Protein AF-A0A9P5AGD5-F1 (afdb_monomer)

Solvent-accessible surface area (backbone atoms only — not comparable to full-atom values): 59353 Å² total; per-residue (Å²): 140,89,88,89,83,80,93,70,103,62,99,69,86,82,73,52,80,66,58,59,50,48,60,48,43,77,78,37,80,87,31,84,88,42,69,44,78,47,68,49,68,81,77,55,81,49,71,71,59,50,49,54,54,52,36,35,51,71,46,75,43,88,67,43,76,68,31,36,35,41,31,77,61,86,57,96,86,62,79,92,74,92,47,75,72,57,57,59,60,69,47,50,69,48,74,36,87,74,48,64,77,55,61,67,77,38,40,36,65,66,33,52,49,52,53,50,51,52,51,50,48,61,49,44,70,68,41,52,65,54,51,54,52,52,47,52,49,53,41,50,57,44,51,54,54,48,55,73,66,51,80,74,30,92,45,71,72,36,21,45,54,50,49,31,56,48,20,52,53,43,45,52,50,51,50,32,24,65,71,67,42,52,89,78,44,80,70,48,78,41,73,80,51,38,49,45,61,56,49,49,53,53,46,54,53,44,53,50,51,50,67,75,32,31,36,51,44,47,78,94,72,83,63,103,62,83,64,83,77,62,87,60,85,74,82,79,78,82,72,81,84,89,71,98,73,83,90,82,96,70,91,80,82,80,88,84,65,92,70,79,71,59,84,80,49,63,88,46,62,90,74,44,64,81,79,81,75,84,68,75,44,37,81,59,38,65,64,50,43,43,51,50,47,72,76,66,61,79,89,57,86,79,56,76,60,79,63,56,60,29,55,52,48,38,56,35,43,59,48,46,54,59,57,47,45,46,50,52,31,53,51,52,49,55,53,52,51,34,52,54,53,49,47,52,76,71,39,89,48,64,74,40,44,55,44,46,49,64,75,41,45,70,64,41,56,49,29,54,49,51,20,53,49,47,42,54,50,50,48,49,53,65,50,72,44,71,87,79,82,88,62,66,64,35,59,54,41,29,54,48,41,53,47,39,57,51,45,68,57,46,57,79,62,40,46,70,39,90,87,78,70,45,79,43,66,58,73,78,56,51,56,66,60,75,69,71,61,53,65,67,56,49,40,32,52,53,51,48,30,51,47,51,18,46,46,60,53,51,52,52,56,47,55,57,49,40,44,54,53,23,41,38,32,27,50,62,71,32,101,64,11,52,71,65,55,64,29,49,67,51,54,70,70,51,51,77,66,59,43,46,69,32,44,48,60,53,70,69,56,50,56,49,47,55,54,44,54,51,54,45,54,52,41,48,52,53,49,52,52,58,55,50,51,55,50,53,55,48,52,66,62,51,69,80,62,84,85,89,84,90,88,86,79,88,85,83,92,68,84,84,72,92,61,74,59,98,47,36,79,31,101,80,35,46,22,38,39,36,38,41,35,61,84,77,80,85,84,85,86,86,79,91,88,82,88,89,86,88,83,89,85,89,81,89,80,88,87,80,91,87,84,86,89,86,86,88,87,91,90,84,88,88,89,90,87,88,84,87,82,93,87,90,84,88,85,88,90,86,86,90,87,90,89,81,88,92,85,83,82,94,78,85,88,81,84,77,89,80,90,78,95,76,81,88,86,89,83,86,84,87,82,87,88,89,89,89,86,84,92,77,91,77,89,82,86,85,78,85,64,97,71,91,67,81,81,76,65,70,46,76,49,71,30,31,30,44,50,66,40,40,42,71,4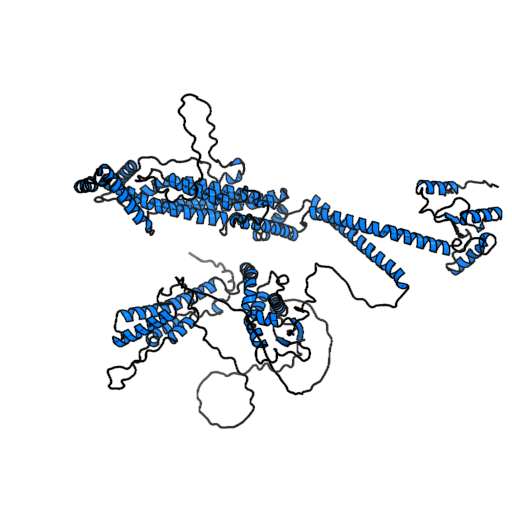1,13,62,46,45,32,50,41,52,75,43,95,50,71,47,42,42,56,44,101,85,64,35,18,51,40,80,46,66,85,58,59,70,64,44,54,49,48,54,53,34,51,52,69,67,42,70,83,78,54,77,86,71,77,56,72,71,54,50,52,54,35,51,57,50,35,61,74,41,42,26,54,84,70,43,51,84,45,45,72,58,51,46,70,50,62,82,68,50,103,67,65,100,63,55,70,72,54,56,50,51,51,49,52,52,52,40,55,47,48,49,54,55,51,48,58,51,49,56,48,55,52,46,37,71,78,45,64,84,84,37,65,67,54,20,52,52,51,38,63,42,49,62,47,53,33,48,75,73,60,44,60,73,65,64,79,55,89,78,46,81,98,65,50,73,66,61,53,49,49,52,53,70,63,52,78,74,72,88,54,60,41,84,92,37,83,100,72,28,63,67,53,83,80,42,70,53,74,71,43,44,68,56,51,57,48,46,64,73,66,57,80,78,83,57,81,73,82,67,59,80,79,73,84,75,76,79,83,78,89,76,83,88,82,138

InterPro domains:
  IPR000210 BTB/POZ domain [PF00651] (711-792)
  IPR000375 Dynamin stalk domain [PF01031] (53-215)
  IPR011333 SKP1/BTB/POZ domain superfamily [G3DSA:3.30.710.10] (702-825)
  IPR011333 SKP1/BTB/POZ domain superfamily [SSF54695] (710-790)
  IPR020850 GTPase effector domain [PS51388] (444-538)
  IPR022812 Dynamin [PTHR11566] (19-531)
  IPR027417 P-loop containing nucleoside triphosphate hydrolase [G3DSA:3.40.50.300] (13-181)
  IPR027417 P-loop containing nucleoside triphosphate hydrolase [SSF52540] (15-134)

Sequence (947 aa):
MGIKTPRNPGGIKTFSEDEILAFAEEVDLTGERRLGILTKPDLLKEHSAKAVVCELVLGKRRPLTLGYYVVRSRGGDEEDSNGDADLLQREDIFKDKPWTSLPDHKTGIKALRECLQELLGQIADKAFPKLRSETRRKLTEKQEELASLGPPRQTGRQQQQFLVSTASKFQNIVRAALDANYSTHQAFADDSLRLITEIVNMTDEFAFDFQECAHTYEFNTAYGMELIFSEIPQPKRARPILSDSEDVEDAVDEESSTCLDLNLYPDLEGILTKDWTSHQPSEGIMPWITQMHRRSRGVELGTFGPRVLSSAFQEQSIYWQNMITQYLSKVIFSVHKFILEALAKVCHETRVLDELISGLMDDLLARYRDGMNQAIHLVHIERHKKPYTLNYYFNENLQKARNDRTNKALEKKAWNDQQTGLRVVQLNNISSVVNNQSNIQHTAEEIHDILYAYYKVARKRFVDNIYHQAVDHCLLSGPSNPLILFCEQWVLNLSDEKLRLIASESRVTQERRQNLETALQDLAQAIEILELGFHLEKMAHDNSNAEPVPIQGGFQNKAASKKPSSYIFDSKGDTQLILRTYKDQPFIWTAETIWIGQKSRKKFSKKKKEKKTKEKAAFYPPPASPPPQALPKSPISIQPSLWENMDSFSNVAYIRPEFSDKETMEQESADAGKNADSSSPRIQDCSYGERSGILPDQVEIQMLVSGKHLELASSYFKKMFSGPFMEGKADHSGLRRVTASNWDPEAFNIVLTIMHGYHRDVPRSLGLEMLAKLAMIVDYYDCHEIIELYADICGKLIEAEDCFPIPSDLLEQIDIARQDYLNKVFSATYDLLDRLQEQPECSYECSSMLLGVLTKELKNHGILSPRSELPFYGLSIEGSKDMIKGFKVPHWYDSSGGRYGPRHPCTIQQKLSVALEKADKELRVFDLQDFQPARPNARPSQEFEGV

pLDDT: mean 70.16, std 24.19, range [20.14, 96.31]

Organism: NCBI:txid44412

Foldseek 3Di:
DDDDDDDDPDDDDPDDPVVVVVVVCVVPVPLPPDEAEAEAPVVDPDLVVNVVVQCQQVCVPPRGPLGYAYEYDDDPPDDCPPDPVVQVVSQCVCVDPPNVVHDPCRYYPVSVVVSVVVVVVVVCVVVLVVVLVVLVVVLVVLVVVLVVLPFDDADLVSLLVVLQVLQVQLVVLQVCLCVLVLVPDPLVVDVLLNLVVQLVVLLVVLLVLCVQFQFQADADFLDPPPCPPPPPDDDDPDDDDDDDDDDDDDDDDPPPDPDDPCVVPVLCVVQADPPPDRGHHHYDLLVVLLVLCVVQADPDDLAGDLVSLLVNLLNGRVCVLVSLSNSLNVSLVSLVSSSLSSSCVSDVDVQLSVLVCVVQSVLSSVLSNVLSVQLVVLSCVLNRDRQDDPDPQLVVQLVVLVVSQLVSQQQVQWDQDPPPRDIDHDPVVSCVSPPVDDSSSSNSSSSSSSSVSSCVVSSVVSSVCSCVPSNPQRDRPHPSHSSCCSHSVVSVPDDSVSSCSNRPDDPVSVVSSVVSVVSSVVSVVVSVVSVVVVVVVVCVVVVVDDDDDDDDDDDDDDPDDPDPDLFELDPPAQAKEKEKEFPDDDDDDDDDDDDDDDDDDDDDDDDDDDDDDDDDDDDDDDDDDDDDDDDDDDDDDDDDDDPDDPPDDPDDDDDDDDDDDDDDDDDDDDDDDDDDDDDDDDDDDPDPDDDPDDDGDIDIDMHGAHLVLLCVQFPQSVCCLPDPHQQNDGDPVSHRYHYHYPADPVLVSLVRCLSSVVVVPRDLEDDPVSVVSNVVVCVVRVRCVSCVVVCVSHVVVVVVDPDDVADPVRVVVVLVLFQVLVCLLLVLLVVLLVCLVVDDPPHVVVSVQQNVQSCVLCVVVVCNPPHDHPPNPPDGNVNSVVSQVPRDFDWDADPPDPPGHDTDPDHSCVSSVVSNVVSVVVRDDDDPVVPDPPDPDDDDDDDDDDD

Nearest PDB structures (foldseek):
  7ax3-assembly1_D2  TM=3.955E-01  e=1.543E-07  Homo sapiens
  8sxz-assembly1_c  TM=4.191E-01  e=4.140E-07  Homo sapiens
  5a3f-assembly1_A  TM=4.156E-01  e=3.114E-06  Homo sapiens
  8t1h-assembly1_B  TM=3.330E-01  e=4.953E-07  Homo sapiens
  6dlu-assembly1_B  TM=3.627E-01  e=2.380E-06  Homo sapiens

Secondary structure (DSSP, 8-state):
--------SS------HHHHHHHHHHH-TT-TT--EEEE-GGG---HHHHHHHHHHHTTSSS--TT-EEEEPPPPTT------HHHHHHHGGGGGSTTGGGS-GGGBHHHHHHHHHHHHHHHHHHHHHHHHHHHHHHHHHHHHHHHHHT-S--SSHHHHHHHHHHHHHHHHHHHHHHHTT-GGG-GGGGSGGG-HHHHHHHHHHHHHHHHHHHS-SB----S-S-GGGG--S------------------------S----GGG-GGGTTTS----PPP-PBS-HHHHHHHHHHHH--S-SSS--THHHHHHHHHHTTTHHHHHHHHHHHHHHHHHHHHHHHHHHH---HHHHHHHHHHHHHHHHHHHHHHHHHHHHHHHHHHHSPP----THHHHHHHHHHHHHHHHHHGGG-EE-TTT--EE--HHHHHHHHS---HHHHHHHHHHHHHHHHHHHHHHHHHHHHIIIIIIIIIIISTT-STTSSSHHHHHT--HHHHHHHHPPPHHHHHHHHHHHHHHHHHHHHHHHHHHHHHHHHHHHHTTS-PPP-------PPP----SSTTBS-TT-SEEEEEEEES---------------------------------------------------------------------PPPPPPP---------------------------------PPPP-EEEEEEEE-HHHHHHH-HHHHHHHHSS-STTSBPTTS-EEEEEES--HHHHHHHHHHHTT-TTSS-S---HHHHHHHHHHHHHTT-HHHHHHHHHHHHHHHTT----SS-HHHHHHHHHHHHHHHHHHHHHHHHHHHHHHH--SS-HHHHHHHHHHHHHHHHHTT-BTTBP-TT-TT--HHHHHHHHHHSPPP--B-TTSTTTPPBP---HHHHHHHHHHHHHHH--PPPGGGGSPPP-PPPPP------

Mean predicted aligned error: 23.3 Å

Structure (mmCIF, N/CA/C/O backbone):
data_AF-A0A9P5AGD5-F1
#
_entry.id   AF-A0A9P5AGD5-F1
#
loop_
_atom_site.group_PDB
_atom_site.id
_atom_site.type_symbol
_atom_site.label_atom_id
_atom_site.label_alt_id
_atom_site.label_comp_id
_atom_site.label_asym_id
_atom_site.label_entity_id
_atom_site.label_seq_id
_atom_site.pdbx_PDB_ins_code
_atom_site.Cartn_x
_atom_site.Cartn_y
_atom_site.Cartn_z
_atom_site.occupancy
_atom_site.B_iso_or_equiv
_atom_site.auth_seq_id
_atom_site.auth_comp_id
_atom_site.auth_asym_id
_atom_site.auth_atom_id
_atom_site.pdbx_PDB_model_num
ATOM 1 N N . MET A 1 1 ? -58.427 26.403 80.733 1.00 26.17 1 MET A N 1
ATOM 2 C CA . MET A 1 1 ? -57.797 27.451 81.580 1.00 26.17 1 MET A CA 1
ATOM 3 C C . MET A 1 1 ? -56.281 27.327 81.447 1.00 26.17 1 MET A C 1
ATOM 5 O O . MET A 1 1 ? -55.841 26.307 80.937 1.00 26.17 1 MET A O 1
ATOM 9 N N . GLY A 1 2 ? -55.491 28.342 81.811 1.00 41.94 2 GLY A N 1
ATOM 10 C CA . GLY A 1 2 ? -54.033 28.323 81.607 1.00 41.94 2 GLY A CA 1
ATOM 11 C C . GLY A 1 2 ? -53.230 28.212 82.904 1.00 41.94 2 GLY A C 1
ATOM 12 O O . GLY A 1 2 ? -53.681 28.680 83.946 1.00 41.94 2 GLY A O 1
ATOM 13 N N . ILE A 1 3 ? -52.014 27.665 82.812 1.00 25.09 3 ILE A N 1
ATOM 14 C CA . ILE A 1 3 ? -50.961 27.779 83.831 1.00 25.09 3 ILE A CA 1
ATOM 15 C C . ILE A 1 3 ? -49.663 28.193 83.117 1.00 25.09 3 ILE A C 1
ATOM 17 O O . ILE A 1 3 ? -49.264 27.565 82.140 1.00 25.09 3 ILE A O 1
ATOM 21 N N . LYS A 1 4 ? -49.015 29.263 83.594 1.00 40.31 4 LYS A N 1
ATOM 22 C CA . LYS A 1 4 ? -47.694 29.741 83.145 1.00 40.31 4 LYS A CA 1
ATOM 23 C C . LYS A 1 4 ? -46.774 29.897 84.358 1.00 40.31 4 LYS A C 1
ATOM 25 O O . LYS A 1 4 ? -46.974 30.842 85.111 1.00 40.31 4 LYS A O 1
ATOM 30 N N . THR A 1 5 ? -45.742 29.065 84.475 1.00 28.69 5 THR A N 1
ATOM 31 C CA . THR A 1 5 ? -44.520 29.254 85.296 1.00 28.69 5 THR A CA 1
ATOM 32 C C . THR A 1 5 ? -43.523 28.124 84.955 1.00 28.69 5 THR A C 1
ATOM 34 O O . THR A 1 5 ? -43.939 27.109 84.404 1.00 28.69 5 THR A O 1
ATOM 37 N N . PRO A 1 6 ? -42.215 28.257 85.249 1.00 38.66 6 PRO A N 1
ATOM 38 C CA . PRO A 1 6 ? -41.318 29.293 84.742 1.00 38.66 6 PRO A CA 1
ATOM 39 C C . PRO A 1 6 ? -40.092 28.677 84.012 1.00 38.66 6 PRO A C 1
ATOM 41 O O . PRO A 1 6 ? -39.996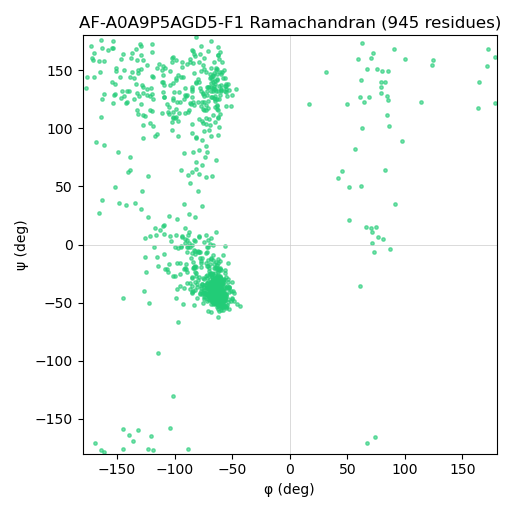 27.469 83.820 1.00 38.66 6 PRO A O 1
ATOM 44 N N . ARG A 1 7 ? -39.141 29.513 83.570 1.00 32.28 7 ARG A N 1
ATOM 45 C CA . ARG A 1 7 ? -37.928 29.079 82.841 1.00 32.28 7 ARG A CA 1
ATOM 46 C C . ARG A 1 7 ? -36.978 28.238 83.707 1.00 32.28 7 ARG A C 1
ATOM 48 O O . ARG A 1 7 ? -36.748 28.584 84.861 1.00 32.28 7 ARG A O 1
ATOM 55 N N . ASN A 1 8 ? -36.305 27.270 83.082 1.00 28.92 8 ASN A N 1
ATOM 56 C CA . ASN A 1 8 ? -35.068 26.645 83.567 1.00 28.92 8 ASN A CA 1
ATOM 57 C C . ASN A 1 8 ? -33.994 26.793 82.458 1.00 28.92 8 ASN A C 1
ATOM 59 O O . ASN A 1 8 ? -34.343 26.579 81.293 1.00 28.92 8 ASN A O 1
ATOM 63 N N . PRO A 1 9 ? -32.736 27.202 82.727 1.00 37.88 9 PRO A N 1
ATOM 64 C CA . PRO A 1 9 ? -31.770 27.550 81.677 1.00 37.88 9 PRO A CA 1
ATOM 65 C C . PRO A 1 9 ? -31.025 26.320 81.118 1.00 37.88 9 PRO A C 1
ATOM 67 O O . PRO A 1 9 ? -29.805 26.217 81.211 1.00 37.88 9 PRO A O 1
ATOM 70 N N . GLY A 1 10 ? -31.770 25.394 80.510 1.00 29.02 10 GLY A N 1
ATOM 71 C CA . GLY A 1 10 ? -31.251 24.270 79.721 1.00 29.02 10 GLY A CA 1
ATOM 72 C C . GLY A 1 10 ? -31.960 24.229 78.367 1.00 29.02 10 GLY A C 1
ATOM 73 O O . GLY A 1 10 ? -33.186 24.185 78.316 1.00 29.02 10 GLY A O 1
ATOM 74 N N . GLY A 1 11 ? -31.206 24.321 77.270 1.00 31.66 11 GLY A N 1
ATOM 75 C CA . GLY A 1 11 ? -31.728 24.688 75.947 1.00 31.66 11 GLY A CA 1
ATOM 76 C C . GLY A 1 11 ? -32.509 23.607 75.191 1.00 31.66 11 GLY A C 1
ATOM 77 O O . GLY A 1 11 ? -32.058 23.174 74.136 1.00 31.66 11 GLY A O 1
ATOM 78 N N . ILE A 1 12 ? -33.701 23.233 75.661 1.00 30.03 12 ILE A N 1
ATOM 79 C CA . ILE A 1 12 ? -34.694 22.494 74.863 1.00 30.03 12 ILE A CA 1
ATOM 80 C C . ILE A 1 12 ? -35.818 23.465 74.481 1.00 30.03 12 ILE A C 1
ATOM 82 O O . ILE A 1 12 ? -36.546 23.955 75.344 1.00 30.03 12 ILE A O 1
ATOM 86 N N . LYS A 1 13 ? -35.967 23.755 73.181 1.00 34.47 13 LYS A N 1
ATOM 87 C CA . LYS A 1 13 ? -37.089 24.553 72.664 1.00 34.47 13 LYS A CA 1
ATOM 88 C C . LYS A 1 13 ? -38.374 23.724 72.715 1.00 34.47 13 LYS A C 1
ATOM 90 O O . LYS A 1 13 ? -38.589 22.864 71.866 1.00 34.47 13 LYS A O 1
ATOM 95 N N . THR A 1 14 ? -39.242 24.004 73.680 1.00 36.16 14 THR A N 1
ATOM 96 C CA . THR A 1 14 ? -40.637 23.553 73.652 1.00 36.16 14 THR A CA 1
ATOM 97 C C . THR A 1 14 ? -41.431 24.417 72.675 1.00 36.16 14 THR A C 1
ATOM 99 O O . THR A 1 14 ? -41.965 25.461 73.043 1.00 36.16 14 THR A O 1
ATOM 102 N N . PHE A 1 15 ? -41.469 23.990 71.411 1.00 42.53 15 PHE A N 1
ATOM 103 C CA . PHE A 1 15 ? -42.367 24.553 70.402 1.00 42.53 15 PHE A CA 1
ATOM 104 C C . PHE A 1 15 ? -43.831 24.387 70.834 1.00 42.53 15 PHE A C 1
ATOM 106 O O . PHE A 1 15 ? -44.191 23.395 71.474 1.00 42.53 15 PHE A O 1
ATOM 113 N N . SER A 1 16 ? -44.674 25.349 70.475 1.00 52.62 16 SER A N 1
ATOM 114 C CA . SER A 1 16 ? -46.125 25.253 70.632 1.00 52.62 16 SER A CA 1
ATOM 115 C C . SER A 1 16 ? -46.760 24.403 69.525 1.00 52.62 16 SER A C 1
ATOM 117 O O . SER A 1 16 ? -46.204 24.243 68.438 1.00 52.62 16 SER A O 1
ATOM 119 N N . GLU A 1 17 ? -47.947 23.856 69.801 1.00 59.84 17 GLU A N 1
ATOM 120 C CA . GLU A 1 17 ? -48.677 22.972 68.876 1.00 59.84 17 GLU A CA 1
ATOM 121 C C . GLU A 1 17 ? -48.982 23.647 67.524 1.00 59.84 17 GLU A C 1
ATOM 123 O O . GLU A 1 17 ? -48.996 22.982 66.489 1.00 59.84 17 GLU A O 1
ATOM 128 N N . ASP A 1 18 ? -49.167 24.970 67.526 1.00 59.81 18 ASP A N 1
ATOM 129 C CA . ASP A 1 18 ? -49.419 25.768 66.323 1.00 59.81 18 ASP A CA 1
ATOM 130 C C . ASP A 1 18 ? -48.142 26.024 65.500 1.00 59.81 18 ASP A C 1
ATOM 132 O O . ASP A 1 18 ? -48.199 26.000 64.273 1.00 59.81 18 ASP A O 1
ATOM 136 N N . GLU A 1 19 ? -46.976 26.201 66.138 1.00 67.00 19 GLU A N 1
ATOM 137 C CA . GLU A 1 19 ? -45.695 26.392 65.433 1.00 67.00 19 GLU A CA 1
ATOM 138 C C . GLU A 1 19 ? -45.271 25.132 64.664 1.00 67.00 19 GLU A C 1
ATOM 140 O O . GLU A 1 19 ? -44.812 25.227 63.527 1.00 67.00 19 GLU A O 1
ATOM 145 N N . ILE A 1 20 ? -45.451 23.944 65.257 1.00 71.12 20 ILE A N 1
ATOM 146 C CA . ILE A 1 20 ? -45.097 22.667 64.611 1.00 71.12 20 ILE A CA 1
ATOM 147 C C . ILE A 1 20 ? -45.967 22.433 63.367 1.00 71.12 20 ILE A C 1
ATOM 149 O O . ILE A 1 20 ? -45.462 21.995 62.333 1.00 71.12 20 ILE A O 1
ATOM 153 N N . LEU A 1 21 ? -47.264 22.749 63.449 1.00 69.81 21 LEU A N 1
ATOM 154 C CA . LEU A 1 21 ? -48.177 22.641 62.311 1.00 69.81 21 LEU A CA 1
ATOM 155 C C . LEU A 1 21 ? -47.858 23.681 61.227 1.00 69.81 21 LEU A C 1
ATOM 157 O O . LEU A 1 21 ? -47.823 23.312 60.056 1.00 69.81 21 LEU A O 1
ATOM 161 N N . ALA A 1 22 ? -47.532 24.924 61.596 1.00 74.06 22 ALA A N 1
ATOM 162 C CA . ALA A 1 22 ? -47.163 25.975 60.645 1.00 74.06 22 ALA A CA 1
ATOM 163 C C . ALA A 1 22 ? -45.893 25.637 59.836 1.00 74.06 22 ALA A C 1
ATOM 165 O O . ALA A 1 22 ? -45.906 25.744 58.610 1.00 74.06 22 ALA A O 1
ATOM 166 N N . PHE A 1 23 ? -44.825 25.147 60.483 1.00 76.94 23 PHE A N 1
ATOM 167 C CA . PHE A 1 23 ? -43.622 24.686 59.766 1.00 76.94 23 PHE A CA 1
ATOM 168 C C . PHE A 1 23 ? -43.905 23.492 58.841 1.00 76.94 23 PHE A C 1
ATOM 170 O O . PHE A 1 23 ? -43.271 23.343 57.797 1.00 76.94 23 PHE A O 1
ATOM 177 N N . ALA A 1 24 ? -44.862 22.634 59.203 1.00 73.56 24 ALA A N 1
ATOM 178 C CA . ALA A 1 24 ? -45.279 21.529 58.351 1.00 73.56 24 ALA A CA 1
ATOM 179 C C . ALA A 1 24 ? -46.134 22.013 57.156 1.00 73.56 24 ALA A C 1
ATOM 181 O O . ALA A 1 24 ? -46.021 21.463 56.062 1.00 73.56 24 ALA A O 1
ATOM 182 N N . GLU A 1 25 ? -46.959 23.049 57.334 1.00 75.25 25 GLU A N 1
ATOM 183 C CA . GLU A 1 25 ? -47.742 23.681 56.261 1.00 75.25 25 GLU A CA 1
ATOM 184 C C . GLU A 1 25 ? -46.859 24.404 55.234 1.00 75.25 25 GLU A C 1
ATOM 186 O O . GLU A 1 25 ? -47.102 24.258 54.038 1.00 75.25 25 GLU A O 1
ATOM 191 N N . GLU A 1 26 ? -45.802 25.098 55.672 1.00 79.19 26 GLU A N 1
ATOM 192 C CA . GLU A 1 26 ? -44.852 25.802 54.792 1.00 79.19 26 GLU A CA 1
ATOM 193 C C . GLU A 1 26 ? -44.164 24.865 53.781 1.00 79.19 26 GLU A C 1
ATOM 195 O O . GLU A 1 26 ? -43.984 25.218 52.615 1.00 79.19 26 GLU A O 1
ATOM 200 N N . VAL A 1 27 ? -43.809 23.649 54.210 1.00 78.69 27 VAL A N 1
ATOM 201 C CA . VAL A 1 27 ? -43.059 22.681 53.389 1.00 78.69 27 VAL A CA 1
ATOM 202 C C . VAL A 1 27 ? -43.979 21.729 52.608 1.00 78.69 27 VAL A C 1
ATOM 204 O O . VAL A 1 27 ? -43.548 21.135 51.618 1.00 78.69 27 VAL A O 1
ATOM 207 N N . ASP A 1 28 ? -45.238 21.555 53.019 1.00 76.81 28 ASP A N 1
ATOM 208 C CA . ASP A 1 28 ? -46.140 20.533 52.472 1.00 76.81 28 ASP A CA 1
ATOM 209 C C . ASP A 1 28 ? -47.590 21.017 52.304 1.00 76.81 28 ASP A C 1
ATOM 211 O O . ASP A 1 28 ? -48.522 20.479 52.903 1.00 76.81 28 ASP A O 1
ATOM 215 N N . LEU A 1 29 ? -47.791 22.034 51.464 1.00 73.12 29 LEU A N 1
ATOM 216 C CA . LEU A 1 29 ? -49.079 22.718 51.265 1.00 73.12 29 LEU A CA 1
ATOM 217 C C . LEU A 1 29 ? -50.286 21.791 50.992 1.00 73.12 29 LEU A C 1
ATOM 219 O O . LEU A 1 29 ? -51.390 22.121 51.421 1.00 73.12 29 LEU A O 1
ATOM 223 N N . THR A 1 30 ? -50.114 20.638 50.329 1.00 68.38 30 THR A N 1
ATOM 224 C CA . THR A 1 30 ? -51.223 19.693 50.058 1.00 68.38 30 THR A CA 1
ATOM 225 C C . THR A 1 30 ? -51.544 18.750 51.222 1.00 68.38 30 THR A C 1
ATOM 227 O O . THR A 1 30 ? -52.648 18.212 51.288 1.00 68.38 30 THR A O 1
ATOM 230 N N . GLY A 1 31 ? -50.621 18.566 52.170 1.00 67.88 31 GLY A N 1
ATOM 231 C CA . GLY A 1 31 ? -50.821 17.733 53.359 1.00 67.88 31 GLY A CA 1
ATOM 232 C C . GLY A 1 31 ? -50.639 16.231 53.151 1.00 67.88 31 GLY A C 1
ATOM 233 O O . GLY A 1 31 ? -50.889 15.472 54.087 1.00 67.88 31 GLY A O 1
ATOM 234 N N . GLU A 1 32 ? -50.225 15.786 51.963 1.00 71.19 32 GLU A N 1
ATOM 235 C CA . GLU A 1 32 ? -50.142 14.372 51.550 1.00 71.19 32 GLU A CA 1
ATOM 236 C C . GLU A 1 32 ? -49.126 13.530 52.342 1.00 71.19 32 GLU A C 1
ATOM 238 O O . GLU A 1 32 ? -49.227 12.305 52.369 1.00 71.19 32 GLU A O 1
ATOM 243 N N . ARG A 1 33 ? -48.150 14.167 53.000 1.00 78.56 33 ARG A N 1
ATOM 244 C CA . ARG A 1 33 ? -47.079 13.494 53.765 1.00 78.56 33 ARG A CA 1
ATOM 245 C C . ARG A 1 33 ? -47.022 13.929 55.232 1.00 78.56 33 ARG A C 1
ATOM 247 O O . ARG A 1 33 ? -45.975 13.824 55.871 1.00 78.56 33 ARG A O 1
ATOM 254 N N . ARG A 1 34 ? -48.137 14.431 55.778 1.00 81.31 34 ARG A N 1
ATOM 255 C CA . ARG A 1 34 ? -48.227 14.933 57.160 1.00 81.31 34 ARG A CA 1
ATOM 256 C C . ARG A 1 34 ? -49.097 14.043 58.045 1.00 81.31 34 ARG A C 1
ATOM 258 O O . ARG A 1 34 ? -50.311 13.962 57.875 1.00 81.31 34 ARG A O 1
ATOM 265 N N . LEU A 1 35 ? -48.437 13.407 59.013 1.00 83.50 35 LEU A N 1
ATOM 266 C CA . LEU A 1 35 ? -49.005 12.514 60.022 1.00 83.50 35 LEU A CA 1
ATOM 267 C C . LEU A 1 35 ? -48.961 13.193 61.398 1.00 83.50 35 LEU A C 1
ATOM 269 O O . LEU A 1 35 ? -47.899 13.635 61.837 1.00 83.50 35 LEU A O 1
ATOM 273 N N . GLY A 1 36 ? -50.095 13.263 62.092 1.00 82.31 36 GLY A N 1
ATOM 274 C CA . GLY A 1 36 ? -50.160 13.809 63.445 1.00 82.31 36 GLY A CA 1
ATOM 275 C C . GLY A 1 36 ? -49.932 12.739 64.514 1.00 82.31 36 GLY A C 1
ATOM 276 O O . GLY A 1 36 ? -50.618 11.720 64.526 1.00 82.31 36 GLY A O 1
ATOM 277 N N . ILE A 1 37 ? -49.014 12.971 65.455 1.00 85.44 37 ILE A N 1
ATOM 278 C CA . ILE A 1 37 ? -48.761 12.052 66.578 1.00 85.44 37 ILE A CA 1
ATOM 279 C C . ILE A 1 37 ? -49.021 12.792 67.892 1.00 85.44 37 ILE A C 1
ATOM 281 O O . ILE A 1 37 ? -48.326 13.750 68.227 1.00 85.44 37 ILE A O 1
ATOM 285 N N . LEU A 1 38 ? -50.034 12.347 68.635 1.00 82.19 38 LEU A N 1
ATOM 286 C CA . LEU A 1 38 ? -50.468 12.936 69.899 1.00 82.19 38 LEU A CA 1
ATOM 287 C C . LEU A 1 38 ? -49.940 12.085 71.061 1.00 82.19 38 LEU A C 1
ATOM 289 O O . LEU A 1 38 ? -50.383 10.957 71.286 1.00 82.19 38 LEU A O 1
ATOM 293 N N . THR A 1 39 ? -48.959 12.624 71.784 1.00 81.25 39 THR A N 1
ATOM 294 C CA . THR A 1 39 ? -48.263 11.925 72.876 1.00 81.25 39 THR A CA 1
ATOM 295 C C . THR A 1 39 ? -48.800 12.294 74.259 1.00 81.25 39 THR A C 1
ATOM 297 O O . THR A 1 39 ? -49.319 13.390 74.450 1.00 81.25 39 THR A O 1
ATOM 300 N N . LYS A 1 40 ? -48.565 11.424 75.250 1.00 76.06 40 LYS A N 1
ATOM 301 C CA . LYS A 1 40 ? -48.858 11.641 76.687 1.00 76.06 40 LYS A CA 1
ATOM 302 C C . LYS A 1 40 ? -50.353 11.853 77.049 1.00 76.06 40 LYS A C 1
ATOM 304 O O . LYS A 1 40 ? -50.685 12.802 77.767 1.00 76.06 40 LYS A O 1
ATOM 309 N N . PRO A 1 41 ? -51.278 10.974 76.600 1.00 74.50 41 PRO A N 1
ATOM 310 C CA . PRO A 1 41 ? -52.707 11.041 76.945 1.00 74.50 41 PRO A CA 1
ATOM 311 C C . PRO A 1 41 ? -52.998 10.846 78.448 1.00 74.50 41 PRO A C 1
ATOM 313 O O . PRO A 1 41 ? -54.080 11.191 78.923 1.00 74.50 41 PRO A O 1
ATOM 316 N N . ASP A 1 42 ? -52.038 10.303 79.197 1.00 73.00 42 ASP A N 1
ATOM 317 C CA . ASP A 1 42 ? -52.041 10.078 80.646 1.00 73.00 42 ASP A CA 1
ATOM 318 C C . ASP A 1 42 ? -52.024 11.372 81.480 1.00 73.00 42 ASP A C 1
ATOM 320 O O . ASP A 1 42 ? -52.644 11.428 82.545 1.00 73.00 42 ASP A O 1
ATOM 324 N N . LEU A 1 43 ? -51.400 12.445 80.980 1.00 74.44 43 LEU A N 1
ATOM 325 C CA . LEU A 1 43 ? -51.350 13.738 81.676 1.00 74.44 43 LEU A CA 1
ATOM 326 C C . LEU A 1 43 ? -52.698 14.486 81.651 1.00 74.44 43 LEU A C 1
ATOM 328 O O . LEU A 1 43 ? -52.919 15.408 82.443 1.00 74.44 43 LEU A O 1
ATOM 332 N N . LEU A 1 44 ? -53.622 14.090 80.770 1.00 72.38 44 LEU A N 1
ATOM 333 C CA . LEU A 1 44 ? -54.923 14.732 80.585 1.00 72.38 44 LEU A CA 1
ATOM 334 C C . LEU A 1 44 ? -55.930 14.253 81.639 1.00 72.38 44 LEU A C 1
ATOM 336 O O . LEU A 1 44 ? -56.640 13.267 81.448 1.00 72.38 44 LEU A O 1
ATOM 340 N N . LYS A 1 45 ? -56.027 14.978 82.758 1.00 66.69 45 LYS A N 1
ATOM 341 C CA . LYS A 1 45 ? -56.964 14.647 83.851 1.00 66.69 45 LYS A CA 1
ATOM 342 C C . LYS A 1 45 ? -58.402 15.128 83.607 1.00 66.69 45 LYS A C 1
ATOM 344 O O . LYS A 1 45 ? -59.334 14.544 84.149 1.00 66.69 45 LYS A O 1
ATOM 349 N N . GLU A 1 46 ? -58.604 16.157 82.782 1.00 74.12 46 GLU A N 1
ATOM 350 C CA . GLU A 1 46 ? -59.935 16.709 82.489 1.00 74.12 46 GLU A CA 1
ATOM 351 C C . GLU A 1 46 ? -60.662 15.947 81.363 1.00 74.12 46 GLU A C 1
ATOM 353 O O . GLU A 1 46 ? -60.118 15.741 80.276 1.00 74.12 46 GLU A O 1
ATOM 358 N N . HIS A 1 47 ? -61.936 15.594 81.578 1.00 69.06 47 HIS A N 1
ATOM 359 C CA . HIS A 1 47 ? -62.769 14.912 80.573 1.00 69.06 47 HIS A CA 1
ATOM 360 C C . HIS A 1 47 ? -62.994 15.763 79.306 1.00 69.06 47 HIS A C 1
ATOM 362 O O . HIS A 1 47 ? -63.049 15.232 78.197 1.00 69.06 47 HIS A O 1
ATOM 368 N N . SER A 1 48 ? -63.087 17.086 79.458 1.00 70.25 48 SER A N 1
ATOM 369 C CA . SER A 1 48 ? -63.127 18.074 78.369 1.00 70.25 48 SER A CA 1
ATOM 370 C C . SER A 1 48 ? -61.904 17.968 77.454 1.00 70.25 48 SER A C 1
ATOM 372 O O . SER A 1 48 ? -62.052 17.893 76.236 1.00 70.25 48 SER A O 1
ATOM 374 N N . ALA A 1 49 ? -60.701 17.911 78.030 1.00 69.62 49 ALA A N 1
ATOM 375 C CA . ALA A 1 49 ? -59.455 17.816 77.274 1.00 69.62 49 ALA A CA 1
ATOM 376 C C . ALA A 1 49 ? -59.333 16.469 76.539 1.00 69.62 49 ALA A C 1
ATOM 378 O O . ALA A 1 49 ? -59.029 16.452 75.345 1.00 69.62 49 ALA A O 1
ATOM 379 N N . LYS A 1 50 ? -59.664 15.349 77.205 1.00 72.00 50 LYS A N 1
ATOM 380 C CA . LYS A 1 50 ? -59.705 14.024 76.554 1.00 72.00 50 LYS A CA 1
ATOM 381 C C . LYS A 1 50 ? -60.674 13.996 75.363 1.00 72.00 50 LYS A C 1
ATOM 383 O O . LYS A 1 50 ? -60.341 13.437 74.321 1.00 72.00 50 LYS A O 1
ATOM 388 N N . ALA A 1 51 ? -61.842 14.635 75.481 1.00 72.69 51 ALA A N 1
ATOM 389 C CA . ALA A 1 51 ? -62.817 14.717 74.392 1.00 72.69 51 ALA A CA 1
ATOM 390 C C . ALA A 1 51 ? -62.295 15.506 73.174 1.00 72.69 51 ALA A C 1
ATOM 392 O O . ALA A 1 51 ? -62.501 15.069 72.045 1.00 72.69 51 ALA A O 1
ATOM 393 N N . VAL A 1 52 ? -61.563 16.611 73.375 1.00 75.62 52 VAL A N 1
ATOM 394 C CA . VAL A 1 52 ? -60.957 17.383 72.268 1.00 75.62 52 VAL A CA 1
ATOM 395 C C . VAL A 1 52 ? -59.884 16.576 71.529 1.00 75.62 52 VAL A C 1
ATOM 397 O O . VAL A 1 52 ? -59.843 16.612 70.299 1.00 75.62 52 VAL A O 1
ATOM 400 N N . VAL A 1 53 ? -59.067 15.788 72.240 1.00 74.00 53 VAL A N 1
ATOM 401 C CA . VAL A 1 53 ? -58.128 14.845 71.597 1.00 74.00 53 VAL A CA 1
ATOM 402 C C . VAL A 1 53 ? -58.886 13.798 70.779 1.00 74.00 53 VAL A C 1
ATOM 404 O O . VAL A 1 53 ? -58.503 13.515 69.645 1.00 74.00 53 VAL A O 1
ATOM 407 N N . CYS A 1 54 ? -60.005 13.279 71.291 1.00 75.25 54 CYS A N 1
ATOM 408 C CA . CYS A 1 54 ? -60.822 12.335 70.531 1.00 75.25 54 CYS A CA 1
ATOM 409 C C . CYS A 1 54 ? -61.437 12.973 69.265 1.00 75.25 54 CYS A C 1
ATOM 411 O O . CYS A 1 54 ? -61.496 12.334 68.217 1.00 75.25 54 CYS A O 1
ATOM 413 N N . GLU A 1 55 ? -61.843 14.246 69.315 1.00 75.56 55 GLU A N 1
ATOM 414 C CA . GLU A 1 55 ? -62.322 14.982 68.135 1.00 75.56 55 GLU A CA 1
ATOM 415 C C . GLU A 1 55 ? -61.233 15.195 67.068 1.00 75.56 55 GLU A C 1
ATOM 417 O O . GLU A 1 55 ? -61.544 15.109 65.879 1.00 75.56 55 GLU A O 1
ATOM 422 N N . LEU A 1 56 ? -59.974 15.422 67.462 1.00 77.94 56 LEU A N 1
ATOM 423 C CA . LEU A 1 56 ? -58.832 15.528 66.540 1.00 77.94 56 LEU A CA 1
ATOM 424 C C . LEU A 1 56 ? -58.557 14.195 65.816 1.00 77.94 56 LEU A C 1
ATOM 426 O O . LEU A 1 56 ? -58.444 14.166 64.593 1.00 77.94 56 LEU A O 1
ATOM 430 N N . VAL A 1 57 ? -58.531 13.075 66.545 1.00 79.25 57 VAL A N 1
ATOM 431 C CA . VAL A 1 57 ? -58.272 11.725 65.991 1.00 79.25 57 VAL A CA 1
ATOM 432 C C . VAL A 1 57 ? -59.380 11.258 65.042 1.00 79.25 57 VAL A C 1
ATOM 434 O O . VAL A 1 57 ? -59.117 10.614 64.022 1.00 79.25 57 VAL A O 1
ATOM 437 N N . LEU A 1 58 ? -60.622 11.646 65.337 1.00 79.19 58 LEU A N 1
ATOM 438 C CA . LEU A 1 58 ? -61.781 11.446 64.464 1.00 79.19 58 LEU A CA 1
ATOM 439 C C . LEU A 1 58 ? -61.859 12.468 63.307 1.00 79.19 58 LEU A C 1
ATOM 441 O O . LEU A 1 58 ? -62.857 12.484 62.590 1.00 79.19 58 LEU A O 1
ATOM 445 N N . GLY A 1 59 ? -60.850 13.330 63.123 1.00 72.56 59 GLY A N 1
ATOM 446 C CA . GLY A 1 59 ? -60.761 14.293 62.016 1.00 72.56 59 GLY A CA 1
ATOM 447 C C . GLY A 1 59 ? -61.744 15.468 62.088 1.00 72.56 59 GLY A C 1
ATOM 448 O O . GLY A 1 59 ? -61.875 16.216 61.123 1.00 72.56 59 GLY A O 1
ATOM 449 N N . LYS A 1 60 ? -62.440 15.658 63.217 1.00 75.50 60 LYS A N 1
ATOM 450 C CA . LYS A 1 60 ? -63.470 16.702 63.400 1.00 75.50 60 LYS A CA 1
ATOM 451 C C . LYS A 1 60 ? -62.881 18.096 63.642 1.00 75.50 60 LYS A C 1
ATOM 453 O O . LYS A 1 60 ? -63.608 19.086 63.598 1.00 75.50 60 LYS A O 1
ATOM 458 N N . ARG A 1 61 ? -61.574 18.183 63.904 1.00 65.56 61 ARG A N 1
ATOM 459 C CA . ARG A 1 61 ? -60.786 19.421 63.998 1.00 65.56 61 ARG A CA 1
ATOM 460 C C . ARG A 1 61 ? -59.470 19.224 63.241 1.00 65.56 61 ARG A C 1
ATOM 462 O O . ARG A 1 61 ? -58.911 18.136 63.311 1.00 65.56 61 ARG A O 1
ATOM 469 N N . ARG A 1 62 ? -58.986 20.274 62.559 1.00 69.19 62 ARG A N 1
ATOM 470 C CA . ARG A 1 62 ? -57.687 20.329 61.841 1.00 69.19 62 ARG A CA 1
ATOM 471 C C . ARG A 1 62 ? -57.346 19.049 61.036 1.00 69.19 62 ARG A C 1
ATOM 473 O O . ARG A 1 62 ? -56.322 18.436 61.305 1.00 69.19 62 ARG A O 1
ATOM 480 N N . PRO A 1 63 ? -58.187 18.598 60.087 1.00 71.56 63 PRO A N 1
ATOM 481 C CA . PRO A 1 63 ? -57.976 17.319 59.404 1.00 71.56 63 PRO A CA 1
ATOM 482 C C . PRO A 1 63 ? -56.639 17.261 58.640 1.00 71.56 63 PRO A C 1
ATOM 484 O O . PRO A 1 63 ? -56.354 18.123 57.814 1.00 71.56 63 PRO A O 1
ATOM 487 N N . LEU A 1 64 ? -55.857 16.206 58.890 1.00 77.38 64 LEU A N 1
ATOM 488 C CA . LEU A 1 64 ? -54.657 15.825 58.132 1.00 77.38 64 LEU A CA 1
ATOM 489 C C . LEU A 1 64 ? -54.973 14.626 57.228 1.00 77.38 64 LEU A C 1
ATOM 491 O O . LEU A 1 64 ? -55.777 13.777 57.616 1.00 77.38 64 LEU A O 1
ATOM 495 N N . THR A 1 65 ? -54.318 14.509 56.066 1.00 77.44 65 THR A N 1
ATOM 496 C CA . THR A 1 65 ? -54.606 13.426 55.098 1.00 77.44 65 THR A CA 1
ATOM 497 C C . THR A 1 65 ? -54.282 12.036 55.660 1.00 77.44 65 THR A C 1
ATOM 499 O O . THR A 1 65 ? -55.084 11.117 55.521 1.00 77.44 65 THR A O 1
ATOM 502 N N . LEU A 1 66 ? -53.162 11.910 56.383 1.00 78.50 66 LEU A N 1
ATOM 503 C CA . LEU A 1 66 ? -52.743 10.688 57.082 1.00 78.50 66 LEU A CA 1
ATOM 504 C C . LEU A 1 66 ? -53.355 10.576 58.498 1.00 78.50 66 LEU A C 1
ATOM 506 O O . LEU A 1 66 ? -53.156 9.585 59.198 1.00 78.50 66 LEU A O 1
ATOM 510 N N . GLY A 1 67 ? -54.129 11.581 58.924 1.00 82.69 67 GLY A N 1
ATOM 511 C CA . GLY A 1 67 ? -54.819 11.629 60.213 1.00 82.69 67 GLY A CA 1
ATOM 512 C C . GLY A 1 67 ? -53.925 11.887 61.434 1.00 82.69 67 GLY A C 1
ATOM 513 O O . GLY A 1 67 ? -52.774 12.311 61.324 1.00 82.69 67 GLY A O 1
ATOM 514 N N . TYR A 1 68 ? -54.498 11.636 62.617 1.00 83.81 68 TYR A N 1
ATOM 515 C CA . TYR A 1 68 ? -53.811 11.672 63.910 1.00 83.81 68 TYR A CA 1
ATOM 516 C C . TYR A 1 68 ? -53.851 10.301 64.593 1.00 83.81 68 TYR A C 1
ATOM 518 O O . TYR A 1 68 ? -54.875 9.618 64.539 1.00 83.81 68 TYR A O 1
ATOM 526 N N . TYR A 1 69 ? -52.772 9.964 65.298 1.00 84.06 69 TYR A N 1
ATOM 527 C CA . TYR A 1 69 ? -52.623 8.771 66.137 1.00 84.06 69 TYR A CA 1
ATOM 528 C C . TYR A 1 69 ? -52.350 9.178 67.590 1.00 84.06 69 TYR A C 1
ATOM 530 O O . TYR A 1 69 ? -51.657 10.170 67.828 1.00 84.06 69 TYR A O 1
ATOM 538 N N . VAL A 1 70 ? -52.857 8.416 68.567 1.00 82.44 70 VAL A N 1
ATOM 539 C CA . VAL A 1 70 ? -52.601 8.663 70.003 1.00 82.44 70 VAL A CA 1
ATOM 540 C C . VAL A 1 70 ? -51.699 7.584 70.582 1.00 82.44 70 VAL A C 1
ATOM 542 O O . VAL A 1 70 ? -52.011 6.397 70.499 1.00 82.44 70 VAL A O 1
ATOM 545 N N . VAL A 1 71 ? -50.607 7.995 71.225 1.00 82.12 71 VAL A N 1
ATOM 546 C CA . VAL A 1 71 ? -49.605 7.085 71.794 1.00 82.12 71 VAL A CA 1
ATOM 547 C C . VAL A 1 71 ? -49.249 7.487 73.223 1.00 82.12 71 VAL A C 1
ATOM 549 O O . VAL A 1 71 ? -48.906 8.639 73.502 1.00 82.12 71 VAL A O 1
ATOM 552 N N . ARG A 1 72 ? -49.271 6.517 74.145 1.00 77.75 72 ARG A N 1
ATOM 553 C CA . ARG A 1 72 ? -48.670 6.691 75.471 1.00 77.75 72 ARG A CA 1
ATOM 554 C C . ARG A 1 72 ? -47.150 6.612 75.350 1.00 77.75 72 ARG A C 1
ATOM 556 O O . ARG A 1 72 ? -46.606 5.619 74.881 1.00 77.75 72 ARG A O 1
ATOM 563 N N . SER A 1 73 ? -46.473 7.669 75.785 1.00 70.19 73 SER A N 1
ATOM 564 C CA . SER A 1 73 ? -45.016 7.687 75.928 1.00 70.19 73 SER A CA 1
ATOM 565 C C . SER A 1 73 ? -44.609 7.147 77.301 1.00 70.19 73 SER A C 1
ATOM 567 O O . SER A 1 73 ? -45.409 7.167 78.234 1.00 70.19 73 SER A O 1
ATOM 569 N N . ARG A 1 74 ? -43.351 6.716 77.433 1.00 69.38 74 ARG A N 1
ATOM 570 C CA . ARG A 1 74 ? -42.736 6.362 78.721 1.00 69.38 74 ARG A CA 1
ATOM 571 C C . ARG A 1 74 ? -42.837 7.527 79.720 1.00 69.38 74 ARG A C 1
ATOM 573 O O . ARG A 1 74 ? -42.538 8.672 79.367 1.00 69.38 74 ARG A O 1
ATOM 580 N N . GLY A 1 75 ? -43.239 7.223 80.952 1.00 63.97 75 GLY A N 1
ATOM 581 C CA . GLY A 1 75 ? -43.177 8.147 82.088 1.00 63.97 75 GLY A CA 1
ATOM 582 C C . GLY A 1 75 ? -41.734 8.352 82.560 1.00 63.97 75 GLY A C 1
ATOM 583 O O . GLY A 1 75 ? -40.919 7.441 82.457 1.00 63.97 75 GLY A O 1
ATOM 584 N N . GLY A 1 76 ? -41.403 9.538 83.082 1.00 58.56 76 GLY A N 1
ATOM 585 C CA . GLY A 1 76 ? -40.025 9.872 83.486 1.00 58.56 76 GLY A CA 1
ATOM 586 C C . GLY A 1 76 ? -39.433 8.952 84.563 1.00 58.56 76 GLY A C 1
ATOM 587 O O . GLY A 1 76 ? -38.217 8.822 84.642 1.00 58.56 76 GLY A O 1
ATOM 588 N N . ASP A 1 77 ? -40.304 8.290 85.327 1.00 58.00 77 ASP A N 1
ATOM 589 C CA . ASP A 1 77 ? -39.976 7.460 86.489 1.00 58.00 77 ASP A CA 1
ATOM 590 C C . ASP A 1 77 ? -40.179 5.943 86.227 1.00 58.00 77 ASP A C 1
ATOM 592 O O . ASP A 1 77 ? -40.139 5.140 87.156 1.00 58.00 77 ASP A O 1
ATOM 596 N N . GLU A 1 78 ? -40.439 5.529 84.976 1.00 61.34 78 GLU A N 1
ATOM 597 C CA . GLU A 1 78 ? -40.631 4.118 84.581 1.00 61.34 78 GLU A CA 1
ATOM 598 C C . GLU A 1 78 ? -39.291 3.473 84.151 1.00 61.34 78 GLU A C 1
ATOM 600 O O . GLU A 1 78 ? -38.613 4.011 83.273 1.00 61.34 78 GLU A O 1
ATOM 605 N N . GLU A 1 79 ? -38.913 2.308 84.698 1.00 58.88 79 GLU A N 1
ATOM 606 C CA . GLU A 1 79 ? -37.678 1.574 84.334 1.00 58.88 79 GLU A CA 1
ATOM 607 C C . GLU A 1 79 ? -37.773 0.782 83.002 1.00 58.88 79 GLU A C 1
ATOM 609 O O . GLU A 1 79 ? -38.853 0.536 82.452 1.00 58.88 79 GLU A O 1
ATOM 614 N N . ASP A 1 80 ? -36.612 0.382 82.465 1.00 55.34 80 ASP A N 1
ATOM 615 C CA . ASP A 1 80 ? -36.451 -0.307 81.172 1.00 55.34 80 ASP A CA 1
ATOM 616 C C . ASP A 1 80 ? -36.729 -1.825 81.241 1.00 55.34 80 ASP A C 1
ATOM 618 O O . ASP A 1 80 ? -35.838 -2.665 81.102 1.00 55.34 80 ASP A O 1
ATOM 622 N N . SER A 1 81 ? -38.003 -2.188 81.418 1.00 56.16 81 SER A N 1
ATOM 623 C CA . SER A 1 81 ? -38.496 -3.558 81.201 1.00 56.16 81 SER A CA 1
ATOM 624 C C . SER A 1 81 ? -38.547 -3.880 79.699 1.00 56.16 81 SER A C 1
ATOM 626 O O . SER A 1 81 ? -39.287 -3.257 78.938 1.00 56.16 81 SER A O 1
ATOM 628 N N . ASN A 1 82 ? -37.745 -4.849 79.252 1.00 53.69 82 ASN A N 1
ATOM 629 C CA . ASN A 1 82 ? -37.386 -5.025 77.836 1.00 53.69 82 ASN A CA 1
ATOM 630 C C . ASN A 1 82 ? -38.315 -5.986 77.047 1.00 53.69 82 ASN A C 1
ATOM 632 O O . ASN A 1 82 ? -37.841 -6.748 76.204 1.00 53.69 82 ASN A O 1
ATOM 636 N N . GLY A 1 83 ? -39.622 -6.022 77.353 1.00 55.97 83 GLY A N 1
ATOM 637 C CA . GLY A 1 83 ? -40.568 -7.018 76.818 1.00 55.97 83 GLY A CA 1
ATOM 638 C C . GLY A 1 83 ? -41.847 -6.441 76.195 1.00 55.97 83 GLY A C 1
ATOM 639 O O . GLY A 1 83 ? -42.499 -5.581 76.777 1.00 55.97 83 GLY A O 1
ATOM 640 N N . ASP A 1 84 ? -42.278 -6.981 75.047 1.00 52.88 84 ASP A N 1
ATOM 641 C CA . ASP A 1 84 ? -43.494 -6.540 74.324 1.00 52.88 84 ASP A CA 1
ATOM 642 C C . ASP A 1 84 ? -44.800 -6.739 75.132 1.00 52.88 84 ASP A C 1
ATOM 644 O O . ASP A 1 84 ? -45.783 -6.029 74.928 1.00 52.88 84 ASP A O 1
ATOM 648 N N . ALA A 1 85 ? -44.792 -7.643 76.120 1.00 53.50 85 ALA A N 1
ATOM 649 C CA . ALA A 1 85 ? -45.889 -7.819 77.075 1.00 53.50 85 ALA A CA 1
ATOM 650 C C . ALA A 1 85 ? -46.098 -6.598 77.997 1.00 53.50 85 ALA A C 1
ATOM 652 O O . ALA A 1 85 ? -47.220 -6.338 78.425 1.00 53.50 85 ALA A O 1
ATOM 653 N N . ASP A 1 86 ? -45.038 -5.837 78.278 1.00 57.75 86 ASP A N 1
ATOM 654 C CA . ASP A 1 86 ? -45.077 -4.637 79.120 1.00 57.75 86 ASP A CA 1
ATOM 655 C C . ASP A 1 86 ? -45.690 -3.447 78.354 1.00 57.75 86 ASP A C 1
ATOM 657 O O . ASP A 1 86 ? -46.459 -2.659 78.904 1.00 57.75 86 ASP A O 1
ATOM 661 N N . LEU A 1 87 ? -45.451 -3.379 77.036 1.00 58.00 87 LEU A N 1
ATOM 662 C CA . LEU A 1 87 ? -46.093 -2.408 76.140 1.00 58.00 87 LEU A CA 1
ATOM 663 C C . LEU A 1 87 ? -47.620 -2.583 76.109 1.00 58.00 87 LEU A C 1
ATOM 665 O O . LEU A 1 87 ? -48.349 -1.596 76.190 1.00 58.00 87 LEU A O 1
ATOM 669 N N . LEU A 1 88 ? -48.105 -3.830 76.075 1.00 56.94 88 LEU A N 1
ATOM 670 C CA . LEU A 1 88 ? -49.541 -4.137 76.087 1.00 56.94 88 LEU A CA 1
ATOM 671 C C . LEU A 1 88 ? -50.246 -3.702 77.386 1.00 56.94 88 LEU A C 1
ATOM 673 O O . LEU A 1 88 ? -51.408 -3.306 77.331 1.00 56.94 88 LEU A O 1
ATOM 677 N N . GLN A 1 89 ? -49.556 -3.728 78.534 1.00 59.50 89 GLN A N 1
ATOM 678 C CA . GLN A 1 89 ? -50.094 -3.211 79.804 1.00 59.50 89 GLN A CA 1
ATOM 679 C C . GLN A 1 89 ? -50.098 -1.675 79.838 1.00 59.50 89 GLN A C 1
ATOM 681 O O . GLN A 1 89 ? -51.032 -1.048 80.337 1.00 59.50 89 GLN A O 1
ATOM 686 N N . ARG A 1 90 ? -49.085 -1.022 79.249 1.00 64.56 90 ARG A N 1
ATOM 687 C CA . ARG A 1 90 ? -49.040 0.451 79.146 1.00 64.56 90 ARG A CA 1
ATOM 688 C C . ARG A 1 90 ? -50.208 1.003 78.312 1.00 64.56 90 ARG A C 1
ATOM 690 O O . ARG A 1 90 ? -50.676 2.110 78.596 1.00 64.56 90 ARG A O 1
ATOM 697 N N . GLU A 1 91 ? -50.699 0.229 77.343 1.00 67.62 91 GLU A N 1
ATOM 698 C CA . GLU A 1 91 ? -51.835 0.548 76.464 1.00 67.62 91 GLU A CA 1
ATOM 699 C C . GLU A 1 91 ? -53.226 0.319 77.094 1.00 67.62 91 GLU A C 1
ATOM 701 O O . GLU A 1 91 ? -54.221 0.758 76.514 1.00 67.62 91 GLU A O 1
ATOM 706 N N . ASP A 1 92 ? -53.333 -0.248 78.306 1.00 69.12 92 ASP A N 1
ATOM 707 C CA . ASP A 1 92 ? -54.623 -0.430 79.005 1.00 69.12 92 ASP A CA 1
ATOM 708 C C . ASP A 1 92 ? -55.403 0.885 79.198 1.00 69.12 92 ASP A C 1
ATOM 710 O O . ASP A 1 92 ? -56.632 0.876 79.231 1.00 69.12 92 ASP A O 1
ATOM 714 N N . ILE A 1 93 ? -54.716 2.035 79.217 1.00 71.88 93 ILE A N 1
ATOM 715 C CA . ILE A 1 93 ? -55.338 3.369 79.253 1.00 71.88 93 ILE A CA 1
ATOM 716 C C . ILE A 1 93 ? -56.331 3.612 78.101 1.00 71.88 93 ILE A C 1
ATOM 718 O O . ILE A 1 93 ? -57.280 4.375 78.270 1.00 71.88 93 ILE A O 1
ATOM 722 N N . PHE A 1 94 ? -56.160 2.966 76.944 1.00 73.31 94 PHE A N 1
ATOM 723 C CA . PHE A 1 94 ? -57.082 3.111 75.811 1.00 73.31 94 PHE A CA 1
ATOM 724 C C . PHE A 1 94 ? -58.385 2.310 75.986 1.00 73.31 94 PHE A C 1
ATOM 726 O O . PHE A 1 94 ? -59.370 2.598 75.308 1.00 73.31 94 PHE A O 1
ATOM 733 N N . LYS A 1 95 ? -58.432 1.373 76.946 1.00 73.19 95 LYS A N 1
ATOM 734 C CA . LYS A 1 95 ? -59.620 0.573 77.303 1.00 73.19 95 LYS A CA 1
ATOM 735 C C . LYS A 1 95 ? -60.582 1.317 78.244 1.00 73.19 95 LYS A C 1
ATOM 737 O O . LYS A 1 95 ? -61.704 0.862 78.462 1.00 73.19 95 LYS A O 1
ATOM 742 N N . ASP A 1 96 ? -60.185 2.485 78.750 1.00 73.62 96 ASP A N 1
ATOM 743 C CA . ASP A 1 96 ? -61.037 3.382 79.535 1.00 73.62 96 ASP A CA 1
ATOM 744 C C . ASP A 1 96 ? -61.917 4.297 78.662 1.00 73.62 96 ASP A C 1
ATOM 746 O O . ASP A 1 96 ? -61.677 4.534 77.474 1.00 73.62 96 ASP A O 1
ATOM 750 N N . LYS A 1 97 ? -62.947 4.896 79.270 1.00 69.25 97 LYS A N 1
ATOM 751 C CA . LYS A 1 97 ? -63.687 6.018 78.665 1.00 69.25 97 LYS A CA 1
ATOM 752 C C . LYS A 1 97 ? -62.931 7.341 78.892 1.00 69.25 97 LYS A C 1
ATOM 754 O O . LYS A 1 97 ? -62.416 7.562 79.989 1.00 69.25 97 LYS A O 1
ATOM 759 N N . PRO A 1 98 ? -62.873 8.259 77.907 1.00 68.69 98 PRO A N 1
ATOM 760 C CA . PRO A 1 98 ? -63.546 8.231 76.604 1.00 68.69 98 PRO A CA 1
ATOM 761 C C . PRO A 1 98 ? -62.727 7.582 75.471 1.00 68.69 98 PRO A C 1
ATOM 763 O O . PRO A 1 98 ? -63.200 7.567 74.338 1.00 68.69 98 PRO A O 1
ATOM 766 N N . TRP A 1 99 ? -61.520 7.073 75.737 1.00 73.88 99 TRP A N 1
ATOM 767 C CA . TRP A 1 99 ? -60.596 6.577 74.706 1.00 73.88 99 TRP A CA 1
ATOM 768 C C . TRP A 1 99 ? -61.164 5.411 73.884 1.00 73.88 99 TRP A C 1
ATOM 770 O O . TRP A 1 99 ? -60.997 5.396 72.671 1.00 73.88 99 TRP A O 1
ATOM 780 N N . THR A 1 100 ? -61.978 4.557 74.508 1.00 73.31 100 THR A N 1
ATOM 781 C CA . THR A 1 100 ? -62.840 3.526 73.882 1.00 73.31 100 THR A CA 1
ATOM 782 C C . THR A 1 100 ? -63.843 4.021 72.823 1.00 73.31 100 THR A C 1
ATOM 784 O O . THR A 1 100 ? -64.587 3.219 72.265 1.00 73.31 100 THR A O 1
ATOM 787 N N . SER A 1 101 ? -63.911 5.327 72.541 1.00 73.06 101 SER A N 1
ATOM 788 C CA . SER A 1 101 ? -64.655 5.885 71.397 1.00 73.06 101 SER A CA 1
ATOM 789 C C . SER A 1 101 ? -63.798 6.105 70.141 1.00 73.06 101 SER A C 1
ATOM 791 O O . SER A 1 101 ? -64.322 6.546 69.115 1.00 73.06 101 SER A O 1
ATOM 793 N N . LEU A 1 102 ? -62.497 5.812 70.211 1.00 77.12 102 LEU A N 1
ATOM 794 C CA . LEU A 1 102 ? -61.569 5.859 69.085 1.00 77.12 102 LEU A CA 1
ATOM 795 C C . LEU A 1 102 ? -61.432 4.484 68.415 1.00 77.12 102 LEU A C 1
ATOM 797 O O . LEU A 1 102 ? -61.609 3.468 69.082 1.00 77.12 102 LEU A O 1
ATOM 801 N N . PRO A 1 103 ? -61.110 4.424 67.108 1.00 78.38 103 PRO A N 1
ATOM 802 C CA . PRO A 1 103 ? -60.812 3.160 66.446 1.00 78.38 103 PRO A CA 1
ATOM 803 C C . PRO A 1 103 ? -59.462 2.607 66.912 1.00 78.38 103 PRO A C 1
ATOM 805 O O . PRO A 1 103 ? -58.475 3.345 66.903 1.00 78.38 103 PRO A O 1
ATOM 808 N N . ASP A 1 104 ? -59.401 1.305 67.199 1.00 73.69 104 ASP A N 1
ATOM 809 C CA . ASP A 1 104 ? -58.180 0.620 67.659 1.00 73.69 104 ASP A CA 1
ATOM 810 C C . ASP A 1 104 ? -56.979 0.870 66.725 1.00 73.69 104 ASP A C 1
ATOM 812 O O . ASP A 1 104 ? -55.861 1.109 67.177 1.00 73.69 104 ASP A O 1
ATOM 816 N N . HIS A 1 105 ? -57.228 0.944 65.409 1.00 76.25 105 HIS A N 1
ATOM 817 C CA . HIS A 1 105 ? -56.226 1.243 64.377 1.00 76.25 105 HIS A CA 1
ATOM 818 C C . HIS A 1 105 ? -55.672 2.686 64.400 1.00 76.25 105 HIS A C 1
ATOM 820 O O . HIS A 1 105 ? -54.922 3.054 63.502 1.00 76.25 105 HIS A O 1
ATOM 826 N N . LYS A 1 106 ? -56.031 3.527 65.383 1.00 76.31 106 LYS A N 1
ATOM 827 C CA . LYS A 1 106 ? -55.463 4.880 65.593 1.00 76.31 106 LYS A CA 1
ATOM 828 C C . LYS A 1 106 ? -54.899 5.105 67.000 1.00 76.31 106 LYS A C 1
ATOM 830 O O . LYS A 1 106 ? -54.499 6.223 67.340 1.00 76.31 106 LYS A O 1
ATOM 835 N N . THR A 1 107 ? -54.867 4.065 67.827 1.00 78.50 107 THR A N 1
ATOM 836 C CA . THR A 1 107 ? -54.461 4.138 69.235 1.00 78.50 107 THR A CA 1
ATOM 837 C C . THR A 1 107 ? -53.387 3.108 69.546 1.00 78.50 107 THR A C 1
ATOM 839 O O . THR A 1 107 ? -53.510 1.946 69.173 1.00 78.50 107 THR A O 1
ATOM 842 N N . GLY A 1 108 ? -52.350 3.524 70.270 1.00 78.94 108 GLY A N 1
ATOM 843 C CA . GLY A 1 108 ? -51.242 2.652 70.651 1.00 78.94 108 GLY A CA 1
ATOM 844 C C . GLY A 1 108 ? -50.083 2.629 69.650 1.00 78.94 108 GLY A C 1
ATOM 845 O O . GLY A 1 108 ? -50.143 3.141 68.530 1.00 78.94 108 GLY A O 1
ATOM 846 N N . ILE A 1 109 ? -48.980 2.044 70.104 1.00 78.31 109 ILE A N 1
ATOM 847 C CA . ILE A 1 109 ? -47.698 1.945 69.403 1.00 78.31 109 ILE A CA 1
ATOM 848 C C . ILE A 1 109 ? -47.797 0.951 68.243 1.00 78.31 109 ILE A C 1
ATOM 850 O O . ILE A 1 109 ? -47.148 1.162 67.221 1.00 78.31 109 ILE A O 1
ATOM 854 N N . LYS A 1 110 ? -48.602 -0.113 68.376 1.00 77.25 110 LYS A N 1
ATOM 855 C CA . LYS A 1 110 ? -48.742 -1.152 67.340 1.00 77.25 110 LYS A CA 1
ATOM 856 C C . LYS A 1 110 ? -49.413 -0.599 66.077 1.00 77.25 110 LYS A C 1
ATOM 858 O O . LYS A 1 110 ? -48.792 -0.623 65.019 1.00 77.25 110 LYS A O 1
ATOM 863 N N . ALA A 1 111 ? -50.562 0.064 66.224 1.00 79.50 111 ALA A N 1
ATOM 864 C CA . ALA A 1 111 ? -51.246 0.751 65.125 1.00 79.50 111 ALA A CA 1
ATOM 865 C C . ALA A 1 111 ? -50.380 1.838 64.451 1.00 79.50 111 ALA A C 1
ATOM 867 O O . ALA A 1 111 ? -50.334 1.929 63.224 1.00 79.50 111 ALA A O 1
ATOM 868 N N . LEU A 1 112 ? -49.642 2.644 65.232 1.00 83.69 112 LEU A N 1
ATOM 869 C CA . LEU A 1 112 ? -48.722 3.638 64.663 1.00 83.69 112 LEU A CA 1
ATOM 870 C C . LEU A 1 112 ? -47.545 2.980 63.917 1.00 83.69 112 LEU A C 1
ATOM 872 O O . LEU A 1 112 ? -47.131 3.484 62.875 1.00 83.69 112 LEU A O 1
ATOM 876 N N . ARG A 1 113 ? -47.003 1.866 64.426 1.00 82.94 113 ARG A N 1
ATOM 877 C CA . ARG A 1 113 ? -45.918 1.111 63.777 1.00 82.94 113 ARG A CA 1
ATOM 878 C C . ARG A 1 113 ? -46.375 0.550 62.432 1.00 82.94 113 ARG A C 1
ATOM 880 O O . ARG A 1 113 ? -45.672 0.745 61.447 1.00 82.94 113 ARG A O 1
ATOM 887 N N . GLU A 1 114 ? -47.548 -0.073 62.393 1.00 82.56 114 GLU A N 1
ATOM 888 C CA . GLU A 1 114 ? -48.155 -0.627 61.177 1.00 82.56 114 GLU A CA 1
ATOM 889 C C . GLU A 1 114 ? -48.400 0.476 60.132 1.00 82.56 114 GLU A C 1
ATOM 891 O O . GLU A 1 114 ? -47.907 0.371 59.010 1.00 82.56 114 GLU A O 1
ATOM 896 N N . CYS A 1 115 ? -49.029 1.593 60.522 1.00 82.50 115 CYS A N 1
ATOM 897 C CA . CYS A 1 115 ? -49.233 2.744 59.635 1.00 82.50 115 CYS A CA 1
ATOM 898 C C . CYS A 1 115 ? -47.915 3.345 59.114 1.00 82.50 115 CYS A C 1
ATOM 900 O O . CYS A 1 115 ? -47.836 3.722 57.944 1.00 82.50 115 CYS A O 1
ATOM 902 N N . LEU A 1 116 ? -46.878 3.456 59.952 1.00 85.31 116 LEU A N 1
ATOM 903 C CA . LEU A 1 116 ? -45.574 3.974 59.526 1.00 85.31 116 LEU A CA 1
ATOM 904 C C . LEU A 1 116 ? -44.845 3.004 58.590 1.00 85.31 116 LEU A C 1
ATOM 906 O O . LEU A 1 116 ? -44.199 3.462 57.650 1.00 85.31 116 LEU A O 1
ATOM 910 N N . GLN A 1 117 ? -44.955 1.691 58.812 1.00 83.19 117 GLN A N 1
ATOM 911 C CA . GLN A 1 117 ? -44.395 0.676 57.916 1.00 83.19 117 GLN A CA 1
ATOM 912 C C . GLN A 1 117 ? -45.094 0.686 56.552 1.00 83.19 117 GLN A C 1
ATOM 914 O O . GLN A 1 117 ? -44.408 0.697 55.531 1.00 83.19 117 GLN A O 1
ATOM 919 N N . GLU A 1 118 ? -46.427 0.760 56.522 1.00 83.06 118 GLU A N 1
ATOM 920 C CA . GLU A 1 118 ? -47.188 0.868 55.273 1.00 83.06 118 GLU A CA 1
ATOM 921 C C . GLU A 1 118 ? -46.844 2.164 54.521 1.00 83.06 118 GLU A C 1
ATOM 923 O O . GLU A 1 118 ? -46.547 2.129 53.328 1.00 83.06 118 GLU A O 1
ATOM 928 N N . LEU A 1 119 ? -46.802 3.305 55.217 1.00 84.44 119 LEU A N 1
ATOM 929 C CA . LEU A 1 119 ? -46.451 4.597 54.623 1.00 84.44 119 LEU A CA 1
ATOM 930 C C . LEU A 1 119 ? -45.018 4.608 54.065 1.00 84.44 119 LEU A C 1
ATOM 932 O O . LEU A 1 119 ? -44.795 5.127 52.972 1.00 84.44 119 LEU A O 1
ATOM 936 N N . LEU A 1 120 ? -44.053 4.026 54.786 1.00 84.38 120 LEU A N 1
ATOM 937 C CA . LEU A 1 120 ? -42.674 3.881 54.312 1.00 84.38 120 LEU A CA 1
ATOM 938 C C . LEU A 1 120 ? -42.597 2.987 53.068 1.00 84.38 120 LEU A C 1
ATOM 940 O O . LEU A 1 120 ? -41.925 3.375 52.113 1.00 84.38 120 LEU A O 1
ATOM 944 N N . GLY A 1 121 ? -43.325 1.865 53.041 1.00 81.12 121 GLY A N 1
ATOM 945 C CA . GLY A 1 121 ? -43.451 1.001 51.862 1.00 81.12 121 GLY A CA 1
ATOM 946 C C . GLY A 1 121 ? -44.037 1.747 50.662 1.00 81.12 121 GLY A C 1
ATOM 947 O O . GLY A 1 121 ? -43.381 1.873 49.633 1.00 81.12 121 GLY A O 1
ATOM 948 N N . GLN A 1 122 ? -45.200 2.385 50.825 1.00 81.44 122 GLN A N 1
ATOM 949 C CA . GLN A 1 122 ? -45.839 3.159 49.755 1.00 81.44 122 GLN A CA 1
ATOM 950 C C . GLN A 1 122 ? -44.981 4.332 49.239 1.00 81.44 122 GLN A C 1
ATOM 952 O O . GLN A 1 122 ? -45.152 4.761 48.094 1.00 81.44 122 GLN A O 1
ATOM 957 N N . ILE A 1 123 ? -44.104 4.907 50.070 1.00 83.19 123 ILE A N 1
ATOM 958 C CA . ILE A 1 123 ? -43.134 5.930 49.649 1.00 83.19 123 ILE A CA 1
ATOM 959 C C . ILE A 1 123 ? -41.969 5.280 48.889 1.00 83.19 123 ILE A C 1
ATOM 961 O O . ILE A 1 123 ? -41.576 5.802 47.843 1.00 83.19 123 ILE A O 1
ATOM 965 N N . ALA A 1 124 ? -41.459 4.141 49.364 1.00 81.25 124 ALA A N 1
ATOM 966 C CA . ALA A 1 124 ? -40.413 3.362 48.707 1.00 81.25 124 ALA A CA 1
ATOM 967 C C . ALA A 1 124 ? -40.849 2.889 47.306 1.00 81.25 124 ALA A C 1
ATOM 969 O O . ALA A 1 124 ? -40.172 3.213 46.328 1.00 81.25 124 ALA A O 1
ATOM 970 N N . ASP A 1 125 ? -42.036 2.287 47.176 1.00 80.75 125 ASP A N 1
ATOM 971 C CA . ASP A 1 125 ? -42.667 1.884 45.906 1.00 80.75 125 ASP A CA 1
ATOM 972 C C . ASP A 1 125 ? -42.718 3.024 44.874 1.00 80.75 125 ASP A C 1
ATOM 974 O O . ASP A 1 125 ? -42.496 2.828 43.677 1.00 80.75 125 ASP A O 1
ATOM 978 N N . LYS A 1 126 ? -43.010 4.249 45.330 1.00 82.50 126 LYS A N 1
ATOM 979 C CA . LYS A 1 126 ? -43.122 5.448 44.478 1.00 82.50 126 LYS A CA 1
ATOM 980 C C . LYS A 1 126 ? -41.763 6.095 44.174 1.00 82.50 126 LYS A C 1
ATOM 982 O O . LYS A 1 126 ? -41.664 6.873 43.216 1.00 82.50 126 LYS A O 1
ATOM 987 N N . ALA A 1 127 ? -40.731 5.803 44.968 1.00 85.25 127 ALA A N 1
ATOM 988 C CA . ALA A 1 127 ? -39.394 6.384 44.865 1.00 85.25 127 ALA A CA 1
ATOM 989 C C . ALA A 1 127 ? -38.400 5.478 44.117 1.00 85.25 127 ALA A C 1
ATOM 991 O O . ALA A 1 127 ? -37.707 5.962 43.218 1.00 85.25 127 ALA A O 1
ATOM 992 N N . PHE A 1 128 ? -38.351 4.177 44.421 1.00 86.06 128 PHE A N 1
ATOM 993 C CA . PHE A 1 128 ? -37.394 3.232 43.835 1.00 86.06 128 PHE A CA 1
ATOM 994 C C . PHE A 1 128 ? -37.424 3.175 42.296 1.00 86.06 128 PHE A C 1
ATOM 996 O O . PHE A 1 128 ? -36.344 3.207 41.699 1.00 86.06 128 PHE A O 1
ATOM 1003 N N . PRO A 1 129 ? -38.583 3.177 41.601 1.00 86.50 129 PRO A N 1
ATOM 1004 C CA . PRO A 1 129 ? -38.608 3.191 40.137 1.00 86.50 129 PRO A CA 1
ATOM 1005 C C . PRO A 1 129 ? -37.970 4.453 39.544 1.00 86.50 129 PRO A C 1
ATOM 1007 O O . PRO A 1 129 ? -37.249 4.365 38.546 1.00 86.50 129 PRO A O 1
ATOM 1010 N N . LYS A 1 130 ? -38.188 5.614 40.182 1.00 89.25 130 LYS A N 1
ATOM 1011 C CA . LYS A 1 130 ? -37.596 6.899 39.780 1.00 89.25 130 LYS A CA 1
ATOM 1012 C C . LYS A 1 130 ? -36.090 6.885 40.016 1.00 89.25 130 LYS A C 1
ATOM 1014 O O . LYS A 1 130 ? -35.337 7.121 39.073 1.00 89.25 130 LYS A O 1
ATOM 1019 N N . LEU A 1 131 ? -35.659 6.509 41.221 1.00 89.50 131 LEU A N 1
ATOM 1020 C CA . LEU A 1 131 ? -34.248 6.414 41.592 1.00 89.50 131 LEU A CA 1
ATOM 1021 C C . LEU A 1 131 ? -33.488 5.460 40.658 1.00 89.50 131 LEU A C 1
ATOM 1023 O O . LEU A 1 131 ? -32.477 5.850 40.086 1.00 89.50 131 LEU A O 1
ATOM 1027 N N . ARG A 1 132 ? -34.024 4.262 40.384 1.00 87.69 132 ARG A N 1
ATOM 1028 C CA . ARG A 1 132 ? -33.438 3.312 39.421 1.00 87.69 132 ARG A CA 1
ATOM 1029 C C . ARG A 1 132 ? -33.331 3.897 38.009 1.00 87.69 132 ARG A C 1
ATOM 1031 O O . ARG A 1 132 ? -32.333 3.649 37.335 1.00 87.69 132 ARG A O 1
ATOM 1038 N N . SER A 1 133 ? -34.324 4.664 37.551 1.00 89.44 133 SER A N 1
ATOM 1039 C CA . SER A 1 133 ? -34.254 5.334 36.243 1.00 89.44 133 SER A CA 1
ATOM 1040 C C . SER A 1 133 ? -33.184 6.433 36.204 1.00 89.44 133 SER A C 1
ATOM 1042 O O . SER A 1 133 ? -32.457 6.543 35.218 1.00 89.44 133 SER A O 1
ATOM 1044 N N . GLU A 1 134 ? -33.013 7.186 37.294 1.00 93.31 134 GLU A N 1
ATOM 1045 C CA . GLU A 1 134 ? -32.009 8.245 37.391 1.00 93.31 134 GLU A CA 1
ATOM 1046 C C . GLU A 1 134 ? -30.586 7.682 37.516 1.00 93.31 134 GLU A C 1
ATOM 1048 O O . GLU A 1 134 ? -29.686 8.163 36.829 1.00 93.31 134 GLU A O 1
ATOM 1053 N N . THR A 1 135 ? -30.376 6.635 38.320 1.00 91.94 135 THR A N 1
ATOM 1054 C CA . THR A 1 135 ? -29.077 5.954 38.446 1.00 91.94 135 THR A CA 1
ATOM 1055 C C . THR A 1 135 ? -28.664 5.308 37.124 1.00 91.94 135 THR A C 1
ATOM 1057 O O . THR A 1 135 ? -27.519 5.466 36.708 1.00 91.94 135 THR A O 1
ATOM 1060 N N . ARG A 1 136 ? -29.594 4.663 36.399 1.00 92.31 136 ARG A N 1
ATOM 1061 C CA . ARG A 1 136 ? -29.324 4.126 35.051 1.00 92.31 136 ARG A CA 1
ATOM 1062 C C . ARG A 1 136 ? -29.014 5.229 34.032 1.00 92.31 136 ARG A C 1
ATOM 1064 O O . ARG A 1 136 ? -28.080 5.062 33.251 1.00 92.31 136 ARG A O 1
ATOM 1071 N N . ARG A 1 137 ? -29.722 6.369 34.066 1.00 94.50 137 ARG A N 1
ATOM 1072 C CA . ARG A 1 137 ? -29.393 7.543 33.235 1.00 94.50 137 ARG A CA 1
ATOM 1073 C C . ARG A 1 137 ? -27.976 8.044 33.531 1.00 94.50 137 ARG A C 1
ATOM 1075 O O . ARG A 1 137 ? -27.169 8.106 32.614 1.00 94.50 137 ARG A O 1
ATOM 1082 N N . LYS A 1 138 ? -27.652 8.310 34.801 1.00 94.25 138 LYS A N 1
ATOM 1083 C CA . LYS A 1 138 ? -26.318 8.773 35.230 1.00 94.25 138 LYS A CA 1
ATOM 1084 C C . LYS A 1 138 ? -25.207 7.788 34.866 1.00 94.25 138 LYS A C 1
ATOM 1086 O O . LYS A 1 138 ? -24.134 8.219 34.465 1.00 94.25 138 LYS A O 1
ATOM 1091 N N . LEU A 1 139 ? -25.457 6.480 34.975 1.00 92.12 139 LEU A N 1
ATOM 1092 C CA . LEU A 1 139 ? -24.510 5.453 34.537 1.00 92.12 139 LEU A CA 1
ATOM 1093 C C . LEU A 1 139 ? -24.286 5.516 33.021 1.00 92.12 139 LEU A C 1
ATOM 1095 O O . LEU A 1 139 ? -23.141 5.465 32.590 1.00 92.12 139 LEU A O 1
ATOM 1099 N N . THR A 1 140 ? -25.345 5.690 32.226 1.00 94.00 140 THR A N 1
ATOM 1100 C CA . THR A 1 140 ? -25.237 5.818 30.761 1.00 94.00 140 THR A CA 1
ATOM 1101 C C . THR A 1 140 ? -24.455 7.081 30.382 1.00 94.00 140 THR A C 1
ATOM 1103 O O . THR A 1 140 ? -23.460 6.992 29.671 1.00 94.00 140 THR A O 1
ATOM 1106 N N . GLU A 1 141 ? -24.804 8.232 30.966 1.00 95.00 141 GLU A N 1
ATOM 1107 C CA . GLU A 1 141 ? -24.099 9.513 30.780 1.00 95.00 141 GLU A CA 1
ATOM 1108 C C . GLU A 1 141 ? -22.606 9.415 31.148 1.00 95.00 141 GLU A C 1
ATOM 1110 O O . GLU A 1 141 ? -21.751 9.989 30.475 1.00 95.00 141 GLU A O 1
ATOM 1115 N N . LYS A 1 142 ? -22.263 8.656 32.198 1.00 94.00 142 LYS A N 1
ATOM 1116 C CA . LYS A 1 142 ? -20.870 8.438 32.618 1.00 94.00 142 LYS A CA 1
ATOM 1117 C C . LYS A 1 142 ? -20.132 7.400 31.771 1.00 94.00 142 LYS A C 1
ATOM 1119 O O . LYS A 1 142 ? -18.918 7.524 31.619 1.00 94.00 142 LYS A O 1
ATOM 1124 N N . GLN A 1 143 ? -20.829 6.428 31.182 1.00 93.31 143 GLN A N 1
ATOM 1125 C CA . GLN A 1 143 ? -20.261 5.521 30.179 1.00 93.31 143 GLN A CA 1
ATOM 1126 C C . GLN A 1 143 ? -19.963 6.260 28.870 1.00 93.31 143 GLN A C 1
ATOM 1128 O O . GLN A 1 143 ? -18.892 6.063 28.302 1.00 93.31 143 GLN A O 1
ATOM 1133 N N . GLU A 1 144 ? -20.858 7.145 28.430 1.00 93.62 144 GLU A N 1
ATOM 1134 C CA . GLU A 1 144 ? -20.648 8.021 27.271 1.00 93.62 144 GLU A CA 1
ATOM 1135 C C . GLU A 1 144 ? -19.487 9.001 27.512 1.00 93.62 144 GLU A C 1
ATOM 1137 O O . GLU A 1 144 ? -18.605 9.131 26.661 1.00 93.62 144 GLU A O 1
ATOM 1142 N N . GLU A 1 145 ? -19.406 9.619 28.699 1.00 92.94 145 GLU A N 1
ATOM 1143 C CA . GLU A 1 145 ? -18.269 10.476 29.060 1.00 92.94 145 GLU A CA 1
ATOM 1144 C C . GLU A 1 145 ? -16.944 9.690 29.076 1.00 92.94 145 GLU A C 1
ATOM 1146 O O . GLU A 1 145 ? -15.955 10.158 28.510 1.00 92.94 145 GLU A O 1
ATOM 1151 N N . LEU A 1 146 ? -16.918 8.479 29.647 1.00 91.56 146 LEU A N 1
ATOM 1152 C CA . LEU A 1 146 ? -15.725 7.622 29.652 1.00 91.56 146 LEU A CA 1
ATOM 1153 C C . LEU A 1 146 ? -15.324 7.190 28.231 1.00 91.56 146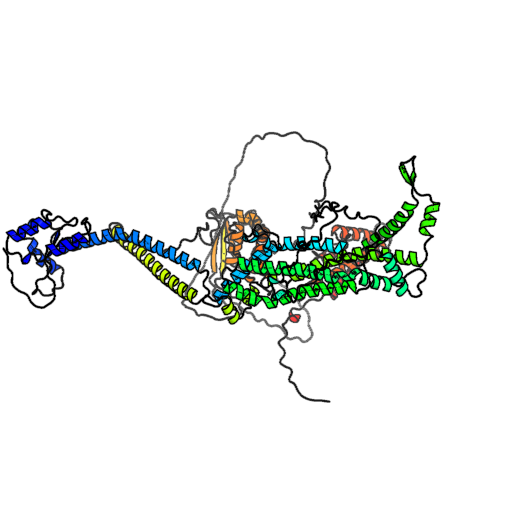 LEU A C 1
ATOM 1155 O O . LEU A 1 146 ? -14.138 7.208 27.901 1.00 91.56 146 LEU A O 1
ATOM 1159 N N . ALA A 1 147 ? -16.295 6.852 27.378 1.00 89.31 147 ALA A N 1
ATOM 1160 C CA . ALA A 1 147 ? -16.058 6.512 25.977 1.00 89.31 147 ALA A CA 1
ATOM 1161 C C . ALA A 1 147 ? -15.510 7.704 25.171 1.00 89.31 147 ALA A C 1
ATOM 1163 O O . ALA A 1 147 ? -14.659 7.509 24.302 1.00 89.31 147 ALA A O 1
ATOM 1164 N N . SER A 1 148 ? -15.923 8.937 25.494 1.00 88.50 148 SER A N 1
ATOM 1165 C CA . SER A 1 148 ? -15.396 10.156 24.859 1.00 88.50 148 SER A CA 1
ATOM 1166 C C . SER A 1 148 ? -13.913 10.419 25.160 1.00 88.50 148 SER A C 1
ATOM 1168 O O . SER A 1 148 ? -13.250 11.107 24.389 1.00 88.50 148 SER A O 1
ATOM 1170 N N . LEU A 1 149 ? -13.362 9.825 26.230 1.00 86.00 149 LEU A N 1
ATOM 1171 C CA . LEU A 1 149 ? -11.923 9.846 26.532 1.00 86.00 149 LEU A CA 1
ATOM 1172 C C . LEU A 1 149 ? -11.128 8.780 25.751 1.00 86.00 149 LEU A C 1
ATOM 1174 O O . LEU A 1 149 ? -9.929 8.620 25.983 1.00 86.00 149 LEU A O 1
ATOM 1178 N N . GLY A 1 150 ? -11.769 8.009 24.868 1.00 86.06 150 GLY A N 1
ATOM 1179 C CA . GLY A 1 150 ? -11.118 6.941 24.111 1.00 86.06 150 GLY A CA 1
ATOM 1180 C C . GLY A 1 150 ? -10.653 5.757 24.979 1.00 86.06 150 GLY A C 1
ATOM 1181 O O . GLY A 1 150 ? -10.992 5.671 26.167 1.00 86.06 150 GLY A O 1
ATOM 1182 N N . PRO A 1 151 ? -9.885 4.812 24.403 1.00 87.75 151 PRO A N 1
ATOM 1183 C CA . PRO A 1 151 ? -9.382 3.647 25.129 1.00 87.75 151 PRO A CA 1
ATOM 1184 C C . PRO A 1 151 ? -8.377 4.057 26.222 1.00 87.75 151 PRO A C 1
ATOM 1186 O O . PRO A 1 151 ? -7.640 5.023 26.025 1.00 87.75 151 PRO A O 1
ATOM 1189 N N . PRO A 1 152 ? -8.307 3.332 27.355 1.00 87.06 152 PRO A N 1
ATOM 1190 C CA . PRO A 1 152 ? -7.345 3.617 28.417 1.00 87.06 152 PRO A CA 1
ATOM 1191 C C . PRO A 1 152 ? -5.909 3.394 27.941 1.00 87.06 152 PRO A C 1
ATOM 1193 O O . PRO A 1 152 ? -5.648 2.415 27.247 1.00 87.06 152 PRO A O 1
ATOM 1196 N N . ARG A 1 153 ? -4.980 4.269 28.349 1.00 89.75 153 ARG A N 1
ATOM 1197 C CA . ARG A 1 153 ? -3.535 4.217 28.021 1.00 89.75 153 ARG A CA 1
ATOM 1198 C C . ARG A 1 153 ? -2.638 4.464 29.243 1.00 89.75 153 ARG A C 1
ATOM 1200 O O . ARG A 1 153 ? -1.579 5.084 29.145 1.00 89.75 153 ARG A O 1
ATOM 1207 N N . GLN A 1 154 ? -3.066 3.987 30.412 1.00 85.12 154 GLN A N 1
ATOM 1208 C CA . GLN A 1 154 ? -2.349 4.165 31.684 1.00 85.12 154 GLN A CA 1
ATOM 1209 C C . GLN A 1 154 ? -1.108 3.260 31.806 1.00 85.12 154 GLN A C 1
ATOM 1211 O O . GLN A 1 154 ? -0.147 3.612 32.485 1.00 85.12 154 GLN A O 1
ATOM 1216 N N . THR A 1 155 ? -1.118 2.094 31.153 1.00 88.38 155 THR A N 1
ATOM 1217 C CA . THR A 1 155 ? -0.025 1.103 31.180 1.00 88.38 155 THR A CA 1
ATOM 1218 C C . THR A 1 155 ? 0.642 0.950 29.812 1.00 88.38 155 THR A C 1
ATOM 1220 O O . THR A 1 155 ? 0.001 1.164 28.785 1.00 88.38 155 THR A O 1
ATOM 1223 N N . GLY A 1 156 ? 1.905 0.505 29.773 1.00 87.88 156 GLY A N 1
ATOM 1224 C CA . GLY A 1 156 ? 2.633 0.270 28.514 1.00 87.88 156 GLY A CA 1
ATOM 1225 C C . GLY A 1 156 ? 1.898 -0.686 27.563 1.00 87.88 156 GLY A C 1
ATOM 1226 O O . GLY A 1 156 ? 1.720 -0.378 26.390 1.00 87.88 156 GLY A O 1
ATOM 1227 N N . ARG A 1 157 ? 1.331 -1.788 28.077 1.00 89.31 157 ARG A N 1
ATOM 1228 C CA . ARG A 1 157 ? 0.520 -2.723 27.270 1.00 89.31 157 ARG A CA 1
ATOM 1229 C C . ARG A 1 157 ? -0.700 -2.051 26.628 1.00 89.31 157 ARG A C 1
ATOM 1231 O O . ARG A 1 157 ? -1.013 -2.330 25.476 1.00 89.31 157 ARG A O 1
ATOM 1238 N N . GLN A 1 158 ? -1.376 -1.164 27.354 1.00 90.88 158 GLN A N 1
ATOM 1239 C CA . GLN A 1 158 ? -2.508 -0.394 26.833 1.00 90.88 158 GLN A CA 1
ATOM 1240 C C . GLN A 1 158 ? -2.073 0.652 25.791 1.00 90.88 158 GLN A C 1
ATOM 1242 O O . GLN A 1 158 ? -2.727 0.806 24.763 1.00 90.88 158 GLN A O 1
ATOM 1247 N N . GLN A 1 159 ? -0.950 1.338 26.029 1.00 91.88 159 GLN A N 1
ATOM 1248 C CA . GLN A 1 159 ? -0.333 2.276 25.081 1.00 91.88 159 GLN A CA 1
ATOM 1249 C C . GLN A 1 159 ? 0.035 1.570 23.766 1.00 91.88 159 GLN A C 1
ATOM 1251 O O . GLN A 1 159 ? -0.293 2.062 22.686 1.00 91.88 159 GLN A O 1
ATOM 1256 N N . GLN A 1 160 ? 0.618 0.372 23.860 1.00 92.06 160 GLN A N 1
ATOM 1257 C CA . GLN A 1 160 ? 0.947 -0.479 22.718 1.00 92.06 160 GLN A CA 1
ATOM 1258 C C . GLN A 1 160 ? -0.316 -0.940 21.978 1.00 92.06 160 GLN A C 1
ATOM 1260 O O . GLN A 1 160 ? -0.397 -0.786 20.766 1.00 92.06 160 GLN A O 1
ATOM 1265 N N . GLN A 1 161 ? -1.342 -1.426 22.689 1.00 92.38 161 GLN A N 1
ATOM 1266 C CA . GLN A 1 161 ? -2.625 -1.821 22.086 1.00 92.38 161 GLN A CA 1
ATOM 1267 C C . GLN A 1 161 ? -3.323 -0.663 21.356 1.00 92.38 161 GLN A C 1
ATOM 1269 O O . GLN A 1 161 ? -3.909 -0.874 20.293 1.00 92.38 161 GLN A O 1
ATOM 1274 N N . PHE A 1 162 ? -3.240 0.558 21.889 1.00 92.19 162 PHE A N 1
ATOM 1275 C CA . PHE A 1 162 ? -3.733 1.752 21.209 1.00 92.19 162 PHE A CA 1
ATOM 1276 C C . PHE A 1 162 ? -2.949 2.036 19.921 1.00 92.19 162 PHE A C 1
ATOM 1278 O O . PHE A 1 162 ? -3.569 2.157 18.866 1.00 92.19 162 PHE A O 1
ATOM 1285 N N . LEU A 1 163 ? -1.612 2.081 19.972 1.00 92.50 163 LEU A N 1
ATOM 1286 C CA . LEU A 1 163 ? -0.801 2.330 18.776 1.00 92.50 163 LEU A CA 1
ATOM 1287 C C . LEU A 1 163 ? -0.926 1.218 17.724 1.00 92.50 163 LEU A C 1
ATOM 1289 O O . LEU A 1 163 ? -0.986 1.539 16.543 1.00 92.50 163 LEU A O 1
ATOM 1293 N N . VAL A 1 164 ? -1.053 -0.055 18.117 1.00 94.19 164 VAL A N 1
ATOM 1294 C CA . VAL A 1 164 ? -1.338 -1.168 17.191 1.00 94.19 164 VAL A CA 1
ATOM 1295 C C . VAL A 1 164 ? -2.703 -0.970 16.525 1.00 94.19 164 VAL A C 1
ATOM 1297 O O . VAL A 1 164 ? -2.803 -1.065 15.306 1.00 94.19 164 VAL A O 1
ATOM 1300 N N . SER A 1 165 ? -3.747 -0.600 17.278 1.00 93.62 165 SER A N 1
ATOM 1301 C CA . SER A 1 165 ? -5.068 -0.290 16.701 1.00 93.62 165 SER A CA 1
ATOM 1302 C C . SER A 1 165 ? -5.019 0.885 15.711 1.00 93.62 165 SER A C 1
ATOM 1304 O O . SER A 1 165 ? -5.693 0.860 14.679 1.00 93.62 165 SER A O 1
ATOM 1306 N N . THR A 1 166 ? -4.204 1.899 16.001 1.00 93.19 166 THR A N 1
ATOM 1307 C CA . THR A 1 166 ? -3.952 3.058 15.133 1.00 93.19 166 THR A CA 1
ATOM 1308 C C . THR A 1 166 ? -3.177 2.664 13.869 1.00 93.19 166 THR A C 1
ATOM 1310 O O . THR A 1 166 ? -3.617 2.995 12.769 1.00 93.19 166 THR A O 1
ATOM 1313 N N . ALA A 1 167 ? -2.093 1.893 13.995 1.00 95.19 167 ALA A N 1
ATOM 1314 C CA . ALA A 1 167 ? -1.318 1.375 12.866 1.00 95.19 167 ALA A CA 1
ATOM 1315 C C . ALA A 1 167 ? -2.170 0.477 11.959 1.00 95.19 167 ALA A C 1
ATOM 1317 O O . ALA A 1 167 ? -2.160 0.650 10.745 1.00 95.19 167 ALA A O 1
ATOM 1318 N N . SER A 1 168 ? -2.991 -0.405 12.534 1.00 94.75 168 SER A N 1
ATOM 1319 C CA . SER A 1 168 ? -3.908 -1.270 11.784 1.00 94.75 168 SER A CA 1
ATOM 1320 C C . SER A 1 168 ? -4.905 -0.459 10.942 1.00 94.75 168 SER A C 1
ATOM 1322 O O . SER A 1 168 ? -5.086 -0.721 9.752 1.00 94.75 168 SER A O 1
ATOM 1324 N N . LYS A 1 169 ? -5.507 0.596 11.518 1.00 93.44 169 LYS A N 1
ATOM 1325 C CA . LYS A 1 169 ? -6.390 1.529 10.788 1.00 93.44 169 LYS A CA 1
ATOM 1326 C C . LYS A 1 169 ? -5.657 2.266 9.668 1.00 93.44 169 LYS A C 1
ATOM 1328 O O . LYS A 1 169 ? -6.183 2.333 8.561 1.00 93.44 169 LYS A O 1
ATOM 1333 N N . PHE A 1 170 ? -4.463 2.791 9.940 1.00 95.44 170 PHE A N 1
ATOM 1334 C CA . PHE A 1 170 ? -3.639 3.470 8.940 1.00 95.44 170 PHE A CA 1
ATOM 1335 C C . PHE A 1 170 ? -3.280 2.525 7.782 1.00 95.44 170 PHE A C 1
ATOM 1337 O O . PHE A 1 170 ? -3.553 2.849 6.631 1.00 95.44 170 PHE A O 1
ATOM 1344 N N . GLN A 1 171 ? -2.805 1.311 8.073 1.00 95.00 171 GLN A N 1
ATOM 1345 C CA . GLN A 1 171 ? -2.482 0.298 7.062 1.00 95.00 171 GLN A CA 1
ATOM 1346 C C . GLN A 1 171 ? -3.709 -0.175 6.260 1.00 95.00 171 GLN A C 1
ATOM 1348 O O . GLN A 1 171 ? -3.581 -0.539 5.091 1.00 95.00 171 GLN A O 1
ATOM 1353 N N . ASN A 1 172 ? -4.915 -0.126 6.835 1.00 93.94 172 ASN A N 1
ATOM 1354 C CA . ASN A 1 172 ? -6.153 -0.361 6.086 1.00 93.94 172 ASN A CA 1
ATOM 1355 C C . ASN A 1 172 ? -6.460 0.773 5.089 1.00 93.94 172 ASN A C 1
ATOM 1357 O O . ASN A 1 172 ? -6.923 0.483 3.988 1.00 93.94 172 ASN A O 1
ATOM 1361 N N . ILE A 1 173 ? -6.164 2.034 5.434 1.00 94.12 173 ILE A N 1
ATOM 1362 C CA . ILE A 1 173 ? -6.261 3.169 4.498 1.00 94.12 173 ILE A CA 1
ATOM 1363 C C . ILE A 1 173 ? -5.169 3.067 3.424 1.00 94.12 173 ILE A C 1
ATOM 1365 O O . ILE A 1 173 ? -5.491 3.208 2.251 1.00 94.12 173 ILE A O 1
ATOM 1369 N N . VAL A 1 174 ? -3.918 2.757 3.790 1.00 95.12 174 VAL A N 1
ATOM 1370 C CA . VAL A 1 174 ? -2.806 2.532 2.842 1.00 95.12 174 VAL A CA 1
ATOM 1371 C C . VAL A 1 174 ? -3.188 1.493 1.786 1.00 95.12 174 VAL A C 1
ATOM 1373 O O . VAL A 1 174 ? -3.161 1.799 0.597 1.00 95.12 174 VAL A O 1
ATOM 1376 N N . ARG A 1 175 ? -3.607 0.290 2.206 1.00 94.19 175 ARG A N 1
ATOM 1377 C CA . ARG A 1 175 ? -3.984 -0.784 1.272 1.00 94.19 175 ARG A CA 1
ATOM 1378 C C . ARG A 1 175 ? -5.151 -0.373 0.374 1.00 94.19 175 ARG A C 1
ATOM 1380 O O . ARG A 1 175 ? -5.023 -0.437 -0.839 1.00 94.19 175 ARG A O 1
ATOM 1387 N N . ALA A 1 176 ? -6.225 0.187 0.936 1.00 94.31 176 ALA A N 1
ATOM 1388 C CA . ALA A 1 176 ? -7.348 0.676 0.133 1.00 94.31 176 ALA A CA 1
ATOM 1389 C C . ALA A 1 176 ? -6.984 1.835 -0.824 1.00 94.31 176 ALA A C 1
ATOM 1391 O O . ALA A 1 176 ? -7.630 1.984 -1.862 1.00 94.31 176 ALA A O 1
ATOM 1392 N N . ALA A 1 177 ? -5.966 2.643 -0.505 1.00 94.69 177 ALA A N 1
ATOM 1393 C CA . ALA A 1 177 ? -5.480 3.718 -1.368 1.00 94.69 177 ALA A CA 1
ATOM 1394 C C . ALA A 1 177 ? -4.636 3.202 -2.544 1.00 94.69 177 ALA A C 1
ATOM 1396 O O . ALA A 1 177 ? -4.706 3.792 -3.623 1.00 94.69 177 ALA A O 1
ATOM 1397 N N . LEU A 1 178 ? -3.871 2.122 -2.335 1.00 94.81 178 LEU A N 1
ATOM 1398 C CA . LEU A 1 178 ? -3.073 1.428 -3.356 1.00 94.81 178 LEU A CA 1
ATOM 1399 C C . LEU A 1 178 ? -3.939 0.525 -4.251 1.00 94.81 178 LEU A C 1
ATOM 1401 O O . LEU A 1 178 ? -3.809 0.578 -5.469 1.00 94.81 178 LEU A O 1
ATOM 1405 N N . ASP A 1 179 ? -4.900 -0.201 -3.672 1.00 93.56 179 ASP A N 1
ATOM 1406 C CA . ASP A 1 179 ? -5.886 -1.039 -4.383 1.00 93.56 179 ASP A CA 1
ATOM 1407 C C . ASP A 1 179 ? -6.917 -0.217 -5.197 1.00 93.56 179 ASP A C 1
ATOM 1409 O O . ASP A 1 179 ? -7.864 -0.774 -5.756 1.00 93.56 179 ASP A O 1
ATOM 1413 N N . ALA A 1 180 ? -6.812 1.120 -5.188 1.00 94.19 180 ALA A N 1
ATOM 1414 C CA . ALA A 1 180 ? -7.811 2.080 -5.678 1.00 94.19 180 ALA A CA 1
ATOM 1415 C C . ALA A 1 180 ? -9.243 1.865 -5.125 1.00 94.19 180 ALA A C 1
ATOM 1417 O O . ALA A 1 180 ? -10.235 2.335 -5.692 1.00 94.19 180 ALA A O 1
ATOM 1418 N N . ASN A 1 181 ? -9.385 1.169 -3.992 1.00 92.81 181 ASN A N 1
ATOM 1419 C CA . ASN A 1 181 ? -10.668 0.738 -3.443 1.00 92.81 181 ASN A CA 1
ATOM 1420 C C . ASN A 1 181 ? -11.298 1.794 -2.520 1.00 92.81 181 ASN A C 1
ATOM 1422 O O . ASN A 1 181 ? -11.599 1.563 -1.340 1.00 92.81 181 ASN A O 1
ATOM 1426 N N . TYR A 1 182 ? -11.551 2.965 -3.101 1.00 90.75 182 TYR A N 1
ATOM 1427 C CA . TYR A 1 182 ? -12.074 4.155 -2.426 1.00 90.75 182 TYR A CA 1
ATOM 1428 C C . TYR A 1 182 ? -13.478 3.975 -1.819 1.00 90.75 182 TYR A C 1
ATOM 1430 O O . TYR A 1 182 ? -13.911 4.786 -1.006 1.00 90.75 182 TYR A O 1
ATOM 1438 N N . SER A 1 183 ? -14.182 2.888 -2.160 1.00 88.06 183 SER A N 1
ATOM 1439 C CA . SER A 1 183 ? -15.499 2.547 -1.603 1.00 88.06 183 SER A CA 1
ATOM 1440 C C . SER A 1 183 ? -15.470 2.117 -0.127 1.00 88.06 183 SER A C 1
ATOM 1442 O O . SER A 1 183 ? -16.498 2.154 0.548 1.00 88.06 183 SER A O 1
ATOM 1444 N N . THR A 1 184 ? -14.305 1.699 0.381 1.00 83.50 184 THR A N 1
ATOM 1445 C CA . THR A 1 184 ? -14.174 1.035 1.691 1.00 83.50 184 THR A CA 1
ATOM 1446 C C . THR A 1 184 ? -14.130 1.975 2.891 1.00 83.50 184 THR A C 1
ATOM 1448 O O . THR A 1 184 ? -14.445 1.547 4.003 1.00 83.50 184 THR A O 1
ATOM 1451 N N . HIS A 1 185 ? -13.727 3.236 2.708 1.00 83.88 185 HIS A N 1
ATOM 1452 C CA . HIS A 1 185 ? -13.439 4.135 3.824 1.00 83.88 185 HIS A CA 1
ATOM 1453 C C . HIS A 1 185 ? -13.813 5.587 3.514 1.00 83.88 185 HIS A C 1
ATOM 1455 O O . HIS A 1 185 ? -13.409 6.143 2.496 1.00 83.88 185 HIS A O 1
ATOM 1461 N N . GLN A 1 186 ? -14.528 6.240 4.438 1.00 85.88 186 GLN A N 1
ATOM 1462 C CA . GLN A 1 186 ? -15.036 7.609 4.259 1.00 85.88 186 GLN A CA 1
ATOM 1463 C C . GLN A 1 186 ? -13.927 8.655 4.032 1.00 85.88 186 GLN A C 1
ATOM 1465 O O . GLN A 1 186 ? -14.197 9.714 3.475 1.00 85.88 186 GLN A O 1
ATOM 1470 N N . ALA A 1 187 ? -12.678 8.359 4.409 1.00 83.12 187 ALA A N 1
ATOM 1471 C CA . ALA A 1 187 ? -11.540 9.239 4.143 1.00 83.12 187 ALA A CA 1
ATOM 1472 C C . ALA A 1 187 ? -11.356 9.559 2.645 1.00 83.12 187 ALA A C 1
ATOM 1474 O O . ALA A 1 187 ? -10.977 10.678 2.326 1.00 83.12 187 ALA A O 1
ATOM 1475 N N . PHE A 1 188 ? -11.699 8.641 1.732 1.00 90.38 188 PHE A N 1
ATOM 1476 C CA . PHE A 1 188 ? -11.576 8.854 0.280 1.00 90.38 188 PHE A CA 1
ATOM 1477 C C . PHE A 1 188 ? -12.694 9.711 -0.339 1.00 90.38 188 PHE A C 1
ATOM 1479 O O . PHE A 1 188 ? -12.763 9.847 -1.563 1.00 90.38 188 PHE A O 1
ATOM 1486 N N . ALA A 1 189 ? -13.564 10.300 0.491 1.00 86.50 189 ALA A N 1
ATOM 1487 C CA . ALA A 1 189 ? -14.348 11.472 0.102 1.00 86.50 189 ALA A CA 1
ATOM 1488 C C . ALA A 1 189 ? -13.461 12.725 -0.064 1.00 86.50 189 ALA A C 1
ATOM 1490 O O . ALA A 1 189 ? -13.892 13.689 -0.687 1.00 86.50 189 ALA A O 1
ATOM 1491 N N . ASP A 1 190 ? -12.241 12.694 0.482 1.00 85.69 190 ASP A N 1
ATOM 1492 C CA . ASP A 1 190 ? -11.154 13.610 0.152 1.00 85.69 190 ASP A CA 1
ATOM 1493 C C . ASP A 1 190 ? -10.397 13.064 -1.068 1.00 85.69 190 ASP A C 1
ATOM 1495 O O . ASP A 1 190 ? -9.882 11.940 -1.041 1.00 85.69 190 ASP A O 1
ATOM 1499 N N . ASP A 1 191 ? -10.340 13.837 -2.152 1.00 86.69 191 ASP A N 1
ATOM 1500 C CA . ASP A 1 191 ? -9.658 13.428 -3.386 1.00 86.69 191 ASP A CA 1
ATOM 1501 C C . ASP A 1 191 ? -8.128 13.373 -3.197 1.00 86.69 191 ASP A C 1
ATOM 1503 O O . ASP A 1 191 ? -7.465 12.564 -3.847 1.00 86.69 191 ASP A O 1
ATOM 1507 N N . SER A 1 192 ? -7.578 14.139 -2.242 1.00 83.56 192 SER A N 1
ATOM 1508 C CA . SER A 1 192 ? -6.148 14.143 -1.881 1.00 83.56 192 SER A CA 1
ATOM 1509 C C . SER A 1 192 ? -5.626 12.799 -1.365 1.00 83.56 192 SER A C 1
ATOM 1511 O O . SER A 1 192 ? -4.427 12.536 -1.430 1.00 83.56 192 SER A O 1
ATOM 1513 N N . LEU A 1 193 ? -6.514 11.934 -0.865 1.00 89.19 193 LEU A N 1
ATOM 1514 C CA . LEU A 1 193 ? -6.152 10.624 -0.327 1.00 89.19 193 LEU A CA 1
ATOM 1515 C C . LEU A 1 193 ? -6.181 9.502 -1.377 1.00 89.19 193 LEU A C 1
ATOM 1517 O O . LEU A 1 193 ? -5.951 8.338 -1.042 1.00 89.19 193 LEU A O 1
ATOM 1521 N N . ARG A 1 194 ? -6.424 9.807 -2.658 1.00 93.50 194 ARG A N 1
ATOM 1522 C CA . ARG A 1 194 ? -6.440 8.816 -3.752 1.00 93.50 194 ARG A CA 1
ATOM 1523 C C . ARG A 1 194 ? -5.047 8.578 -4.349 1.00 93.50 194 ARG A C 1
ATOM 1525 O O . ARG A 1 194 ? -4.870 8.648 -5.564 1.00 93.50 194 ARG A O 1
ATOM 1532 N N . LEU A 1 195 ? -4.076 8.256 -3.489 1.00 94.75 195 LEU A N 1
ATOM 1533 C CA . LEU A 1 195 ? -2.637 8.214 -3.796 1.00 94.75 195 LEU A CA 1
ATOM 1534 C C . LEU A 1 195 ? -2.285 7.552 -5.140 1.00 94.75 195 LEU A C 1
ATOM 1536 O O . LEU A 1 195 ? -1.608 8.173 -5.956 1.00 94.75 195 LEU A O 1
ATOM 1540 N N . ILE A 1 196 ? -2.748 6.320 -5.404 1.00 95.44 196 ILE A N 1
ATOM 1541 C CA . ILE A 1 196 ? -2.381 5.626 -6.651 1.00 95.44 196 ILE A CA 1
ATOM 1542 C C . ILE A 1 196 ? -2.963 6.305 -7.901 1.00 95.44 196 ILE A C 1
ATOM 1544 O O . ILE A 1 196 ? -2.315 6.302 -8.940 1.00 95.44 196 ILE A O 1
ATOM 1548 N N . THR A 1 197 ? -4.131 6.953 -7.803 1.00 94.56 197 THR A N 1
ATOM 1549 C CA . THR A 1 197 ? -4.708 7.728 -8.917 1.00 94.56 197 THR A CA 1
ATOM 1550 C C . THR A 1 197 ? -3.866 8.973 -9.199 1.00 94.56 197 THR A C 1
ATOM 1552 O O . THR A 1 197 ? -3.571 9.260 -10.357 1.00 94.56 197 THR A O 1
ATOM 1555 N N . GLU A 1 198 ? -3.425 9.687 -8.156 1.00 93.81 198 GLU A N 1
ATOM 1556 C CA . GLU A 1 198 ? -2.533 10.847 -8.305 1.00 93.81 198 GLU A CA 1
ATOM 1557 C C . GLU A 1 198 ? -1.195 10.433 -8.945 1.00 93.81 198 GLU A C 1
ATOM 1559 O O . GLU A 1 198 ? -0.748 11.054 -9.909 1.00 93.81 198 GLU A O 1
ATOM 1564 N N . ILE A 1 199 ? -0.596 9.327 -8.487 1.00 95.25 199 ILE A N 1
ATOM 1565 C CA . ILE A 1 199 ? 0.675 8.817 -9.023 1.00 95.25 199 ILE A CA 1
ATOM 1566 C C . ILE A 1 199 ? 0.538 8.297 -10.457 1.00 95.25 199 ILE A C 1
ATOM 1568 O O . ILE A 1 199 ? 1.425 8.575 -11.264 1.00 95.25 199 ILE A O 1
ATOM 1572 N N . VAL A 1 200 ? -0.534 7.581 -10.811 1.00 94.19 200 VAL A N 1
ATOM 1573 C CA . VAL A 1 200 ? -0.759 7.126 -12.197 1.00 94.19 200 VAL A CA 1
ATOM 1574 C C . VAL A 1 200 ? -0.893 8.326 -13.136 1.00 94.19 200 VAL A C 1
ATOM 1576 O O . VAL A 1 200 ? -0.155 8.394 -14.115 1.00 94.19 200 VAL A O 1
ATOM 1579 N N . ASN A 1 201 ? -1.703 9.332 -12.784 1.00 93.81 201 ASN A N 1
ATOM 1580 C CA . ASN A 1 201 ? -1.834 10.557 -13.583 1.00 93.81 201 ASN A CA 1
ATOM 1581 C C . ASN A 1 201 ? -0.479 11.275 -13.764 1.00 93.81 201 ASN A C 1
ATOM 1583 O O . ASN A 1 201 ? -0.108 11.623 -14.885 1.00 93.81 201 ASN A O 1
ATOM 1587 N N . MET A 1 202 ? 0.304 11.436 -12.688 1.00 92.88 202 MET A N 1
ATOM 1588 C CA . MET A 1 202 ? 1.655 12.014 -12.768 1.00 92.88 202 MET A CA 1
ATOM 1589 C C . MET A 1 202 ? 2.631 11.161 -13.594 1.00 92.88 202 MET A C 1
ATOM 1591 O O . MET A 1 202 ? 3.575 11.699 -14.169 1.00 92.88 202 MET A O 1
ATOM 1595 N N . THR A 1 203 ? 2.433 9.842 -13.638 1.00 94.00 203 THR A N 1
ATOM 1596 C CA . THR A 1 203 ? 3.260 8.909 -14.417 1.00 94.00 203 THR A CA 1
ATOM 1597 C C . THR A 1 203 ? 2.935 8.996 -15.903 1.00 94.00 203 THR A C 1
ATOM 1599 O O . THR A 1 203 ? 3.864 9.014 -16.707 1.00 94.00 203 THR A O 1
ATOM 1602 N N . ASP A 1 204 ? 1.661 9.132 -16.273 1.00 92.56 204 ASP A N 1
ATOM 1603 C CA . ASP A 1 204 ? 1.235 9.347 -17.661 1.00 92.56 204 ASP A CA 1
ATOM 1604 C C . ASP A 1 204 ? 1.697 10.717 -18.190 1.00 92.56 204 ASP A C 1
ATOM 1606 O O . ASP A 1 204 ? 2.262 10.800 -19.286 1.00 92.56 204 ASP A O 1
ATOM 1610 N N . GLU A 1 205 ? 1.549 11.787 -17.394 1.00 92.44 205 GLU A N 1
ATOM 1611 C CA . GLU A 1 205 ? 2.103 13.113 -17.714 1.00 92.44 205 GLU A CA 1
ATOM 1612 C C . GLU A 1 205 ? 3.626 13.058 -17.896 1.00 92.44 205 GLU A C 1
ATOM 1614 O O . GLU A 1 205 ? 4.155 13.554 -18.896 1.00 92.44 205 GLU A O 1
ATOM 1619 N N . PHE A 1 206 ? 4.338 12.410 -16.967 1.00 93.56 206 PHE A N 1
ATOM 1620 C CA . PHE A 1 206 ? 5.783 12.225 -17.067 1.00 93.56 206 PHE A CA 1
ATOM 1621 C C . PHE A 1 206 ? 6.173 11.395 -18.295 1.00 93.56 206 PHE A C 1
ATOM 1623 O O . PHE A 1 206 ? 7.106 11.770 -18.998 1.00 93.56 206 PHE A O 1
ATOM 1630 N N . ALA A 1 207 ? 5.476 10.299 -18.595 1.00 93.12 207 ALA A N 1
ATOM 1631 C CA . ALA A 1 207 ? 5.775 9.454 -19.747 1.00 93.12 207 ALA A CA 1
ATOM 1632 C C . ALA A 1 207 ? 5.599 10.211 -21.075 1.00 93.12 207 ALA A C 1
ATOM 1634 O O . ALA A 1 207 ? 6.390 10.002 -22.002 1.00 93.12 207 ALA A O 1
ATOM 1635 N N . PHE A 1 208 ? 4.618 11.119 -21.153 1.00 92.00 208 PHE A N 1
ATOM 1636 C CA . PHE A 1 208 ? 4.425 12.025 -22.285 1.00 92.00 208 PHE A CA 1
ATOM 1637 C C . PHE A 1 208 ? 5.544 13.074 -22.385 1.00 92.00 208 PHE A C 1
ATOM 1639 O O . PHE A 1 208 ? 6.254 13.110 -23.394 1.00 92.00 208 PHE A O 1
ATOM 1646 N N . ASP A 1 209 ? 5.760 13.883 -21.340 1.00 90.56 209 ASP A N 1
ATOM 1647 C CA . ASP A 1 209 ? 6.779 14.944 -21.355 1.00 90.56 209 ASP A CA 1
ATOM 1648 C C . ASP A 1 209 ? 8.195 14.344 -21.530 1.00 90.56 209 ASP A C 1
ATOM 1650 O O . ASP A 1 209 ? 9.014 14.888 -22.268 1.00 90.56 209 ASP A O 1
ATOM 1654 N N . PHE A 1 210 ? 8.496 13.177 -20.948 1.00 92.88 210 PHE A N 1
ATOM 1655 C CA . PHE A 1 210 ? 9.764 12.458 -21.151 1.00 92.88 210 PHE A CA 1
ATOM 1656 C C . PHE A 1 210 ? 9.893 11.878 -22.567 1.00 92.88 210 PHE A C 1
ATOM 1658 O O . PHE A 1 210 ? 11.000 11.764 -23.100 1.00 92.88 210 PHE A O 1
ATOM 1665 N N . GLN A 1 211 ? 8.785 11.529 -23.225 1.00 90.88 211 GLN A N 1
ATOM 1666 C CA . GLN A 1 211 ? 8.827 11.166 -24.635 1.00 90.88 211 GLN A CA 1
ATOM 1667 C C . GLN A 1 211 ? 9.230 12.369 -25.506 1.00 90.88 211 GLN A C 1
ATOM 1669 O O . GLN A 1 211 ? 10.144 12.221 -26.329 1.00 90.88 211 GLN A O 1
ATOM 1674 N N . GLU A 1 212 ? 8.576 13.515 -25.330 1.00 88.75 212 GLU A N 1
ATOM 1675 C CA . GLU A 1 212 ? 8.733 14.680 -26.209 1.00 88.75 212 GLU A CA 1
ATOM 1676 C C . GLU A 1 212 ? 9.970 15.532 -25.859 1.00 88.75 212 GLU A C 1
ATOM 1678 O O . GLU A 1 212 ? 10.611 16.051 -26.766 1.00 88.75 212 GLU A O 1
ATOM 1683 N N . CYS A 1 213 ? 10.380 15.619 -24.586 1.00 90.06 213 CYS A N 1
ATOM 1684 C CA . CYS A 1 213 ? 11.441 16.534 -24.138 1.00 90.06 213 CYS A CA 1
ATOM 1685 C C . CYS A 1 213 ? 12.723 15.880 -23.594 1.00 90.06 213 CYS A C 1
ATOM 1687 O O . CYS A 1 213 ? 13.714 16.584 -23.442 1.00 90.06 213 CYS A O 1
ATOM 1689 N N . ALA A 1 214 ? 12.808 14.568 -23.331 1.00 91.50 214 ALA A N 1
ATOM 1690 C CA . ALA A 1 214 ? 14.023 13.997 -22.709 1.00 91.50 214 ALA A CA 1
ATOM 1691 C C . ALA A 1 214 ? 15.275 13.940 -23.617 1.00 91.50 214 ALA A C 1
ATOM 1693 O O . ALA A 1 214 ? 16.308 13.392 -23.213 1.00 91.50 214 ALA A O 1
ATOM 1694 N N . HIS A 1 215 ? 15.201 14.477 -24.838 1.00 92.38 215 HIS A N 1
ATOM 1695 C CA . HIS A 1 215 ? 16.279 14.475 -25.821 1.00 92.38 215 HIS A CA 1
ATOM 1696 C C . HIS A 1 215 ? 16.877 15.871 -26.063 1.00 92.38 215 HIS A C 1
ATOM 1698 O O . HIS A 1 215 ? 16.201 16.895 -26.005 1.00 92.38 215 HIS A O 1
ATOM 1704 N N . THR A 1 216 ? 18.182 15.914 -26.331 1.00 93.19 216 THR A N 1
ATOM 1705 C CA . THR A 1 216 ? 18.943 17.164 -26.511 1.00 93.19 216 THR A CA 1
ATOM 1706 C C . THR A 1 216 ? 18.667 17.815 -27.865 1.00 93.19 216 THR A C 1
ATOM 1708 O O . THR A 1 216 ? 18.497 19.029 -27.935 1.00 93.19 216 THR A O 1
ATOM 1711 N N . TYR A 1 217 ? 18.587 17.007 -28.924 1.00 92.81 217 TYR A N 1
ATOM 1712 C CA . TYR A 1 217 ? 18.331 17.426 -30.301 1.00 92.81 217 TYR A CA 1
ATOM 1713 C C . TYR A 1 217 ? 17.170 16.648 -30.916 1.00 92.81 217 TYR A C 1
ATOM 1715 O O . TYR A 1 217 ? 17.185 15.413 -30.873 1.00 92.81 217 TYR A O 1
ATOM 1723 N N . GLU A 1 218 ? 16.205 17.345 -31.519 1.00 91.56 218 GLU A N 1
ATOM 1724 C CA . GLU A 1 218 ? 15.016 16.736 -32.133 1.00 91.56 218 GLU A CA 1
ATOM 1725 C C . GLU A 1 218 ? 15.398 15.745 -33.248 1.00 91.56 218 GLU A C 1
ATOM 1727 O O . GLU A 1 218 ? 16.222 16.042 -34.116 1.00 91.56 218 GLU A O 1
ATOM 1732 N N . PHE A 1 219 ? 14.810 14.546 -33.234 1.00 90.00 219 PHE A N 1
ATOM 1733 C CA . PHE A 1 219 ? 15.087 13.515 -34.236 1.00 90.00 219 PHE A CA 1
ATOM 1734 C C . PHE A 1 219 ? 14.359 13.784 -35.563 1.00 90.00 219 PHE A C 1
ATOM 1736 O O . PHE A 1 219 ? 13.150 14.008 -35.595 1.00 90.00 219 PHE A O 1
ATOM 1743 N N . ASN A 1 220 ? 15.071 13.648 -36.687 1.00 83.44 220 ASN A N 1
ATOM 1744 C CA . ASN A 1 220 ? 14.534 13.874 -38.032 1.00 83.44 220 ASN A CA 1
ATOM 1745 C C . ASN A 1 220 ? 13.568 12.753 -38.463 1.00 83.44 220 ASN A C 1
ATOM 1747 O O . ASN A 1 220 ? 13.925 11.873 -39.250 1.00 83.44 220 ASN A O 1
ATOM 1751 N N . THR A 1 221 ? 12.320 12.797 -38.002 1.00 68.06 221 THR A N 1
ATOM 1752 C CA . THR A 1 221 ? 11.265 11.877 -38.454 1.00 68.06 221 THR A CA 1
ATOM 1753 C C . THR A 1 221 ? 10.632 12.330 -39.783 1.00 68.06 221 THR A C 1
ATOM 1755 O O . THR A 1 221 ? 10.795 13.469 -40.242 1.00 68.06 221 THR A O 1
ATOM 1758 N N . ALA A 1 222 ? 9.939 11.422 -40.479 1.00 52.25 222 ALA A N 1
ATOM 1759 C CA . ALA A 1 222 ? 9.197 11.755 -41.702 1.00 52.25 222 ALA A CA 1
ATOM 1760 C C . ALA A 1 222 ? 7.745 12.188 -41.438 1.00 52.25 222 ALA A C 1
ATOM 1762 O O . ALA A 1 222 ? 7.187 12.919 -42.251 1.00 52.25 222 ALA A O 1
ATOM 1763 N N . TYR A 1 223 ? 7.164 11.777 -40.307 1.00 44.75 223 TYR A N 1
ATOM 1764 C CA . TYR A 1 223 ? 5.769 12.019 -39.951 1.00 44.75 223 TYR A CA 1
ATOM 1765 C C . TYR A 1 223 ? 5.622 12.306 -38.453 1.00 44.75 223 TYR A C 1
ATOM 1767 O O . TYR A 1 223 ? 5.892 11.430 -37.632 1.00 44.75 223 TYR A O 1
ATOM 1775 N N . GLY A 1 224 ? 5.065 13.470 -38.107 1.00 39.44 224 GLY A N 1
ATOM 1776 C CA . GLY A 1 224 ? 4.486 13.742 -36.783 1.00 39.44 224 GLY A CA 1
ATOM 1777 C C . GLY A 1 224 ? 3.152 13.007 -36.602 1.00 39.44 224 GLY A C 1
ATOM 1778 O O . GLY A 1 224 ? 2.107 13.632 -36.454 1.00 39.44 224 GLY A O 1
ATOM 1779 N N . MET A 1 225 ? 3.169 11.677 -36.736 1.00 36.53 225 MET A N 1
ATOM 1780 C CA . MET A 1 225 ? 1.969 10.837 -36.851 1.00 36.53 225 MET A CA 1
ATOM 1781 C C . MET A 1 225 ? 2.109 9.499 -36.104 1.00 36.53 225 MET A C 1
ATOM 1783 O O . MET A 1 225 ? 1.549 8.485 -36.508 1.00 36.53 225 MET A O 1
ATOM 1787 N N . GLU A 1 226 ? 2.829 9.485 -34.978 1.00 40.94 226 GLU A N 1
ATOM 1788 C CA . GLU A 1 226 ? 2.769 8.365 -34.018 1.00 40.94 226 GLU A CA 1
ATOM 1789 C C . GLU A 1 226 ? 1.633 8.549 -32.977 1.00 40.94 226 GLU A C 1
ATOM 1791 O O . GLU A 1 226 ? 1.502 7.771 -32.040 1.00 40.94 226 GLU A O 1
ATOM 1796 N N . LEU A 1 227 ? 0.743 9.531 -33.207 1.00 37.72 227 LEU A N 1
ATOM 1797 C CA . LEU A 1 227 ? -0.508 9.780 -32.467 1.00 37.72 227 LEU A CA 1
ATOM 1798 C C . LEU A 1 227 ? -1.626 8.750 -32.738 1.00 37.72 227 LEU A C 1
ATOM 1800 O O . LEU A 1 227 ? -2.660 8.785 -32.086 1.00 37.72 227 LEU A O 1
ATOM 1804 N N . ILE A 1 228 ? -1.460 7.820 -33.685 1.00 31.03 228 ILE A N 1
ATOM 1805 C CA . ILE A 1 228 ? -2.548 6.925 -34.143 1.00 31.03 228 ILE A CA 1
ATOM 1806 C C . ILE A 1 228 ? -2.964 5.858 -33.096 1.00 31.03 228 ILE A C 1
ATOM 1808 O O . ILE A 1 228 ? -3.939 5.146 -33.299 1.00 31.03 228 ILE A O 1
ATOM 1812 N N . PHE A 1 229 ? -2.308 5.802 -31.930 1.00 31.44 229 PHE A N 1
ATOM 1813 C CA . PHE A 1 229 ? -2.776 5.027 -30.767 1.00 31.44 229 PHE A CA 1
ATOM 1814 C C . PHE A 1 229 ? -3.524 5.852 -29.695 1.00 31.44 229 PHE A C 1
ATOM 1816 O O . PHE A 1 229 ? -3.860 5.309 -28.645 1.00 31.44 229 PHE A O 1
ATOM 1823 N N . SER A 1 230 ? -3.845 7.131 -29.936 1.00 32.50 230 SER A N 1
ATOM 1824 C CA . SER A 1 230 ? -4.642 7.946 -29.002 1.00 32.50 230 SER A CA 1
ATOM 1825 C C . SER A 1 230 ? -6.146 7.955 -29.320 1.00 32.50 230 SER A C 1
ATOM 1827 O O . SER A 1 230 ? -6.718 9.005 -29.611 1.00 32.50 230 SER A O 1
ATOM 1829 N N . GLU A 1 231 ? -6.796 6.789 -29.219 1.00 32.09 231 GLU A N 1
ATOM 1830 C CA . GLU A 1 231 ? -8.248 6.717 -28.939 1.00 32.09 231 GLU A CA 1
ATOM 1831 C C . GLU A 1 231 ? -8.554 6.826 -27.427 1.00 32.09 231 GLU A C 1
ATOM 1833 O O . GLU A 1 231 ? -9.710 6.951 -27.026 1.00 32.09 231 GLU A O 1
ATOM 1838 N N . ILE A 1 232 ? -7.518 6.869 -26.579 1.00 32.88 232 ILE A N 1
ATOM 1839 C CA . ILE A 1 232 ? -7.619 7.340 -25.191 1.00 32.88 232 ILE A CA 1
ATOM 1840 C C . ILE A 1 232 ? -7.713 8.882 -25.207 1.00 32.88 232 ILE A C 1
ATOM 1842 O O . ILE A 1 232 ? -6.876 9.521 -25.856 1.00 32.88 232 ILE A O 1
ATOM 1846 N N . PRO A 1 233 ? -8.690 9.510 -24.518 1.00 32.41 233 PRO A N 1
ATOM 1847 C CA . PRO A 1 233 ? -8.829 10.966 -24.492 1.00 32.41 233 PRO A CA 1
ATOM 1848 C C . PRO A 1 233 ? -7.618 11.674 -23.865 1.00 32.41 233 PRO A C 1
ATOM 1850 O O . PRO A 1 233 ? -7.418 11.638 -22.655 1.00 32.41 233 PRO A O 1
ATOM 1853 N N . GLN A 1 234 ? -6.839 12.367 -24.698 1.00 36.25 234 GLN A N 1
ATOM 1854 C CA . GLN A 1 234 ? -5.704 13.189 -24.266 1.00 36.25 234 GLN A CA 1
ATOM 1855 C C . GLN A 1 234 ? -6.148 14.308 -23.296 1.00 36.25 234 GLN A C 1
ATOM 1857 O O . GLN A 1 234 ? -7.095 15.041 -23.625 1.00 36.25 234 GLN A O 1
ATOM 1862 N N . PRO A 1 235 ? -5.459 14.525 -22.156 1.00 31.73 235 PRO A N 1
ATOM 1863 C CA . PRO A 1 235 ? -5.682 15.703 -21.323 1.00 31.73 235 PRO A CA 1
ATOM 1864 C C . PRO A 1 235 ? -5.306 16.965 -22.113 1.00 31.73 235 PRO A C 1
ATOM 1866 O O . PRO A 1 235 ? -4.183 17.137 -22.589 1.00 31.73 235 PRO A O 1
ATOM 1869 N N . LYS A 1 236 ? -6.274 17.865 -22.307 1.00 30.75 236 LYS A N 1
ATOM 1870 C CA . LYS A 1 236 ? -6.092 19.053 -23.153 1.00 30.75 236 LYS A CA 1
ATOM 1871 C C . LYS A 1 236 ? -5.227 20.103 -22.454 1.00 30.75 236 LYS A C 1
ATOM 1873 O O . LYS A 1 236 ? -5.752 20.943 -21.728 1.00 30.75 236 LYS A O 1
ATOM 1878 N N . ARG A 1 237 ? -3.927 20.132 -22.764 1.00 31.94 237 ARG A N 1
ATOM 1879 C CA . ARG A 1 237 ? -3.049 21.279 -22.467 1.00 31.94 237 ARG A CA 1
ATOM 1880 C C . ARG A 1 237 ? -3.587 22.506 -23.219 1.00 31.94 237 ARG A C 1
ATOM 1882 O O . ARG A 1 237 ? -3.439 22.612 -24.438 1.00 31.94 237 ARG A O 1
ATOM 1889 N N . ALA A 1 238 ? -4.285 23.390 -22.509 1.00 27.88 238 ALA A N 1
ATOM 1890 C CA . ALA A 1 238 ? -4.945 24.553 -23.090 1.00 27.88 238 ALA A CA 1
ATOM 1891 C C . ALA A 1 238 ? -3.902 25.577 -23.564 1.00 27.88 238 ALA A C 1
ATOM 1893 O O . ALA A 1 238 ? -3.372 26.351 -22.773 1.00 27.88 238 ALA A O 1
ATOM 1894 N N . ARG A 1 239 ? -3.588 25.576 -24.865 1.00 26.55 239 ARG A N 1
ATOM 1895 C CA . ARG A 1 239 ? -2.768 26.633 -25.470 1.00 26.55 239 ARG A CA 1
ATOM 1896 C C . ARG A 1 239 ? -3.594 27.925 -25.558 1.00 26.55 239 ARG A C 1
ATOM 1898 O O . ARG A 1 239 ? -4.696 27.864 -26.110 1.00 26.55 239 ARG A O 1
ATOM 1905 N N . PRO A 1 240 ? -3.086 29.074 -25.076 1.00 29.31 240 PRO A N 1
ATOM 1906 C CA . PRO A 1 240 ? -3.706 30.368 -25.332 1.00 29.31 240 PRO A CA 1
ATOM 1907 C C . PRO A 1 240 ? -3.846 30.624 -26.835 1.00 29.31 240 PRO A C 1
ATOM 1909 O O . PRO A 1 240 ? -2.976 30.256 -27.627 1.00 29.31 240 PRO A O 1
ATOM 1912 N N . ILE A 1 241 ? -4.945 31.265 -27.229 1.00 29.02 241 ILE A N 1
ATOM 1913 C CA . ILE A 1 241 ? -5.132 31.735 -28.601 1.00 29.02 241 ILE A CA 1
ATOM 1914 C C . ILE A 1 241 ? -4.337 33.033 -28.739 1.00 29.02 241 ILE A C 1
ATOM 1916 O O . ILE A 1 241 ? -4.742 34.057 -28.196 1.00 29.02 241 ILE A O 1
ATOM 1920 N N . LEU A 1 242 ? -3.225 32.994 -29.474 1.00 30.47 242 LEU A N 1
ATOM 1921 C CA . LEU A 1 242 ? -2.572 34.212 -29.947 1.00 30.47 242 LEU A CA 1
ATOM 1922 C C . LEU A 1 242 ? -3.464 34.854 -31.016 1.00 30.47 242 LEU A C 1
ATOM 1924 O O . LEU A 1 242 ? -3.591 34.332 -32.124 1.00 30.47 242 LEU A O 1
ATOM 1928 N N . SER A 1 243 ? -4.099 35.967 -30.661 1.00 27.14 243 SER A N 1
ATOM 1929 C CA . SER A 1 243 ? -4.659 36.935 -31.604 1.00 27.14 243 SER A CA 1
ATOM 1930 C C . SER A 1 243 ? -3.699 38.112 -31.719 1.00 27.14 243 SER A C 1
ATOM 1932 O O . SER A 1 243 ? -3.296 38.652 -30.690 1.00 27.14 243 SER A O 1
ATOM 1934 N N . ASP A 1 244 ? -3.361 38.520 -32.940 1.00 36.41 244 ASP A N 1
ATOM 1935 C CA . ASP A 1 244 ? -2.415 39.612 -33.175 1.00 36.41 244 ASP A CA 1
ATOM 1936 C C . ASP A 1 244 ? -2.929 40.954 -32.619 1.00 36.41 244 ASP A C 1
ATOM 1938 O O . ASP A 1 244 ? -3.921 41.507 -33.102 1.00 36.41 244 ASP A O 1
ATOM 1942 N N . SER A 1 245 ? -2.210 41.506 -31.643 1.00 29.16 245 SER A N 1
ATOM 1943 C CA . SER A 1 245 ? -2.236 42.927 -31.293 1.00 29.16 245 SER A CA 1
ATOM 1944 C C . SER A 1 245 ? -0.903 43.316 -30.657 1.00 29.16 245 SER A C 1
ATOM 1946 O O . SER A 1 245 ? -0.505 42.727 -29.653 1.00 29.16 245 SER A O 1
ATOM 1948 N N . GLU A 1 246 ? -0.223 44.290 -31.256 1.00 40.91 246 GLU A N 1
ATOM 1949 C CA . GLU A 1 246 ? 0.979 44.921 -30.700 1.00 40.91 246 GLU A CA 1
ATOM 1950 C C . GLU A 1 246 ? 0.615 45.802 -29.480 1.00 40.91 246 GLU A C 1
ATOM 1952 O O . GLU A 1 246 ? -0.557 46.111 -29.266 1.00 40.91 246 GLU A O 1
ATOM 1957 N N . ASP A 1 247 ? 1.632 46.209 -28.711 1.00 36.12 247 ASP A N 1
ATOM 1958 C CA . ASP A 1 247 ? 1.581 47.128 -27.557 1.00 36.12 247 ASP A CA 1
ATOM 1959 C C . ASP A 1 247 ? 0.753 46.701 -26.320 1.00 36.12 247 ASP A C 1
ATOM 1961 O O . ASP A 1 247 ? -0.444 46.956 -26.246 1.00 36.12 247 ASP A O 1
ATOM 1965 N N . VAL A 1 248 ? 1.433 46.187 -25.280 1.00 31.70 248 VAL A N 1
ATOM 1966 C CA . VAL A 1 248 ? 1.553 46.808 -23.932 1.00 31.70 248 VAL A CA 1
ATOM 1967 C C . VAL A 1 248 ? 2.766 46.180 -23.215 1.00 31.70 248 VAL A C 1
ATOM 1969 O O . VAL A 1 248 ? 2.863 44.959 -23.120 1.00 31.70 248 VAL A O 1
ATOM 1972 N N . GLU A 1 249 ? 3.670 47.002 -22.669 1.00 41.44 249 GLU A N 1
ATOM 1973 C CA . GLU A 1 249 ? 4.628 46.575 -21.635 1.00 41.44 249 GLU A CA 1
ATOM 1974 C C . GLU A 1 249 ? 3.955 46.663 -20.254 1.00 41.44 249 GLU A C 1
ATOM 1976 O O . GLU A 1 249 ? 3.816 47.758 -19.717 1.00 41.44 249 GLU A O 1
ATOM 1981 N N . ASP A 1 250 ? 3.545 45.535 -19.668 1.00 29.92 250 ASP A N 1
ATOM 1982 C CA . ASP A 1 250 ? 3.225 45.442 -18.236 1.00 29.92 250 ASP A CA 1
ATOM 1983 C C . ASP A 1 250 ? 3.325 43.983 -17.744 1.00 29.92 250 ASP A C 1
ATOM 1985 O O . ASP A 1 250 ? 3.477 43.057 -18.544 1.00 29.92 250 ASP A O 1
ATOM 1989 N N . ALA A 1 251 ? 3.323 43.790 -16.421 1.00 39.31 251 ALA A N 1
ATOM 1990 C CA . ALA A 1 251 ? 3.723 42.545 -15.751 1.00 39.31 251 ALA A CA 1
ATOM 1991 C C . ALA A 1 251 ? 3.064 41.253 -16.292 1.00 39.31 251 ALA A C 1
ATOM 1993 O O . ALA A 1 251 ? 1.842 41.131 -16.347 1.00 39.31 251 ALA A O 1
ATOM 1994 N N . VAL A 1 252 ? 3.898 40.253 -16.607 1.00 30.94 252 VAL A N 1
ATOM 1995 C CA . VAL A 1 252 ? 3.464 38.890 -16.947 1.00 30.94 252 VAL A CA 1
ATOM 1996 C C . VAL A 1 252 ? 3.560 38.012 -15.698 1.00 30.94 252 VAL A C 1
ATOM 1998 O O . VAL A 1 252 ? 4.659 37.641 -15.289 1.00 30.94 252 VAL A O 1
ATOM 2001 N N . ASP A 1 253 ? 2.421 37.669 -15.099 1.00 33.09 253 ASP A N 1
ATOM 2002 C CA . ASP A 1 253 ? 2.361 36.702 -13.998 1.00 33.09 253 ASP A CA 1
ATOM 2003 C C . ASP A 1 253 ? 2.605 35.274 -14.531 1.00 33.09 253 ASP A C 1
ATOM 2005 O O . ASP A 1 253 ? 1.753 34.692 -15.205 1.00 33.09 253 ASP A O 1
ATOM 2009 N N . GLU A 1 254 ? 3.761 34.672 -14.221 1.00 34.88 254 GLU A N 1
ATOM 2010 C CA . GLU A 1 254 ? 4.121 33.297 -14.632 1.00 34.88 254 GLU A CA 1
ATOM 2011 C C . GLU A 1 254 ? 3.408 32.183 -13.816 1.00 34.88 254 GLU A C 1
ATOM 2013 O O . GLU A 1 254 ? 3.942 31.086 -13.622 1.00 34.88 254 GLU A O 1
ATOM 2018 N N . GLU A 1 255 ? 2.168 32.402 -13.364 1.00 38.72 255 GLU A N 1
ATOM 2019 C CA . GLU A 1 255 ? 1.370 31.401 -12.630 1.00 38.72 255 GLU A CA 1
ATOM 2020 C C . GLU A 1 255 ? 0.723 30.343 -13.553 1.00 38.72 255 GLU A C 1
ATOM 2022 O O . GLU A 1 255 ? -0.494 30.170 -13.606 1.00 38.72 255 GLU A O 1
ATOM 2027 N N . SER A 1 256 ? 1.546 29.580 -14.282 1.00 35.78 256 SER A N 1
ATOM 2028 C CA . SER A 1 256 ? 1.097 28.341 -14.948 1.00 35.78 256 SER A CA 1
ATOM 2029 C C . SER A 1 256 ? 2.180 27.253 -15.059 1.00 35.78 256 SER A C 1
ATOM 2031 O O . SER A 1 256 ? 2.204 26.474 -16.017 1.00 35.78 256 SER A O 1
ATOM 2033 N N . SER A 1 257 ? 3.044 27.142 -14.049 1.00 40.56 257 SER A N 1
ATOM 2034 C CA . SER A 1 257 ? 3.797 25.910 -13.770 1.00 40.56 257 SER A CA 1
ATOM 2035 C C . SER A 1 257 ? 3.448 25.415 -12.371 1.00 40.56 257 SER A C 1
ATOM 2037 O O . SER A 1 257 ? 3.517 26.180 -11.414 1.00 40.56 257 SER A O 1
ATOM 2039 N N . THR A 1 258 ? 3.082 24.136 -12.233 1.00 45.41 258 THR A N 1
ATOM 2040 C CA . THR A 1 258 ? 2.742 23.518 -10.939 1.00 45.41 258 THR A CA 1
ATOM 2041 C C . THR A 1 258 ? 4.008 23.284 -10.110 1.00 45.41 258 THR A C 1
ATOM 2043 O O . THR A 1 258 ? 4.517 22.162 -10.024 1.00 45.41 258 THR A O 1
ATOM 2046 N N . CYS A 1 259 ? 4.548 24.362 -9.547 1.00 50.44 259 CYS A N 1
ATOM 2047 C CA . CYS A 1 259 ? 5.612 24.309 -8.558 1.00 50.44 259 CYS A CA 1
ATOM 2048 C C . CYS A 1 259 ? 5.107 23.549 -7.321 1.00 50.44 259 CYS A C 1
ATOM 2050 O O . CYS A 1 259 ? 3.984 23.779 -6.870 1.00 50.44 259 CYS A O 1
ATOM 2052 N N . LEU A 1 260 ? 5.923 22.650 -6.766 1.00 59.31 260 LEU A N 1
ATOM 2053 C CA . LEU A 1 260 ? 5.650 22.124 -5.430 1.00 59.31 260 LEU A CA 1
ATOM 2054 C C . LEU A 1 260 ? 5.861 23.262 -4.431 1.00 59.31 260 LEU A C 1
ATOM 2056 O O . LEU A 1 260 ? 6.939 23.857 -4.414 1.00 59.31 260 LEU A O 1
ATOM 2060 N N . ASP A 1 261 ? 4.876 23.542 -3.576 1.00 61.84 261 ASP A N 1
ATOM 2061 C CA . ASP A 1 261 ? 5.079 24.475 -2.468 1.00 61.84 261 ASP A CA 1
ATOM 2062 C C . ASP A 1 261 ? 5.955 23.815 -1.392 1.00 61.84 261 ASP A C 1
ATOM 2064 O O . ASP A 1 261 ? 5.483 23.213 -0.425 1.00 61.84 261 ASP A O 1
ATOM 2068 N N . LEU A 1 262 ? 7.270 23.906 -1.600 1.00 57.94 262 LEU A N 1
ATOM 2069 C CA . LEU A 1 262 ? 8.302 23.351 -0.723 1.00 57.94 262 LEU A CA 1
ATOM 2070 C C . LEU A 1 262 ? 8.258 23.946 0.698 1.00 57.94 262 LEU A C 1
ATOM 2072 O O . LEU A 1 262 ? 8.844 23.363 1.607 1.00 57.94 262 LEU A O 1
ATOM 2076 N N . ASN A 1 263 ? 7.545 25.059 0.913 1.00 60.72 263 ASN A N 1
ATOM 2077 C CA . ASN A 1 263 ? 7.360 25.650 2.239 1.00 60.72 263 ASN A CA 1
ATOM 2078 C C . ASN A 1 263 ? 6.429 24.811 3.137 1.00 60.72 263 ASN A C 1
ATOM 2080 O O . ASN A 1 263 ? 6.465 24.974 4.356 1.00 60.72 263 ASN A O 1
ATOM 2084 N N . LEU A 1 264 ? 5.618 23.909 2.564 1.00 65.69 264 LEU A N 1
ATOM 2085 C CA . LEU A 1 264 ? 4.724 23.022 3.319 1.00 65.69 264 LEU A CA 1
ATOM 2086 C C . LEU A 1 264 ? 5.482 21.958 4.129 1.00 65.69 264 LEU A C 1
ATOM 2088 O O . LEU A 1 264 ? 5.040 21.603 5.220 1.00 65.69 264 LEU A O 1
ATOM 2092 N N . TYR A 1 265 ? 6.611 21.460 3.609 1.00 77.88 265 TYR A N 1
ATOM 2093 C CA . TYR A 1 265 ? 7.367 20.336 4.180 1.00 77.88 265 TYR A CA 1
ATOM 2094 C C . TYR A 1 265 ? 8.887 20.603 4.126 1.00 77.88 265 TYR A C 1
ATOM 2096 O O . TYR A 1 265 ? 9.585 20.027 3.283 1.00 77.88 265 TYR A O 1
ATOM 2104 N N . PRO A 1 266 ? 9.428 21.471 5.007 1.00 75.12 266 PRO A N 1
ATOM 2105 C CA . PRO A 1 266 ? 10.831 21.896 4.954 1.00 75.12 266 PRO A CA 1
ATOM 2106 C C . PRO A 1 266 ? 11.830 20.739 5.111 1.00 75.12 266 PRO A C 1
ATOM 2108 O O . PRO A 1 266 ? 12.909 20.780 4.527 1.00 75.12 266 PRO A O 1
ATOM 2111 N N . ASP A 1 267 ? 11.467 19.662 5.813 1.00 77.56 267 ASP A N 1
ATOM 2112 C CA . ASP A 1 267 ? 12.327 18.481 5.994 1.00 77.56 267 ASP A CA 1
ATOM 2113 C C . ASP A 1 267 ? 12.677 17.765 4.672 1.00 77.56 267 ASP A C 1
ATOM 2115 O O . ASP A 1 267 ? 13.676 17.044 4.585 1.00 77.56 267 ASP A O 1
ATOM 2119 N N . LEU A 1 268 ? 11.885 17.987 3.614 1.00 82.62 268 LEU A N 1
ATOM 2120 C CA . LEU A 1 268 ? 12.122 17.445 2.275 1.00 82.62 268 LEU A CA 1
ATOM 2121 C C . LEU A 1 268 ? 13.086 18.302 1.424 1.00 82.62 268 LEU A C 1
ATOM 2123 O O . LEU A 1 268 ? 13.494 17.860 0.346 1.00 82.62 268 LEU A O 1
ATOM 2127 N N . GLU A 1 269 ? 13.493 19.493 1.884 1.00 73.69 269 GLU A N 1
ATOM 2128 C CA . GLU A 1 269 ? 14.330 20.446 1.127 1.00 73.69 269 GLU A CA 1
ATOM 2129 C C . GLU A 1 269 ? 15.675 19.845 0.669 1.00 73.69 269 GLU A C 1
ATOM 2131 O O . GLU A 1 269 ? 16.198 20.210 -0.383 1.00 73.69 269 GLU A O 1
ATOM 2136 N N . GLY A 1 270 ? 16.219 18.890 1.432 1.00 74.00 270 GLY A N 1
ATOM 2137 C CA . GLY A 1 270 ? 17.456 18.166 1.114 1.00 74.00 270 GLY A CA 1
ATOM 2138 C C . GLY A 1 270 ? 17.286 16.903 0.255 1.00 74.00 270 GLY A C 1
ATOM 2139 O O . GLY A 1 270 ? 18.242 16.137 0.130 1.00 74.00 270 GLY A O 1
ATOM 2140 N N . ILE A 1 271 ? 16.086 16.637 -0.275 1.00 81.50 271 ILE A N 1
ATOM 2141 C CA . ILE A 1 271 ? 15.769 15.468 -1.123 1.00 81.50 271 ILE A CA 1
ATOM 2142 C C . ILE A 1 271 ? 15.124 15.908 -2.445 1.00 81.50 271 ILE A C 1
ATOM 2144 O O . ILE A 1 271 ? 15.432 15.344 -3.497 1.00 81.50 271 ILE A O 1
ATOM 2148 N N . LEU A 1 272 ? 14.236 16.904 -2.403 1.00 84.88 272 LEU A N 1
ATOM 2149 C CA . LEU A 1 272 ? 13.493 17.372 -3.573 1.00 84.88 272 LEU A CA 1
ATOM 2150 C C . LEU A 1 272 ? 14.338 18.303 -4.455 1.00 84.88 272 LEU A C 1
ATOM 2152 O O . LEU A 1 272 ? 15.105 19.139 -3.978 1.00 84.88 272 LEU A O 1
ATOM 2156 N N . THR A 1 273 ? 14.168 18.183 -5.770 1.00 78.69 273 THR A N 1
ATOM 2157 C CA . THR A 1 273 ? 14.823 19.058 -6.752 1.00 78.69 273 THR A CA 1
ATOM 2158 C C . THR A 1 273 ? 14.124 20.417 -6.807 1.00 78.69 273 THR A C 1
ATOM 2160 O O . THR A 1 273 ? 12.903 20.483 -6.916 1.00 78.69 273 THR A O 1
ATOM 2163 N N . LYS A 1 274 ? 14.902 21.507 -6.761 1.00 68.94 274 LYS A N 1
ATOM 2164 C CA . LYS A 1 274 ? 14.400 22.886 -6.922 1.00 68.94 274 LYS A CA 1
ATOM 2165 C C . LYS A 1 274 ? 14.423 23.379 -8.374 1.00 68.94 274 LYS A C 1
ATOM 2167 O O . LYS A 1 274 ? 13.701 24.310 -8.715 1.00 68.94 274 LYS A O 1
ATOM 2172 N N . ASP A 1 275 ? 15.228 22.745 -9.224 1.00 69.00 275 ASP A N 1
ATOM 2173 C CA . ASP A 1 275 ? 15.374 23.085 -10.639 1.00 69.00 275 ASP A CA 1
ATOM 2174 C C . ASP A 1 275 ? 14.199 22.538 -11.466 1.00 69.00 275 ASP A C 1
ATOM 2176 O O . ASP A 1 275 ? 14.307 21.505 -12.124 1.00 69.00 275 ASP A O 1
ATOM 2180 N N . TRP A 1 276 ? 13.067 23.245 -11.464 1.00 67.44 276 TRP A N 1
ATOM 2181 C CA . TRP A 1 276 ? 11.869 22.926 -12.267 1.00 67.44 276 TRP A CA 1
ATOM 2182 C C . TRP A 1 276 ? 11.945 23.427 -13.720 1.00 67.44 276 TRP A C 1
ATOM 2184 O O . TRP A 1 276 ? 10.927 23.642 -14.375 1.00 67.44 276 TRP A O 1
ATOM 2194 N N . THR A 1 277 ? 13.154 23.637 -14.243 1.00 68.56 277 THR A N 1
ATOM 2195 C CA . THR A 1 277 ? 13.371 24.155 -15.596 1.00 68.56 277 THR A CA 1
ATOM 2196 C C . THR A 1 277 ? 12.874 23.164 -16.651 1.00 68.56 277 THR A C 1
ATOM 2198 O O . THR A 1 277 ? 13.359 22.034 -16.758 1.00 68.56 277 THR A O 1
ATOM 2201 N N . SER A 1 278 ? 11.889 23.596 -17.443 1.00 68.12 278 SER A N 1
ATOM 2202 C CA . SER A 1 278 ? 11.390 22.836 -18.588 1.00 68.12 278 SER A CA 1
ATOM 2203 C C . SER A 1 278 ? 12.381 22.950 -19.747 1.00 68.12 278 SER A C 1
ATOM 2205 O O . SER A 1 278 ? 12.715 24.051 -20.183 1.00 68.12 278 SER A O 1
ATOM 2207 N N . HIS A 1 279 ? 12.875 21.812 -20.234 1.00 80.56 279 HIS A N 1
ATOM 2208 C CA . HIS A 1 279 ? 13.763 21.750 -21.396 1.00 80.56 279 HIS A CA 1
ATOM 2209 C C . HIS A 1 279 ? 12.959 21.540 -22.685 1.00 80.56 279 HIS A C 1
ATOM 2211 O O . HIS A 1 279 ? 11.977 20.797 -22.694 1.00 80.56 279 HIS A O 1
ATOM 2217 N N . GLN A 1 280 ? 13.409 22.158 -23.778 1.00 83.81 280 GLN A N 1
ATOM 2218 C CA . GLN A 1 280 ? 12.888 21.940 -25.129 1.00 83.81 280 GLN A CA 1
ATOM 2219 C C . GLN A 1 280 ? 14.029 21.460 -26.044 1.00 83.81 280 GLN A C 1
ATOM 2221 O O . GLN A 1 280 ? 15.076 22.116 -26.087 1.00 83.81 280 GLN A O 1
ATOM 2226 N N . PRO A 1 281 ? 13.868 20.338 -26.776 1.00 89.25 281 PRO A N 1
ATOM 2227 C CA . PRO A 1 281 ? 14.886 19.841 -27.698 1.00 89.25 281 PRO A CA 1
ATOM 2228 C C . PRO A 1 281 ? 15.333 20.899 -28.711 1.00 89.25 281 PRO A C 1
ATOM 2230 O O . PRO A 1 281 ? 14.523 21.630 -29.274 1.00 89.25 281 PRO A O 1
ATOM 2233 N N . SER A 1 282 ? 16.637 20.965 -28.974 1.00 89.62 282 SER A N 1
ATOM 2234 C CA . SER A 1 282 ? 17.190 21.855 -29.996 1.00 89.62 282 SER A CA 1
ATOM 2235 C C . SER A 1 282 ? 16.998 21.278 -31.400 1.00 89.62 282 SER A C 1
ATOM 2237 O O . SER A 1 282 ? 17.236 20.093 -31.635 1.00 89.62 282 SER A O 1
ATOM 2239 N N . GLU A 1 283 ? 16.660 22.116 -32.378 1.00 86.50 283 GLU A N 1
ATOM 2240 C CA . GLU A 1 283 ? 16.717 21.709 -33.785 1.00 86.50 283 GLU A CA 1
ATOM 2241 C C . GLU A 1 283 ? 18.157 21.357 -34.225 1.00 86.50 283 GLU A C 1
ATOM 2243 O O . GLU A 1 283 ? 19.153 21.752 -33.612 1.00 86.50 283 GLU A O 1
ATOM 2248 N N . GLY A 1 284 ? 18.293 20.647 -35.352 1.00 87.31 284 GLY A N 1
ATOM 2249 C CA . GLY A 1 284 ? 19.589 20.491 -36.027 1.00 87.31 284 GLY A CA 1
ATOM 2250 C C . GLY A 1 284 ? 20.421 19.270 -35.617 1.00 87.31 284 GLY A C 1
ATOM 2251 O O . GLY A 1 284 ? 21.655 19.324 -35.657 1.00 87.31 284 GLY A O 1
ATOM 2252 N N . ILE A 1 285 ? 19.777 18.136 -35.317 1.00 92.25 285 ILE A N 1
ATOM 2253 C CA . ILE A 1 285 ? 20.454 16.866 -34.990 1.00 92.25 285 ILE A CA 1
ATOM 2254 C C . ILE A 1 285 ? 21.496 16.430 -36.038 1.00 92.25 285 ILE A C 1
ATOM 2256 O O . ILE A 1 285 ? 22.561 15.934 -35.681 1.00 92.25 285 ILE A O 1
ATOM 2260 N N . MET A 1 286 ? 21.250 16.648 -37.336 1.00 90.62 286 MET A N 1
ATOM 2261 C CA . MET A 1 286 ? 22.167 16.218 -38.407 1.00 90.62 286 MET A CA 1
ATOM 2262 C C . MET A 1 286 ? 23.488 17.010 -38.449 1.00 90.62 286 MET A C 1
ATOM 2264 O O . MET A 1 286 ? 24.547 16.377 -38.536 1.00 90.62 286 MET A O 1
ATOM 2268 N N . PRO A 1 287 ? 23.493 18.357 -38.347 1.00 92.88 287 PRO A N 1
ATOM 2269 C CA . PRO A 1 287 ? 24.693 19.130 -38.028 1.00 92.88 287 PRO A CA 1
ATOM 2270 C C . PRO A 1 287 ? 25.459 18.621 -36.798 1.00 92.88 287 PRO A C 1
ATOM 2272 O O . PRO A 1 287 ? 26.677 18.436 -36.888 1.00 92.88 287 PRO A O 1
ATOM 2275 N N . TRP A 1 288 ? 24.769 18.336 -35.685 1.00 94.44 288 TRP A N 1
ATOM 2276 C CA . TRP A 1 288 ? 25.404 17.816 -34.467 1.00 94.44 288 TRP A CA 1
ATOM 2277 C C . TRP A 1 288 ? 26.035 16.430 -34.690 1.00 94.44 288 TRP A C 1
ATOM 2279 O O . TRP A 1 288 ? 27.235 16.285 -34.455 1.00 94.44 288 TRP A O 1
ATOM 2289 N N . ILE A 1 289 ? 25.314 15.451 -35.254 1.00 93.62 289 ILE A N 1
ATOM 2290 C CA . ILE A 1 289 ? 25.853 14.115 -35.588 1.00 93.62 289 ILE A CA 1
ATOM 2291 C C . ILE A 1 289 ? 27.050 14.224 -36.541 1.00 93.62 289 ILE A C 1
ATOM 2293 O O . ILE A 1 289 ? 28.072 13.564 -36.343 1.00 93.62 289 ILE A O 1
ATOM 2297 N N . THR A 1 290 ? 26.966 15.089 -37.555 1.00 91.50 290 THR A N 1
ATOM 2298 C CA . THR A 1 290 ? 28.066 15.312 -38.506 1.00 91.50 290 THR A CA 1
ATOM 2299 C C . THR A 1 290 ? 29.315 15.834 -37.793 1.00 91.50 290 THR A C 1
ATOM 2301 O O . THR A 1 290 ? 30.429 15.394 -38.090 1.00 91.50 290 THR A O 1
ATOM 2304 N N . GLN A 1 291 ? 29.154 16.747 -36.833 1.00 90.62 291 GLN A N 1
ATOM 2305 C CA . GLN A 1 291 ? 30.259 17.303 -36.054 1.00 90.62 291 GLN A CA 1
ATOM 2306 C C . GLN A 1 291 ? 30.795 16.314 -35.004 1.00 90.62 291 GLN A C 1
ATOM 2308 O O . GLN A 1 291 ? 32.012 16.204 -34.843 1.00 90.62 291 GLN A O 1
ATOM 2313 N N . MET A 1 292 ? 29.920 15.549 -34.349 1.00 90.31 292 MET A N 1
ATOM 2314 C CA . MET A 1 292 ? 30.259 14.434 -33.459 1.00 90.31 292 MET A CA 1
ATOM 2315 C C . MET A 1 292 ? 31.117 13.400 -34.198 1.00 90.31 292 MET A C 1
ATOM 2317 O O . MET A 1 292 ? 32.237 13.110 -33.776 1.00 90.31 292 MET A O 1
ATOM 2321 N N . HIS A 1 293 ? 30.664 12.913 -35.358 1.00 88.69 293 HIS A N 1
ATOM 2322 C CA . HIS A 1 293 ? 31.418 11.970 -36.188 1.00 88.69 293 HIS A CA 1
ATOM 2323 C C . HIS A 1 293 ? 32.758 12.561 -36.664 1.00 88.69 293 HIS A C 1
ATOM 2325 O O . HIS A 1 293 ? 33.791 11.902 -36.559 1.00 88.69 293 HIS A O 1
ATOM 2331 N N . ARG A 1 294 ? 32.800 13.828 -37.106 1.00 87.69 294 ARG A N 1
ATOM 2332 C CA . ARG A 1 294 ? 34.063 14.504 -37.479 1.00 87.69 294 ARG A CA 1
ATOM 2333 C C . ARG A 1 294 ? 35.086 14.557 -36.338 1.00 87.69 294 ARG A C 1
ATOM 2335 O O . ARG A 1 294 ? 36.277 14.484 -36.629 1.00 87.69 294 ARG A O 1
ATOM 2342 N N . ARG A 1 295 ? 34.629 14.679 -35.085 1.00 88.12 295 ARG A N 1
ATOM 2343 C CA . ARG A 1 295 ? 35.458 14.706 -33.863 1.00 88.12 295 ARG A CA 1
ATOM 2344 C C . ARG A 1 295 ? 35.878 13.319 -33.354 1.00 88.12 295 ARG A C 1
ATOM 2346 O O . ARG A 1 295 ? 36.813 13.252 -32.566 1.00 88.12 295 ARG A O 1
ATOM 2353 N N . SER A 1 296 ? 35.199 12.242 -33.763 1.00 85.00 296 SER A N 1
ATOM 2354 C CA . SER A 1 296 ? 35.327 10.904 -33.148 1.00 85.00 296 SER A CA 1
ATOM 2355 C C . SER A 1 296 ? 35.674 9.754 -34.106 1.00 85.00 296 SER A C 1
ATOM 2357 O O . SER A 1 296 ? 35.996 8.662 -33.641 1.00 85.00 296 SER A O 1
ATOM 2359 N N . ARG A 1 297 ? 35.627 9.976 -35.426 1.00 81.00 297 ARG A N 1
ATOM 2360 C CA . ARG A 1 297 ? 36.017 8.992 -36.452 1.00 81.00 297 ARG A CA 1
ATOM 2361 C C . ARG A 1 297 ? 37.498 8.606 -36.368 1.00 81.00 297 ARG A C 1
ATOM 2363 O O . ARG A 1 297 ? 38.355 9.465 -36.157 1.00 81.00 297 ARG A O 1
ATOM 2370 N N . GLY A 1 298 ? 37.788 7.329 -36.593 1.00 80.25 298 GLY A N 1
ATOM 2371 C CA . GLY A 1 298 ? 39.131 6.792 -36.763 1.00 80.25 298 GLY A CA 1
ATOM 2372 C C . GLY A 1 298 ? 39.455 6.560 -38.241 1.00 80.25 298 GLY A C 1
ATOM 2373 O O . GLY A 1 298 ? 39.294 7.448 -39.079 1.00 80.25 298 GLY A O 1
ATOM 2374 N N . VAL A 1 299 ? 39.946 5.357 -38.543 1.00 83.69 299 VAL A N 1
ATOM 2375 C CA . VAL A 1 299 ? 40.346 4.907 -39.891 1.00 83.69 299 VAL A CA 1
ATOM 2376 C C . VAL A 1 299 ? 39.330 3.936 -40.516 1.00 83.69 299 VAL A C 1
ATOM 2378 O O . VAL A 1 299 ? 39.690 3.106 -41.350 1.00 83.69 299 VAL A O 1
ATOM 2381 N N . GLU A 1 300 ? 38.063 3.993 -40.098 1.00 81.19 300 GLU A N 1
ATOM 2382 C CA . GLU A 1 300 ? 37.007 3.109 -40.597 1.00 81.19 300 GLU A CA 1
ATOM 2383 C C . GLU A 1 300 ? 36.648 3.388 -42.071 1.00 81.19 300 GLU A C 1
ATOM 2385 O O . GLU A 1 300 ? 36.475 4.533 -42.498 1.00 81.19 300 GLU A O 1
ATOM 2390 N N . LEU A 1 301 ? 36.497 2.325 -42.867 1.00 77.12 301 LEU A N 1
ATOM 2391 C CA . LEU A 1 301 ? 36.181 2.431 -44.291 1.00 77.12 301 LEU A CA 1
ATOM 2392 C C . LEU A 1 301 ? 34.664 2.556 -44.509 1.00 77.12 301 LEU A C 1
ATOM 2394 O O . LEU A 1 301 ? 33.955 1.556 -44.565 1.00 77.12 301 LEU A O 1
ATOM 2398 N N . GLY A 1 302 ? 34.174 3.790 -44.657 1.00 68.38 302 GLY A N 1
ATOM 2399 C CA . GLY A 1 302 ? 32.773 4.072 -45.018 1.00 68.38 302 GLY A CA 1
ATOM 2400 C C . GLY A 1 302 ? 31.741 3.778 -43.920 1.00 68.38 302 GLY A C 1
ATOM 2401 O O . GLY A 1 302 ? 30.547 3.728 -44.203 1.00 68.38 302 GLY A O 1
ATOM 2402 N N . THR A 1 303 ? 32.201 3.578 -42.685 1.00 80.38 303 THR A N 1
ATOM 2403 C CA . THR A 1 303 ? 31.398 3.262 -41.497 1.00 80.38 303 THR A CA 1
ATOM 2404 C C . THR A 1 303 ? 31.885 4.090 -40.295 1.00 80.38 303 THR A C 1
ATOM 2406 O O . THR A 1 303 ? 32.666 5.030 -40.451 1.00 80.38 303 THR A O 1
ATOM 2409 N N . PHE A 1 304 ? 31.415 3.780 -39.085 1.00 87.50 304 PHE A N 1
ATOM 2410 C CA . PHE A 1 304 ? 31.822 4.444 -37.845 1.00 87.50 304 PHE A CA 1
ATOM 2411 C C . PHE A 1 304 ? 32.179 3.418 -36.757 1.00 87.50 304 PHE A C 1
ATOM 2413 O O . PHE A 1 304 ? 31.575 2.348 -36.673 1.00 87.50 304 PHE A O 1
ATOM 2420 N N . GLY A 1 305 ? 33.138 3.747 -35.889 1.00 83.62 305 GLY A N 1
ATOM 2421 C CA . GLY A 1 305 ? 33.492 2.904 -34.749 1.00 83.62 305 GLY A CA 1
ATOM 2422 C C . GLY A 1 305 ? 32.387 2.859 -33.677 1.00 83.62 305 GLY A C 1
ATOM 2423 O O . GLY A 1 305 ? 31.726 3.869 -33.423 1.00 83.62 305 GLY A O 1
ATOM 2424 N N . PRO A 1 306 ? 32.201 1.734 -32.959 1.00 78.12 306 PRO A N 1
ATOM 2425 C CA . PRO A 1 306 ? 31.057 1.524 -32.057 1.00 78.12 306 PRO A CA 1
ATOM 2426 C C . PRO A 1 306 ? 30.993 2.489 -30.858 1.00 78.12 306 PRO A C 1
ATOM 2428 O O . PRO A 1 306 ? 29.952 2.616 -30.215 1.00 78.12 306 PRO A O 1
ATOM 2431 N N . ARG A 1 307 ? 32.088 3.203 -30.556 1.00 84.56 307 ARG A N 1
ATOM 2432 C CA . ARG A 1 307 ? 32.120 4.248 -29.518 1.00 84.56 307 ARG A CA 1
ATOM 2433 C C . ARG A 1 307 ? 31.256 5.463 -29.872 1.00 84.56 307 ARG A C 1
ATOM 2435 O O . ARG A 1 307 ? 30.707 6.071 -28.960 1.00 84.56 307 ARG A O 1
ATOM 2442 N N . VAL A 1 308 ? 31.089 5.780 -31.162 1.00 89.69 308 VAL A N 1
ATOM 2443 C CA . VAL A 1 308 ? 30.352 6.975 -31.617 1.00 89.69 308 VAL A CA 1
ATOM 2444 C C . VAL A 1 308 ? 28.893 6.937 -31.150 1.00 89.69 308 VAL A C 1
ATOM 2446 O O . VAL A 1 308 ? 28.398 7.933 -30.637 1.00 89.69 308 VAL A O 1
ATOM 2449 N N . LEU A 1 309 ? 28.235 5.772 -31.218 1.00 90.88 309 LEU A N 1
ATOM 2450 C CA . LEU A 1 309 ? 26.868 5.595 -30.705 1.00 90.88 309 LEU A CA 1
ATOM 2451 C C . LEU A 1 309 ? 26.782 5.724 -29.179 1.00 90.88 309 LEU A C 1
ATOM 2453 O O . LEU A 1 309 ? 25.774 6.207 -28.678 1.00 90.88 309 LEU A O 1
ATOM 2457 N N . SER A 1 310 ? 27.823 5.321 -28.439 1.00 91.44 310 SER A N 1
ATOM 2458 C CA . SER A 1 310 ? 27.841 5.467 -26.975 1.00 91.44 310 SER A CA 1
ATOM 2459 C C . SER A 1 310 ? 27.895 6.946 -26.580 1.00 91.44 310 SER A C 1
ATOM 2461 O O . SER A 1 310 ? 27.072 7.395 -25.791 1.00 91.44 310 SER A O 1
ATOM 2463 N N . SER A 1 311 ? 28.802 7.723 -27.183 1.00 90.88 311 SER A N 1
ATOM 2464 C CA . SER A 1 311 ? 28.902 9.170 -26.937 1.00 90.88 311 SER A CA 1
ATOM 2465 C C . SER A 1 311 ? 27.666 9.932 -27.422 1.00 90.88 311 SER A C 1
ATOM 2467 O O . SER A 1 311 ? 27.155 10.784 -26.701 1.00 90.88 311 SER A O 1
ATOM 2469 N N . ALA A 1 312 ? 27.138 9.592 -28.602 1.00 92.75 312 ALA A N 1
ATOM 2470 C CA . ALA A 1 312 ? 25.928 10.214 -29.133 1.00 92.75 312 ALA A CA 1
ATOM 2471 C C . ALA A 1 312 ? 24.693 9.930 -28.256 1.00 92.75 312 ALA A C 1
ATOM 2473 O O . ALA A 1 312 ? 23.897 10.835 -28.024 1.00 92.75 312 ALA A O 1
ATOM 2474 N N . PHE A 1 313 ? 24.551 8.712 -27.719 1.00 94.00 313 PHE A N 1
ATOM 2475 C CA . PHE A 1 313 ? 23.485 8.387 -26.767 1.00 94.00 313 PHE A CA 1
ATOM 2476 C C . PHE A 1 313 ? 23.664 9.124 -25.431 1.00 94.00 313 PHE A C 1
ATOM 2478 O O . PHE A 1 313 ? 22.707 9.715 -24.941 1.00 94.00 313 PHE A O 1
ATOM 2485 N N . GLN A 1 314 ? 24.886 9.166 -24.884 1.00 93.38 314 GLN A N 1
ATOM 2486 C CA . GLN A 1 314 ? 25.186 9.838 -23.614 1.00 93.38 314 GLN A CA 1
ATOM 2487 C C . GLN A 1 314 ? 24.916 11.356 -23.658 1.00 93.38 314 GLN A C 1
ATOM 2489 O O . GLN A 1 314 ? 24.457 11.914 -22.655 1.00 93.38 314 GLN A O 1
ATOM 2494 N N . GLU A 1 315 ? 25.176 12.012 -24.798 1.00 92.31 315 GLU A N 1
ATOM 2495 C CA . GLU A 1 315 ? 24.804 13.414 -25.050 1.00 92.31 315 GLU A CA 1
ATOM 2496 C C . GLU A 1 315 ? 23.291 13.580 -25.287 1.00 92.31 315 GLU A C 1
ATOM 2498 O O . GLU A 1 315 ? 22.688 14.459 -24.673 1.00 92.31 315 GLU A O 1
ATOM 2503 N N . GLN A 1 316 ? 22.646 12.726 -26.098 1.00 93.25 316 GLN A N 1
ATOM 2504 C CA . GLN A 1 316 ? 21.191 12.787 -26.353 1.00 93.25 316 GLN A CA 1
ATOM 2505 C C . GLN A 1 316 ? 20.315 12.473 -25.133 1.00 93.25 316 GLN A C 1
ATOM 2507 O O . GLN A 1 316 ? 19.110 12.708 -25.169 1.00 93.25 316 GLN A O 1
ATOM 2512 N N . SER A 1 317 ? 20.884 11.922 -24.065 1.00 94.88 317 SER A N 1
ATOM 2513 C CA . SER A 1 317 ? 20.169 11.557 -22.843 1.00 94.88 317 SER A CA 1
ATOM 2514 C C . SER A 1 317 ? 20.521 12.466 -21.654 1.00 94.88 317 SER A C 1
ATOM 2516 O O . SER A 1 317 ? 20.330 12.062 -20.506 1.00 94.88 317 SER A O 1
ATOM 2518 N N . ILE A 1 318 ? 21.123 13.644 -21.872 1.00 92.69 318 ILE A N 1
ATOM 2519 C CA . ILE A 1 318 ? 21.645 14.478 -20.771 1.00 92.69 318 ILE A CA 1
ATOM 2520 C C . ILE A 1 318 ? 20.550 14.938 -19.798 1.00 92.69 318 ILE A C 1
ATOM 2522 O O . ILE A 1 318 ? 20.762 14.902 -18.586 1.00 92.69 318 ILE A O 1
ATOM 2526 N N . TYR A 1 319 ? 19.358 15.241 -20.315 1.00 92.19 319 TYR A N 1
ATOM 2527 C CA . TYR A 1 319 ? 18.196 15.681 -19.537 1.00 92.19 319 TYR A CA 1
ATOM 2528 C C . TYR A 1 319 ? 17.484 14.559 -18.774 1.00 92.19 319 TYR A C 1
ATOM 2530 O O . TYR A 1 319 ? 16.689 14.857 -17.883 1.00 92.19 319 TYR A O 1
ATOM 2538 N N . TRP A 1 320 ? 17.803 13.281 -19.045 1.00 94.75 320 TRP A N 1
ATOM 2539 C CA . TRP A 1 320 ? 17.159 12.140 -18.377 1.00 94.75 320 TRP A CA 1
ATOM 2540 C C . TRP A 1 320 ? 17.268 12.233 -16.857 1.00 94.75 320 TRP A C 1
ATOM 2542 O O . TRP A 1 320 ? 16.321 11.889 -16.165 1.00 94.75 320 TRP A O 1
ATOM 2552 N N . GLN A 1 321 ? 18.397 12.721 -16.334 1.00 93.31 321 GLN A N 1
ATOM 2553 C CA . GLN A 1 321 ? 18.583 12.856 -14.891 1.00 93.31 321 GLN A CA 1
ATOM 2554 C C . GLN A 1 321 ? 17.644 13.909 -14.291 1.00 93.31 321 GLN A C 1
ATOM 2556 O O . GLN A 1 321 ? 16.954 13.604 -13.328 1.00 93.31 321 GLN A O 1
ATOM 2561 N N . ASN A 1 322 ? 17.582 15.109 -14.879 1.00 91.38 322 ASN A N 1
ATOM 2562 C CA . ASN A 1 322 ? 16.799 16.225 -14.340 1.00 91.38 322 ASN A CA 1
ATOM 2563 C C . ASN A 1 322 ? 15.290 15.938 -14.364 1.00 91.38 322 ASN A C 1
ATOM 2565 O O . ASN A 1 322 ? 14.598 16.133 -13.371 1.00 91.38 322 ASN A O 1
ATOM 2569 N N . MET A 1 323 ? 14.781 15.404 -15.480 1.00 92.50 323 MET A N 1
ATOM 2570 C CA . MET A 1 323 ? 13.356 15.068 -15.595 1.00 92.50 323 MET A CA 1
ATOM 2571 C C . MET A 1 323 ? 12.949 13.958 -14.617 1.00 92.50 323 MET A C 1
ATOM 2573 O O . MET A 1 323 ? 11.848 13.983 -14.073 1.00 92.50 323 MET A O 1
ATOM 2577 N N . ILE A 1 324 ? 13.850 13.007 -14.353 1.00 94.50 324 ILE A N 1
ATOM 2578 C CA . ILE A 1 324 ? 13.634 11.935 -13.377 1.00 94.50 324 ILE A CA 1
ATOM 2579 C C . ILE A 1 324 ? 13.662 12.464 -11.945 1.00 94.50 324 ILE A C 1
ATOM 2581 O O . ILE A 1 324 ? 12.788 12.097 -11.165 1.00 94.50 324 ILE A O 1
ATOM 2585 N N . THR A 1 325 ? 14.604 13.340 -11.584 1.00 92.81 325 THR A N 1
ATOM 2586 C CA . THR A 1 325 ? 14.647 13.901 -10.226 1.00 92.81 325 THR A CA 1
ATOM 2587 C C . THR A 1 325 ? 13.479 14.858 -9.971 1.00 92.81 325 THR A C 1
ATOM 2589 O O . THR A 1 325 ? 12.931 14.840 -8.871 1.00 92.81 325 THR A O 1
ATOM 2592 N N . GLN A 1 326 ? 13.005 15.603 -10.980 1.00 91.12 326 GLN A N 1
ATOM 2593 C CA . GLN A 1 326 ? 11.736 16.348 -10.933 1.00 91.12 326 GLN A CA 1
ATOM 2594 C C . GLN A 1 326 ? 10.524 15.417 -10.712 1.00 91.12 326 GLN A C 1
ATOM 2596 O O . GLN A 1 326 ? 9.736 15.640 -9.792 1.00 91.12 326 GLN A O 1
ATOM 2601 N N . TYR A 1 327 ? 10.378 14.352 -11.510 1.00 93.44 327 TYR A N 1
ATOM 2602 C CA . TYR A 1 327 ? 9.264 13.398 -11.396 1.00 93.44 327 TYR A CA 1
ATOM 2603 C C . TYR A 1 327 ? 9.250 12.665 -10.047 1.00 93.44 327 TYR A C 1
ATOM 2605 O O . TYR A 1 327 ? 8.234 12.689 -9.352 1.00 93.44 327 TYR A O 1
ATOM 2613 N N . LEU A 1 328 ? 10.386 12.106 -9.612 1.00 94.94 328 LEU A N 1
ATOM 2614 C CA . LEU A 1 328 ? 10.505 11.479 -8.291 1.00 94.94 328 LEU A CA 1
ATOM 2615 C C . LEU A 1 328 ? 10.260 12.486 -7.159 1.00 94.94 328 LEU A C 1
ATOM 2617 O O . LEU A 1 328 ? 9.684 12.106 -6.145 1.00 94.94 328 LEU A O 1
ATOM 2621 N N . SER A 1 329 ? 10.614 13.766 -7.331 1.00 93.38 329 SER A N 1
ATOM 2622 C CA . SER A 1 329 ? 10.281 14.806 -6.346 1.00 93.38 329 SER A CA 1
ATOM 2623 C C . SER A 1 329 ? 8.765 15.001 -6.207 1.00 93.38 329 SER A C 1
ATOM 2625 O O . SER A 1 329 ? 8.272 15.080 -5.083 1.00 93.38 329 SER A O 1
ATOM 2627 N N . LYS A 1 330 ? 8.007 15.011 -7.315 1.00 91.50 330 LYS A N 1
ATOM 2628 C CA . LYS A 1 330 ? 6.532 15.042 -7.262 1.00 91.50 330 LYS A CA 1
ATOM 2629 C C . LYS A 1 330 ? 5.969 13.802 -6.555 1.00 91.50 330 LYS A C 1
ATOM 2631 O O . LYS A 1 330 ? 5.188 13.939 -5.620 1.00 91.50 330 LYS A O 1
ATOM 2636 N N . VAL A 1 331 ? 6.414 12.602 -6.940 1.00 94.94 331 VAL A N 1
ATOM 2637 C CA . VAL A 1 331 ? 5.940 11.336 -6.345 1.00 94.94 331 VAL A CA 1
ATOM 2638 C C . VAL A 1 331 ? 6.234 11.268 -4.839 1.00 94.94 331 VAL A C 1
ATOM 2640 O O . VAL A 1 331 ? 5.341 10.939 -4.062 1.00 94.94 331 VAL A O 1
ATOM 2643 N N . ILE A 1 332 ? 7.450 11.622 -4.407 1.00 95.19 332 ILE A N 1
ATOM 2644 C CA . ILE A 1 332 ? 7.837 11.656 -2.985 1.00 95.19 332 ILE A CA 1
ATOM 2645 C C . ILE A 1 332 ? 6.975 12.655 -2.202 1.00 95.19 332 ILE A C 1
ATOM 2647 O O . ILE A 1 332 ? 6.525 12.333 -1.102 1.00 95.19 332 ILE A O 1
ATOM 2651 N N . PHE A 1 333 ? 6.701 13.836 -2.766 1.00 92.38 333 PHE A N 1
ATOM 2652 C CA . PHE A 1 333 ? 5.834 14.837 -2.143 1.00 92.38 333 PHE A CA 1
ATOM 2653 C C . PHE A 1 333 ? 4.405 14.306 -1.938 1.00 92.38 333 PHE A C 1
ATOM 2655 O O . PHE A 1 333 ? 3.888 14.383 -0.823 1.00 92.38 333 PHE A O 1
ATOM 2662 N N . SER A 1 334 ? 3.791 13.701 -2.960 1.00 92.88 334 SER A N 1
ATOM 2663 C CA . SER A 1 334 ? 2.438 13.130 -2.860 1.00 92.88 334 SER A CA 1
ATOM 2664 C C . SER A 1 334 ? 2.360 11.955 -1.878 1.00 92.88 334 SER A C 1
ATOM 2666 O O . SER A 1 334 ? 1.412 11.874 -1.097 1.00 92.88 334 SER A O 1
ATOM 2668 N N . VAL A 1 335 ? 3.376 11.084 -1.844 1.00 95.38 335 VAL A N 1
ATOM 2669 C CA . VAL A 1 335 ? 3.485 9.993 -0.854 1.00 95.38 335 VAL A CA 1
ATOM 2670 C C . VAL A 1 335 ? 3.613 10.546 0.571 1.00 95.38 335 VAL A C 1
ATOM 2672 O O . VAL A 1 335 ? 2.896 10.097 1.466 1.00 95.38 335 VAL A O 1
ATOM 2675 N N . HIS A 1 336 ? 4.470 11.546 0.796 1.00 94.38 336 HIS A N 1
ATOM 2676 C CA . HIS A 1 336 ? 4.653 12.161 2.113 1.00 94.38 336 HIS A CA 1
ATOM 2677 C C . HIS A 1 336 ? 3.382 12.874 2.599 1.00 94.38 336 HIS A C 1
ATOM 2679 O O . HIS A 1 336 ? 2.920 12.614 3.712 1.00 94.38 336 HIS A O 1
ATOM 2685 N N . LYS A 1 337 ? 2.766 13.693 1.737 1.00 92.81 337 LYS A N 1
ATOM 2686 C CA . LYS A 1 337 ? 1.471 14.343 1.977 1.00 92.81 337 LYS A CA 1
ATOM 2687 C C . LYS A 1 337 ? 0.396 13.320 2.358 1.00 92.81 337 LYS A C 1
ATOM 2689 O O . LYS A 1 337 ? -0.259 13.484 3.386 1.00 92.81 337 LYS A O 1
ATOM 2694 N N . PHE A 1 338 ? 0.255 12.240 1.583 1.00 94.81 338 PHE A N 1
ATOM 2695 C CA . PHE A 1 338 ? -0.706 11.172 1.867 1.00 94.81 338 PHE A CA 1
ATOM 2696 C C . PHE A 1 338 ? -0.478 10.531 3.241 1.00 94.81 338 PHE A C 1
ATOM 2698 O O . PHE A 1 338 ? -1.444 10.339 3.978 1.00 94.81 338 PHE A O 1
ATOM 2705 N N . ILE A 1 339 ? 0.772 10.229 3.616 1.00 94.56 339 ILE A N 1
ATOM 2706 C CA . ILE A 1 339 ? 1.090 9.661 4.937 1.00 94.56 339 ILE A CA 1
ATOM 2707 C C . ILE A 1 339 ? 0.624 10.604 6.051 1.00 94.56 339 ILE A C 1
ATOM 2709 O O . ILE A 1 339 ? -0.070 10.161 6.967 1.00 94.56 339 ILE A O 1
ATOM 2713 N N . LEU A 1 340 ? 0.951 11.897 5.965 1.00 92.56 340 LEU A N 1
ATOM 2714 C CA . LEU A 1 340 ? 0.575 12.881 6.983 1.00 92.56 340 LEU A CA 1
ATOM 2715 C C . LEU A 1 340 ? -0.946 13.083 7.067 1.00 92.56 340 LEU A C 1
ATOM 2717 O O . LEU A 1 340 ? -1.511 13.050 8.163 1.00 92.56 340 LEU A O 1
ATOM 2721 N N . GLU A 1 341 ? -1.629 13.230 5.930 1.00 91.88 341 GLU A N 1
ATOM 2722 C CA . GLU A 1 341 ? -3.086 13.379 5.894 1.00 91.88 341 GLU A CA 1
ATOM 2723 C C . GLU A 1 341 ? -3.799 12.117 6.407 1.00 91.88 341 GLU A C 1
ATOM 2725 O O . GLU A 1 341 ? -4.719 12.223 7.221 1.00 91.88 341 GLU A O 1
ATOM 2730 N N . ALA A 1 342 ? -3.362 10.919 6.003 1.00 93.12 342 ALA A N 1
ATOM 2731 C CA . ALA A 1 342 ? -3.937 9.655 6.461 1.00 93.12 342 ALA A CA 1
ATOM 2732 C C . ALA A 1 342 ? -3.697 9.419 7.963 1.00 93.12 342 ALA A C 1
ATOM 2734 O O . ALA A 1 342 ? -4.625 9.002 8.662 1.00 93.12 342 ALA A O 1
ATOM 2735 N N . LEU A 1 343 ? -2.508 9.747 8.489 1.00 93.31 343 LEU A N 1
ATOM 2736 C CA . LEU A 1 343 ? -2.251 9.750 9.933 1.00 93.31 343 LEU A CA 1
ATOM 2737 C C . LEU A 1 343 ? -3.193 10.723 10.659 1.00 93.31 343 LEU A C 1
ATOM 2739 O O . LEU A 1 343 ? -3.789 10.339 11.665 1.00 93.31 343 LEU A O 1
ATOM 2743 N N . ALA A 1 344 ? -3.417 11.929 10.129 1.00 92.06 344 ALA A N 1
ATOM 2744 C CA . ALA A 1 344 ? -4.329 12.910 10.722 1.00 92.06 344 ALA A CA 1
ATOM 2745 C C . ALA A 1 344 ? -5.811 12.471 10.700 1.00 92.06 344 ALA A C 1
ATOM 2747 O O . ALA A 1 344 ? -6.558 12.784 11.631 1.00 92.06 344 ALA A O 1
ATOM 2748 N N . LYS A 1 345 ? -6.260 11.694 9.696 1.00 90.56 345 LYS A N 1
ATOM 2749 C CA . LYS A 1 345 ? -7.615 11.096 9.719 1.00 90.56 345 LYS A CA 1
ATOM 2750 C C . LYS A 1 345 ? -7.757 10.003 10.800 1.00 90.56 345 LYS A C 1
ATOM 2752 O O . LYS A 1 345 ? -8.876 9.766 11.254 1.00 90.56 345 LYS A O 1
ATOM 2757 N N . VAL A 1 346 ? -6.672 9.331 11.210 1.00 90.88 346 VAL A N 1
ATOM 2758 C CA . VAL A 1 346 ? -6.696 8.226 12.200 1.00 90.88 346 VAL A CA 1
ATOM 2759 C C . VAL A 1 346 ? -6.390 8.700 13.632 1.00 90.88 346 VAL A C 1
ATOM 2761 O O . VAL A 1 346 ? -6.991 8.195 14.585 1.00 90.88 346 VAL A O 1
ATOM 2764 N N . CYS A 1 347 ? -5.493 9.674 13.797 1.00 88.81 347 CYS A N 1
ATOM 2765 C CA . CYS A 1 347 ? -5.061 10.237 15.078 1.00 88.81 347 CYS A CA 1
ATOM 2766 C C . CYS A 1 347 ? -5.729 11.593 15.348 1.00 88.81 347 CYS A C 1
ATOM 2768 O O . CYS A 1 347 ? -5.255 12.630 14.897 1.00 88.81 347 CYS A O 1
ATOM 2770 N N . HIS A 1 348 ? -6.794 11.606 16.152 1.00 83.25 348 HIS A N 1
ATOM 2771 C CA . HIS A 1 348 ? -7.493 12.846 16.530 1.00 83.25 348 HIS A CA 1
ATOM 2772 C C . HIS A 1 348 ? -6.794 13.660 17.642 1.00 83.25 348 HIS A C 1
ATOM 2774 O O . HIS A 1 348 ? -7.237 14.756 17.972 1.00 83.25 348 HIS A O 1
ATOM 2780 N N . GLU A 1 349 ? -5.726 13.133 18.251 1.00 85.56 349 GLU A N 1
ATOM 2781 C CA . GLU A 1 349 ? -4.964 13.806 19.310 1.00 85.56 349 GLU A CA 1
ATOM 2782 C C . GLU A 1 349 ? -3.665 14.389 18.747 1.00 85.56 349 GLU A C 1
ATOM 2784 O O . GLU A 1 349 ? -2.706 13.650 18.527 1.00 85.56 349 GLU A O 1
ATOM 2789 N N . THR A 1 350 ? -3.615 15.714 18.567 1.00 87.50 350 THR A N 1
ATOM 2790 C CA . THR A 1 350 ? -2.482 16.437 17.957 1.00 87.50 350 THR A CA 1
ATOM 2791 C C . THR A 1 350 ? -1.142 16.065 18.595 1.00 87.50 350 THR A C 1
ATOM 2793 O O . THR A 1 350 ? -0.252 15.615 17.894 1.00 87.50 350 THR A O 1
ATOM 2796 N N . ARG A 1 351 ? -1.039 16.068 19.936 1.00 88.94 351 ARG A N 1
ATOM 2797 C CA . ARG A 1 351 ? 0.194 15.673 20.651 1.00 88.94 351 ARG A CA 1
ATOM 2798 C C . ARG A 1 351 ? 0.700 14.272 20.275 1.00 88.94 351 ARG A C 1
ATOM 2800 O O . ARG A 1 351 ? 1.900 14.040 20.253 1.00 88.94 351 ARG A O 1
ATOM 2807 N N . VAL A 1 352 ? -0.204 13.321 20.033 1.00 89.62 352 VAL A N 1
ATOM 2808 C CA . VAL A 1 352 ? 0.170 11.951 19.646 1.00 89.62 352 VAL A CA 1
ATOM 2809 C C . VAL A 1 352 ? 0.586 11.913 18.176 1.00 89.62 352 VAL A C 1
ATOM 2811 O O . VAL A 1 352 ? 1.516 11.192 17.835 1.00 89.62 352 VAL A O 1
ATOM 2814 N N . LEU A 1 353 ? -0.085 12.691 17.322 1.00 90.88 353 LEU A N 1
ATOM 2815 C CA . LEU A 1 353 ? 0.245 12.841 15.907 1.00 90.88 353 LEU A CA 1
ATOM 2816 C C . LEU A 1 353 ? 1.631 13.484 15.717 1.00 90.88 353 LEU A C 1
ATOM 2818 O O . LEU A 1 353 ? 2.442 12.927 14.989 1.00 90.88 353 LEU A O 1
ATOM 2822 N N . ASP A 1 354 ? 1.927 14.579 16.420 1.00 89.81 354 ASP A N 1
ATOM 2823 C CA . ASP A 1 354 ? 3.196 15.316 16.322 1.00 89.81 354 ASP A CA 1
ATOM 2824 C C . ASP A 1 354 ? 4.396 14.441 16.742 1.00 89.81 354 ASP A C 1
ATOM 2826 O O . ASP A 1 354 ? 5.382 14.325 16.013 1.00 89.81 354 ASP A O 1
ATOM 2830 N N . GLU A 1 355 ? 4.291 13.763 17.892 1.00 89.56 355 GLU A N 1
ATOM 2831 C CA . GLU A 1 355 ? 5.325 12.849 18.409 1.00 89.56 355 GLU A CA 1
ATOM 2832 C C . GLU A 1 355 ? 5.481 11.596 17.530 1.00 89.56 355 GLU A C 1
ATOM 2834 O O . GLU A 1 355 ? 6.585 11.069 17.382 1.00 89.56 355 GLU A O 1
ATOM 2839 N N . LEU A 1 356 ? 4.389 11.117 16.919 1.00 92.00 356 LEU A N 1
ATOM 2840 C CA . LEU A 1 356 ? 4.426 9.999 15.975 1.00 92.00 356 LEU A CA 1
ATOM 2841 C C . LEU A 1 356 ? 5.107 10.397 14.661 1.00 92.00 356 LEU A C 1
ATOM 2843 O O . LEU A 1 356 ? 5.960 9.652 14.192 1.00 92.00 356 LEU A O 1
ATOM 2847 N N . ILE A 1 357 ? 4.774 11.560 14.090 1.00 91.19 357 ILE A N 1
ATOM 2848 C CA . ILE A 1 357 ? 5.428 12.091 12.885 1.00 91.19 357 ILE A CA 1
ATOM 2849 C C . ILE A 1 357 ? 6.922 12.267 13.163 1.00 91.19 357 ILE A C 1
ATOM 2851 O O . ILE A 1 357 ? 7.737 11.667 12.467 1.00 91.19 357 ILE A O 1
ATOM 2855 N N . SER A 1 358 ? 7.277 12.989 14.231 1.00 90.19 358 SER A N 1
ATOM 2856 C CA . SER A 1 358 ? 8.661 13.175 14.692 1.00 90.19 358 SER A CA 1
ATOM 2857 C C . SER A 1 358 ? 9.413 11.841 14.817 1.00 90.19 358 SER A C 1
ATOM 2859 O O . SER A 1 358 ? 10.507 11.683 14.279 1.00 90.19 358 SER A O 1
ATOM 2861 N N . GLY A 1 359 ? 8.784 10.831 15.429 1.00 88.50 359 GLY A N 1
ATOM 2862 C CA . GLY A 1 359 ? 9.339 9.484 15.574 1.00 88.50 359 GLY A CA 1
ATOM 2863 C C . GLY A 1 359 ? 9.473 8.662 14.282 1.00 88.50 359 GLY A C 1
ATOM 2864 O O . GLY A 1 359 ? 10.122 7.617 14.331 1.00 88.50 359 GLY A O 1
ATOM 2865 N N . LEU A 1 360 ? 8.882 9.104 13.166 1.00 91.88 360 LEU A N 1
ATOM 2866 C CA . LEU A 1 360 ? 8.930 8.461 11.844 1.00 91.88 360 LEU A CA 1
ATOM 2867 C C . LEU A 1 360 ? 9.802 9.227 10.826 1.00 91.88 360 LEU A C 1
ATOM 2869 O O . LEU A 1 360 ? 10.223 8.628 9.836 1.00 91.88 360 LEU A O 1
ATOM 2873 N N . MET A 1 361 ? 10.072 10.525 11.028 1.00 91.25 361 MET A N 1
ATOM 2874 C CA . MET A 1 361 ? 10.682 11.386 9.998 1.00 91.25 361 MET A CA 1
ATOM 2875 C C . MET A 1 361 ? 12.050 10.899 9.505 1.00 91.25 361 MET A C 1
ATOM 2877 O O . MET A 1 361 ? 12.245 10.824 8.294 1.00 91.25 361 MET A O 1
ATOM 2881 N N . ASP A 1 362 ? 12.978 10.527 10.392 1.00 90.12 362 ASP A N 1
ATOM 2882 C CA . ASP A 1 362 ? 14.318 10.067 9.984 1.00 90.12 362 ASP A CA 1
ATOM 2883 C C . ASP A 1 362 ? 14.255 8.826 9.070 1.00 90.12 362 ASP A C 1
ATOM 2885 O O . ASP A 1 362 ? 14.920 8.775 8.030 1.00 90.12 362 ASP A O 1
ATOM 2889 N N . ASP A 1 363 ? 13.403 7.855 9.418 1.00 91.62 363 ASP A N 1
ATOM 2890 C CA . ASP A 1 363 ? 13.188 6.625 8.647 1.00 91.62 363 ASP A CA 1
ATOM 2891 C C . ASP A 1 363 ? 12.476 6.899 7.307 1.00 91.62 363 ASP A C 1
ATOM 2893 O O . ASP A 1 363 ? 12.797 6.271 6.293 1.00 91.62 363 ASP A O 1
ATOM 2897 N N . LEU A 1 364 ? 11.533 7.850 7.264 1.00 94.06 364 LEU A N 1
ATOM 2898 C CA . LEU A 1 364 ? 10.896 8.296 6.017 1.00 94.06 364 LEU A CA 1
ATOM 2899 C C . LEU A 1 364 ? 11.912 8.978 5.089 1.00 94.06 364 LEU A C 1
ATOM 2901 O O . LEU A 1 364 ? 12.007 8.624 3.914 1.00 94.06 364 LEU A O 1
ATOM 2905 N N . LEU A 1 365 ? 12.711 9.912 5.615 1.00 93.69 365 LEU A N 1
ATOM 2906 C CA . LEU A 1 365 ? 13.744 10.627 4.860 1.00 93.69 365 LEU A CA 1
ATOM 2907 C C . LEU A 1 365 ? 14.831 9.679 4.330 1.00 93.69 365 LEU A C 1
ATOM 2909 O O . LEU A 1 365 ? 15.358 9.916 3.242 1.00 93.69 365 LEU A O 1
ATOM 2913 N N . ALA A 1 366 ? 15.154 8.599 5.048 1.00 93.62 366 ALA A N 1
ATOM 2914 C CA . ALA A 1 366 ? 16.010 7.530 4.534 1.00 93.62 366 ALA A CA 1
ATOM 2915 C C . ALA A 1 366 ? 15.368 6.823 3.324 1.00 93.62 366 ALA A C 1
ATOM 2917 O O . ALA A 1 366 ? 15.951 6.820 2.239 1.00 93.62 366 ALA A O 1
ATOM 2918 N N . ARG A 1 367 ? 14.128 6.331 3.461 1.00 95.06 367 ARG A N 1
ATOM 2919 C CA . ARG A 1 367 ? 13.402 5.613 2.391 1.00 95.06 367 ARG A CA 1
ATOM 2920 C C . ARG A 1 367 ? 13.205 6.469 1.129 1.00 95.06 367 ARG A C 1
ATOM 2922 O O . ARG A 1 367 ? 13.359 5.969 0.015 1.00 95.06 367 ARG A O 1
ATOM 2929 N N . TYR A 1 368 ? 12.949 7.771 1.280 1.00 95.44 368 TYR A N 1
ATOM 2930 C CA . TYR A 1 368 ? 12.868 8.708 0.150 1.00 95.44 368 TYR A CA 1
ATOM 2931 C C . TYR A 1 368 ? 14.216 8.925 -0.554 1.00 95.44 368 TYR A C 1
ATOM 2933 O O . TYR A 1 368 ? 14.259 8.987 -1.787 1.00 95.44 368 TYR A O 1
ATOM 2941 N N . ARG A 1 369 ? 15.326 9.001 0.196 1.00 94.19 369 ARG A N 1
ATOM 2942 C CA . ARG A 1 369 ? 16.678 9.061 -0.390 1.00 94.19 369 ARG A CA 1
ATOM 2943 C C . ARG A 1 369 ? 16.998 7.785 -1.158 1.00 94.19 369 ARG A C 1
ATOM 2945 O O . ARG A 1 369 ? 17.542 7.887 -2.252 1.00 94.19 369 ARG A O 1
ATOM 2952 N N . ASP A 1 370 ? 16.625 6.616 -0.647 1.00 91.75 370 ASP A N 1
ATOM 2953 C CA . ASP A 1 370 ? 16.880 5.337 -1.319 1.00 91.75 370 ASP A CA 1
ATOM 2954 C C . ASP A 1 370 ? 16.128 5.217 -2.655 1.00 91.75 370 ASP A C 1
ATOM 2956 O O . ASP A 1 370 ? 16.736 4.852 -3.663 1.00 91.75 370 ASP A O 1
ATOM 2960 N N . GLY A 1 371 ? 14.856 5.634 -2.718 1.00 93.94 371 GLY A N 1
ATOM 2961 C CA . GLY A 1 371 ? 14.107 5.713 -3.982 1.00 93.94 371 GLY A CA 1
ATOM 2962 C C . GLY A 1 371 ? 14.735 6.676 -5.001 1.00 93.94 371 GLY A C 1
ATOM 2963 O O . GLY A 1 371 ? 14.904 6.328 -6.174 1.00 93.94 371 GLY A O 1
ATOM 2964 N N . MET A 1 372 ? 15.167 7.862 -4.555 1.00 94.62 372 MET A N 1
ATOM 2965 C CA . MET A 1 372 ? 15.871 8.831 -5.409 1.00 94.62 372 MET A CA 1
ATOM 2966 C C . MET A 1 372 ? 17.237 8.293 -5.885 1.00 94.62 372 MET A C 1
ATOM 2968 O O . MET A 1 372 ? 17.589 8.423 -7.060 1.00 94.62 372 MET A O 1
ATOM 2972 N N . ASN A 1 373 ? 17.989 7.630 -5.002 1.00 94.50 373 ASN A N 1
ATOM 2973 C CA . ASN A 1 373 ? 19.266 6.990 -5.317 1.00 94.50 373 ASN A CA 1
ATOM 2974 C C . ASN A 1 373 ? 19.095 5.866 -6.351 1.00 94.50 373 ASN A C 1
ATOM 2976 O O . ASN A 1 373 ? 19.888 5.788 -7.291 1.00 94.50 373 ASN A O 1
ATOM 2980 N N . GLN A 1 374 ? 18.047 5.041 -6.236 1.00 95.12 374 GLN A N 1
ATOM 2981 C CA . GLN A 1 374 ? 17.735 3.991 -7.210 1.00 95.12 374 GLN A CA 1
ATOM 2982 C C . GLN A 1 374 ? 17.396 4.583 -8.588 1.00 95.12 374 GLN A C 1
ATOM 2984 O O . GLN A 1 374 ? 17.899 4.102 -9.607 1.00 95.12 374 GLN A O 1
ATOM 2989 N N . ALA A 1 375 ? 16.626 5.674 -8.638 1.00 95.50 375 ALA A N 1
ATOM 2990 C CA . ALA A 1 375 ? 16.338 6.384 -9.884 1.00 95.50 375 ALA A CA 1
ATOM 2991 C C . ALA A 1 375 ? 17.620 6.933 -10.548 1.00 95.50 375 ALA A C 1
ATOM 2993 O O . ALA A 1 375 ? 17.857 6.711 -11.739 1.00 95.50 375 ALA A O 1
ATOM 2994 N N . ILE A 1 376 ? 18.500 7.576 -9.772 1.00 94.81 376 ILE A N 1
ATOM 2995 C CA . ILE A 1 376 ? 19.802 8.084 -10.244 1.00 94.81 376 ILE A CA 1
ATOM 2996 C C . ILE A 1 376 ? 20.719 6.931 -10.696 1.00 94.81 376 ILE A C 1
ATOM 2998 O O . ILE A 1 376 ? 21.414 7.052 -11.711 1.00 94.81 376 ILE A O 1
ATOM 3002 N N . HIS A 1 377 ? 20.699 5.790 -10.003 1.00 94.75 377 HIS A N 1
ATOM 3003 C CA . HIS A 1 377 ? 21.457 4.597 -10.381 1.00 94.75 377 HIS A CA 1
ATOM 3004 C C . HIS A 1 377 ? 20.987 4.017 -11.726 1.00 94.75 377 HIS A C 1
ATOM 3006 O O . HIS A 1 377 ? 21.818 3.673 -12.572 1.00 94.75 377 HIS A O 1
ATOM 3012 N N . LEU A 1 378 ? 19.675 3.989 -11.977 1.00 95.38 378 LEU A N 1
ATOM 3013 C CA . LEU A 1 378 ? 19.097 3.564 -13.255 1.00 95.38 378 LEU A CA 1
ATOM 3014 C C . LEU A 1 378 ? 19.449 4.524 -14.402 1.00 95.38 378 LEU A C 1
ATOM 3016 O O . LEU A 1 378 ? 19.845 4.064 -15.478 1.00 95.38 378 LEU A O 1
ATOM 3020 N N . VAL A 1 379 ? 19.409 5.843 -14.163 1.00 94.69 379 VAL A N 1
ATOM 3021 C CA . VAL A 1 379 ? 19.922 6.848 -15.115 1.00 94.69 379 VAL A CA 1
ATOM 3022 C C . VAL A 1 379 ? 21.399 6.584 -15.424 1.00 94.69 379 VAL A C 1
ATOM 3024 O O . VAL A 1 379 ? 21.799 6.585 -16.590 1.00 94.69 379 VAL A O 1
ATOM 3027 N N . HIS A 1 380 ? 22.227 6.323 -14.408 1.00 92.75 380 HIS A N 1
ATOM 3028 C CA . HIS A 1 380 ? 23.642 6.024 -14.615 1.00 92.75 380 HIS A CA 1
ATOM 3029 C C . HIS A 1 380 ? 23.840 4.744 -15.447 1.00 92.75 380 HIS A C 1
ATOM 3031 O O . HIS A 1 380 ? 24.628 4.762 -16.398 1.00 92.75 380 HIS A O 1
ATOM 3037 N N . ILE A 1 381 ? 23.100 3.673 -15.131 1.00 91.19 381 ILE A N 1
ATOM 3038 C CA . ILE A 1 381 ? 23.106 2.386 -15.840 1.00 91.19 381 ILE A CA 1
ATOM 3039 C C . ILE A 1 381 ? 22.812 2.563 -17.330 1.00 91.19 381 ILE A C 1
ATOM 3041 O O . ILE A 1 381 ? 23.594 2.072 -18.145 1.00 91.19 381 ILE A O 1
ATOM 3045 N N . GLU A 1 382 ? 21.711 3.216 -17.699 1.00 91.50 382 GLU A N 1
ATOM 3046 C CA . GLU A 1 382 ? 21.325 3.329 -19.111 1.00 91.50 382 GLU A CA 1
ATOM 3047 C C . GLU A 1 382 ? 22.279 4.245 -19.886 1.00 91.50 382 GLU A C 1
ATOM 3049 O O . GLU A 1 382 ? 22.715 3.899 -20.984 1.00 91.50 382 GLU A O 1
ATOM 3054 N N . ARG A 1 383 ? 22.678 5.383 -19.302 1.00 92.06 383 ARG A N 1
ATOM 3055 C CA . ARG A 1 383 ? 23.486 6.399 -19.998 1.00 92.06 383 ARG A CA 1
ATOM 3056 C C . ARG A 1 383 ? 24.951 6.024 -20.230 1.00 92.06 383 ARG A C 1
ATOM 3058 O O . ARG A 1 383 ? 25.555 6.558 -21.158 1.00 92.06 383 ARG A O 1
ATOM 3065 N N . HIS A 1 384 ? 25.536 5.166 -19.391 1.00 85.94 384 HIS A N 1
ATOM 3066 C CA . HIS A 1 384 ? 26.977 4.858 -19.429 1.00 85.94 384 HIS A CA 1
ATOM 3067 C C . HIS A 1 384 ? 27.304 3.446 -19.937 1.00 85.94 384 HIS A C 1
ATOM 3069 O O . HIS A 1 384 ? 28.473 3.134 -20.185 1.00 85.94 384 HIS A O 1
ATOM 3075 N N . LYS A 1 385 ? 26.298 2.584 -20.137 1.00 81.62 385 LYS A N 1
ATOM 3076 C CA . LYS A 1 385 ? 26.484 1.302 -20.830 1.00 81.62 385 LYS A CA 1
ATOM 3077 C C . LYS A 1 385 ? 26.627 1.521 -22.340 1.00 81.62 385 LYS A C 1
ATOM 3079 O O . LYS A 1 385 ? 26.133 2.487 -22.913 1.00 81.62 385 LYS A O 1
ATOM 3084 N N . LYS A 1 386 ? 27.308 0.587 -23.011 1.00 85.88 386 LYS A N 1
ATOM 3085 C CA . LYS A 1 386 ? 27.336 0.546 -24.482 1.00 85.88 386 LYS A CA 1
ATOM 3086 C C . LYS A 1 386 ? 25.921 0.218 -24.987 1.00 85.88 386 LYS A C 1
ATOM 3088 O O . LYS A 1 386 ? 25.348 -0.737 -24.460 1.00 85.88 386 LYS A O 1
ATOM 3093 N N . PRO A 1 387 ? 25.385 0.921 -26.004 1.00 88.94 387 PRO A N 1
ATOM 3094 C CA . PRO A 1 387 ? 24.092 0.594 -26.599 1.00 88.94 387 PRO A CA 1
ATOM 3095 C C . PRO A 1 387 ? 23.995 -0.885 -26.995 1.00 88.94 387 PRO A C 1
ATOM 3097 O O . PRO A 1 387 ? 24.786 -1.376 -27.802 1.00 88.94 387 PRO A O 1
ATOM 3100 N N . TYR A 1 388 ? 23.041 -1.596 -26.393 1.00 89.19 388 TYR A N 1
ATOM 3101 C CA . TYR A 1 388 ? 22.810 -3.023 -26.607 1.00 89.19 388 TYR A CA 1
ATOM 3102 C C . TYR A 1 388 ? 21.338 -3.370 -26.370 1.00 89.19 388 TYR A C 1
ATOM 3104 O O . TYR A 1 388 ? 20.705 -2.878 -25.432 1.00 89.19 388 TYR A O 1
ATOM 3112 N N . THR A 1 389 ? 20.777 -4.217 -27.229 1.00 91.31 389 THR A N 1
ATOM 3113 C CA . THR A 1 389 ? 19.379 -4.640 -27.141 1.00 91.31 389 THR A CA 1
ATOM 3114 C C . THR A 1 389 ? 19.176 -6.002 -27.797 1.00 91.31 389 THR A C 1
ATOM 3116 O O . THR A 1 389 ? 19.738 -6.277 -28.854 1.00 91.31 389 THR A O 1
ATOM 3119 N N . LEU A 1 390 ? 18.348 -6.835 -27.164 1.00 91.62 390 LEU A N 1
ATOM 3120 C CA . LEU A 1 390 ? 17.794 -8.071 -27.730 1.00 91.62 390 LEU A CA 1
ATOM 3121 C C . LEU A 1 390 ? 16.353 -7.876 -28.241 1.00 91.62 390 LEU A C 1
ATOM 3123 O O . LEU A 1 390 ? 15.748 -8.803 -28.769 1.00 91.62 390 LEU A O 1
ATOM 3127 N N . ASN A 1 391 ? 15.782 -6.679 -28.073 1.00 91.62 391 ASN A N 1
ATOM 3128 C CA . ASN A 1 391 ? 14.405 -6.385 -28.452 1.00 91.62 391 ASN A CA 1
ATOM 3129 C C . ASN A 1 391 ? 14.294 -6.194 -29.978 1.00 91.62 391 ASN A C 1
ATOM 3131 O O . ASN A 1 391 ? 14.900 -5.275 -30.538 1.00 91.62 391 ASN A O 1
ATOM 3135 N N . TYR A 1 392 ? 13.497 -7.045 -30.632 1.00 91.56 392 TYR A N 1
ATOM 3136 C CA . TYR A 1 392 ? 13.331 -7.088 -32.090 1.00 91.56 392 TYR A CA 1
ATOM 3137 C C . TYR A 1 392 ? 12.826 -5.767 -32.695 1.00 91.56 392 TYR A C 1
ATOM 3139 O O . TYR A 1 392 ? 13.241 -5.417 -33.804 1.00 91.56 392 TYR A O 1
ATOM 3147 N N . TYR A 1 393 ? 12.041 -4.981 -31.941 1.00 90.75 393 TYR A N 1
ATOM 3148 C CA . TYR A 1 393 ? 11.567 -3.658 -32.359 1.00 90.75 393 TYR A CA 1
ATOM 3149 C C . TYR A 1 393 ? 12.713 -2.705 -32.742 1.00 90.75 393 TYR A C 1
ATOM 3151 O O . TYR A 1 393 ? 12.486 -1.759 -33.495 1.00 90.75 393 TYR A O 1
ATOM 3159 N N . PHE A 1 394 ? 13.948 -2.923 -32.272 1.00 93.25 394 PHE A N 1
ATOM 3160 C CA . PHE A 1 394 ? 15.105 -2.143 -32.725 1.00 93.25 394 PHE A CA 1
ATOM 3161 C C . PHE A 1 394 ? 15.334 -2.273 -34.239 1.00 93.25 394 PHE A C 1
ATOM 3163 O O . PHE A 1 394 ? 15.480 -1.260 -34.922 1.00 93.25 394 PHE A O 1
ATOM 3170 N N . ASN A 1 395 ? 15.328 -3.498 -34.779 1.00 91.50 395 ASN A N 1
ATOM 3171 C CA . ASN A 1 395 ? 15.526 -3.705 -36.214 1.00 91.50 395 ASN A CA 1
ATOM 3172 C C . ASN A 1 395 ? 14.347 -3.129 -37.010 1.00 91.50 395 ASN A C 1
ATOM 3174 O O . ASN A 1 395 ? 14.566 -2.459 -38.012 1.00 91.50 395 ASN A O 1
ATOM 3178 N N . GLU A 1 396 ? 13.112 -3.314 -36.540 1.00 89.94 396 GLU A N 1
ATOM 3179 C CA . GLU A 1 396 ? 11.923 -2.757 -37.197 1.00 89.94 396 GLU A CA 1
ATOM 3180 C C . GLU A 1 396 ? 11.958 -1.224 -37.264 1.00 89.94 396 GLU A C 1
ATOM 3182 O O . GLU A 1 396 ? 11.783 -0.654 -38.342 1.00 89.94 396 GLU A O 1
ATOM 3187 N N . ASN A 1 397 ? 12.265 -0.545 -36.151 1.00 90.94 397 ASN A N 1
ATOM 3188 C CA . ASN A 1 397 ? 12.401 0.914 -36.132 1.00 90.94 397 ASN A CA 1
ATOM 3189 C C . ASN A 1 397 ? 13.581 1.397 -36.997 1.00 90.94 397 ASN A C 1
ATOM 3191 O O . ASN A 1 397 ? 13.464 2.444 -37.630 1.00 90.94 397 ASN A O 1
ATOM 3195 N N . LEU A 1 398 ? 14.681 0.639 -37.082 1.00 93.00 398 LEU A N 1
ATOM 3196 C CA . LEU A 1 398 ? 15.825 0.966 -37.940 1.00 93.00 398 LEU A CA 1
ATOM 3197 C C . LEU A 1 398 ? 15.488 0.841 -39.434 1.00 93.00 398 LEU A C 1
ATOM 3199 O O . LEU A 1 398 ? 15.806 1.744 -40.210 1.00 93.00 398 LEU A O 1
ATOM 3203 N N . GLN A 1 399 ? 14.821 -0.240 -39.857 1.00 89.88 399 GLN A N 1
ATOM 3204 C CA . GLN A 1 399 ? 14.383 -0.360 -41.253 1.00 89.88 399 GLN A CA 1
ATOM 3205 C C . GLN A 1 399 ? 13.294 0.674 -41.581 1.00 89.88 399 GLN A C 1
ATOM 3207 O O . GLN A 1 399 ? 13.323 1.247 -42.669 1.00 89.88 399 GLN A O 1
ATOM 3212 N N . LYS A 1 400 ? 12.385 0.981 -40.640 1.00 89.25 400 LYS A N 1
ATOM 3213 C CA . LYS A 1 400 ? 11.408 2.074 -40.786 1.00 89.25 400 LYS A CA 1
ATOM 3214 C C . LYS A 1 400 ? 12.111 3.416 -41.006 1.00 89.25 400 LYS A C 1
ATOM 3216 O O . LYS A 1 400 ? 11.818 4.066 -41.999 1.00 89.25 400 LYS A O 1
ATOM 3221 N N . ALA A 1 401 ? 13.079 3.790 -40.165 1.00 88.50 401 ALA A N 1
ATOM 3222 C CA . ALA A 1 401 ? 13.815 5.051 -40.296 1.00 88.50 401 ALA A CA 1
ATOM 3223 C C . ALA A 1 401 ? 14.532 5.181 -41.655 1.00 88.50 401 ALA A C 1
ATOM 3225 O O . ALA A 1 401 ? 14.345 6.178 -42.353 1.00 88.50 401 ALA A O 1
ATOM 3226 N N . ARG A 1 402 ? 15.248 4.135 -42.097 1.00 89.44 402 ARG A N 1
ATOM 3227 C CA . ARG A 1 402 ? 15.900 4.102 -43.422 1.00 89.44 402 ARG A CA 1
ATOM 3228 C C . ARG A 1 402 ? 14.904 4.206 -44.583 1.00 89.44 402 ARG A C 1
ATOM 3230 O O . ARG A 1 402 ? 15.167 4.905 -45.568 1.00 89.44 402 ARG A O 1
ATOM 3237 N N . ASN A 1 403 ? 13.763 3.524 -44.479 1.00 87.50 403 ASN A N 1
ATOM 3238 C CA . ASN A 1 403 ? 12.694 3.595 -45.476 1.00 87.50 403 ASN A CA 1
ATOM 3239 C C . ASN A 1 403 ? 12.070 4.995 -45.511 1.00 87.50 403 ASN A C 1
ATOM 3241 O O . ASN A 1 403 ? 11.936 5.566 -46.588 1.00 87.50 403 ASN A O 1
ATOM 3245 N N . ASP A 1 404 ? 11.766 5.583 -44.356 1.00 85.81 404 ASP A N 1
ATOM 3246 C CA . ASP A 1 404 ? 11.215 6.933 -44.209 1.00 85.81 404 ASP A CA 1
ATOM 3247 C C . ASP A 1 404 ? 12.176 7.997 -44.773 1.00 85.81 404 ASP A C 1
ATOM 3249 O O . ASP A 1 404 ? 11.757 8.872 -45.535 1.00 85.81 404 ASP A O 1
ATOM 3253 N N . ARG A 1 405 ? 13.482 7.870 -44.498 1.00 84.94 405 ARG A N 1
ATOM 3254 C CA . ARG A 1 405 ? 14.569 8.686 -45.073 1.00 84.94 405 ARG A CA 1
ATOM 3255 C C . ARG A 1 405 ? 14.589 8.612 -46.603 1.00 84.94 405 ARG A C 1
ATOM 3257 O O . ARG A 1 405 ? 14.614 9.643 -47.280 1.00 84.94 405 ARG A O 1
ATOM 3264 N N . THR A 1 406 ? 14.518 7.398 -47.149 1.00 84.94 406 THR A N 1
ATOM 3265 C CA . THR A 1 406 ? 14.505 7.143 -48.599 1.00 84.94 406 THR A CA 1
ATOM 3266 C C . THR A 1 406 ? 13.223 7.673 -49.249 1.00 84.94 406 THR A C 1
ATOM 3268 O O . THR A 1 406 ? 13.286 8.364 -50.267 1.00 84.94 406 THR A O 1
ATOM 3271 N N . ASN A 1 407 ? 12.066 7.442 -48.627 1.00 85.38 407 ASN A N 1
ATOM 3272 C CA . ASN A 1 407 ? 10.762 7.926 -49.074 1.00 85.38 407 ASN A CA 1
ATOM 3273 C C . ASN A 1 407 ? 10.727 9.460 -49.117 1.00 85.38 407 ASN A C 1
ATOM 3275 O O . ASN A 1 407 ? 10.435 10.018 -50.170 1.00 85.38 407 ASN A O 1
ATOM 3279 N N . LYS A 1 408 ? 11.145 10.152 -48.049 1.00 83.56 408 LYS A N 1
ATOM 3280 C CA . LYS A 1 408 ? 11.202 11.629 -47.962 1.00 83.56 408 LYS A CA 1
ATOM 3281 C C . LYS A 1 408 ? 12.134 12.264 -49.013 1.00 83.56 408 LYS A C 1
ATOM 3283 O O . LYS A 1 408 ? 11.992 13.443 -49.351 1.00 83.56 408 LYS A O 1
ATOM 3288 N N . ALA A 1 409 ? 13.084 11.498 -49.559 1.00 83.38 409 ALA A N 1
ATOM 3289 C CA . ALA A 1 409 ? 13.930 11.903 -50.684 1.00 83.38 409 ALA A CA 1
ATOM 3290 C C . ALA A 1 409 ? 13.326 11.562 -52.065 1.00 83.38 409 ALA A C 1
ATOM 3292 O O . ALA A 1 409 ? 13.500 12.334 -53.012 1.00 83.38 409 ALA A O 1
ATOM 3293 N N . LEU A 1 410 ? 12.586 10.454 -52.184 1.00 86.00 410 LEU A N 1
ATOM 3294 C CA . LEU A 1 410 ? 11.829 10.075 -53.386 1.00 86.00 410 LEU A CA 1
ATOM 3295 C C . LEU A 1 410 ? 10.600 10.968 -53.607 1.00 86.00 410 LEU A C 1
ATOM 3297 O O . LEU A 1 410 ? 10.330 11.351 -54.741 1.00 86.00 410 LEU A O 1
ATOM 3301 N N . GLU A 1 411 ? 9.909 11.372 -52.540 1.00 84.88 411 GLU A N 1
ATOM 3302 C CA . GLU A 1 411 ? 8.757 12.283 -52.558 1.00 84.88 411 GLU A CA 1
ATOM 3303 C C . GLU A 1 411 ? 9.048 13.609 -53.267 1.00 84.88 411 GLU A C 1
ATOM 3305 O O . GLU A 1 411 ? 8.183 14.132 -53.967 1.00 84.88 411 GLU A O 1
ATOM 3310 N N . LYS A 1 412 ? 10.275 14.126 -53.122 1.00 83.88 412 LYS A N 1
ATOM 3311 C CA . LYS A 1 412 ? 10.765 15.351 -53.783 1.00 83.88 412 LYS A CA 1
ATOM 3312 C C . LYS A 1 412 ? 10.993 15.179 -55.290 1.00 83.88 412 LYS A C 1
ATOM 3314 O O . LYS A 1 412 ? 11.194 16.164 -55.993 1.00 83.88 412 LYS A O 1
ATOM 3319 N N . LYS A 1 413 ? 10.999 13.935 -55.778 1.00 84.75 413 LYS A N 1
ATOM 3320 C CA . LYS A 1 413 ? 11.110 13.549 -57.194 1.00 84.75 413 LYS A CA 1
ATOM 3321 C C . LYS A 1 413 ? 9.846 12.836 -57.702 1.00 84.75 413 LYS A C 1
ATOM 3323 O O . LYS A 1 413 ? 9.864 12.300 -58.812 1.00 84.75 413 LYS A O 1
ATOM 3328 N N . ALA A 1 414 ? 8.787 12.807 -56.891 1.00 86.31 414 ALA A N 1
ATOM 3329 C CA . ALA A 1 414 ? 7.508 12.205 -57.222 1.00 86.31 414 ALA A CA 1
ATOM 3330 C C . ALA A 1 414 ? 6.546 13.253 -57.787 1.00 86.31 414 ALA A C 1
ATOM 3332 O O . ALA A 1 414 ? 6.518 14.393 -57.324 1.00 86.31 414 ALA A O 1
ATOM 3333 N N . TRP A 1 415 ? 5.715 12.854 -58.744 1.00 85.62 415 TRP A N 1
ATOM 3334 C CA . TRP A 1 415 ? 4.596 13.658 -59.235 1.00 85.62 415 TRP A CA 1
ATOM 3335 C C . TRP A 1 415 ? 3.309 12.837 -59.174 1.00 85.62 415 TRP A C 1
ATOM 3337 O O . TRP A 1 415 ? 3.349 11.608 -59.130 1.00 85.62 415 TRP A O 1
ATOM 3347 N N . ASN A 1 416 ? 2.163 13.511 -59.162 1.00 86.50 416 ASN A N 1
ATOM 3348 C CA . ASN A 1 416 ? 0.874 12.839 -59.281 1.00 86.50 416 ASN A CA 1
ATOM 3349 C C . ASN A 1 416 ? 0.588 12.619 -60.769 1.00 86.50 416 ASN A C 1
ATOM 3351 O O . ASN A 1 416 ? 0.576 13.579 -61.545 1.00 86.50 416 ASN A O 1
ATOM 3355 N N . ASP A 1 417 ? 0.380 11.370 -61.174 1.00 86.56 417 ASP A N 1
ATOM 3356 C CA . ASP A 1 417 ? -0.055 11.050 -62.527 1.00 86.56 417 ASP A CA 1
ATOM 3357 C C . ASP A 1 417 ? -1.524 11.455 -62.729 1.00 86.56 417 ASP A C 1
ATOM 3359 O O . ASP A 1 417 ? -2.399 11.138 -61.923 1.00 86.56 417 ASP A O 1
ATOM 3363 N N . GLN A 1 418 ? -1.793 12.147 -63.835 1.00 81.25 418 GLN A N 1
ATOM 3364 C CA . GLN A 1 418 ? -3.117 12.676 -64.161 1.00 81.25 418 GLN A CA 1
ATOM 3365 C C . GLN A 1 418 ? -4.084 11.603 -64.686 1.00 81.25 418 GLN A C 1
ATOM 3367 O O . GLN A 1 418 ? -5.286 11.859 -64.723 1.00 81.25 418 GLN A O 1
ATOM 3372 N N . GLN A 1 419 ? -3.595 10.425 -65.096 1.00 79.19 419 GLN A N 1
ATOM 3373 C CA . GLN A 1 419 ? -4.445 9.344 -65.616 1.00 79.19 419 GLN A CA 1
ATOM 3374 C C . GLN A 1 419 ? -4.903 8.365 -64.527 1.00 79.19 419 GLN A C 1
ATOM 3376 O O . GLN A 1 419 ? -6.044 7.907 -64.558 1.00 79.19 419 GLN A O 1
ATOM 3381 N N . THR A 1 420 ? -4.038 8.053 -63.561 1.00 78.75 420 THR A N 1
ATOM 3382 C CA . THR A 1 420 ? -4.314 7.100 -62.470 1.00 78.75 420 THR A CA 1
ATOM 3383 C C . THR A 1 420 ? -4.592 7.759 -61.119 1.00 78.75 420 THR A C 1
ATOM 3385 O O . THR A 1 420 ? -5.093 7.094 -60.216 1.00 78.75 420 THR A O 1
ATOM 3388 N N . GLY A 1 421 ? -4.243 9.039 -60.942 1.00 79.75 421 GLY A N 1
ATOM 3389 C CA . GLY A 1 421 ? -4.279 9.722 -59.643 1.00 79.75 421 GLY A CA 1
ATOM 3390 C C . GLY A 1 421 ? -3.195 9.260 -58.660 1.00 79.75 421 GLY A C 1
ATOM 3391 O O . GLY A 1 421 ? -3.142 9.752 -57.533 1.00 79.75 421 GLY A O 1
ATOM 3392 N N . LEU A 1 422 ? -2.325 8.326 -59.062 1.00 82.69 422 LEU A N 1
ATOM 3393 C CA . LEU A 1 422 ? -1.273 7.770 -58.215 1.00 82.69 422 LEU A CA 1
ATOM 3394 C C . LEU A 1 422 ? -0.031 8.665 -58.205 1.00 82.69 422 LEU A C 1
ATOM 3396 O O . LEU A 1 422 ? 0.327 9.297 -59.199 1.00 82.69 422 LEU A O 1
ATOM 3400 N N . ARG A 1 423 ? 0.668 8.681 -57.069 1.00 84.12 423 ARG A N 1
ATOM 3401 C CA . ARG A 1 423 ? 1.933 9.401 -56.899 1.00 84.12 423 ARG A CA 1
ATOM 3402 C C . ARG A 1 423 ? 3.090 8.498 -57.327 1.00 84.12 423 ARG A C 1
ATOM 3404 O O . ARG A 1 423 ? 3.306 7.441 -56.740 1.00 84.12 423 ARG A O 1
ATOM 3411 N N . VAL A 1 424 ? 3.800 8.896 -58.377 1.00 86.75 424 VAL A N 1
ATOM 3412 C CA . VAL A 1 424 ? 4.740 8.056 -59.138 1.00 86.75 424 VAL A CA 1
ATOM 3413 C C . VAL A 1 424 ? 6.140 8.673 -59.204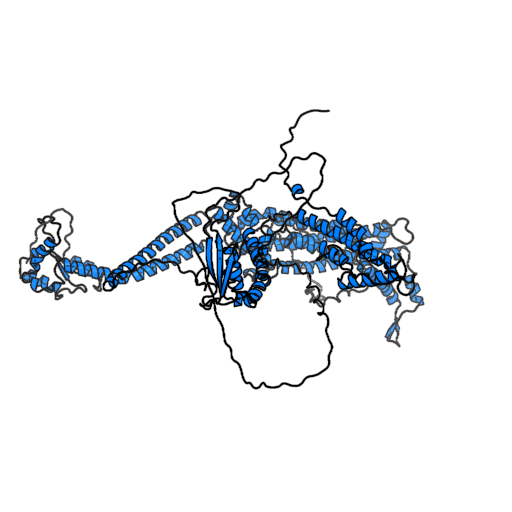 1.00 86.75 424 VAL A C 1
ATOM 3415 O O . VAL A 1 424 ? 6.304 9.886 -59.095 1.00 86.75 424 VAL A O 1
ATOM 3418 N N . VAL A 1 425 ? 7.161 7.826 -59.383 1.00 86.88 425 VAL A N 1
ATOM 3419 C CA . VAL A 1 425 ? 8.582 8.207 -59.493 1.00 86.88 425 VAL A CA 1
ATOM 3420 C C . VAL A 1 425 ? 9.211 7.470 -60.681 1.00 86.88 425 VAL A C 1
ATOM 3422 O O . VAL A 1 425 ? 8.964 6.282 -60.873 1.00 86.88 425 VAL A O 1
ATOM 3425 N N . GLN A 1 426 ? 10.050 8.141 -61.479 1.00 85.50 426 GLN A N 1
ATOM 3426 C CA . GLN A 1 426 ? 10.798 7.476 -62.555 1.00 85.50 426 GLN A CA 1
ATOM 3427 C C . GLN A 1 426 ? 11.875 6.559 -61.965 1.00 85.50 426 GLN A C 1
ATOM 3429 O O . GLN A 1 426 ? 12.637 6.990 -61.103 1.00 85.50 426 GLN A O 1
ATOM 3434 N N . LEU A 1 427 ? 12.019 5.337 -62.486 1.00 83.31 427 LEU A N 1
ATOM 3435 C CA . LEU A 1 427 ? 13.015 4.363 -62.010 1.00 83.31 427 LEU A CA 1
ATOM 3436 C C . LEU A 1 427 ? 14.447 4.941 -61.981 1.00 83.31 427 LEU A C 1
ATOM 3438 O O . LEU A 1 427 ? 15.160 4.796 -60.990 1.00 83.31 427 LEU A O 1
ATOM 3442 N N . ASN A 1 428 ? 14.824 5.708 -63.009 1.00 81.25 428 ASN A N 1
ATOM 3443 C CA . ASN A 1 428 ? 16.127 6.383 -63.110 1.00 81.25 428 ASN A CA 1
ATOM 3444 C C . ASN A 1 428 ? 16.366 7.423 -61.989 1.00 81.25 428 ASN A C 1
ATOM 3446 O O . ASN A 1 428 ? 17.509 7.699 -61.615 1.00 81.25 428 ASN A O 1
ATOM 3450 N N . ASN A 1 429 ? 15.298 7.992 -61.416 1.00 80.69 429 ASN A N 1
ATOM 3451 C CA . ASN A 1 429 ? 15.388 8.955 -60.316 1.00 80.69 429 ASN A CA 1
ATOM 3452 C C . ASN A 1 429 ? 15.671 8.284 -58.962 1.00 80.69 429 ASN A C 1
ATOM 3454 O O . ASN A 1 429 ? 16.168 8.964 -58.060 1.00 80.69 429 ASN A O 1
ATOM 3458 N N . ILE A 1 430 ? 15.412 6.976 -58.830 1.00 81.62 430 ILE A N 1
ATOM 3459 C CA . ILE A 1 430 ? 15.672 6.198 -57.609 1.00 81.62 430 ILE A CA 1
ATOM 3460 C C . ILE A 1 430 ? 17.182 6.024 -57.407 1.00 81.62 430 ILE A C 1
ATOM 3462 O O . ILE A 1 430 ? 17.703 6.347 -56.340 1.00 81.62 430 ILE A O 1
ATOM 3466 N N . SER A 1 431 ? 17.924 5.633 -58.449 1.00 78.44 431 SER A N 1
ATOM 3467 C CA . SER A 1 431 ? 19.389 5.505 -58.380 1.00 78.44 431 SER A CA 1
ATOM 3468 C C . SER A 1 431 ? 20.079 6.823 -58.003 1.00 78.44 431 SER A C 1
ATOM 3470 O O . SER A 1 431 ? 21.054 6.814 -57.259 1.00 78.44 431 SER A O 1
ATOM 3472 N N . SER A 1 432 ? 19.540 7.969 -58.442 1.00 77.56 432 SER A N 1
ATOM 3473 C CA . SER A 1 432 ? 20.040 9.303 -58.066 1.00 77.56 432 SER A CA 1
ATOM 3474 C C . SER A 1 432 ? 19.516 9.823 -56.715 1.00 77.56 432 SER A C 1
ATOM 3476 O O . SER A 1 432 ? 19.771 10.979 -56.366 1.00 77.56 432 SER A O 1
ATOM 3478 N N . VAL A 1 433 ? 18.738 9.030 -55.968 1.00 77.00 433 VAL A N 1
ATOM 3479 C CA . VAL A 1 433 ? 18.516 9.211 -54.519 1.00 77.00 433 VAL A CA 1
ATOM 3480 C C . VAL A 1 433 ? 19.529 8.370 -53.742 1.00 77.00 433 VAL A C 1
ATOM 3482 O O . VAL A 1 433 ? 20.239 8.916 -52.904 1.00 77.00 433 VAL A O 1
ATOM 3485 N N . VAL A 1 434 ? 19.644 7.077 -54.063 1.00 73.50 434 VAL A N 1
ATOM 3486 C CA . VAL A 1 434 ? 20.465 6.119 -53.300 1.00 73.50 434 VAL A CA 1
ATOM 3487 C C . VAL A 1 434 ? 21.972 6.387 -53.435 1.00 73.50 434 VAL A C 1
ATOM 3489 O O . VAL A 1 434 ? 22.693 6.342 -52.444 1.00 73.50 434 VAL A O 1
ATOM 3492 N N . ASN A 1 435 ? 22.462 6.716 -54.636 1.00 74.81 435 ASN A N 1
ATOM 3493 C CA . ASN A 1 435 ? 23.906 6.711 -54.923 1.00 74.81 435 ASN A CA 1
ATOM 3494 C C . ASN A 1 435 ? 24.592 8.090 -54.813 1.00 74.81 435 ASN A C 1
ATOM 3496 O O . ASN A 1 435 ? 25.800 8.186 -55.009 1.00 74.81 435 ASN A O 1
ATOM 3500 N N . ASN A 1 436 ? 23.847 9.166 -54.533 1.00 64.62 436 ASN A N 1
ATOM 3501 C CA . ASN A 1 436 ? 24.336 10.553 -54.635 1.00 64.62 436 ASN A CA 1
ATOM 3502 C C . ASN A 1 436 ? 24.805 11.161 -53.294 1.00 64.62 436 ASN A C 1
ATOM 3504 O O . ASN A 1 436 ? 24.834 12.383 -53.141 1.00 64.62 436 ASN A O 1
ATOM 3508 N N . GLN A 1 437 ? 25.163 10.334 -52.310 1.00 71.25 437 GLN A N 1
ATOM 3509 C CA . GLN A 1 437 ? 25.607 10.790 -50.989 1.00 71.25 437 GLN A CA 1
ATOM 3510 C C . GLN A 1 437 ? 27.134 10.789 -50.858 1.00 71.25 437 GLN A C 1
ATOM 3512 O O . GLN A 1 437 ? 27.816 9.891 -51.343 1.00 71.25 437 GLN A O 1
ATOM 3517 N N . SER A 1 438 ? 27.686 11.776 -50.143 1.00 80.62 438 SER A N 1
ATOM 3518 C CA . SER A 1 438 ? 29.085 11.705 -49.700 1.00 80.62 438 SER A CA 1
ATOM 3519 C C . SER A 1 438 ? 29.228 10.721 -48.536 1.00 80.62 438 SER A C 1
ATOM 3521 O O . SER A 1 438 ? 28.315 10.604 -47.718 1.00 80.62 438 SER A O 1
ATOM 3523 N N . ASN A 1 439 ? 30.393 10.080 -48.394 1.00 82.38 439 ASN A N 1
ATOM 3524 C CA . ASN A 1 439 ? 30.649 9.110 -47.320 1.00 82.38 439 ASN A CA 1
ATOM 3525 C C . ASN A 1 439 ? 30.332 9.678 -45.922 1.00 82.38 439 ASN A C 1
ATOM 3527 O O . ASN A 1 439 ? 29.816 8.961 -45.072 1.00 82.38 439 ASN A O 1
ATOM 3531 N N . ILE A 1 440 ? 30.607 10.969 -45.688 1.00 83.06 440 ILE A N 1
ATOM 3532 C CA . ILE A 1 440 ? 30.322 11.644 -44.410 1.00 83.06 440 ILE A CA 1
ATOM 3533 C C . ILE A 1 440 ? 28.810 11.806 -44.198 1.00 83.06 440 ILE A C 1
ATOM 3535 O O . ILE A 1 440 ? 28.336 11.573 -43.091 1.00 83.06 440 ILE A O 1
ATOM 3539 N N . GLN A 1 441 ? 28.061 12.165 -45.246 1.00 84.19 441 GLN A N 1
ATOM 3540 C CA . GLN A 1 441 ? 26.604 12.314 -45.181 1.00 84.19 441 GLN A CA 1
ATOM 3541 C C . GLN A 1 441 ? 25.926 10.965 -44.911 1.00 84.19 441 GLN A C 1
ATOM 3543 O O . GLN A 1 441 ? 25.162 10.851 -43.958 1.00 84.19 441 GLN A O 1
ATOM 3548 N N . HIS A 1 442 ? 26.279 9.934 -45.685 1.00 86.19 442 HIS A N 1
ATOM 3549 C CA . HIS A 1 442 ? 25.779 8.570 -45.496 1.00 86.19 442 HIS A CA 1
ATOM 3550 C C . HIS A 1 442 ? 26.073 8.053 -44.079 1.00 86.19 442 HIS A C 1
ATOM 3552 O O . HIS A 1 442 ? 25.191 7.537 -43.400 1.00 86.19 442 HIS A O 1
ATOM 3558 N N . THR A 1 443 ? 27.302 8.250 -43.589 1.00 88.75 443 THR A N 1
ATOM 3559 C CA . THR A 1 443 ? 27.692 7.814 -42.238 1.00 88.75 443 THR A CA 1
ATOM 3560 C C . THR A 1 443 ? 26.926 8.574 -41.149 1.00 88.75 443 THR A C 1
ATOM 3562 O O . THR A 1 443 ? 26.532 7.964 -40.161 1.00 88.75 443 THR A O 1
ATOM 3565 N N . ALA A 1 444 ? 26.664 9.875 -41.322 1.00 89.62 444 ALA A N 1
ATOM 3566 C CA . ALA A 1 444 ? 25.850 10.650 -40.384 1.00 89.62 444 ALA A CA 1
ATOM 3567 C C . ALA A 1 444 ? 24.374 10.205 -40.377 1.00 89.62 444 ALA A C 1
ATOM 3569 O O . ALA A 1 444 ? 23.773 10.119 -39.309 1.00 89.62 444 ALA A O 1
ATOM 3570 N N . GLU A 1 445 ? 23.803 9.880 -41.539 1.00 89.56 445 GLU A N 1
ATOM 3571 C CA . GLU A 1 445 ? 22.430 9.367 -41.654 1.00 89.56 445 GLU A CA 1
ATOM 3572 C C . GLU A 1 445 ? 22.280 7.959 -41.051 1.00 89.56 445 GLU A C 1
ATOM 3574 O O . GLU A 1 445 ? 21.315 7.693 -40.339 1.00 89.56 445 GLU A O 1
ATOM 3579 N N . GLU A 1 446 ? 23.263 7.074 -41.233 1.00 90.44 446 GLU A N 1
ATOM 3580 C CA . GLU A 1 446 ? 23.258 5.761 -40.574 1.00 90.44 446 GLU A CA 1
ATOM 3581 C C . GLU A 1 446 ? 23.465 5.861 -39.051 1.00 90.44 446 GLU A C 1
ATOM 3583 O O . GLU A 1 446 ? 22.845 5.101 -38.307 1.00 90.44 446 GLU A O 1
ATOM 3588 N N . ILE A 1 447 ? 24.272 6.814 -38.558 1.00 92.06 447 ILE A N 1
ATOM 3589 C CA . ILE A 1 447 ? 24.357 7.103 -37.114 1.00 92.06 447 ILE A CA 1
ATOM 3590 C C . ILE A 1 447 ? 23.003 7.600 -36.591 1.00 92.06 447 ILE A C 1
ATOM 3592 O O . ILE A 1 447 ? 22.570 7.134 -35.539 1.00 92.06 447 ILE A O 1
ATOM 3596 N N . HIS A 1 448 ? 22.333 8.507 -37.311 1.00 93.00 448 HIS A N 1
ATOM 3597 C CA . HIS A 1 448 ? 21.018 9.033 -36.935 1.00 93.00 448 HIS A CA 1
ATOM 3598 C C . HIS A 1 448 ? 19.978 7.921 -36.783 1.00 93.00 448 HIS A C 1
ATOM 3600 O O . HIS A 1 448 ? 19.364 7.799 -35.723 1.00 93.00 448 HIS A O 1
ATOM 3606 N N . ASP A 1 449 ? 19.811 7.082 -37.805 1.00 92.38 449 ASP A N 1
ATOM 3607 C CA . ASP A 1 449 ? 18.731 6.094 -37.834 1.00 92.38 449 ASP A CA 1
ATOM 3608 C C . ASP A 1 449 ? 18.956 4.964 -36.816 1.00 92.38 449 ASP A C 1
ATOM 3610 O O . ASP A 1 449 ? 18.009 4.512 -36.168 1.00 92.38 449 ASP A O 1
ATOM 3614 N N . ILE A 1 450 ? 20.214 4.556 -36.598 1.00 93.31 450 ILE A N 1
ATOM 3615 C CA . ILE A 1 450 ? 20.579 3.588 -35.551 1.00 93.31 450 ILE A CA 1
ATOM 3616 C C . ILE A 1 450 ? 20.385 4.193 -34.154 1.00 93.31 450 ILE A C 1
ATOM 3618 O O . ILE A 1 450 ? 19.858 3.518 -33.265 1.00 93.31 450 ILE A O 1
ATOM 3622 N N . LEU A 1 451 ? 20.768 5.458 -33.951 1.00 93.62 451 LEU A N 1
ATOM 3623 C CA . LEU A 1 451 ? 20.586 6.154 -32.679 1.00 93.62 451 LEU A CA 1
ATOM 3624 C C . LEU A 1 451 ? 19.100 6.345 -32.355 1.00 93.62 451 LEU A C 1
ATOM 3626 O O . LEU A 1 451 ? 18.700 6.032 -31.240 1.00 93.62 451 LEU A O 1
ATOM 3630 N N . TYR A 1 452 ? 18.281 6.779 -33.316 1.00 93.38 452 TYR A N 1
ATOM 3631 C CA . TYR A 1 452 ? 16.829 6.928 -33.162 1.00 93.38 452 TYR A CA 1
ATOM 3632 C C . TYR A 1 452 ? 16.155 5.594 -32.811 1.00 93.38 452 TYR A C 1
ATOM 3634 O O . TYR A 1 452 ? 15.429 5.502 -31.816 1.00 93.38 452 TYR A O 1
ATOM 3642 N N . ALA A 1 453 ? 16.445 4.537 -33.578 1.00 93.31 453 ALA A N 1
ATOM 3643 C CA . ALA A 1 453 ? 15.871 3.214 -33.356 1.00 93.31 453 ALA A CA 1
ATOM 3644 C C . ALA A 1 453 ? 16.260 2.623 -31.989 1.00 93.31 453 ALA A C 1
ATOM 3646 O O . ALA A 1 453 ? 15.419 2.013 -31.325 1.00 93.31 453 ALA A O 1
ATOM 3647 N N . TYR A 1 454 ? 17.505 2.826 -31.537 1.00 94.50 454 TYR A N 1
ATOM 3648 C CA . TYR A 1 454 ? 17.928 2.408 -30.198 1.00 94.50 454 TYR A CA 1
ATOM 3649 C C . TYR A 1 454 ? 17.300 3.275 -29.099 1.00 94.50 454 TYR A C 1
ATOM 3651 O O . TYR A 1 454 ? 16.757 2.737 -28.135 1.00 94.50 454 TYR A O 1
ATOM 3659 N N . TYR A 1 455 ? 17.328 4.603 -29.251 1.00 94.19 455 TYR A N 1
ATOM 3660 C CA . TYR A 1 455 ? 16.822 5.557 -28.262 1.00 94.19 455 TYR A CA 1
ATOM 3661 C C . TYR A 1 455 ? 15.336 5.329 -27.974 1.00 94.19 455 TYR A C 1
ATOM 3663 O O . TYR A 1 455 ? 14.939 5.300 -26.814 1.00 94.19 455 TYR A O 1
ATOM 3671 N N . LYS A 1 456 ? 14.523 5.061 -29.001 1.00 92.44 456 LYS A N 1
ATOM 3672 C CA . LYS A 1 456 ? 13.093 4.749 -28.852 1.00 92.44 456 LYS A CA 1
ATOM 3673 C C . LYS A 1 456 ? 12.830 3.489 -28.015 1.00 92.44 456 LYS A C 1
ATOM 3675 O O . LYS A 1 456 ? 11.893 3.476 -27.219 1.00 92.44 456 LYS A O 1
ATOM 3680 N N . VAL A 1 457 ? 13.662 2.452 -28.158 1.00 93.31 457 VAL A N 1
ATOM 3681 C CA . VAL A 1 457 ? 13.580 1.219 -27.350 1.00 93.31 457 VAL A CA 1
ATOM 3682 C C . VAL A 1 457 ? 14.091 1.459 -25.926 1.00 93.31 457 VAL A C 1
ATOM 3684 O O . VAL A 1 457 ? 13.438 1.052 -24.967 1.00 93.31 457 VAL A O 1
ATOM 3687 N N . ALA A 1 458 ? 15.230 2.142 -25.780 1.00 94.00 458 ALA A N 1
ATOM 3688 C CA . ALA A 1 458 ? 15.834 2.442 -24.484 1.00 94.00 458 ALA A CA 1
ATOM 3689 C C . ALA A 1 458 ? 14.947 3.362 -23.630 1.00 94.00 458 ALA A C 1
ATOM 3691 O O . ALA A 1 458 ? 14.775 3.097 -22.446 1.00 94.00 458 ALA A O 1
ATOM 3692 N N . ARG A 1 459 ? 14.334 4.395 -24.229 1.00 93.88 459 ARG A N 1
ATOM 3693 C CA . ARG A 1 459 ? 13.446 5.349 -23.547 1.00 93.88 459 ARG A CA 1
ATOM 3694 C C . ARG A 1 459 ? 12.233 4.659 -22.926 1.00 93.88 459 ARG A C 1
ATOM 3696 O O . ARG A 1 459 ? 11.952 4.909 -21.763 1.00 93.88 459 ARG A O 1
ATOM 3703 N N . LYS A 1 460 ? 11.549 3.778 -23.672 1.00 92.75 460 LYS A N 1
ATOM 3704 C CA . LYS A 1 460 ? 10.397 3.017 -23.148 1.00 92.75 460 LYS A CA 1
ATOM 3705 C C . LYS A 1 460 ? 10.816 2.120 -21.981 1.00 92.75 460 LYS A C 1
ATOM 3707 O O . LYS A 1 460 ? 10.378 2.358 -20.864 1.00 92.75 460 LYS A O 1
ATOM 3712 N N . ARG A 1 461 ? 11.799 1.233 -22.212 1.00 94.12 461 ARG A N 1
ATOM 3713 C CA . ARG A 1 461 ? 12.391 0.365 -21.174 1.00 94.12 461 ARG A CA 1
ATOM 3714 C C . ARG A 1 461 ? 12.787 1.140 -19.914 1.00 94.12 461 ARG A C 1
ATOM 3716 O O . ARG A 1 461 ? 12.652 0.624 -18.811 1.00 94.12 461 ARG A O 1
ATOM 3723 N N . PHE A 1 462 ? 13.336 2.341 -20.075 1.00 94.81 462 PHE A N 1
ATOM 3724 C CA . PHE A 1 462 ? 13.781 3.165 -18.961 1.00 94.81 462 PHE A CA 1
ATOM 3725 C C . PHE A 1 462 ? 12.617 3.744 -18.145 1.00 94.81 462 PHE A C 1
ATOM 3727 O O . PHE A 1 462 ? 12.674 3.661 -16.923 1.00 94.81 462 PHE A O 1
ATOM 3734 N N . VAL A 1 463 ? 11.559 4.257 -18.785 1.00 95.38 463 VAL A N 1
ATOM 3735 C CA . VAL A 1 463 ? 10.347 4.721 -18.080 1.00 95.38 463 VAL A CA 1
ATOM 3736 C C . VAL A 1 463 ? 9.693 3.562 -17.320 1.00 95.38 463 VAL A C 1
ATOM 3738 O O . VAL A 1 463 ? 9.455 3.693 -16.120 1.00 95.38 463 VAL A O 1
ATOM 3741 N N . ASP A 1 464 ? 9.523 2.404 -17.970 1.00 94.94 464 ASP A N 1
ATOM 3742 C CA . ASP A 1 464 ? 8.968 1.191 -17.348 1.00 94.94 464 ASP A CA 1
ATOM 3743 C C . ASP A 1 464 ? 9.801 0.766 -16.115 1.00 94.94 464 ASP A C 1
ATOM 3745 O O . ASP A 1 464 ? 9.271 0.521 -15.030 1.00 94.94 464 ASP A O 1
ATOM 3749 N N . ASN A 1 465 ? 11.135 0.736 -16.252 1.00 95.56 465 ASN A N 1
ATOM 3750 C CA . ASN A 1 465 ? 12.059 0.400 -15.163 1.00 95.56 465 ASN A CA 1
ATOM 3751 C C . ASN A 1 465 ? 12.022 1.410 -14.008 1.00 95.56 465 ASN A C 1
ATOM 3753 O O . ASN A 1 465 ? 12.143 1.002 -12.855 1.00 95.56 465 ASN A O 1
ATOM 3757 N N . ILE A 1 466 ? 11.894 2.707 -14.296 1.00 96.25 466 ILE A N 1
ATOM 3758 C CA . ILE A 1 466 ? 11.810 3.751 -13.268 1.00 96.25 466 ILE A CA 1
ATOM 3759 C C . ILE A 1 466 ? 10.521 3.600 -12.467 1.00 96.25 466 ILE A C 1
ATOM 3761 O O . ILE A 1 466 ? 10.584 3.631 -11.237 1.00 96.25 466 ILE A O 1
ATOM 3765 N N . TYR A 1 467 ? 9.386 3.372 -13.134 1.00 96.00 467 TYR A N 1
ATOM 3766 C CA . TYR A 1 467 ? 8.131 3.115 -12.437 1.00 96.00 467 TYR A CA 1
ATOM 3767 C C . TYR A 1 467 ? 8.255 1.874 -11.544 1.00 96.00 467 TYR A C 1
ATOM 3769 O O . TYR A 1 467 ? 8.111 1.986 -10.331 1.00 96.00 467 TYR A O 1
ATOM 3777 N N . HIS A 1 468 ? 8.627 0.716 -12.097 1.00 95.50 468 HIS A N 1
ATOM 3778 C CA . HIS A 1 468 ? 8.676 -0.525 -11.318 1.00 95.50 468 HIS A CA 1
ATOM 3779 C C . HIS A 1 468 ? 9.714 -0.518 -10.184 1.00 95.50 468 HIS A C 1
ATOM 3781 O O . HIS A 1 468 ? 9.456 -1.068 -9.116 1.00 95.50 468 HIS A O 1
ATOM 3787 N N . GLN A 1 469 ? 10.892 0.082 -10.381 1.00 96.00 469 GLN A N 1
ATOM 3788 C CA . GLN A 1 469 ? 11.989 -0.031 -9.410 1.00 96.00 469 GLN A CA 1
ATOM 3789 C C . GLN A 1 469 ? 12.098 1.163 -8.458 1.00 96.00 469 GLN A C 1
ATOM 3791 O O . GLN A 1 469 ? 12.406 0.958 -7.289 1.00 96.00 469 GLN A O 1
ATOM 3796 N N . ALA A 1 470 ? 11.877 2.394 -8.927 1.00 95.69 470 ALA A N 1
ATOM 3797 C CA . ALA A 1 470 ? 12.060 3.596 -8.109 1.00 95.69 470 ALA A CA 1
ATOM 3798 C C . ALA A 1 470 ? 10.745 4.152 -7.537 1.00 95.69 470 ALA A C 1
ATOM 3800 O O . ALA A 1 470 ? 10.778 4.772 -6.477 1.00 95.69 470 ALA A O 1
ATOM 3801 N N . VAL A 1 471 ? 9.601 3.916 -8.193 1.00 96.31 471 VAL A N 1
ATOM 3802 C CA . VAL A 1 471 ? 8.277 4.327 -7.693 1.00 96.31 471 VAL A CA 1
ATOM 3803 C C . VAL A 1 471 ? 7.587 3.169 -6.977 1.00 96.31 471 VAL A C 1
ATOM 3805 O O . VAL A 1 471 ? 7.440 3.207 -5.761 1.00 96.31 471 VAL A O 1
ATOM 3808 N N . ASP A 1 472 ? 7.220 2.111 -7.691 1.00 95.31 472 ASP A N 1
ATOM 3809 C CA . ASP A 1 472 ? 6.485 0.971 -7.143 1.00 95.31 472 ASP A CA 1
ATOM 3810 C C . ASP A 1 472 ? 7.290 0.250 -6.046 1.00 95.31 472 ASP A C 1
ATOM 3812 O O . ASP A 1 472 ? 6.916 0.291 -4.874 1.00 95.31 472 ASP A O 1
ATOM 3816 N N . HIS A 1 473 ? 8.458 -0.317 -6.368 1.00 94.94 473 HIS A N 1
ATOM 3817 C CA . HIS A 1 473 ? 9.251 -1.049 -5.377 1.00 94.94 473 HIS A CA 1
ATOM 3818 C C . HIS A 1 473 ? 9.758 -0.166 -4.216 1.00 94.94 473 HIS A C 1
ATOM 3820 O O . HIS A 1 473 ? 9.563 -0.522 -3.054 1.00 94.94 473 HIS A O 1
ATOM 3826 N N . CYS A 1 474 ? 10.387 0.984 -4.482 1.00 95.44 474 CYS A N 1
ATOM 3827 C CA . CYS A 1 474 ? 10.963 1.807 -3.407 1.00 95.44 474 CYS A CA 1
ATOM 3828 C C . CYS A 1 474 ? 9.952 2.679 -2.639 1.00 95.44 474 CYS A C 1
ATOM 3830 O O . CYS A 1 474 ? 10.185 2.933 -1.457 1.00 95.44 474 CYS A O 1
ATOM 3832 N N . LEU A 1 475 ? 8.861 3.155 -3.257 1.00 96.06 475 LEU A N 1
ATOM 3833 C CA . LEU A 1 475 ? 7.968 4.154 -2.646 1.00 96.06 475 LEU A CA 1
ATOM 3834 C C . LEU A 1 475 ? 6.547 3.655 -2.329 1.00 96.06 475 LEU A C 1
ATOM 3836 O O . LEU A 1 475 ? 5.899 4.282 -1.490 1.00 96.06 475 LEU A O 1
ATOM 3840 N N . LEU A 1 476 ? 6.070 2.546 -2.915 1.00 95.31 476 LEU A N 1
ATOM 3841 C CA . LEU A 1 476 ? 4.675 2.093 -2.751 1.00 95.31 476 LEU A CA 1
ATOM 3842 C C . LEU A 1 476 ? 4.515 0.673 -2.184 1.00 95.31 476 LEU A C 1
ATOM 3844 O O . LEU A 1 476 ? 3.776 0.488 -1.218 1.00 95.31 476 LEU A O 1
ATOM 3848 N N . SER A 1 477 ? 5.204 -0.312 -2.763 1.00 92.25 477 SER A N 1
ATOM 3849 C CA . SER A 1 477 ? 4.836 -1.733 -2.646 1.00 92.25 477 SER A CA 1
ATOM 3850 C C . SER A 1 477 ? 5.952 -2.642 -2.119 1.00 92.25 477 SER A C 1
ATOM 3852 O O . SER A 1 477 ? 5.665 -3.709 -1.582 1.00 92.25 477 SER A O 1
ATOM 3854 N N . GLY A 1 478 ? 7.228 -2.261 -2.250 1.00 90.44 478 GLY A N 1
ATOM 3855 C CA . GLY A 1 478 ? 8.359 -3.100 -1.821 1.00 90.44 478 GLY A CA 1
ATOM 3856 C C . GLY A 1 478 ? 8.606 -3.113 -0.302 1.00 90.44 478 GLY A C 1
ATOM 3857 O O . GLY A 1 478 ? 8.033 -2.307 0.433 1.00 90.44 478 GLY A O 1
ATOM 3858 N N . PRO A 1 479 ? 9.492 -3.996 0.198 1.00 87.31 479 PRO A N 1
ATOM 3859 C CA . PRO A 1 479 ? 9.637 -4.304 1.630 1.00 87.31 479 PRO A CA 1
ATOM 3860 C C . PRO A 1 479 ? 10.212 -3.163 2.488 1.00 87.31 479 PRO A C 1
ATOM 3862 O O . PRO A 1 479 ? 10.127 -3.212 3.713 1.00 87.31 479 PRO A O 1
ATOM 3865 N N . SER A 1 480 ? 10.762 -2.121 1.859 1.00 88.31 480 SER A N 1
ATOM 3866 C CA . SER A 1 480 ? 11.289 -0.925 2.532 1.00 88.31 480 SER A CA 1
ATOM 3867 C C . SER A 1 480 ? 10.477 0.340 2.234 1.00 88.31 480 SER A C 1
ATOM 3869 O O . SER A 1 480 ? 10.939 1.434 2.545 1.00 88.31 480 SER A O 1
ATOM 3871 N N . ASN A 1 481 ? 9.281 0.236 1.644 1.00 92.75 481 ASN A N 1
ATOM 3872 C CA . ASN A 1 481 ? 8.521 1.418 1.229 1.00 92.75 481 ASN A CA 1
ATOM 3873 C C . ASN A 1 481 ? 8.088 2.303 2.434 1.00 92.75 481 ASN A C 1
ATOM 3875 O O . ASN A 1 481 ? 7.942 1.804 3.555 1.00 92.75 481 ASN A O 1
ATOM 3879 N N . PRO A 1 482 ? 7.910 3.625 2.261 1.00 95.25 482 PRO A N 1
ATOM 3880 C CA . PRO A 1 482 ? 7.535 4.548 3.337 1.00 95.25 482 PRO A CA 1
ATOM 3881 C C . PRO A 1 482 ? 6.113 4.326 3.886 1.00 95.25 482 PRO A C 1
ATOM 3883 O O . PRO A 1 482 ? 5.879 4.594 5.063 1.00 95.25 482 PRO A O 1
ATOM 3886 N N . LEU A 1 483 ? 5.176 3.798 3.089 1.00 94.81 483 LEU A N 1
ATOM 3887 C CA . LEU A 1 483 ? 3.782 3.577 3.502 1.00 94.81 483 LEU A CA 1
ATOM 3888 C C . LEU A 1 483 ? 3.646 2.467 4.561 1.00 94.81 483 LEU A C 1
ATOM 3890 O O . LEU A 1 483 ? 2.781 2.550 5.431 1.00 94.81 483 LEU A O 1
ATOM 3894 N N . ILE A 1 484 ? 4.510 1.447 4.535 1.00 92.38 484 ILE A N 1
ATOM 3895 C CA . ILE A 1 484 ? 4.509 0.345 5.521 1.00 92.38 484 ILE A CA 1
ATOM 3896 C C . ILE A 1 484 ? 5.356 0.620 6.773 1.00 92.38 484 ILE A C 1
ATOM 3898 O O . ILE A 1 484 ? 5.381 -0.213 7.678 1.00 92.38 484 ILE A O 1
ATOM 3902 N N . LEU A 1 485 ? 6.041 1.769 6.862 1.00 92.06 485 LEU A N 1
ATOM 3903 C CA . LEU A 1 485 ? 6.883 2.105 8.019 1.00 92.06 485 LEU A CA 1
ATOM 3904 C C . LEU A 1 485 ? 6.069 2.111 9.324 1.00 92.06 485 LEU A C 1
ATOM 3906 O O . LEU A 1 485 ? 6.447 1.449 10.289 1.00 92.06 485 LEU A O 1
ATOM 3910 N N . PHE A 1 486 ? 4.929 2.810 9.346 1.00 94.31 486 PHE A N 1
ATOM 3911 C CA . PHE A 1 486 ? 4.025 2.803 10.497 1.00 94.31 486 PHE A CA 1
ATOM 3912 C C . PHE A 1 486 ? 3.084 1.590 10.446 1.00 94.31 486 PHE A C 1
ATOM 3914 O O . PHE A 1 486 ? 1.928 1.670 10.022 1.00 94.31 486 PHE A O 1
ATOM 3921 N N . CYS A 1 487 ? 3.610 0.440 10.860 1.00 92.81 487 CYS A N 1
ATOM 3922 C CA . CYS A 1 487 ? 2.902 -0.835 10.937 1.00 92.81 487 CYS A CA 1
ATOM 3923 C C . CYS A 1 487 ? 2.870 -1.395 12.370 1.00 92.81 487 CYS A C 1
ATOM 3925 O O . CYS A 1 487 ? 3.517 -0.887 13.287 1.00 92.81 487 CYS A O 1
ATOM 3927 N N . GLU A 1 488 ? 2.113 -2.474 12.572 1.00 91.62 488 GLU A N 1
ATOM 3928 C CA . GLU A 1 488 ? 1.959 -3.111 13.886 1.00 91.62 488 GLU A CA 1
ATOM 3929 C C . GLU A 1 488 ? 3.303 -3.643 14.430 1.00 91.62 488 GLU A C 1
ATOM 3931 O O . GLU A 1 488 ? 3.579 -3.503 15.620 1.00 91.62 488 GLU A O 1
ATOM 3936 N N . GLN A 1 489 ? 4.192 -4.139 13.557 1.00 89.81 489 GLN A N 1
ATOM 3937 C CA . GLN A 1 489 ? 5.552 -4.566 13.923 1.00 89.81 489 GLN A CA 1
ATOM 3938 C C . GLN A 1 489 ? 6.430 -3.405 14.424 1.00 89.81 489 GLN A C 1
ATOM 3940 O O . GLN A 1 489 ? 7.151 -3.566 15.407 1.00 89.81 489 GLN A O 1
ATOM 3945 N N . TRP A 1 490 ? 6.344 -2.219 13.807 1.00 92.12 490 TRP A N 1
ATOM 3946 C CA . TRP A 1 490 ? 7.071 -1.026 14.269 1.00 92.12 490 TRP A CA 1
ATOM 3947 C C . TRP A 1 490 ? 6.662 -0.655 15.700 1.00 92.12 490 TRP A C 1
ATOM 3949 O O . TRP A 1 490 ? 7.519 -0.410 16.545 1.00 92.12 490 TRP A O 1
ATOM 3959 N N . VAL A 1 491 ? 5.360 -0.725 16.007 1.00 91.81 491 VAL A N 1
ATOM 3960 C CA . VAL A 1 491 ? 4.818 -0.481 17.356 1.00 91.81 491 VAL A CA 1
ATOM 3961 C C . VAL A 1 491 ? 5.261 -1.545 18.372 1.00 91.81 491 VAL A C 1
ATOM 3963 O O . VAL A 1 491 ? 5.502 -1.215 19.536 1.00 91.81 491 VAL A O 1
ATOM 3966 N N . LEU A 1 492 ? 5.387 -2.811 17.963 1.00 89.25 492 LEU A N 1
ATOM 3967 C CA . LEU A 1 492 ? 5.911 -3.884 18.821 1.00 89.25 492 LEU A CA 1
ATOM 3968 C C . LEU A 1 492 ? 7.400 -3.695 19.156 1.00 89.25 492 LEU A C 1
ATOM 3970 O O . LEU A 1 492 ? 7.813 -4.040 20.261 1.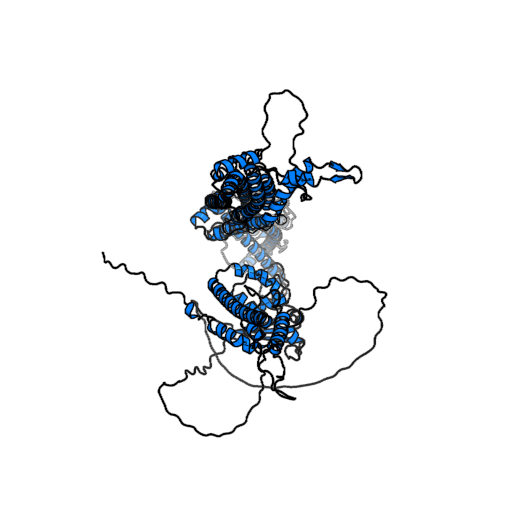00 89.25 492 LEU A O 1
ATOM 3974 N N . ASN A 1 493 ? 8.173 -3.100 18.244 1.00 90.12 493 ASN A N 1
ATOM 3975 C CA . ASN A 1 493 ? 9.613 -2.858 18.388 1.00 90.12 493 ASN A CA 1
ATOM 3976 C C . ASN A 1 493 ? 9.970 -1.532 19.101 1.00 90.12 493 ASN A C 1
ATOM 3978 O O . ASN A 1 493 ? 11.153 -1.222 19.264 1.00 90.12 493 ASN A O 1
ATOM 3982 N N . LEU A 1 494 ? 8.985 -0.738 19.542 1.00 90.25 494 LEU A N 1
ATOM 3983 C CA . LEU A 1 494 ? 9.236 0.484 20.315 1.00 90.25 494 LEU A CA 1
ATOM 3984 C C . LEU A 1 494 ? 9.786 0.174 21.714 1.00 90.25 494 LEU A C 1
ATOM 3986 O O . LEU A 1 494 ? 9.282 -0.694 22.424 1.00 90.25 494 LEU A O 1
ATOM 3990 N N . SER A 1 495 ? 10.765 0.966 22.162 1.00 90.88 495 SER A N 1
ATOM 3991 C CA . SER A 1 495 ? 11.183 0.957 23.564 1.00 90.88 495 SER A CA 1
ATOM 3992 C C . SER A 1 495 ? 10.096 1.539 24.470 1.00 90.88 495 SER A C 1
ATOM 3994 O O . SER A 1 495 ? 9.349 2.437 24.076 1.00 90.88 495 SER A O 1
ATOM 3996 N N . ASP A 1 496 ? 10.065 1.083 25.723 1.00 89.31 496 ASP A N 1
ATOM 3997 C CA . ASP A 1 496 ? 9.133 1.548 26.760 1.00 89.31 496 ASP A CA 1
ATOM 3998 C C . ASP A 1 496 ? 9.150 3.083 26.939 1.00 89.31 496 ASP A C 1
ATOM 4000 O O . ASP A 1 496 ? 8.138 3.690 27.283 1.00 89.31 496 ASP A O 1
ATOM 4004 N N . GLU A 1 497 ? 10.289 3.725 26.668 1.00 88.44 497 GLU A N 1
ATOM 4005 C CA . GLU A 1 497 ? 10.466 5.179 26.718 1.00 88.44 497 GLU A CA 1
ATOM 4006 C C . GLU A 1 497 ? 9.818 5.885 25.515 1.00 88.44 497 GLU A C 1
ATOM 4008 O O . GLU A 1 497 ? 9.005 6.791 25.716 1.00 88.44 497 GLU A O 1
ATOM 4013 N N . LYS A 1 498 ? 10.092 5.437 24.276 1.00 86.88 498 LYS A N 1
ATOM 4014 C CA . LYS A 1 498 ? 9.435 5.970 23.063 1.00 86.88 498 LYS A CA 1
ATOM 4015 C C . LYS A 1 498 ? 7.922 5.734 23.094 1.00 86.88 498 LYS A C 1
ATOM 4017 O O . LYS A 1 498 ? 7.147 6.617 22.734 1.00 86.88 498 LYS A O 1
ATOM 4022 N N . LEU A 1 499 ? 7.493 4.566 23.573 1.00 90.88 499 LEU A N 1
ATOM 4023 C CA . LEU A 1 499 ? 6.083 4.207 23.703 1.00 90.88 499 LEU A CA 1
ATOM 4024 C C . LEU A 1 499 ? 5.333 5.155 24.654 1.00 90.88 499 LEU A C 1
ATOM 4026 O O . LEU A 1 499 ? 4.239 5.619 24.325 1.00 90.88 499 LEU A O 1
ATOM 4030 N N . ARG A 1 500 ? 5.940 5.498 25.798 1.00 87.75 500 ARG A N 1
ATOM 4031 C CA . ARG A 1 500 ? 5.383 6.478 26.746 1.00 87.75 500 ARG A CA 1
ATOM 4032 C C . ARG A 1 500 ? 5.399 7.898 26.179 1.00 87.75 500 ARG A C 1
ATOM 4034 O O . ARG A 1 500 ? 4.413 8.608 26.370 1.00 87.75 500 ARG A O 1
ATOM 4041 N N . LEU A 1 501 ? 6.464 8.302 25.479 1.00 87.94 501 LEU A N 1
ATOM 4042 C CA . LEU A 1 501 ? 6.559 9.611 24.819 1.00 87.94 501 LEU A CA 1
ATOM 4043 C C . LEU A 1 5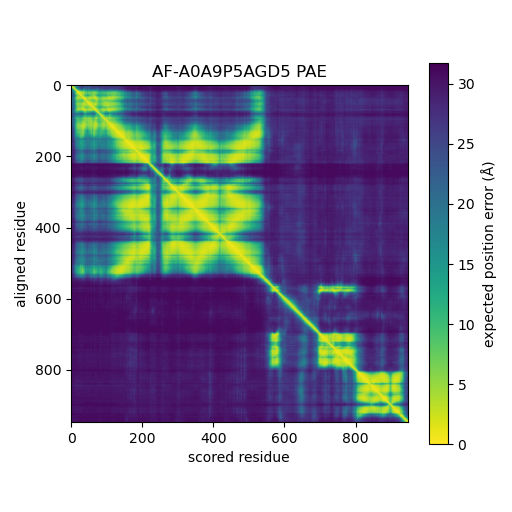01 ? 5.372 9.822 23.863 1.00 87.94 501 LEU A C 1
ATOM 4045 O O . LEU A 1 501 ? 4.596 10.764 24.025 1.00 87.94 501 LEU A O 1
ATOM 4049 N N . ILE A 1 502 ? 5.166 8.884 22.936 1.00 88.12 502 ILE A N 1
ATOM 4050 C CA . ILE A 1 502 ? 4.118 8.979 21.915 1.00 88.12 502 ILE A CA 1
ATOM 4051 C C . ILE A 1 502 ? 2.726 8.796 22.543 1.00 88.12 502 ILE A C 1
ATOM 4053 O O . ILE A 1 502 ? 1.882 9.684 22.447 1.00 88.12 502 ILE A O 1
ATOM 4057 N N . ALA A 1 503 ? 2.462 7.679 23.228 1.00 88.31 503 ALA A N 1
ATOM 4058 C CA . ALA A 1 503 ? 1.092 7.214 23.488 1.00 88.31 503 ALA A CA 1
ATOM 4059 C C . ALA A 1 503 ? 0.542 7.444 24.909 1.00 88.31 503 ALA A C 1
ATOM 4061 O O . ALA A 1 503 ? -0.585 7.028 25.197 1.00 88.31 503 ALA A O 1
ATOM 4062 N N . SER A 1 504 ? 1.287 8.094 25.810 1.00 86.12 504 SER A N 1
ATOM 4063 C CA . SER A 1 504 ? 0.780 8.389 27.159 1.00 86.12 504 SER A CA 1
ATOM 4064 C C . SER A 1 504 ? -0.445 9.318 27.158 1.00 86.12 504 SER A C 1
ATOM 4066 O O . SER A 1 504 ? -0.562 10.263 26.370 1.00 86.12 504 SER A O 1
ATOM 4068 N N . GLU A 1 505 ? -1.380 9.043 28.073 1.00 85.75 505 GLU A N 1
ATOM 4069 C CA . GLU A 1 505 ? -2.452 9.975 28.437 1.00 85.75 505 GLU A CA 1
ATOM 4070 C C . GLU A 1 505 ? -1.884 11.213 29.140 1.00 85.75 505 GLU A C 1
ATOM 4072 O O . GLU A 1 505 ? -0.946 11.119 29.933 1.00 85.75 505 GLU A O 1
ATOM 4077 N N . SER A 1 506 ? -2.497 12.379 28.909 1.00 86.25 506 SER A N 1
ATOM 4078 C CA . SER A 1 506 ? -2.215 13.542 29.751 1.00 86.25 506 SER A CA 1
ATOM 4079 C C . SER A 1 506 ? -2.653 13.255 31.190 1.00 86.25 506 SER A C 1
ATOM 4081 O O . SER A 1 506 ? -3.670 12.593 31.415 1.00 86.25 506 SER A O 1
ATOM 4083 N N . ARG A 1 507 ? -1.939 13.807 32.177 1.00 85.81 507 ARG A N 1
ATOM 4084 C CA . ARG A 1 507 ? -2.279 13.636 33.598 1.00 85.81 507 ARG A CA 1
ATOM 4085 C C . ARG A 1 507 ? -3.733 14.027 33.913 1.00 85.81 507 ARG A C 1
ATOM 4087 O O . ARG A 1 507 ? -4.393 13.344 34.686 1.00 85.81 507 ARG A O 1
ATOM 4094 N N . VAL A 1 508 ? -4.248 15.074 33.264 1.00 87.88 508 VAL A N 1
ATOM 4095 C CA . VAL A 1 508 ? -5.647 15.522 33.403 1.00 87.88 508 VAL A CA 1
ATOM 4096 C C . VAL A 1 508 ? -6.624 14.485 32.834 1.00 87.88 508 VAL A C 1
ATOM 4098 O O . VAL A 1 508 ? -7.666 14.228 33.435 1.00 87.88 508 VAL A O 1
ATOM 4101 N N . THR A 1 509 ? -6.285 13.851 31.707 1.00 87.31 509 THR A N 1
ATOM 4102 C CA . THR A 1 509 ? -7.072 12.752 31.122 1.00 87.31 509 THR A CA 1
ATOM 4103 C C . THR A 1 509 ? -7.084 11.537 32.047 1.00 87.31 509 THR A C 1
ATOM 4105 O O . THR A 1 509 ? -8.153 10.987 32.299 1.00 87.31 509 THR A O 1
ATOM 4108 N N . GLN A 1 510 ? -5.927 11.165 32.602 1.00 87.94 510 GLN A N 1
ATOM 4109 C CA . GLN A 1 510 ? -5.779 10.035 33.520 1.00 87.94 510 GLN A CA 1
ATOM 4110 C C . GLN A 1 510 ? -6.575 10.242 34.820 1.00 87.94 510 GLN A C 1
ATOM 4112 O O . GLN A 1 510 ? -7.368 9.379 35.198 1.00 87.94 510 GLN A O 1
ATOM 4117 N N . GLU A 1 511 ? -6.426 11.401 35.472 1.00 89.75 511 GLU A N 1
ATOM 4118 C CA . GLU A 1 511 ? -7.172 11.749 36.690 1.00 89.75 511 GLU A CA 1
ATOM 4119 C C . GLU A 1 511 ? -8.690 11.811 36.415 1.00 89.75 511 GLU A C 1
ATOM 4121 O O . GLU A 1 511 ? -9.488 11.306 37.209 1.00 89.75 511 GLU A O 1
ATOM 4126 N N . ARG A 1 512 ? -9.123 12.342 35.259 1.00 90.81 512 ARG A N 1
ATOM 4127 C CA . ARG A 1 512 ? -10.542 12.316 34.854 1.00 90.81 512 ARG A CA 1
ATOM 4128 C C . ARG A 1 512 ? -11.043 10.892 34.604 1.00 90.81 512 ARG A C 1
ATOM 4130 O O . ARG A 1 512 ? -12.136 10.567 35.063 1.00 90.81 512 ARG A O 1
ATOM 4137 N N . ARG A 1 513 ? -10.262 10.040 33.928 1.00 92.50 513 ARG A N 1
ATOM 4138 C CA . ARG A 1 513 ? -10.617 8.638 33.662 1.00 92.50 513 ARG A CA 1
ATOM 4139 C C . ARG A 1 513 ? -10.828 7.869 34.967 1.00 92.50 513 ARG A C 1
ATOM 4141 O O . ARG A 1 513 ? -11.893 7.288 35.147 1.00 92.50 513 ARG A O 1
ATOM 4148 N N . GLN A 1 514 ? -9.883 7.961 35.903 1.00 91.50 514 GLN A N 1
ATOM 4149 C CA . GLN A 1 514 ? -9.958 7.281 37.201 1.00 91.50 514 GLN A CA 1
ATOM 4150 C C . GLN A 1 514 ? -11.183 7.721 38.028 1.00 91.50 514 GLN A C 1
ATOM 4152 O O . GLN A 1 514 ? -11.856 6.892 38.647 1.00 91.50 514 GLN A O 1
ATOM 4157 N N . ASN A 1 515 ? -11.523 9.015 38.000 1.00 93.50 515 ASN A N 1
ATOM 4158 C CA . ASN A 1 515 ? -12.730 9.537 38.649 1.00 93.50 515 ASN A CA 1
ATOM 4159 C C . ASN A 1 515 ? -14.027 8.995 38.011 1.00 93.50 515 ASN A C 1
ATOM 4161 O O . ASN A 1 515 ? -14.987 8.707 38.727 1.00 93.50 515 ASN A O 1
ATOM 4165 N N . LEU A 1 516 ? -14.066 8.828 36.683 1.00 93.62 516 LEU A N 1
ATOM 4166 C CA . LEU A 1 516 ? -15.216 8.248 35.975 1.00 93.62 516 LEU A CA 1
ATOM 4167 C C . LEU A 1 516 ? -15.345 6.738 36.210 1.00 93.62 516 LEU A C 1
ATOM 4169 O O . LEU A 1 516 ? -16.452 6.261 36.440 1.00 93.62 516 LEU A O 1
ATOM 4173 N N . GLU A 1 517 ? -14.235 6.001 36.202 1.00 93.38 517 GLU A N 1
ATOM 4174 C CA . GLU A 1 517 ? -14.197 4.561 36.495 1.00 93.38 517 GLU A CA 1
ATOM 4175 C C . GLU A 1 517 ? -14.699 4.273 37.920 1.00 93.38 517 GLU A C 1
ATOM 4177 O O . GLU A 1 517 ? -15.563 3.415 38.104 1.00 93.38 517 GLU A O 1
ATOM 4182 N N . THR A 1 518 ? -14.260 5.067 38.904 1.00 94.88 518 THR A N 1
ATOM 4183 C CA . THR A 1 518 ? -14.745 4.987 40.295 1.00 94.88 518 THR A CA 1
ATOM 4184 C C . THR A 1 518 ? -16.249 5.274 40.377 1.00 94.88 518 THR A C 1
ATOM 4186 O O . THR A 1 518 ? -17.013 4.459 40.892 1.00 94.88 518 THR A O 1
ATOM 4189 N N . ALA A 1 519 ? -16.711 6.383 39.785 1.00 93.56 519 ALA A N 1
ATOM 4190 C CA . ALA A 1 519 ? -18.129 6.748 39.796 1.00 93.56 519 ALA A CA 1
ATOM 4191 C C . ALA A 1 519 ? -19.027 5.717 39.081 1.00 93.56 519 ALA A C 1
ATOM 4193 O O . ALA A 1 519 ? -20.173 5.514 39.480 1.00 93.56 519 ALA A O 1
ATOM 4194 N N . LEU A 1 520 ? -18.526 5.045 38.041 1.00 94.31 520 LEU A N 1
ATOM 4195 C CA . LEU A 1 520 ? -19.235 3.952 37.372 1.00 94.31 520 LEU A CA 1
ATOM 4196 C C . LEU A 1 520 ? -19.314 2.693 38.239 1.00 94.31 520 LEU A C 1
ATOM 4198 O O . LEU A 1 520 ? -20.361 2.045 38.251 1.00 94.31 520 LEU A O 1
ATOM 4202 N N . GLN A 1 521 ? -18.260 2.369 38.992 1.00 94.56 521 GLN A N 1
ATOM 4203 C CA . GLN A 1 521 ? -18.271 1.263 39.950 1.00 94.56 521 GLN A CA 1
ATOM 4204 C C . GLN A 1 521 ? -19.267 1.514 41.099 1.00 94.56 521 GLN A C 1
ATOM 4206 O O . GLN A 1 521 ? -19.981 0.592 41.504 1.00 94.56 521 GLN A O 1
ATOM 4211 N N . ASP A 1 522 ? -19.379 2.753 41.582 1.00 94.19 522 ASP A N 1
ATOM 4212 C CA . ASP A 1 522 ? -20.372 3.146 42.592 1.00 94.19 5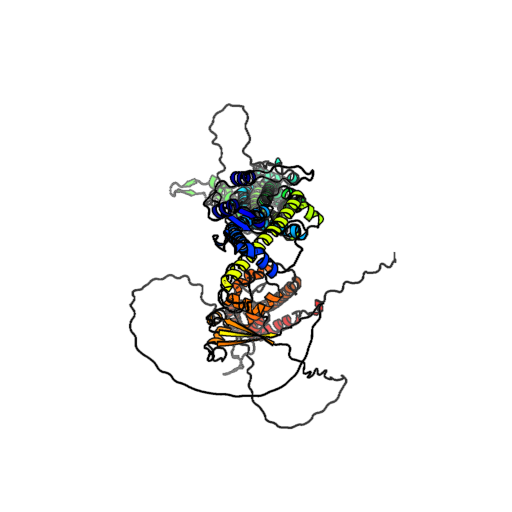22 ASP A CA 1
ATOM 4213 C C . ASP A 1 522 ? -21.809 3.089 42.041 1.00 94.19 522 ASP A C 1
ATOM 4215 O O . ASP A 1 522 ? -22.708 2.529 42.674 1.00 94.19 522 ASP A O 1
ATOM 4219 N N . LEU A 1 523 ? -22.039 3.613 40.830 1.00 93.38 523 LEU A N 1
ATOM 4220 C CA . LEU A 1 523 ? -23.354 3.583 40.173 1.00 93.38 523 LEU A CA 1
ATOM 4221 C C . LEU A 1 523 ? -23.803 2.155 39.814 1.00 93.38 523 LEU A C 1
ATOM 4223 O O . LEU A 1 523 ? -24.998 1.862 39.879 1.00 93.38 523 LEU A O 1
ATOM 4227 N N . ALA A 1 524 ? -22.871 1.261 39.470 1.00 91.88 524 ALA A N 1
ATOM 4228 C CA . ALA A 1 524 ? -23.158 -0.150 39.219 1.00 91.88 524 ALA A CA 1
ATOM 4229 C C . ALA A 1 524 ? -23.598 -0.878 40.502 1.00 91.88 524 ALA A C 1
ATOM 4231 O O . ALA A 1 524 ? -24.655 -1.511 40.503 1.00 91.88 524 ALA A O 1
ATOM 4232 N N . GLN A 1 525 ? -22.861 -0.710 41.609 1.00 92.44 525 GLN A N 1
ATOM 4233 C CA . GLN A 1 525 ? -23.254 -1.240 42.925 1.00 92.44 525 GLN A CA 1
ATOM 4234 C C . GLN A 1 525 ? -24.614 -0.686 43.376 1.00 92.44 525 GLN A C 1
ATOM 4236 O O . GLN A 1 525 ? -25.459 -1.431 43.870 1.00 92.44 525 GLN A O 1
ATOM 4241 N N . ALA A 1 526 ? -24.874 0.607 43.154 1.00 90.62 526 ALA A N 1
ATOM 4242 C CA . ALA A 1 526 ? -26.167 1.210 43.465 1.00 90.62 526 ALA A CA 1
ATOM 4243 C C . ALA A 1 526 ? -27.323 0.574 42.667 1.00 90.62 526 ALA A C 1
ATOM 4245 O O . ALA A 1 526 ? -28.416 0.413 43.208 1.00 90.62 526 ALA A O 1
ATOM 4246 N N . ILE A 1 527 ? -27.106 0.179 41.407 1.00 89.50 527 ILE A N 1
ATOM 4247 C CA . ILE A 1 527 ? -28.111 -0.543 40.607 1.00 89.50 527 ILE A CA 1
ATOM 4248 C C . ILE A 1 527 ? -28.305 -1.974 41.117 1.00 89.50 527 ILE A C 1
ATOM 4250 O O . ILE A 1 527 ? -29.451 -2.398 41.253 1.00 89.50 527 ILE A O 1
ATOM 4254 N N . GLU A 1 528 ? -27.233 -2.691 41.458 1.00 88.75 528 GLU A N 1
ATOM 4255 C CA . GLU A 1 528 ? -27.316 -4.043 42.029 1.00 88.75 528 GLU A CA 1
ATOM 4256 C C . GLU A 1 528 ? -28.127 -4.053 43.338 1.00 88.75 528 GLU A C 1
ATOM 4258 O O . GLU A 1 528 ? -29.064 -4.839 43.484 1.00 88.75 528 GLU A O 1
ATOM 4263 N N . ILE A 1 529 ? -27.867 -3.101 44.241 1.00 88.62 529 ILE A N 1
ATOM 4264 C CA . ILE A 1 529 ? -28.632 -2.915 45.486 1.00 88.62 529 ILE A CA 1
ATOM 4265 C C . ILE A 1 529 ? -30.116 -2.615 45.198 1.00 88.62 529 ILE A C 1
ATOM 4267 O O . ILE A 1 529 ? -30.997 -3.191 45.840 1.00 88.62 529 ILE A O 1
ATOM 4271 N N . LEU A 1 530 ? -30.414 -1.755 44.215 1.00 84.31 530 LEU A N 1
ATOM 4272 C CA . LEU A 1 530 ? -31.791 -1.413 43.821 1.00 84.31 530 LEU A CA 1
ATOM 4273 C C . LEU A 1 530 ? -32.538 -2.572 43.136 1.00 84.31 530 LEU A C 1
ATOM 4275 O O . LEU A 1 530 ? -33.770 -2.605 43.157 1.00 84.31 530 LEU A O 1
ATOM 4279 N N . GLU A 1 531 ? -31.829 -3.519 42.525 1.00 81.06 531 GLU A N 1
ATOM 4280 C CA . GLU A 1 531 ? -32.426 -4.712 41.915 1.00 81.06 531 GLU A CA 1
ATOM 4281 C C . GLU A 1 531 ? -32.598 -5.854 42.927 1.00 81.06 531 GLU A C 1
ATOM 4283 O O . GLU A 1 531 ? -33.608 -6.562 42.868 1.00 81.06 531 GLU A O 1
ATOM 4288 N N . LEU A 1 532 ? -31.699 -5.974 43.911 1.00 77.62 532 LEU A N 1
ATOM 4289 C CA . LEU A 1 532 ? -31.833 -6.880 45.057 1.00 77.62 532 LEU A CA 1
ATOM 4290 C C . LEU A 1 532 ? -32.977 -6.470 45.998 1.00 77.62 532 LEU A C 1
ATOM 4292 O O . LEU A 1 532 ? -33.773 -7.326 46.385 1.00 77.62 532 LEU A O 1
ATOM 4296 N N . GLY A 1 533 ? -33.112 -5.177 46.322 1.00 66.69 533 GLY A N 1
ATOM 4297 C CA . GLY A 1 533 ? -34.198 -4.670 47.175 1.00 66.69 533 GLY A CA 1
ATOM 4298 C C . GLY A 1 533 ? -35.583 -5.029 46.629 1.00 66.69 533 GLY A C 1
ATOM 4299 O O . GLY A 1 533 ? -36.393 -5.631 47.331 1.00 66.69 533 GLY A O 1
ATOM 4300 N N . PHE A 1 534 ? -35.792 -4.801 45.329 1.00 62.09 534 PHE A N 1
ATOM 4301 C CA . PHE A 1 534 ? -37.034 -5.153 44.635 1.00 62.09 534 PHE A CA 1
ATOM 4302 C C . PHE A 1 534 ? -37.328 -6.667 44.635 1.00 62.09 534 PHE A C 1
ATOM 4304 O O . PHE A 1 534 ? -38.490 -7.071 44.653 1.00 62.09 534 PHE A O 1
ATOM 4311 N N . HIS A 1 535 ? -36.303 -7.530 44.636 1.00 58.03 535 HIS A N 1
ATOM 4312 C CA . HIS A 1 535 ? -36.510 -8.977 44.773 1.00 58.03 535 HIS A CA 1
ATOM 4313 C C . HIS A 1 535 ? -36.945 -9.366 46.191 1.00 58.03 535 HIS A C 1
ATOM 4315 O O . HIS A 1 535 ? -37.802 -10.236 46.332 1.00 58.03 535 HIS A O 1
ATOM 4321 N N . LEU A 1 536 ? -36.411 -8.715 47.229 1.00 54.84 536 LEU A N 1
ATOM 4322 C CA . LEU A 1 536 ? -36.801 -8.967 48.621 1.00 54.84 536 LEU A CA 1
ATOM 4323 C C . LEU A 1 536 ? -38.239 -8.508 48.907 1.00 54.84 536 LEU A C 1
ATOM 4325 O O . LEU A 1 536 ? -39.005 -9.262 49.503 1.00 54.84 536 LEU A O 1
ATOM 4329 N N . GLU A 1 537 ? -38.633 -7.325 48.428 1.00 53.38 537 GLU A N 1
ATOM 4330 C CA . GLU A 1 537 ? -40.015 -6.827 48.532 1.00 53.38 537 GLU A CA 1
ATOM 4331 C C . GLU A 1 537 ? -40.998 -7.755 47.807 1.00 53.38 537 GLU A C 1
ATOM 4333 O O . GLU A 1 537 ? -42.034 -8.135 48.358 1.00 53.38 537 GLU A O 1
ATOM 4338 N N . LYS A 1 538 ? -40.635 -8.216 46.604 1.00 51.44 538 LYS A N 1
ATOM 4339 C CA . LYS A 1 538 ? -41.474 -9.140 45.839 1.00 51.44 538 LYS A CA 1
ATOM 4340 C C . LYS A 1 538 ? -41.604 -10.512 46.514 1.00 51.44 538 LYS A C 1
ATOM 4342 O O . LYS A 1 538 ? -42.716 -11.017 46.640 1.00 51.44 538 LYS A O 1
ATOM 4347 N N . MET A 1 539 ? -40.511 -11.069 47.043 1.00 45.94 539 MET A N 1
ATOM 4348 C CA . MET A 1 539 ? -40.551 -12.295 47.854 1.00 45.94 539 MET A CA 1
ATOM 4349 C C . MET A 1 539 ? -41.370 -12.127 49.145 1.00 45.94 539 MET A C 1
ATOM 4351 O O . MET A 1 539 ? -41.959 -13.097 49.617 1.00 45.94 539 MET A O 1
ATOM 4355 N N . ALA A 1 540 ? -41.451 -10.923 49.718 1.00 46.91 540 ALA A N 1
ATOM 4356 C CA . ALA A 1 540 ? -42.290 -10.657 50.886 1.00 46.91 540 ALA A CA 1
ATOM 4357 C C . ALA A 1 540 ? -43.799 -10.642 50.561 1.00 46.91 540 ALA A C 1
ATOM 4359 O O . ALA A 1 540 ? -44.599 -10.990 51.425 1.00 46.91 540 ALA A O 1
ATOM 4360 N N . HIS A 1 541 ? -44.197 -10.281 49.335 1.00 42.81 541 HIS A N 1
ATOM 4361 C CA . HIS A 1 541 ? -45.595 -10.359 48.877 1.00 42.81 541 HIS A CA 1
ATOM 4362 C C . HIS A 1 541 ? -45.982 -11.753 48.347 1.00 42.81 541 HIS A C 1
ATOM 4364 O O . HIS A 1 541 ? -47.067 -12.254 48.661 1.00 42.81 541 HIS A O 1
ATOM 4370 N N . ASP A 1 542 ? -45.093 -12.406 47.592 1.00 37.84 542 ASP A N 1
ATOM 4371 C CA . ASP A 1 542 ? -45.353 -13.730 47.008 1.00 37.84 542 ASP A CA 1
ATOM 4372 C C . ASP A 1 542 ? -45.467 -14.833 48.093 1.00 37.84 542 ASP A C 1
ATOM 4374 O O . ASP A 1 542 ? -46.235 -15.779 47.926 1.00 37.84 542 ASP A O 1
ATOM 4378 N N . ASN A 1 543 ? -44.827 -14.668 49.264 1.00 37.78 543 ASN A N 1
ATOM 4379 C CA . ASN A 1 543 ? -44.876 -15.594 50.419 1.00 37.78 543 ASN A CA 1
ATOM 4380 C C . ASN A 1 543 ? -46.260 -15.764 51.100 1.00 37.78 543 ASN A C 1
ATOM 4382 O O . ASN A 1 543 ? -46.360 -16.365 52.170 1.00 37.78 543 ASN A O 1
ATOM 4386 N N . SER A 1 544 ? -47.341 -15.268 50.496 1.00 37.59 544 SER A N 1
ATOM 4387 C CA . SER A 1 544 ? -48.714 -15.606 50.892 1.00 37.59 544 SER A CA 1
ATOM 4388 C C . SER A 1 544 ? -49.241 -16.894 50.236 1.00 37.59 544 SER A C 1
ATOM 4390 O O . SER A 1 544 ? -50.272 -17.405 50.675 1.00 37.59 544 SER A O 1
ATOM 4392 N N . ASN A 1 545 ? -48.554 -17.452 49.225 1.00 35.97 545 ASN A N 1
ATOM 4393 C CA . ASN A 1 545 ? -48.867 -18.762 48.640 1.00 35.97 545 ASN A CA 1
ATOM 4394 C C . ASN A 1 545 ? -47.618 -19.514 48.127 1.00 35.97 545 ASN A C 1
ATOM 4396 O O . ASN A 1 545 ? -46.757 -18.930 47.482 1.00 35.97 545 ASN A O 1
ATOM 4400 N N . ALA A 1 546 ? -47.651 -20.845 48.290 1.00 27.58 546 ALA A N 1
ATOM 4401 C CA . ALA A 1 546 ? -46.704 -21.869 47.812 1.00 27.58 546 ALA A CA 1
ATOM 4402 C C . ALA A 1 546 ? -45.428 -22.145 48.646 1.00 27.58 546 ALA A C 1
ATOM 4404 O O . ALA A 1 546 ? -44.764 -21.261 49.174 1.00 27.58 546 ALA A O 1
ATOM 4405 N N . GLU A 1 547 ? -45.106 -23.442 48.733 1.00 27.67 547 GLU A N 1
ATOM 4406 C CA . GLU A 1 547 ? -43.918 -24.029 49.372 1.00 27.67 547 GLU A CA 1
ATOM 4407 C C . GLU A 1 547 ? -42.687 -24.057 48.425 1.00 27.67 547 GLU A C 1
ATOM 4409 O O . GLU A 1 547 ? -42.825 -23.796 47.226 1.00 27.67 547 GLU A O 1
ATOM 4414 N N . PRO A 1 548 ? -41.461 -24.318 48.935 1.00 27.81 548 PRO A N 1
ATOM 4415 C CA . PRO A 1 548 ? -40.240 -23.795 48.317 1.00 27.81 548 PRO A CA 1
ATOM 4416 C C . PRO A 1 548 ? -39.610 -24.633 47.189 1.00 27.81 548 PRO A C 1
ATOM 4418 O O . PRO A 1 548 ? -39.728 -25.854 47.102 1.00 27.81 548 PRO A O 1
ATOM 4421 N N . VAL A 1 549 ? -38.830 -23.925 46.369 1.00 31.88 549 VAL A N 1
ATOM 4422 C CA . VAL A 1 549 ? -37.949 -24.441 45.304 1.00 31.88 549 VAL A CA 1
ATOM 4423 C C . VAL A 1 549 ? -36.583 -24.879 45.872 1.00 31.88 549 VAL A C 1
ATOM 4425 O O . VAL A 1 549 ? -36.199 -24.453 46.962 1.00 31.88 549 VAL A O 1
ATOM 4428 N N . PRO A 1 550 ? -35.774 -25.626 45.098 1.00 27.25 550 PRO A N 1
ATOM 4429 C CA . PRO A 1 550 ? -34.346 -25.284 44.985 1.00 27.25 550 PRO A CA 1
ATOM 4430 C C . PRO A 1 550 ? -33.978 -24.731 43.597 1.00 27.25 550 PRO A C 1
ATOM 4432 O O . PRO A 1 550 ? -34.296 -25.332 42.573 1.00 27.25 550 PRO A O 1
ATOM 4435 N N . ILE A 1 551 ? -33.269 -23.598 43.563 1.00 30.66 551 ILE A N 1
ATOM 4436 C CA . ILE A 1 551 ? -32.843 -22.888 42.342 1.00 30.66 551 ILE A CA 1
ATOM 4437 C C . ILE A 1 551 ? -31.325 -23.006 42.161 1.00 30.66 551 ILE A C 1
ATOM 4439 O O . ILE A 1 551 ? -30.587 -22.804 43.120 1.00 30.66 551 ILE A O 1
ATOM 4443 N N . GLN A 1 552 ? -30.867 -23.205 40.919 1.00 26.22 552 GLN A N 1
ATOM 4444 C CA . GLN A 1 552 ? -29.551 -22.777 40.411 1.00 26.22 552 GLN A CA 1
ATOM 4445 C C . GLN A 1 552 ? -29.584 -22.811 38.866 1.00 26.22 552 GLN A C 1
ATOM 4447 O O . GLN A 1 552 ? -29.933 -23.838 38.297 1.00 26.22 552 GLN A O 1
ATOM 4452 N N . GLY A 1 553 ? -29.268 -21.745 38.123 1.00 25.02 553 GLY A N 1
ATOM 4453 C CA . GLY A 1 553 ? -28.984 -20.354 38.504 1.00 25.02 553 GLY A CA 1
ATOM 4454 C C . GLY A 1 553 ? -28.839 -19.456 37.256 1.00 25.02 553 GLY A C 1
ATOM 4455 O O . GLY A 1 553 ? -28.805 -19.964 36.137 1.00 25.02 553 GLY A O 1
ATOM 4456 N N . GLY A 1 554 ? -28.768 -18.128 37.434 1.00 23.53 554 GLY A N 1
ATOM 4457 C CA . GLY A 1 554 ? -28.395 -17.187 36.357 1.00 23.53 554 GLY A CA 1
ATOM 4458 C C . GLY A 1 554 ? -26.918 -17.334 35.934 1.00 23.53 554 GLY A C 1
ATOM 4459 O O . GLY A 1 554 ? -26.173 -18.077 36.563 1.00 23.53 554 GLY A O 1
ATOM 4460 N N . PHE A 1 555 ? -26.409 -16.640 34.911 1.00 23.55 555 PHE A N 1
ATOM 4461 C CA . PHE A 1 555 ? -26.769 -15.283 34.469 1.00 23.55 555 PHE A CA 1
ATOM 4462 C C . PHE A 1 555 ? -26.316 -14.976 33.014 1.00 23.55 555 PHE A C 1
ATOM 4464 O O . PHE A 1 555 ? -25.633 -15.773 32.381 1.00 23.55 555 PHE A O 1
ATOM 4471 N N . GLN A 1 556 ? -26.604 -13.740 32.578 1.00 27.30 556 GLN A N 1
ATOM 4472 C CA . GLN A 1 556 ? -26.060 -12.993 31.422 1.00 27.30 556 GLN A CA 1
ATOM 4473 C C . GLN A 1 556 ? -26.675 -13.227 30.028 1.00 27.30 556 GLN A C 1
ATOM 4475 O O . GLN A 1 556 ? -26.440 -14.223 29.349 1.00 27.30 556 GLN A O 1
ATOM 4480 N N . ASN A 1 557 ? -27.360 -12.186 29.538 1.00 24.98 557 ASN A N 1
ATOM 4481 C CA . ASN A 1 557 ? -27.702 -12.019 28.127 1.00 24.98 557 ASN A CA 1
ATOM 4482 C C . ASN A 1 557 ? -26.460 -11.603 27.317 1.00 24.98 557 ASN A C 1
ATOM 4484 O O . ASN A 1 557 ? -25.970 -10.484 27.466 1.00 24.98 557 ASN A O 1
ATOM 4488 N N . LYS A 1 558 ? -26.024 -12.452 26.383 1.00 25.09 558 LYS A N 1
ATOM 4489 C CA . LYS A 1 558 ? -25.350 -12.015 25.147 1.00 25.09 558 LYS A CA 1
ATOM 4490 C C . LYS A 1 558 ? -26.341 -12.092 23.982 1.00 25.09 558 LYS A C 1
ATOM 4492 O O . LYS A 1 558 ? -27.356 -12.780 24.076 1.00 25.09 558 LYS A O 1
ATOM 4497 N N . ALA A 1 559 ? -26.058 -11.381 22.889 1.00 25.12 559 ALA A N 1
ATOM 4498 C CA . ALA A 1 559 ? -26.884 -11.432 21.682 1.00 25.12 559 ALA A CA 1
ATOM 4499 C C . ALA A 1 559 ? -27.042 -12.882 21.183 1.00 25.12 559 ALA A C 1
ATOM 4501 O O . ALA A 1 559 ? -26.083 -13.654 21.182 1.00 25.12 559 ALA A O 1
ATOM 4502 N N . ALA A 1 560 ? -28.261 -13.258 20.792 1.00 24.38 560 ALA A N 1
ATOM 4503 C CA . ALA A 1 560 ? -28.643 -14.659 20.632 1.00 24.38 560 ALA A CA 1
ATOM 4504 C C . ALA A 1 560 ? -27.957 -15.355 19.438 1.00 24.38 560 ALA A C 1
ATOM 4506 O O . ALA A 1 560 ? -28.401 -15.226 18.293 1.00 24.38 560 ALA A O 1
ATOM 4507 N N . SER A 1 561 ? -26.935 -16.172 19.715 1.00 35.19 561 SER A N 1
ATOM 4508 C CA . SER A 1 561 ? -26.566 -17.272 18.815 1.00 35.19 561 SER A CA 1
ATOM 4509 C C . SER A 1 561 ? -27.658 -18.348 18.849 1.00 35.19 561 SER A C 1
ATOM 4511 O O . SER A 1 561 ? -28.250 -18.624 19.893 1.00 35.19 561 SER A O 1
ATOM 4513 N N . LYS A 1 562 ? -27.939 -18.967 17.699 1.00 42.50 562 LYS A N 1
ATOM 4514 C CA . LYS A 1 562 ? -28.984 -19.993 17.532 1.00 42.50 562 LYS A CA 1
ATOM 4515 C C . LYS A 1 562 ? -28.486 -21.423 17.829 1.00 42.50 562 LYS A C 1
ATOM 4517 O O . LYS A 1 562 ? -29.046 -22.370 17.282 1.00 42.50 562 LYS A O 1
ATOM 4522 N N . LYS A 1 563 ? -27.451 -21.598 18.663 1.00 36.53 563 LYS A N 1
ATOM 4523 C CA . LYS A 1 563 ? -26.855 -22.912 18.978 1.00 36.53 563 LYS A CA 1
ATOM 4524 C C . LYS A 1 563 ? -27.329 -23.437 20.354 1.00 36.53 563 LYS A C 1
ATOM 4526 O O . LYS A 1 563 ? -26.955 -22.865 21.380 1.00 36.53 563 LYS A O 1
ATOM 4531 N N . PRO A 1 564 ? -28.169 -24.490 20.420 1.00 37.69 564 PRO A N 1
ATOM 4532 C CA . PRO A 1 564 ? -28.660 -25.039 21.683 1.00 37.69 564 PRO A CA 1
ATOM 4533 C C . PRO A 1 564 ? -27.619 -25.983 22.310 1.00 37.69 564 PRO A C 1
ATOM 4535 O O . PRO A 1 564 ? -27.647 -27.185 22.068 1.00 37.69 564 PRO A O 1
ATOM 4538 N N . SER A 1 565 ? -26.740 -25.452 23.167 1.00 49.81 565 SER A N 1
ATOM 4539 C CA . SER A 1 565 ? -25.546 -26.124 23.733 1.00 49.81 565 SER A CA 1
ATOM 4540 C C . SER A 1 565 ? -24.386 -26.326 22.742 1.00 49.81 565 SER A C 1
ATOM 4542 O O . SER A 1 565 ? -24.543 -26.195 21.532 1.00 49.81 565 SER A O 1
ATOM 4544 N N . SER A 1 566 ? -23.191 -26.625 23.263 1.00 56.22 566 SER A N 1
ATOM 4545 C CA . SER A 1 566 ? -21.941 -26.672 22.488 1.00 56.22 566 SER A CA 1
ATOM 4546 C C . SER A 1 566 ? -21.859 -27.807 21.461 1.00 56.22 566 SER A C 1
ATOM 4548 O O . SER A 1 566 ? -21.124 -27.668 20.487 1.00 56.22 566 SER A O 1
ATOM 4550 N N . TYR A 1 567 ? -22.602 -28.902 21.663 1.00 62.28 567 TYR A N 1
ATOM 4551 C CA . TYR A 1 567 ? -22.451 -30.162 20.916 1.00 62.28 567 TYR A CA 1
ATOM 4552 C C . TYR A 1 567 ? -23.718 -30.624 20.169 1.00 62.28 567 TYR A C 1
ATOM 4554 O O . TYR A 1 567 ? -23.740 -31.718 19.605 1.00 62.28 567 TYR A O 1
ATOM 4562 N N . ILE A 1 568 ? -24.771 -29.802 20.123 1.00 67.75 568 ILE A N 1
ATOM 4563 C CA . ILE A 1 568 ? -25.942 -30.040 19.266 1.00 67.75 568 ILE A CA 1
ATOM 4564 C C . ILE A 1 568 ? -25.867 -29.069 18.087 1.00 67.75 568 ILE A C 1
ATOM 4566 O O . ILE A 1 568 ? -25.999 -27.856 18.252 1.00 67.75 568 ILE A O 1
ATOM 4570 N N . PHE A 1 569 ? -25.645 -29.621 16.898 1.00 69.00 569 PHE A N 1
ATOM 4571 C CA . PHE A 1 569 ? -25.567 -28.898 15.629 1.00 69.00 569 PHE A CA 1
ATOM 4572 C C . PHE A 1 569 ? -26.908 -28.911 14.889 1.00 69.00 569 PHE A C 1
ATOM 4574 O O . PHE A 1 569 ? -27.189 -28.003 14.119 1.00 69.00 569 PHE A O 1
ATOM 4581 N N . ASP A 1 570 ? -27.761 -29.905 15.142 1.00 68.56 570 ASP A N 1
ATOM 4582 C CA . ASP A 1 570 ? -29.160 -29.887 14.718 1.00 68.56 570 ASP A CA 1
ATOM 4583 C C . ASP A 1 570 ? -30.040 -30.493 15.821 1.00 68.56 570 ASP A C 1
ATOM 4585 O O . ASP A 1 570 ? -29.848 -31.638 16.227 1.00 68.56 570 ASP A O 1
ATOM 4589 N N . SER A 1 571 ? -31.029 -29.736 16.306 1.00 63.16 571 SER A N 1
ATOM 4590 C CA . SER A 1 571 ? -32.008 -30.215 17.295 1.00 63.16 571 SER A CA 1
ATOM 4591 C C . SER A 1 571 ? -33.029 -31.204 16.716 1.00 63.16 571 SER A C 1
ATOM 4593 O O . SER A 1 571 ? -33.807 -31.795 17.466 1.00 63.16 571 SER A O 1
ATOM 4595 N N . LYS A 1 572 ? -33.016 -31.400 15.393 1.00 66.25 572 LYS A N 1
ATOM 4596 C CA . LYS A 1 572 ? -33.732 -32.441 14.644 1.00 66.25 572 LYS A CA 1
ATOM 4597 C C . LYS A 1 572 ? -32.773 -33.402 13.923 1.00 66.25 572 LYS A C 1
ATOM 4599 O O . LYS A 1 572 ? -33.221 -34.142 13.049 1.00 66.25 572 LYS A O 1
ATOM 4604 N N . GLY A 1 573 ? -31.484 -33.380 14.274 1.00 67.44 573 GLY A N 1
ATOM 4605 C CA . GLY A 1 573 ? -30.455 -34.200 13.641 1.00 67.44 573 GLY A CA 1
ATOM 4606 C C . GLY A 1 573 ? -30.795 -35.689 13.695 1.00 67.44 573 GLY A C 1
ATOM 4607 O O . GLY A 1 573 ? -31.169 -36.210 14.744 1.00 67.44 573 GLY A O 1
ATOM 4608 N N . ASP A 1 574 ? -30.666 -36.372 12.560 1.00 76.56 574 ASP A N 1
ATOM 4609 C CA . ASP A 1 574 ? -30.941 -37.808 12.418 1.00 76.56 574 ASP A CA 1
ATOM 4610 C C . ASP A 1 574 ? -29.744 -38.696 12.805 1.00 76.56 574 ASP A C 1
ATOM 4612 O O . ASP A 1 574 ? -29.828 -39.921 12.720 1.00 76.56 574 ASP A O 1
ATOM 4616 N N . THR A 1 575 ? -28.623 -38.094 13.213 1.00 79.62 575 THR A N 1
ATOM 4617 C CA . THR A 1 575 ? -27.341 -38.775 13.398 1.00 79.62 575 THR A CA 1
ATOM 4618 C C . THR A 1 575 ? -26.682 -38.352 14.714 1.00 79.62 575 THR A C 1
ATOM 4620 O O . THR A 1 575 ? -26.450 -37.173 14.972 1.00 79.62 575 THR A O 1
ATOM 4623 N N . GLN A 1 576 ? -26.344 -39.329 15.554 1.00 79.75 576 GLN A N 1
ATOM 4624 C CA . GLN A 1 576 ? -25.579 -39.150 16.784 1.00 79.75 576 GLN A CA 1
ATOM 4625 C C . GLN A 1 576 ? -24.122 -39.575 16.554 1.00 79.75 576 GLN A C 1
ATOM 4627 O O . GLN A 1 576 ? -23.828 -40.758 16.353 1.00 79.75 576 GLN A O 1
ATOM 4632 N N . LEU A 1 577 ? -23.208 -38.609 16.625 1.00 80.06 577 LEU A N 1
ATOM 4633 C CA . LEU A 1 577 ? -21.770 -38.850 16.696 1.00 80.06 577 LEU A CA 1
ATOM 4634 C C . LEU A 1 577 ? -21.366 -39.095 18.155 1.00 80.06 577 LEU A C 1
ATOM 4636 O O . LEU A 1 577 ? -21.765 -38.356 19.054 1.00 80.06 577 LEU A O 1
ATOM 4640 N N . ILE A 1 578 ? -20.563 -40.127 18.399 1.00 77.81 578 ILE A N 1
ATOM 4641 C CA . ILE A 1 578 ? -19.975 -40.421 19.711 1.00 77.81 578 ILE A CA 1
ATOM 4642 C C . ILE A 1 578 ? -18.458 -40.366 19.556 1.00 77.81 578 ILE A C 1
ATOM 4644 O O . ILE A 1 578 ? -17.856 -41.304 19.030 1.00 77.81 578 ILE A O 1
ATOM 4648 N N . LEU A 1 579 ? -17.846 -39.268 19.999 1.00 77.69 579 LEU A N 1
ATOM 4649 C CA . LEU A 1 579 ? -16.395 -39.109 20.024 1.00 77.69 579 LEU A CA 1
ATOM 4650 C C . LEU A 1 579 ? -15.833 -39.685 21.328 1.00 77.69 579 LEU A C 1
ATOM 4652 O O . LEU A 1 579 ? -16.191 -39.243 22.420 1.00 77.69 579 LEU A O 1
ATOM 4656 N N . ARG A 1 580 ? -14.933 -40.662 21.210 1.00 71.31 580 ARG A N 1
ATOM 4657 C CA . ARG A 1 580 ? -14.188 -41.259 22.323 1.00 71.31 580 ARG A CA 1
ATOM 4658 C C . ARG A 1 580 ? -12.795 -40.653 22.411 1.00 71.31 580 ARG A C 1
ATOM 4660 O O . ARG A 1 580 ? -11.982 -40.831 21.503 1.00 71.31 580 ARG A O 1
ATOM 4667 N N . THR A 1 581 ? -12.526 -39.973 23.518 1.00 66.88 581 THR A N 1
ATOM 4668 C CA . THR A 1 581 ? -11.245 -39.313 23.789 1.00 66.88 581 THR A CA 1
ATOM 4669 C C . THR A 1 581 ? -10.756 -39.610 25.209 1.00 66.88 581 THR A C 1
ATOM 4671 O O . THR A 1 581 ? -11.499 -40.158 26.028 1.00 66.88 581 THR A O 1
ATOM 4674 N N . TYR A 1 582 ? -9.503 -39.279 25.502 1.00 58.81 582 TYR A N 1
ATOM 4675 C CA . TYR A 1 582 ? -8.882 -39.447 26.816 1.00 58.81 582 TYR A CA 1
ATOM 4676 C C . TYR A 1 582 ? -8.642 -38.078 27.441 1.00 58.81 582 TYR A C 1
ATOM 4678 O O . TYR A 1 582 ? -8.247 -37.146 26.747 1.00 58.81 582 TYR A O 1
ATOM 4686 N N . LYS A 1 583 ? -8.885 -37.951 28.748 1.00 44.72 583 LYS A N 1
ATOM 4687 C CA . LYS A 1 583 ? -8.852 -36.639 29.411 1.00 44.72 583 LYS A CA 1
ATOM 4688 C C . LYS A 1 583 ? -7.453 -36.023 29.540 1.00 44.72 583 LYS A C 1
ATOM 4690 O O . LYS A 1 583 ? -7.353 -34.807 29.626 1.00 44.72 583 LYS A O 1
ATOM 4695 N N . ASP A 1 584 ? -6.416 -36.860 29.489 1.00 43.09 584 ASP A N 1
ATOM 4696 C CA . ASP A 1 584 ? -5.011 -36.466 29.417 1.00 43.09 584 ASP A CA 1
ATOM 4697 C C . ASP A 1 584 ? -4.350 -37.148 28.202 1.00 43.09 584 ASP A C 1
ATOM 4699 O O . ASP A 1 584 ? -4.123 -38.361 28.210 1.00 43.09 584 ASP A O 1
ATOM 4703 N N . GLN A 1 585 ? -3.992 -36.374 27.174 1.00 37.09 585 GLN A N 1
ATOM 4704 C CA . GLN A 1 585 ? -2.911 -36.729 26.246 1.00 37.09 585 GLN A CA 1
ATOM 4705 C C . GLN A 1 585 ? -1.802 -35.673 26.345 1.00 37.09 585 GLN A C 1
ATOM 4707 O O . GLN A 1 585 ? -1.872 -34.645 25.675 1.00 37.09 585 GLN A O 1
ATOM 4712 N N . PRO A 1 586 ? -0.776 -35.899 27.183 1.00 33.44 586 PRO A N 1
ATOM 4713 C CA . PRO A 1 586 ? 0.396 -35.042 27.221 1.00 33.44 586 PRO A CA 1
ATOM 4714 C C . PRO A 1 586 ? 1.386 -35.454 26.124 1.00 33.44 586 PRO A C 1
ATOM 4716 O O . PRO A 1 586 ? 1.921 -36.564 26.157 1.00 33.44 586 PRO A O 1
ATOM 4719 N N . PHE A 1 587 ? 1.698 -34.540 25.205 1.00 29.50 587 PHE A N 1
ATOM 4720 C CA . PHE A 1 587 ? 2.954 -34.595 24.458 1.00 29.50 587 PHE A CA 1
ATOM 4721 C C . PHE A 1 587 ? 3.930 -33.611 25.119 1.00 29.50 587 PHE A C 1
ATOM 4723 O O . PHE A 1 587 ? 3.723 -32.403 25.118 1.00 29.50 587 PHE A O 1
ATOM 4730 N N . ILE A 1 588 ? 4.939 -34.159 25.796 1.00 24.44 588 ILE A N 1
ATOM 4731 C CA . ILE A 1 588 ? 5.976 -33.430 26.552 1.00 24.44 588 ILE A CA 1
ATOM 4732 C C . ILE A 1 588 ? 7.025 -32.972 25.514 1.00 24.44 588 ILE A C 1
ATOM 4734 O O . ILE A 1 588 ? 7.260 -33.706 24.557 1.00 24.44 588 ILE A O 1
ATOM 4738 N N . TRP A 1 589 ? 7.605 -31.766 25.540 1.00 24.97 589 TRP A N 1
ATOM 4739 C CA . TRP A 1 589 ? 8.368 -31.064 26.593 1.00 24.97 589 TRP A CA 1
ATOM 4740 C C . TRP A 1 589 ? 8.083 -29.543 26.567 1.00 24.97 589 TRP A C 1
ATOM 4742 O O . TRP A 1 589 ? 7.870 -29.016 25.485 1.00 24.97 589 TRP A O 1
ATOM 4752 N N . THR A 1 590 ? 8.123 -28.732 27.639 1.00 26.08 590 THR A N 1
ATOM 4753 C CA . THR A 1 590 ? 8.253 -28.876 29.121 1.00 26.08 590 THR A CA 1
ATOM 4754 C C . THR A 1 590 ? 7.993 -27.479 29.741 1.00 26.08 590 THR A C 1
ATOM 4756 O O . THR A 1 590 ? 8.218 -26.496 29.046 1.00 26.08 590 THR A O 1
ATOM 4759 N N . ALA A 1 591 ? 7.616 -27.252 31.009 1.00 24.50 591 ALA A N 1
ATOM 4760 C CA . ALA A 1 591 ? 7.202 -28.084 32.154 1.00 24.50 591 ALA A CA 1
ATOM 4761 C C . ALA A 1 591 ? 6.513 -27.176 33.219 1.00 24.50 591 ALA A C 1
ATOM 4763 O O . ALA A 1 591 ? 6.427 -25.973 33.015 1.00 24.50 591 ALA A O 1
ATOM 4764 N N . GLU A 1 592 ? 6.130 -27.756 34.370 1.00 27.92 592 GLU A N 1
ATOM 4765 C CA . GLU A 1 592 ? 5.816 -27.092 35.663 1.00 27.92 592 GLU A CA 1
ATOM 4766 C C . GLU A 1 592 ? 4.599 -26.131 35.710 1.00 27.92 592 GLU A C 1
ATOM 4768 O O . GLU A 1 592 ? 4.557 -25.118 35.031 1.00 27.92 592 GLU A O 1
ATOM 4773 N N . THR A 1 593 ? 3.566 -26.306 36.554 1.00 28.12 593 THR A N 1
ATOM 4774 C CA . THR A 1 593 ? 3.202 -27.301 37.609 1.00 28.12 593 THR A CA 1
ATOM 4775 C C . THR A 1 593 ? 1.645 -27.511 37.576 1.00 28.12 593 THR A C 1
ATOM 4777 O O . THR A 1 593 ? 1.079 -27.287 36.515 1.00 28.12 593 THR A O 1
ATOM 4780 N N . ILE A 1 594 ? 0.809 -27.985 38.529 1.00 23.47 594 ILE A N 1
ATOM 4781 C CA . ILE A 1 594 ? 0.787 -28.175 40.004 1.00 23.47 594 ILE A CA 1
ATOM 4782 C C . ILE A 1 594 ? -0.036 -29.442 40.382 1.00 23.47 594 ILE A C 1
ATOM 4784 O O . ILE A 1 594 ? -0.857 -29.944 39.622 1.00 23.47 594 ILE A O 1
ATOM 4788 N N . TRP A 1 595 ? 0.215 -29.947 41.594 1.00 24.31 595 TRP A N 1
ATOM 4789 C CA . TRP A 1 595 ? -0.465 -31.008 42.362 1.00 24.31 595 TRP A CA 1
ATOM 4790 C C . TRP A 1 595 ? -2.013 -30.894 42.392 1.00 24.31 595 TRP A C 1
ATOM 4792 O O . TRP A 1 595 ? -2.531 -29.795 42.545 1.00 24.31 595 TRP A O 1
ATOM 4802 N N . ILE A 1 596 ? -2.827 -31.943 42.168 1.00 24.48 596 ILE A N 1
ATOM 4803 C CA . ILE A 1 596 ? -3.008 -33.270 42.829 1.00 24.48 596 ILE A CA 1
ATOM 4804 C C . ILE A 1 596 ? -3.962 -33.257 44.049 1.00 24.48 596 ILE A C 1
ATOM 4806 O O . ILE A 1 596 ? -3.702 -32.616 45.061 1.00 24.48 596 ILE A O 1
ATOM 4810 N N . GLY A 1 597 ? -4.996 -34.115 44.001 1.00 22.94 597 GLY A N 1
ATOM 4811 C CA . GLY A 1 597 ? -5.835 -34.520 45.141 1.00 22.94 597 GLY A CA 1
ATOM 4812 C C . GLY A 1 597 ? -6.429 -35.929 44.947 1.00 22.94 597 GLY A C 1
ATOM 4813 O O . GLY A 1 597 ? -6.995 -36.222 43.900 1.00 22.94 597 GLY A O 1
ATOM 4814 N N . GLN A 1 598 ? -6.276 -36.834 45.924 1.00 25.88 598 GLN A N 1
ATOM 4815 C CA . GLN A 1 598 ? -6.637 -38.264 45.803 1.00 25.88 598 GLN A CA 1
ATOM 4816 C C . GLN A 1 598 ? -7.847 -38.678 46.664 1.00 25.88 598 GLN A C 1
ATOM 4818 O O . GLN A 1 598 ? -7.922 -38.249 47.816 1.00 25.88 598 GLN A O 1
ATOM 4823 N N . LYS A 1 599 ? -8.627 -39.689 46.215 1.00 22.00 599 LYS A N 1
ATOM 4824 C CA . LYS A 1 599 ? -8.671 -41.045 46.848 1.00 22.00 599 LYS A CA 1
ATOM 4825 C C . LYS A 1 599 ? -9.661 -42.052 46.210 1.00 22.00 599 LYS A C 1
ATOM 4827 O O . LYS A 1 599 ? -10.862 -41.857 46.234 1.00 22.00 599 LYS A O 1
ATOM 4832 N N . SER A 1 600 ? -9.103 -43.183 45.756 1.00 21.84 600 SER A N 1
ATOM 4833 C CA . SER A 1 600 ? -9.440 -44.596 46.073 1.00 21.84 600 SER A CA 1
ATOM 4834 C C . SER A 1 600 ? -10.874 -45.076 46.429 1.00 21.84 600 SER A C 1
ATOM 4836 O O . SER A 1 600 ? -11.530 -44.456 47.250 1.00 21.84 600 SER A O 1
ATOM 4838 N N . ARG A 1 601 ? -11.325 -46.316 46.110 1.00 22.23 601 ARG A N 1
ATOM 4839 C CA . ARG A 1 601 ? -10.897 -47.405 45.170 1.00 22.23 601 ARG A CA 1
ATOM 4840 C C . ARG A 1 601 ? -11.840 -48.641 45.312 1.00 22.23 601 ARG A C 1
ATOM 4842 O O . ARG A 1 601 ? -12.320 -48.868 46.416 1.00 22.23 601 ARG A O 1
ATOM 4849 N N . LYS A 1 602 ? -11.863 -49.548 44.305 1.00 22.25 602 LYS A N 1
ATOM 4850 C CA . LYS A 1 602 ? -12.368 -50.970 44.299 1.00 22.25 602 LYS A CA 1
ATOM 4851 C C . LYS A 1 602 ? -13.882 -51.179 44.032 1.00 22.25 602 LYS A C 1
ATOM 4853 O O . LYS A 1 602 ? -14.668 -50.363 44.473 1.00 22.25 602 LYS A O 1
ATOM 4858 N N . LYS A 1 603 ? -14.363 -52.288 43.422 1.00 22.17 603 LYS A N 1
ATOM 4859 C CA . LYS A 1 603 ? -13.783 -53.336 42.518 1.00 22.17 603 LYS A CA 1
ATOM 4860 C C . LYS A 1 603 ? -14.915 -54.242 41.944 1.00 22.17 603 LYS A C 1
ATOM 4862 O O . LYS A 1 603 ? -15.724 -54.693 42.736 1.00 22.17 603 LYS A O 1
ATOM 4867 N N . PHE A 1 604 ? -14.775 -54.692 40.679 1.00 20.14 604 PHE A N 1
ATOM 4868 C CA . PHE A 1 604 ? -15.227 -56.005 40.119 1.00 20.14 604 PHE A CA 1
ATOM 4869 C C . PHE A 1 604 ? -16.762 -56.291 40.009 1.00 20.14 604 PHE A C 1
ATOM 4871 O O . PHE A 1 604 ? -17.534 -55.803 40.813 1.00 20.14 604 PHE A O 1
ATOM 4878 N N . SER A 1 605 ? -17.285 -57.104 39.062 1.00 20.27 605 SER A N 1
ATOM 4879 C CA . SER A 1 605 ? -16.712 -57.638 37.801 1.00 20.27 605 SER A CA 1
ATOM 4880 C C . SER A 1 605 ? -17.741 -58.232 36.803 1.00 20.27 605 SER A C 1
ATOM 4882 O O . SER A 1 605 ? -18.625 -58.964 37.225 1.00 20.27 605 SER A O 1
ATOM 4884 N N . LYS A 1 606 ? -17.424 -58.115 35.497 1.00 23.41 606 LYS A N 1
ATOM 4885 C CA . LYS A 1 606 ? -17.544 -59.124 34.401 1.00 23.41 606 LYS A CA 1
ATOM 4886 C C . LYS A 1 606 ? -18.908 -59.729 33.959 1.00 23.41 606 LYS A C 1
ATOM 4888 O O . LYS A 1 606 ? -19.647 -60.287 34.752 1.00 23.41 606 LYS A O 1
ATOM 4893 N N . LYS A 1 607 ? -18.979 -59.903 32.618 1.00 23.11 607 LYS A N 1
ATOM 4894 C CA . LYS A 1 607 ? -19.754 -60.875 31.786 1.00 23.11 607 LYS A CA 1
ATOM 4895 C C . LYS A 1 607 ? -21.252 -60.586 31.510 1.00 23.11 607 LYS A C 1
ATOM 4897 O O . LYS A 1 607 ? -21.926 -60.067 32.380 1.00 23.11 607 LYS A O 1
ATOM 4902 N N . LYS A 1 608 ? -21.850 -60.996 30.364 1.00 24.00 608 LYS A N 1
ATOM 4903 C CA . LYS A 1 608 ? -21.353 -61.328 28.985 1.00 24.00 608 LYS A CA 1
ATOM 4904 C C . LYS A 1 608 ? -22.552 -61.669 28.050 1.00 24.00 608 LYS A C 1
ATOM 4906 O O . LYS A 1 608 ? -23.274 -62.586 28.420 1.00 24.00 608 LYS A O 1
ATOM 4911 N N . LYS A 1 609 ? -22.611 -61.143 26.799 1.00 25.44 609 LYS A N 1
ATOM 4912 C CA . LYS A 1 609 ? -23.386 -61.706 25.633 1.00 25.44 609 LYS A CA 1
ATOM 4913 C C . LYS A 1 609 ? -24.941 -61.765 25.834 1.00 25.44 609 LYS A C 1
ATOM 4915 O O . LYS A 1 609 ? -25.384 -61.479 26.933 1.00 25.44 609 LYS A O 1
ATOM 4920 N N . GLU A 1 610 ? -25.868 -62.099 24.910 1.00 25.17 610 GLU A N 1
ATOM 4921 C CA . GLU A 1 610 ? -26.083 -62.088 23.424 1.00 25.17 610 GLU A CA 1
ATOM 4922 C C . GLU A 1 610 ? -27.594 -62.425 23.155 1.00 25.17 610 GLU A C 1
ATOM 4924 O O . GLU A 1 610 ? -28.213 -62.961 24.066 1.00 25.17 610 GLU A O 1
ATOM 4929 N N . LYS A 1 611 ? -28.296 -62.258 22.007 1.00 25.52 611 LYS A N 1
ATOM 4930 C CA . LYS A 1 611 ? -28.144 -61.602 20.670 1.00 25.52 611 LYS A CA 1
ATOM 4931 C C . LYS A 1 611 ? -29.534 -61.626 19.945 1.00 25.52 611 LYS A C 1
ATOM 4933 O O . LYS A 1 611 ? -30.478 -62.181 20.489 1.00 25.52 611 LYS A O 1
ATOM 4938 N N . LYS A 1 612 ? -29.563 -61.244 18.649 1.00 25.48 612 LYS A N 1
ATOM 4939 C CA . LYS A 1 612 ? -30.364 -61.832 17.526 1.00 25.48 612 LYS A CA 1
ATOM 4940 C C . LYS A 1 612 ? -31.849 -61.419 17.254 1.00 25.48 612 LYS A C 1
ATOM 4942 O O . LYS A 1 612 ? -32.737 -61.731 18.030 1.00 25.48 612 LYS A O 1
ATOM 4947 N N . THR A 1 613 ? -32.087 -61.040 15.974 1.00 23.09 613 THR A N 1
ATOM 4948 C CA . THR A 1 613 ? -33.209 -61.442 15.049 1.00 23.09 613 THR A CA 1
ATOM 4949 C C . THR A 1 613 ? -34.636 -60.840 15.223 1.00 23.09 613 THR A C 1
ATOM 4951 O O . THR A 1 613 ? -34.997 -60.531 16.346 1.00 23.09 613 THR A O 1
ATOM 4954 N N . LYS A 1 614 ? -35.515 -60.669 14.193 1.00 25.00 614 LYS A N 1
ATOM 4955 C CA . LYS A 1 614 ? -35.463 -60.929 12.713 1.00 25.00 614 LYS A CA 1
ATOM 4956 C C . LYS A 1 614 ? -36.605 -60.251 11.877 1.00 25.00 614 LYS A C 1
ATOM 4958 O O . LYS A 1 614 ? -37.694 -60.074 12.391 1.00 25.00 614 LYS A O 1
ATOM 4963 N N . GLU A 1 615 ? -36.346 -60.066 10.565 1.00 24.08 615 GLU A N 1
ATOM 4964 C CA . GLU A 1 615 ? -37.222 -60.207 9.349 1.00 24.08 615 GLU A CA 1
ATOM 4965 C C . GLU A 1 615 ? -38.531 -59.407 9.037 1.00 24.08 615 GLU A C 1
ATOM 4967 O O . GLU A 1 615 ? -39.551 -59.612 9.678 1.00 24.08 615 GLU A O 1
ATOM 4972 N N . LYS A 1 616 ? -38.530 -58.799 7.818 1.00 25.08 616 LYS A N 1
ATOM 4973 C CA . LYS A 1 616 ? -39.598 -58.741 6.756 1.00 25.08 616 LYS A CA 1
ATOM 4974 C C . LYS A 1 616 ? -40.879 -57.897 7.025 1.00 25.08 616 LYS A C 1
ATOM 4976 O O . LYS A 1 616 ? -41.148 -57.547 8.160 1.00 25.08 616 LYS A O 1
ATOM 4981 N N . ALA A 1 617 ? -41.697 -57.477 6.035 1.00 24.41 617 ALA A N 1
ATOM 4982 C CA . ALA A 1 617 ? -41.783 -57.752 4.576 1.00 24.41 617 ALA A CA 1
ATOM 4983 C C . ALA A 1 617 ? -42.113 -56.474 3.727 1.00 24.41 617 ALA A C 1
ATOM 4985 O O . ALA A 1 617 ? -41.949 -55.370 4.232 1.00 24.41 617 ALA A O 1
ATOM 4986 N N . ALA A 1 618 ? -42.544 -56.596 2.452 1.00 24.33 618 ALA A N 1
ATOM 4987 C CA . ALA A 1 618 ? -42.681 -55.484 1.474 1.00 24.33 618 ALA A CA 1
ATOM 4988 C C . ALA A 1 618 ? -43.984 -55.505 0.624 1.00 24.33 618 ALA A C 1
ATOM 4990 O O . ALA A 1 618 ? -44.612 -56.557 0.539 1.00 24.33 618 ALA A O 1
ATOM 4991 N N . PHE A 1 619 ? -44.340 -54.386 -0.047 1.00 23.33 619 PHE A N 1
ATOM 4992 C CA . PHE A 1 619 ? -45.338 -54.289 -1.149 1.00 23.33 619 PHE A CA 1
ATOM 4993 C C . PHE A 1 619 ? -45.194 -52.995 -2.012 1.00 23.33 619 PHE A C 1
ATOM 4995 O O . PHE A 1 619 ? -44.624 -52.012 -1.549 1.00 23.33 619 PHE A O 1
ATOM 5002 N N . TYR A 1 620 ? -45.715 -53.013 -3.254 1.00 26.00 620 TYR A N 1
ATOM 5003 C CA . TYR A 1 620 ? -45.778 -51.958 -4.311 1.00 26.00 620 TYR A CA 1
ATOM 5004 C C . TYR A 1 620 ? -46.845 -52.378 -5.373 1.00 26.00 620 TYR A C 1
ATOM 5006 O O . TYR A 1 620 ? -47.247 -53.546 -5.320 1.00 26.00 620 TYR A O 1
ATOM 5014 N N . PRO A 1 621 ? -47.214 -51.594 -6.428 1.00 55.09 621 PRO A N 1
ATOM 5015 C CA . PRO A 1 621 ? -47.183 -50.134 -6.651 1.00 55.09 621 PRO A CA 1
ATOM 5016 C C . PRO A 1 621 ? -48.630 -49.548 -6.782 1.00 55.09 621 PRO A C 1
ATOM 5018 O O . PRO A 1 621 ? -49.256 -49.430 -5.734 1.00 55.09 621 PRO A O 1
ATOM 5021 N N . PRO A 1 622 ? -49.266 -49.384 -7.977 1.00 34.47 622 PRO A N 1
ATOM 5022 C CA . PRO A 1 622 ? -49.171 -48.360 -9.058 1.00 34.47 622 PRO A CA 1
ATOM 5023 C C . PRO A 1 622 ? -50.384 -47.357 -9.040 1.00 34.47 622 PRO A C 1
ATOM 5025 O O . PRO A 1 622 ? -51.051 -47.312 -8.008 1.00 34.47 622 PRO A O 1
ATOM 5028 N N . PRO A 1 623 ? -50.799 -46.614 -10.114 1.00 38.06 623 PRO A N 1
ATOM 5029 C CA . PRO A 1 623 ? -50.184 -46.211 -11.401 1.00 38.06 623 PRO A CA 1
ATOM 5030 C C . PRO A 1 623 ? -50.097 -44.657 -11.587 1.00 38.06 623 PRO A C 1
ATOM 5032 O O . PRO A 1 623 ? -50.224 -43.916 -10.618 1.00 38.06 623 PRO A O 1
ATOM 5035 N N . ALA A 1 624 ? -49.861 -44.140 -12.811 1.00 29.16 624 ALA A N 1
ATOM 5036 C CA . ALA A 1 624 ? -49.555 -42.717 -13.092 1.00 29.16 624 ALA A CA 1
ATOM 5037 C C . ALA A 1 624 ? -50.130 -42.164 -14.426 1.00 29.16 624 ALA A C 1
ATOM 5039 O O . ALA A 1 624 ? -50.464 -42.956 -15.301 1.00 29.16 624 ALA A O 1
ATOM 5040 N N . SER A 1 625 ? -50.179 -40.823 -14.594 1.00 26.89 625 SER A N 1
ATOM 5041 C CA . SER A 1 625 ? -50.218 -40.042 -15.872 1.00 26.89 625 SER A CA 1
ATOM 5042 C C . SER A 1 625 ? -50.457 -38.529 -15.601 1.00 26.89 625 SER A C 1
ATOM 5044 O O . SER A 1 625 ? -50.951 -38.230 -14.514 1.00 26.89 625 SER A O 1
ATOM 5046 N N . PRO A 1 626 ? -50.299 -37.583 -16.562 1.00 35.34 626 PRO A N 1
ATOM 5047 C CA . PRO A 1 626 ? -49.277 -37.432 -17.619 1.00 35.34 626 PRO A CA 1
ATOM 5048 C C . PRO A 1 626 ? -48.635 -36.000 -17.664 1.00 35.34 626 PRO A C 1
ATOM 5050 O O . PRO A 1 626 ? -49.115 -35.092 -16.988 1.00 35.34 626 PRO A O 1
ATOM 5053 N N . PRO A 1 627 ? -47.583 -35.751 -18.481 1.00 39.25 627 PRO A N 1
ATOM 5054 C CA . PRO A 1 627 ? -46.955 -34.426 -18.650 1.00 39.25 627 PRO A CA 1
ATOM 5055 C C . PRO A 1 627 ? -47.374 -33.669 -19.942 1.00 39.25 627 PRO A C 1
ATOM 5057 O O . PRO A 1 627 ? -47.787 -34.309 -20.912 1.00 39.25 627 PRO A O 1
ATOM 5060 N N . PRO A 1 628 ?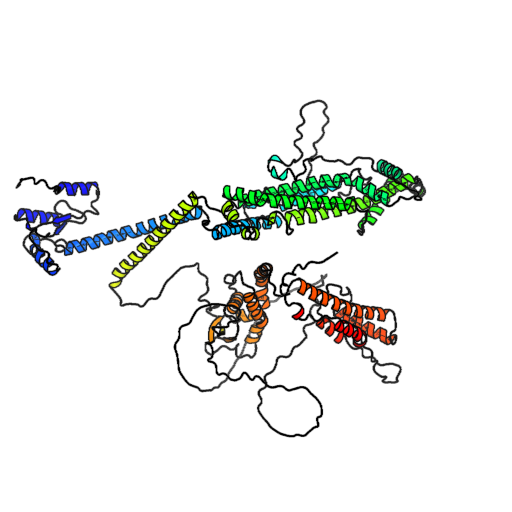 -47.186 -32.331 -20.026 1.00 28.34 628 PRO A N 1
ATOM 5061 C CA . PRO A 1 628 ? -47.298 -31.566 -21.277 1.00 28.34 628 PRO A CA 1
ATOM 5062 C C . PRO A 1 628 ? -46.073 -31.701 -22.208 1.00 28.34 628 PRO A C 1
ATOM 5064 O O . PRO A 1 628 ? -44.937 -31.817 -21.754 1.00 28.34 628 PRO A O 1
ATOM 5067 N N . GLN A 1 629 ? -46.311 -31.611 -23.519 1.00 28.19 629 GLN A N 1
ATOM 5068 C CA . GLN A 1 629 ? -45.318 -31.541 -24.611 1.00 28.19 629 GLN A CA 1
ATOM 5069 C C . GLN A 1 629 ? -45.265 -30.070 -25.105 1.00 28.19 629 GLN A C 1
ATOM 5071 O O . GLN A 1 629 ? -46.297 -29.409 -25.077 1.00 28.19 629 GLN A O 1
ATOM 5076 N N . ALA A 1 630 ? -44.142 -29.402 -25.399 1.00 27.00 630 ALA A N 1
ATOM 5077 C CA . ALA A 1 630 ? -42.980 -29.695 -26.256 1.00 27.00 630 ALA A CA 1
ATOM 5078 C C . ALA A 1 630 ? -43.213 -29.464 -27.771 1.00 27.00 630 ALA A C 1
ATOM 5080 O O . ALA A 1 630 ? -44.147 -30.031 -28.327 1.00 27.00 630 ALA A O 1
ATOM 5081 N N . LEU A 1 631 ? -42.269 -28.719 -28.394 1.00 24.19 631 LEU A N 1
ATOM 5082 C CA . LEU A 1 631 ? -41.872 -28.585 -29.827 1.00 24.19 631 LEU A CA 1
ATOM 5083 C C . LEU A 1 631 ? -41.924 -27.142 -30.395 1.00 24.19 631 LEU A C 1
ATOM 5085 O O . LEU A 1 631 ? -42.715 -26.343 -29.899 1.00 24.19 631 LEU A O 1
ATOM 5089 N N . PRO A 1 632 ? -41.133 -26.800 -31.449 1.00 28.92 632 PRO A N 1
ATOM 5090 C CA . PRO A 1 632 ? -40.131 -27.602 -32.177 1.00 28.92 632 PRO A CA 1
ATOM 5091 C C . PRO A 1 632 ? -38.685 -27.036 -32.122 1.00 28.92 632 PRO A C 1
ATOM 5093 O O . PRO A 1 632 ? -38.409 -26.037 -31.466 1.00 28.92 632 PRO A O 1
ATOM 5096 N N . LYS A 1 633 ? -37.743 -27.690 -32.825 1.00 24.20 633 LYS A N 1
ATOM 5097 C CA . LYS A 1 633 ? -36.331 -27.276 -32.989 1.00 24.20 633 LYS A CA 1
ATOM 5098 C C . LYS A 1 633 ? -35.970 -27.030 -34.468 1.00 24.20 633 LYS A C 1
ATOM 5100 O O . LYS A 1 633 ? -36.586 -27.636 -35.341 1.00 24.20 633 LYS A O 1
ATOM 5105 N N . SER A 1 634 ? -34.817 -26.365 -34.660 1.00 26.53 634 SER A N 1
ATOM 5106 C CA . SER A 1 634 ? -33.701 -26.727 -35.582 1.00 26.53 634 SER A CA 1
ATOM 5107 C C . SER A 1 634 ? -33.590 -26.002 -36.942 1.00 26.53 634 SER A C 1
ATOM 5109 O O . SER A 1 634 ? -34.618 -25.559 -37.448 1.00 26.53 634 SER A O 1
ATOM 5111 N N . PRO A 1 635 ? -32.399 -25.983 -37.604 1.00 37.50 635 PRO A N 1
ATOM 5112 C CA . PRO A 1 635 ? -30.998 -26.088 -37.121 1.00 37.50 635 PRO A CA 1
ATOM 5113 C C . PRO A 1 635 ? -30.052 -24.988 -37.715 1.00 37.50 635 PRO A C 1
ATOM 5115 O O . PRO A 1 635 ? -30.529 -23.991 -38.239 1.00 37.50 635 PRO A O 1
ATOM 5118 N N . ILE A 1 636 ? -28.721 -25.235 -37.691 1.00 25.00 636 ILE A N 1
ATOM 5119 C CA . ILE A 1 636 ? -27.566 -24.417 -38.167 1.00 25.00 636 ILE A CA 1
ATOM 5120 C C . ILE A 1 636 ? -27.083 -23.401 -37.104 1.00 25.00 636 ILE A C 1
ATOM 5122 O O . ILE A 1 636 ? -27.762 -22.415 -36.866 1.00 25.00 636 ILE A O 1
ATOM 5126 N N . SER A 1 637 ? -25.989 -23.566 -36.336 1.00 22.56 637 SER A N 1
ATOM 5127 C CA . SER A 1 637 ? -24.754 -24.396 -36.362 1.00 22.56 637 SER A CA 1
ATOM 5128 C C . SER A 1 637 ? -23.490 -23.710 -36.919 1.00 22.56 637 SER A C 1
ATOM 5130 O O . SER A 1 637 ? -23.161 -23.851 -38.092 1.00 22.56 637 SER A O 1
ATOM 5132 N N . ILE A 1 638 ? -22.753 -23.047 -36.016 1.00 25.66 638 ILE A N 1
ATOM 5133 C CA . ILE A 1 638 ? -21.281 -22.897 -35.988 1.00 25.66 638 ILE A CA 1
ATOM 5134 C C . ILE A 1 638 ? -20.863 -23.104 -34.511 1.00 25.66 638 ILE A C 1
ATOM 5136 O O . ILE A 1 638 ? -21.666 -22.822 -33.619 1.00 25.66 638 ILE A O 1
ATOM 5140 N N . GLN A 1 639 ? -19.671 -23.648 -34.233 1.00 24.08 639 GLN A N 1
ATOM 5141 C CA . GLN A 1 639 ? -19.227 -24.029 -32.879 1.00 24.08 639 GLN A CA 1
ATOM 5142 C C . GLN A 1 639 ? -18.028 -23.216 -32.358 1.00 24.08 639 GLN A C 1
ATOM 5144 O O . GLN A 1 639 ? -17.148 -22.865 -33.142 1.00 24.08 639 GLN A O 1
ATOM 5149 N N . PRO A 1 640 ? -17.922 -23.052 -31.027 1.00 27.17 640 PRO A N 1
ATOM 5150 C CA . PRO A 1 640 ? -16.664 -22.956 -30.297 1.00 27.17 640 PRO A CA 1
ATOM 5151 C C . PRO A 1 640 ? -16.390 -24.272 -29.536 1.00 27.17 640 PRO A C 1
ATOM 5153 O O . PRO A 1 640 ? -17.163 -24.661 -28.663 1.00 27.17 640 PRO A O 1
ATOM 5156 N N . SER A 1 641 ? -15.296 -24.967 -29.854 1.00 25.17 641 SER A N 1
ATOM 5157 C CA . SER A 1 641 ? -14.961 -26.285 -29.286 1.00 25.17 641 SER A CA 1
ATOM 5158 C C . SER A 1 641 ? -13.543 -26.311 -28.707 1.00 25.17 641 SER A C 1
ATOM 5160 O O . SER A 1 641 ? -12.591 -26.402 -29.484 1.00 25.17 641 SER A O 1
ATOM 5162 N N . LEU A 1 642 ? -13.383 -26.242 -27.373 1.00 28.19 642 LEU A N 1
ATOM 5163 C CA . LEU A 1 642 ? -12.089 -26.514 -26.711 1.00 28.19 642 LEU A CA 1
ATOM 5164 C C . LEU A 1 642 ? -12.143 -26.785 -25.183 1.00 28.19 642 LEU A C 1
ATOM 5166 O O . LEU A 1 642 ? -11.232 -26.404 -24.459 1.00 28.19 642 LEU A O 1
ATOM 5170 N N . TRP A 1 643 ? -13.168 -27.497 -24.692 1.00 27.05 643 TRP A N 1
ATOM 5171 C CA . TRP A 1 643 ? -13.167 -28.099 -23.340 1.00 27.05 643 TRP A CA 1
ATOM 5172 C C . TRP A 1 643 ? -13.761 -29.517 -23.340 1.00 27.05 643 TRP A C 1
ATOM 5174 O O . TRP A 1 643 ? -14.778 -29.794 -22.714 1.00 27.05 643 TRP A O 1
ATOM 5184 N N . GLU A 1 644 ? -13.095 -30.430 -24.045 1.00 25.91 644 GLU A N 1
ATOM 5185 C CA . GLU A 1 644 ? -13.250 -31.879 -23.868 1.00 25.91 644 GLU A CA 1
ATOM 5186 C C . GLU A 1 644 ? -11.847 -32.506 -23.766 1.00 25.91 644 GLU A C 1
ATOM 5188 O O . GLU A 1 644 ? -10.908 -32.003 -24.388 1.00 25.91 644 GLU A O 1
ATOM 5193 N N . ASN A 1 645 ? -11.721 -33.624 -23.036 1.00 27.22 645 ASN A N 1
ATOM 5194 C CA . ASN A 1 645 ? -10.480 -34.363 -22.711 1.00 27.22 645 ASN A CA 1
ATOM 5195 C C . ASN A 1 645 ? -9.638 -33.850 -21.515 1.00 27.22 645 ASN A C 1
ATOM 5197 O O . ASN A 1 645 ? -8.455 -33.553 -21.660 1.00 27.22 645 ASN A O 1
ATOM 5201 N N . MET A 1 646 ? -10.201 -33.902 -20.302 1.00 24.05 646 MET A N 1
ATOM 5202 C CA . MET A 1 646 ? -9.425 -34.177 -19.073 1.00 24.05 646 MET A CA 1
ATOM 5203 C C . MET A 1 646 ? -10.062 -35.313 -18.254 1.00 24.05 646 MET A C 1
ATOM 5205 O O . MET A 1 646 ? -10.208 -35.235 -17.042 1.00 24.05 646 MET A O 1
ATOM 5209 N N . ASP A 1 647 ? -10.436 -36.395 -18.943 1.00 27.69 647 ASP A N 1
ATOM 5210 C CA . ASP A 1 647 ? -11.102 -37.561 -18.349 1.00 27.69 647 ASP A CA 1
ATOM 5211 C C . ASP A 1 647 ? -10.300 -38.850 -18.627 1.00 27.69 647 ASP A C 1
ATOM 5213 O O . ASP A 1 647 ? -10.746 -39.770 -19.310 1.00 27.69 647 ASP A O 1
ATOM 5217 N N . SER A 1 648 ? -9.037 -38.876 -18.175 1.00 27.84 648 SER A N 1
ATOM 5218 C CA . SER A 1 648 ? -8.187 -40.080 -18.175 1.00 27.84 648 SER A CA 1
ATOM 5219 C C . SER A 1 648 ? -6.906 -39.899 -17.345 1.00 27.84 648 SER A C 1
ATOM 5221 O O . SER A 1 648 ? -5.874 -39.565 -17.912 1.00 27.84 648 SER A O 1
ATOM 5223 N N . PHE A 1 649 ? -6.950 -40.181 -16.035 1.00 24.16 649 PHE A N 1
ATOM 5224 C CA . PHE A 1 649 ? -5.852 -40.845 -15.283 1.00 24.16 649 PHE A CA 1
ATOM 5225 C C . PHE A 1 649 ? -6.286 -41.361 -13.887 1.00 24.16 649 PHE A C 1
ATOM 5227 O O . PHE A 1 649 ? -5.487 -41.534 -12.971 1.00 24.16 649 PHE A O 1
ATOM 5234 N N . SER A 1 650 ? -7.568 -41.687 -13.721 1.00 29.02 650 SER A N 1
ATOM 5235 C CA . SER A 1 650 ? -8.149 -42.241 -12.492 1.00 29.02 650 SER A CA 1
ATOM 5236 C C . SER A 1 650 ? -7.914 -43.758 -12.355 1.00 29.02 650 SER A C 1
ATOM 5238 O O . SER A 1 650 ? -8.862 -44.539 -12.380 1.00 29.02 650 SER A O 1
ATOM 5240 N N . ASN A 1 651 ? -6.653 -44.199 -12.223 1.00 26.69 651 ASN A N 1
ATOM 5241 C CA . ASN A 1 651 ? -6.315 -45.590 -11.859 1.00 26.69 651 ASN A CA 1
ATOM 5242 C C . ASN A 1 651 ? -4.875 -45.772 -11.322 1.00 26.69 651 ASN A C 1
ATOM 5244 O O . ASN A 1 651 ? -3.980 -46.211 -12.041 1.00 26.69 651 ASN A O 1
ATOM 5248 N N . VAL A 1 652 ? -4.680 -45.555 -10.017 1.00 25.42 652 VAL A N 1
ATOM 5249 C CA . VAL A 1 652 ? -3.687 -46.299 -9.218 1.00 25.42 652 VAL A CA 1
ATOM 5250 C C . VAL A 1 652 ? -4.396 -46.774 -7.954 1.00 25.42 652 VAL A C 1
ATOM 5252 O O . VAL A 1 652 ? -4.818 -45.966 -7.131 1.00 25.42 652 VAL A O 1
ATOM 5255 N N . ALA A 1 653 ? -4.578 -48.086 -7.815 1.00 25.17 653 ALA A N 1
ATOM 5256 C CA . ALA A 1 653 ? -5.239 -48.675 -6.657 1.00 25.17 653 ALA A CA 1
ATOM 5257 C C . ALA A 1 653 ? -4.199 -49.118 -5.621 1.00 25.17 653 ALA A C 1
ATOM 5259 O O . ALA A 1 653 ? -3.366 -49.973 -5.921 1.00 25.17 653 ALA A O 1
ATOM 5260 N N . TYR A 1 654 ? -4.289 -48.600 -4.393 1.00 23.34 654 TYR A N 1
ATOM 5261 C CA . TYR A 1 654 ? -3.604 -49.194 -3.244 1.00 23.34 654 TYR A CA 1
ATOM 5262 C C . TYR A 1 654 ? -4.588 -50.017 -2.407 1.00 23.34 654 TYR A C 1
ATOM 5264 O O . TYR A 1 654 ? -5.748 -49.640 -2.229 1.00 23.34 654 TYR A O 1
ATOM 5272 N N . ILE A 1 655 ? -4.147 -51.186 -1.943 1.00 25.69 655 ILE A N 1
ATOM 5273 C CA . ILE A 1 655 ? -5.045 -52.228 -1.436 1.00 25.69 655 ILE A CA 1
ATOM 5274 C C . ILE A 1 655 ? -5.287 -52.062 0.068 1.00 25.69 655 ILE A C 1
ATOM 5276 O O . ILE A 1 655 ? -4.361 -51.996 0.875 1.00 25.69 655 ILE A O 1
ATOM 5280 N N . ARG A 1 656 ? -6.569 -52.041 0.441 1.00 23.83 656 ARG A N 1
ATOM 5281 C CA . ARG A 1 656 ? -7.050 -52.060 1.826 1.00 23.83 656 ARG A CA 1
ATOM 5282 C C . ARG A 1 656 ? -6.750 -53.424 2.473 1.00 23.83 656 ARG A C 1
ATOM 5284 O O . ARG A 1 656 ? -7.121 -54.434 1.879 1.00 23.83 656 ARG A O 1
ATOM 5291 N N . PRO A 1 657 ? -6.183 -53.490 3.692 1.00 22.39 657 PRO A N 1
ATOM 5292 C CA . PRO A 1 657 ? -6.055 -54.754 4.415 1.00 22.39 657 PRO A CA 1
ATOM 5293 C C . PRO A 1 657 ? -7.432 -55.350 4.741 1.00 22.39 657 PRO A C 1
ATOM 5295 O O . PRO A 1 657 ? -8.226 -54.738 5.461 1.00 22.39 657 PRO A O 1
ATOM 5298 N N . GLU A 1 658 ? -7.721 -56.546 4.228 1.00 23.23 658 GLU A N 1
ATOM 5299 C CA . GLU A 1 658 ? -8.896 -57.322 4.632 1.00 23.23 658 GLU A CA 1
ATOM 5300 C C . GLU A 1 658 ? -8.590 -58.139 5.894 1.00 23.23 658 GLU A C 1
ATOM 5302 O O . GLU A 1 658 ? -7.638 -58.917 5.938 1.00 23.23 658 GLU A O 1
ATOM 5307 N N . PHE A 1 659 ? -9.428 -57.996 6.924 1.00 22.11 659 PHE A N 1
ATOM 5308 C CA . PHE A 1 659 ? -9.426 -58.905 8.070 1.00 22.11 659 PHE A CA 1
ATOM 5309 C C . PHE A 1 659 ? -10.176 -60.193 7.708 1.00 22.11 659 PHE A C 1
ATOM 5311 O O . PHE A 1 659 ? -11.361 -60.151 7.380 1.00 22.11 659 PHE A O 1
ATOM 5318 N N . SER A 1 660 ? -9.503 -61.339 7.825 1.00 24.08 660 SER A N 1
ATOM 5319 C CA . SER A 1 660 ? -10.089 -62.670 7.630 1.00 24.08 660 SER A CA 1
ATOM 5320 C C . SER A 1 660 ? -9.807 -63.568 8.837 1.00 24.08 660 SER A C 1
ATOM 5322 O O . SER A 1 660 ? -8.805 -64.283 8.867 1.00 24.08 660 SER A O 1
ATOM 5324 N N . ASP A 1 661 ? -10.722 -63.582 9.808 1.00 23.98 661 ASP A N 1
ATOM 5325 C CA . ASP A 1 661 ? -10.684 -64.523 10.933 1.00 23.98 661 ASP A CA 1
ATOM 5326 C C . ASP A 1 661 ? -10.912 -65.971 10.458 1.00 23.98 661 ASP A C 1
ATOM 5328 O O . ASP A 1 661 ? -12.036 -66.342 10.102 1.00 23.98 661 ASP A O 1
ATOM 5332 N N . LYS A 1 662 ? -9.879 -66.821 10.530 1.00 27.17 662 LYS A N 1
ATOM 5333 C CA . LYS A 1 662 ? -10.033 -68.283 10.645 1.00 27.17 662 LYS A CA 1
ATOM 5334 C C . LYS A 1 662 ? -8.988 -68.885 11.580 1.00 27.17 662 LYS A C 1
ATOM 5336 O O . LYS A 1 662 ? -7.801 -68.598 11.476 1.00 27.17 662 LYS A O 1
ATOM 5341 N N . GLU A 1 663 ? -9.466 -69.733 12.482 1.00 25.39 663 GLU A N 1
ATOM 5342 C CA . GLU A 1 663 ? -8.664 -70.465 13.462 1.00 25.39 663 GLU A CA 1
ATOM 5343 C C . GLU A 1 663 ? -8.070 -71.757 12.861 1.00 25.39 663 GLU A C 1
ATOM 5345 O O . GLU A 1 663 ? -8.625 -72.316 11.917 1.00 25.39 663 GLU A O 1
ATOM 5350 N N . THR A 1 664 ? -6.966 -72.217 13.467 1.00 22.86 664 THR A N 1
ATOM 5351 C CA . THR A 1 664 ? -6.479 -73.615 13.555 1.00 22.86 664 THR A CA 1
ATOM 5352 C C . THR A 1 664 ? -6.382 -74.500 12.295 1.00 22.86 664 THR A C 1
ATOM 5354 O O . THR A 1 664 ? -7.377 -74.985 11.767 1.00 22.86 664 THR A O 1
ATOM 5357 N N . MET A 1 665 ? -5.162 -74.980 12.006 1.00 22.05 665 MET A N 1
ATOM 5358 C CA . MET A 1 665 ? -4.737 -76.309 12.499 1.00 22.05 665 MET A CA 1
ATOM 5359 C C . MET A 1 665 ? -3.208 -76.519 12.432 1.00 22.05 665 MET A C 1
ATOM 5361 O O . MET A 1 665 ? -2.480 -75.682 11.905 1.00 22.05 665 MET A O 1
ATOM 5365 N N . GLU A 1 666 ? -2.731 -77.597 13.060 1.00 22.72 666 GLU A N 1
ATOM 5366 C CA . GLU A 1 666 ? -1.317 -77.954 13.266 1.00 22.72 666 GLU A CA 1
ATOM 5367 C C . GLU A 1 666 ? -0.747 -78.806 12.107 1.00 22.72 666 GLU A C 1
ATOM 5369 O O . GLU A 1 666 ? -1.510 -79.520 11.461 1.00 22.72 666 GLU A O 1
ATOM 5374 N N . GLN A 1 667 ? 0.581 -78.791 11.882 1.00 22.41 667 GLN A N 1
ATOM 5375 C CA . GLN A 1 667 ? 1.490 -79.953 12.085 1.00 22.41 667 GLN A CA 1
ATOM 5376 C C . GLN A 1 667 ? 2.875 -79.828 11.386 1.00 22.41 667 GLN A C 1
ATOM 5378 O O . GLN A 1 667 ? 2.968 -79.830 10.166 1.00 22.41 667 GLN A O 1
ATOM 5383 N N . GLU A 1 668 ? 3.931 -79.819 12.216 1.00 21.92 668 GLU A N 1
ATOM 5384 C CA . GLU A 1 668 ? 5.151 -80.672 12.185 1.00 21.92 668 GLU A CA 1
ATOM 5385 C C . GLU A 1 668 ? 6.155 -80.750 10.993 1.00 21.92 668 GLU A C 1
ATOM 5387 O O . GLU A 1 668 ? 5.864 -80.486 9.835 1.00 21.92 668 GLU A O 1
ATOM 5392 N N . SER A 1 669 ? 7.370 -81.232 11.339 1.00 23.08 669 SER A N 1
ATOM 5393 C CA . SER A 1 669 ? 8.616 -81.446 10.548 1.00 23.08 669 SER A CA 1
ATOM 5394 C C . SER A 1 669 ? 9.356 -80.173 10.069 1.00 23.08 669 SER A C 1
ATOM 5396 O O . SER A 1 669 ? 8.728 -79.249 9.573 1.00 23.08 669 SER A O 1
ATOM 5398 N N . ALA A 1 670 ? 10.664 -79.940 10.300 1.00 24.17 670 ALA A N 1
ATOM 5399 C CA . ALA A 1 670 ? 11.900 -80.765 10.351 1.00 24.17 670 ALA A CA 1
ATOM 5400 C C . ALA A 1 670 ? 12.472 -81.106 8.950 1.00 24.17 670 ALA A C 1
ATOM 5402 O O . ALA A 1 670 ? 11.701 -81.369 8.036 1.00 24.17 670 ALA A O 1
ATOM 5403 N N . ASP A 1 671 ? 13.790 -81.103 8.689 1.00 24.23 671 ASP A N 1
ATOM 5404 C CA . ASP A 1 671 ? 14.965 -81.166 9.591 1.00 24.23 671 ASP A CA 1
ATOM 5405 C C . ASP A 1 671 ? 16.184 -80.317 9.089 1.00 24.23 671 ASP A C 1
ATOM 5407 O O . ASP A 1 671 ? 16.090 -79.594 8.097 1.00 24.23 671 ASP A O 1
ATOM 5411 N N . ALA A 1 672 ? 17.320 -80.371 9.800 1.00 26.36 672 ALA A N 1
ATOM 5412 C CA . ALA A 1 672 ? 18.594 -79.657 9.589 1.00 26.36 672 ALA A CA 1
ATOM 5413 C C . ALA A 1 672 ? 19.314 -79.934 8.236 1.00 26.36 672 ALA A C 1
ATOM 5415 O O . ALA A 1 672 ? 19.035 -80.912 7.553 1.00 26.36 672 ALA A O 1
ATOM 5416 N N . GLY A 1 673 ? 20.322 -79.163 7.789 1.00 24.45 673 GLY A N 1
ATOM 5417 C CA . GLY A 1 673 ? 21.027 -78.003 8.377 1.00 24.45 673 GLY A CA 1
ATOM 5418 C C . GLY A 1 673 ? 22.562 -78.196 8.460 1.00 24.45 673 GLY A C 1
ATOM 5419 O O . GLY A 1 673 ? 23.034 -79.333 8.428 1.00 24.45 673 GLY A O 1
ATOM 5420 N N . LYS A 1 674 ? 23.351 -77.103 8.562 1.00 29.77 674 LYS A N 1
ATOM 5421 C CA . LYS A 1 674 ? 24.762 -77.056 9.050 1.00 29.77 674 LYS A CA 1
ATOM 5422 C C . LYS A 1 674 ? 25.308 -75.615 9.117 1.00 29.77 674 LYS A C 1
ATOM 5424 O O . LYS A 1 674 ? 24.999 -74.814 8.245 1.00 29.77 674 LYS A O 1
ATOM 5429 N N . ASN A 1 675 ? 26.139 -75.320 10.125 1.00 24.94 675 ASN A N 1
ATOM 5430 C CA . ASN A 1 675 ? 26.776 -74.015 10.388 1.00 24.94 675 ASN A CA 1
ATOM 5431 C C . ASN A 1 675 ? 28.295 -74.165 10.596 1.00 24.94 675 ASN A C 1
ATOM 5433 O O . ASN A 1 675 ? 28.707 -75.199 11.122 1.00 24.94 675 ASN A O 1
ATOM 5437 N N . ALA A 1 676 ? 29.057 -73.116 10.256 1.00 27.14 676 ALA A N 1
ATOM 5438 C CA . ALA A 1 676 ? 30.349 -72.655 10.819 1.00 27.14 676 ALA A CA 1
ATOM 5439 C C . ALA A 1 676 ? 30.976 -71.660 9.813 1.00 27.14 676 ALA A C 1
ATOM 5441 O O . ALA A 1 676 ? 30.905 -71.929 8.617 1.00 27.14 676 ALA A O 1
ATOM 5442 N N . ASP A 1 677 ? 31.614 -70.530 10.133 1.00 24.23 677 ASP A N 1
ATOM 5443 C CA . ASP A 1 677 ? 31.729 -69.646 11.316 1.00 24.23 677 ASP A CA 1
ATOM 5444 C C . ASP A 1 677 ? 32.063 -68.224 10.737 1.00 24.23 677 ASP A C 1
ATOM 5446 O O . ASP A 1 677 ? 32.212 -68.102 9.523 1.00 24.23 677 ASP A O 1
ATOM 5450 N N . SER A 1 678 ? 32.166 -67.079 11.431 1.00 24.52 678 SER A N 1
ATOM 5451 C CA . SER A 1 678 ? 32.381 -66.778 12.854 1.00 24.52 678 SER A CA 1
ATOM 5452 C C . SER A 1 678 ? 31.815 -65.400 13.279 1.00 24.52 678 SER A C 1
ATOM 5454 O O . SER A 1 678 ? 31.536 -64.531 12.459 1.00 24.52 678 SER A O 1
ATOM 5456 N N . SER A 1 679 ? 31.781 -65.165 14.598 1.00 25.44 679 SER A N 1
ATOM 5457 C CA . SER A 1 679 ? 31.924 -63.846 15.258 1.00 25.44 679 SER A CA 1
ATOM 5458 C C . SER A 1 679 ? 30.966 -62.688 14.896 1.00 25.44 679 SER A C 1
ATOM 5460 O O . SER A 1 679 ? 31.351 -61.716 14.250 1.00 25.44 679 SER A O 1
ATOM 5462 N N . SER A 1 680 ? 29.779 -62.692 15.509 1.00 23.19 680 SER A N 1
ATOM 5463 C CA . SER A 1 680 ? 29.152 -61.483 16.085 1.00 23.19 680 SER A CA 1
ATOM 5464 C C . SER A 1 680 ? 28.239 -61.881 17.262 1.00 23.19 680 SER A C 1
ATOM 5466 O O . SER A 1 680 ? 27.445 -62.813 17.100 1.00 23.19 680 SER A O 1
ATOM 5468 N N . PRO A 1 681 ? 28.350 -61.261 18.458 1.00 27.12 681 PRO A N 1
ATOM 5469 C CA . PRO A 1 681 ? 27.479 -61.571 19.597 1.00 27.12 681 PRO A CA 1
ATOM 5470 C C . PRO A 1 681 ? 26.001 -61.250 19.330 1.00 27.12 681 PRO A C 1
ATOM 5472 O O . PRO A 1 681 ? 25.675 -60.363 18.544 1.00 27.12 681 PRO A O 1
ATOM 5475 N N . ARG A 1 682 ? 25.096 -61.989 19.981 1.00 22.02 682 ARG A N 1
ATOM 5476 C CA . ARG A 1 682 ? 23.655 -61.976 19.682 1.00 22.02 682 ARG A CA 1
ATOM 5477 C C . ARG A 1 682 ? 22.842 -61.085 20.624 1.00 22.02 682 ARG A C 1
ATOM 5479 O O . ARG A 1 682 ? 23.062 -61.100 21.828 1.00 22.02 682 ARG A O 1
ATOM 5486 N N . ILE A 1 683 ? 21.851 -60.417 20.029 1.00 27.52 683 ILE A N 1
ATOM 5487 C CA . ILE A 1 683 ? 20.429 -60.370 20.428 1.00 27.52 683 ILE A CA 1
ATOM 5488 C C . ILE A 1 683 ? 20.123 -60.843 21.864 1.00 27.52 683 ILE A C 1
ATOM 5490 O O . ILE A 1 683 ? 20.248 -62.037 22.140 1.00 27.52 683 ILE A O 1
ATOM 5494 N N . GLN A 1 684 ? 19.528 -59.970 22.689 1.00 22.61 684 GLN A N 1
ATOM 5495 C CA . GLN A 1 684 ? 18.357 -60.376 23.477 1.00 22.61 684 GLN A CA 1
ATOM 5496 C C . GLN A 1 684 ? 17.399 -59.210 23.778 1.00 22.61 684 GLN A C 1
ATOM 5498 O O . GLN A 1 684 ? 17.799 -58.051 23.869 1.00 22.61 684 GLN A O 1
ATOM 5503 N N . ASP A 1 685 ? 16.119 -59.551 23.881 1.00 23.22 685 ASP A N 1
ATOM 5504 C CA . ASP A 1 685 ? 14.963 -58.662 23.936 1.00 23.22 685 ASP A CA 1
ATOM 5505 C C . ASP A 1 685 ? 14.830 -57.883 25.255 1.00 23.22 685 ASP A C 1
ATOM 5507 O O . ASP A 1 685 ? 14.844 -58.460 26.343 1.00 23.22 685 ASP A O 1
ATOM 5511 N N . CYS A 1 686 ? 14.538 -56.583 25.163 1.00 21.03 686 CYS A N 1
ATOM 5512 C CA . CYS A 1 686 ? 13.951 -55.820 26.270 1.00 21.03 686 CYS A CA 1
ATOM 5513 C C . CYS A 1 686 ? 12.420 -55.844 26.167 1.00 21.03 686 CYS A C 1
ATOM 5515 O O . CYS A 1 686 ? 11.786 -54.882 25.730 1.00 21.03 686 CYS A O 1
ATOM 5517 N N . SER A 1 687 ? 11.812 -56.955 26.586 1.00 29.80 687 SER A N 1
ATOM 5518 C CA . SER A 1 687 ? 10.356 -57.111 26.630 1.00 29.80 687 SER A CA 1
ATOM 5519 C C . SER A 1 687 ? 9.703 -56.205 27.691 1.00 29.80 687 SER A C 1
ATOM 5521 O O . SER A 1 687 ? 9.533 -56.600 28.848 1.00 29.80 687 SER A O 1
ATOM 5523 N N . TYR A 1 688 ? 9.272 -55.011 27.287 1.00 23.64 688 TYR A N 1
ATOM 5524 C CA . TYR A 1 688 ? 8.227 -54.241 27.970 1.00 23.64 688 TYR A CA 1
ATOM 5525 C C . TYR A 1 688 ? 6.895 -54.518 27.245 1.00 23.64 688 TYR A C 1
ATOM 5527 O O . TYR A 1 688 ? 6.606 -53.896 26.233 1.00 23.64 688 TYR A O 1
ATOM 5535 N N . GLY A 1 689 ? 6.054 -55.472 27.642 1.00 23.77 689 GLY A N 1
ATOM 5536 C CA . GLY A 1 689 ? 5.973 -56.198 28.912 1.00 23.77 689 GLY A CA 1
ATOM 5537 C C . GLY A 1 689 ? 4.662 -55.830 29.607 1.00 23.77 689 GLY A C 1
ATOM 5538 O O . GLY A 1 689 ? 4.400 -54.652 29.845 1.00 23.77 689 GLY A O 1
ATOM 5539 N N . GLU A 1 690 ? 3.819 -56.822 29.909 1.00 31.16 690 GLU A N 1
ATOM 5540 C CA . GLU A 1 690 ? 2.477 -56.597 30.461 1.00 31.16 690 GLU A CA 1
ATOM 5541 C C . GLU A 1 690 ? 2.522 -55.909 31.836 1.00 31.16 690 GLU A C 1
ATOM 5543 O O . GLU A 1 690 ? 2.574 -56.549 32.889 1.00 31.16 690 GLU A O 1
ATOM 5548 N N . ARG A 1 691 ? 2.409 -54.579 31.853 1.00 23.36 691 ARG A N 1
ATOM 5549 C CA . ARG A 1 691 ? 1.903 -53.862 33.023 1.00 23.36 691 ARG A CA 1
ATOM 5550 C C . ARG A 1 691 ? 0.440 -53.538 32.812 1.00 23.36 691 ARG A C 1
ATOM 5552 O O . ARG A 1 691 ? 0.086 -52.647 32.047 1.00 23.36 691 ARG A O 1
ATOM 5559 N N . SER A 1 692 ? -0.397 -54.221 33.587 1.00 31.39 692 SER A N 1
ATOM 5560 C CA . SER A 1 692 ? -1.790 -53.861 33.835 1.00 31.39 692 SER A CA 1
ATOM 5561 C C . SER A 1 692 ? -1.873 -52.516 34.578 1.00 31.39 692 SER A C 1
ATOM 5563 O O . SER A 1 692 ? -2.138 -52.463 35.785 1.00 31.39 692 SER A O 1
ATOM 5565 N N . GLY A 1 693 ? -1.586 -51.430 33.859 1.00 24.20 693 GLY A N 1
ATOM 5566 C CA . GLY A 1 693 ? -1.875 -50.064 34.269 1.00 24.20 693 GLY A CA 1
ATOM 5567 C C . GLY A 1 693 ? -3.383 -49.833 34.344 1.00 24.20 693 GLY A C 1
ATOM 5568 O O . GLY A 1 693 ? -4.177 -50.558 33.744 1.00 24.20 693 GLY A O 1
ATOM 5569 N N . ILE A 1 694 ? -3.789 -48.840 35.127 1.00 29.66 694 ILE A N 1
ATOM 5570 C CA . ILE A 1 694 ? -5.195 -48.442 35.210 1.00 29.66 694 ILE A CA 1
ATOM 5571 C C . ILE A 1 694 ? -5.520 -47.657 33.934 1.00 29.66 694 ILE A C 1
ATOM 5573 O O . ILE A 1 694 ? -4.768 -46.754 33.579 1.00 29.66 694 ILE A O 1
ATOM 5577 N N . LEU A 1 695 ? -6.612 -48.017 33.252 1.00 28.89 695 LEU A N 1
ATOM 5578 C CA . LEU A 1 695 ? -7.120 -47.260 32.105 1.00 28.89 695 LEU A CA 1
ATOM 5579 C C . LEU A 1 695 ? -7.336 -45.789 32.512 1.00 28.89 695 LEU A C 1
ATOM 5581 O O . LEU A 1 695 ? -8.027 -45.570 33.510 1.00 28.89 695 LEU A O 1
ATOM 5585 N N . PRO A 1 696 ? -6.789 -44.803 31.776 1.00 37.78 696 PRO A N 1
ATOM 5586 C CA . PRO A 1 696 ? -7.176 -43.407 31.952 1.00 37.78 696 PRO A CA 1
ATOM 5587 C C . PRO A 1 696 ? -8.650 -43.224 31.568 1.00 37.78 696 PRO A C 1
ATOM 5589 O O . PRO A 1 696 ? -9.167 -43.950 30.712 1.00 37.78 696 PRO A O 1
ATOM 5592 N N . ASP A 1 697 ? -9.323 -42.262 32.202 1.00 43.06 697 ASP A N 1
ATOM 5593 C CA . ASP A 1 697 ? -10.756 -42.036 32.010 1.00 43.06 697 ASP A CA 1
ATOM 5594 C C . ASP A 1 697 ? -11.063 -41.658 30.550 1.00 43.06 697 ASP A C 1
ATOM 5596 O O . ASP A 1 697 ? -10.746 -40.558 30.085 1.00 43.06 697 ASP A O 1
ATOM 5600 N N . GLN A 1 698 ? -11.698 -42.587 29.827 1.00 49.78 698 GLN A N 1
ATOM 5601 C CA . GLN A 1 698 ? -12.291 -42.309 28.522 1.00 49.78 698 GLN A CA 1
ATOM 5602 C C . GLN A 1 698 ? -13.523 -41.426 28.708 1.00 49.78 698 GLN A C 1
ATOM 5604 O O . GLN A 1 698 ? -14.471 -41.798 29.403 1.00 49.78 698 GLN A O 1
ATOM 5609 N N . VAL A 1 699 ? -13.523 -40.276 28.042 1.00 61.22 699 VAL A N 1
ATOM 5610 C CA . VAL A 1 699 ? -14.674 -39.383 27.956 1.00 61.22 699 VAL A CA 1
ATOM 5611 C C . VAL A 1 699 ? -15.386 -39.659 26.633 1.00 61.22 699 VAL A C 1
ATOM 5613 O O . VAL A 1 699 ? -14.785 -39.562 25.561 1.00 61.22 699 VAL A O 1
ATOM 5616 N N . GLU A 1 700 ? -16.672 -40.005 26.705 1.00 72.56 700 GLU A N 1
ATOM 5617 C CA . GLU A 1 700 ? -17.552 -40.043 25.536 1.00 72.56 700 GLU A CA 1
ATOM 5618 C C . GLU A 1 700 ? -18.239 -38.685 25.375 1.00 72.56 700 GLU A C 1
ATOM 5620 O O . GLU A 1 700 ? -19.071 -38.300 26.198 1.00 72.56 700 GLU A O 1
ATOM 5625 N N . ILE A 1 701 ? -17.912 -37.963 24.305 1.00 74.88 701 ILE A N 1
ATOM 5626 C CA . ILE A 1 701 ? -18.596 -36.726 23.922 1.00 74.88 701 ILE A CA 1
ATOM 5627 C C . ILE A 1 701 ? -19.644 -37.095 22.873 1.00 74.88 701 ILE A C 1
ATOM 5629 O O . ILE A 1 701 ? -19.312 -37.531 21.770 1.00 74.88 701 ILE A O 1
ATOM 5633 N N . GLN A 1 702 ? -20.919 -36.946 23.229 1.00 76.75 702 GLN A N 1
ATOM 5634 C CA . GLN A 1 702 ? -22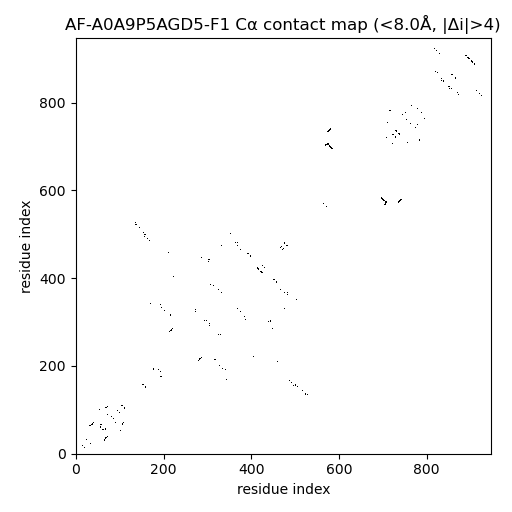.038 -37.194 22.322 1.00 76.75 702 GLN A CA 1
ATOM 5635 C C . GLN A 1 702 ? -22.421 -35.888 21.621 1.00 76.75 702 GLN A C 1
ATOM 5637 O O . GLN A 1 702 ? -22.699 -34.886 22.278 1.00 76.75 702 GLN A O 1
ATOM 5642 N N . MET A 1 703 ? -22.437 -35.914 20.292 1.00 80.12 703 MET A N 1
ATOM 5643 C CA . MET A 1 703 ? -22.759 -34.781 19.428 1.00 80.12 703 MET A CA 1
ATOM 5644 C C . MET A 1 703 ? -23.967 -35.137 18.552 1.00 80.12 703 MET A C 1
ATOM 5646 O O . MET A 1 703 ? -24.021 -36.234 17.993 1.00 80.12 703 MET A O 1
ATOM 5650 N N . LEU A 1 704 ? -24.939 -34.230 18.424 1.00 80.75 704 LEU A N 1
ATOM 5651 C CA . LEU A 1 704 ? -26.139 -34.446 17.603 1.00 80.75 704 LEU A CA 1
ATOM 5652 C C . LEU A 1 704 ? -26.055 -33.613 16.321 1.00 80.75 704 LEU A C 1
ATOM 5654 O O . LEU A 1 704 ? -25.919 -32.390 16.381 1.00 80.75 704 LEU A O 1
ATOM 5658 N N . VAL A 1 705 ? -26.107 -34.289 15.175 1.00 83.44 705 VAL A N 1
ATOM 5659 C CA . VAL A 1 705 ? -25.765 -33.752 13.852 1.00 83.44 705 VAL A CA 1
ATOM 5660 C C . VAL A 1 705 ? -26.768 -34.200 12.783 1.00 83.44 705 VAL A C 1
ATOM 5662 O O . VAL A 1 705 ? -27.491 -35.186 12.940 1.00 83.44 705 VAL A O 1
ATOM 5665 N N . SER A 1 706 ? -26.803 -33.473 11.669 1.00 85.44 706 SER A N 1
ATOM 5666 C CA . SER A 1 706 ? -27.565 -33.842 10.475 1.00 85.44 706 SER A CA 1
ATOM 5667 C C . SER A 1 706 ? -26.712 -34.730 9.572 1.00 85.44 706 SER A C 1
ATOM 5669 O O . SER A 1 706 ? -25.730 -34.275 8.979 1.00 85.44 706 SER A O 1
ATOM 5671 N N . GLY A 1 707 ? -27.109 -35.992 9.413 1.00 80.38 707 GLY A N 1
ATOM 5672 C CA . GLY A 1 707 ? -26.468 -36.938 8.504 1.00 80.38 707 GLY A CA 1
ATOM 5673 C C . GLY A 1 707 ? -26.466 -36.441 7.061 1.00 80.38 707 GLY A C 1
ATOM 5674 O O . GLY A 1 707 ? -25.501 -36.675 6.347 1.00 80.38 707 GLY A O 1
ATOM 5675 N N . LYS A 1 708 ? -27.473 -35.657 6.650 1.00 81.69 708 LYS A N 1
ATOM 5676 C CA . LYS A 1 708 ? -27.509 -35.023 5.322 1.00 81.69 708 LYS A CA 1
ATOM 5677 C C . LYS A 1 708 ? -26.429 -33.965 5.120 1.00 81.69 708 LYS A C 1
ATOM 5679 O O . LYS A 1 708 ? -25.890 -33.880 4.023 1.00 81.69 708 LYS A O 1
ATOM 5684 N N . HIS A 1 709 ? -26.094 -33.175 6.142 1.00 85.50 709 HIS A N 1
ATOM 5685 C CA . HIS A 1 709 ? -24.975 -32.235 6.031 1.00 85.50 709 HIS A CA 1
ATOM 5686 C C . HIS A 1 709 ? -23.645 -32.991 5.907 1.00 85.50 709 HIS A C 1
ATOM 5688 O O . HIS A 1 709 ? -22.823 -32.628 5.075 1.00 85.50 709 HIS A O 1
ATOM 5694 N N . LEU A 1 710 ? -23.482 -34.112 6.619 1.00 85.69 710 LEU A N 1
ATOM 5695 C CA . LEU A 1 710 ? -22.319 -34.995 6.458 1.00 85.69 710 LEU A CA 1
ATOM 5696 C C . LEU A 1 710 ? -22.272 -35.687 5.075 1.00 85.69 710 LEU A C 1
ATOM 5698 O O . LEU A 1 710 ? -21.211 -35.741 4.464 1.00 85.69 710 LEU A O 1
ATOM 5702 N N . GLU A 1 711 ? -23.401 -36.183 4.551 1.00 84.50 711 GLU A N 1
ATOM 5703 C CA . GLU A 1 711 ? -23.512 -36.794 3.207 1.00 84.50 711 GLU A CA 1
ATOM 5704 C C . GLU A 1 711 ? -23.215 -35.809 2.063 1.00 84.50 711 GLU A C 1
ATOM 5706 O O . GLU A 1 711 ? -22.801 -36.233 0.980 1.00 84.50 711 GLU A O 1
ATOM 5711 N N . LEU A 1 712 ? -23.457 -34.513 2.282 1.00 84.94 712 LEU A N 1
ATOM 5712 C CA . LEU A 1 712 ? -23.125 -33.442 1.341 1.00 84.94 712 LEU A CA 1
ATOM 5713 C C . LEU A 1 712 ? -21.668 -32.989 1.480 1.00 84.94 712 LEU A C 1
ATOM 5715 O O . LEU A 1 712 ? -21.027 -32.744 0.467 1.00 84.94 712 LEU A O 1
ATOM 5719 N N . ALA A 1 713 ? -21.153 -32.900 2.708 1.00 83.12 713 ALA A N 1
ATOM 5720 C CA . ALA A 1 713 ? -19.837 -32.336 2.992 1.00 83.12 713 ALA A CA 1
ATOM 5721 C C . ALA A 1 713 ? -18.658 -33.309 2.833 1.00 83.12 713 ALA A C 1
ATOM 5723 O O . ALA A 1 713 ? -17.509 -32.878 2.866 1.00 83.12 713 ALA A O 1
ATOM 5724 N N . SER A 1 714 ? -18.913 -34.616 2.755 1.00 87.75 714 SER A N 1
ATOM 5725 C CA . SER A 1 714 ? -17.869 -35.638 2.851 1.00 87.75 714 SER A CA 1
ATOM 5726 C C . SER A 1 714 ? -18.178 -36.845 1.979 1.00 87.75 714 SER A C 1
ATOM 5728 O O . SER A 1 714 ? -19.217 -37.503 2.121 1.00 87.75 714 SER A O 1
ATOM 5730 N N . SER A 1 715 ? -17.228 -37.207 1.117 1.00 82.06 715 SER A N 1
ATOM 5731 C CA . SER A 1 715 ? -17.349 -38.417 0.303 1.00 82.06 715 SER A CA 1
ATOM 5732 C C . SER A 1 715 ? -17.287 -39.682 1.178 1.00 82.06 715 SER A C 1
ATOM 5734 O O . SER A 1 715 ? -17.996 -40.656 0.905 1.00 82.06 715 SER A O 1
ATOM 5736 N N . TYR A 1 716 ? -16.525 -39.650 2.279 1.00 84.38 716 TYR A N 1
ATOM 5737 C CA . TYR A 1 716 ? -16.456 -40.718 3.282 1.00 84.38 716 TYR A CA 1
ATOM 5738 C C . TYR A 1 716 ? -17.811 -40.959 3.963 1.00 84.38 716 TYR A C 1
ATOM 5740 O O . TYR A 1 716 ? -18.318 -42.084 3.944 1.00 84.38 716 TYR A O 1
ATOM 5748 N N . PHE A 1 717 ? -18.446 -39.918 4.514 1.00 83.88 717 PHE A N 1
ATOM 5749 C CA . PHE A 1 717 ? -19.750 -40.053 5.167 1.00 83.88 717 PHE A CA 1
ATOM 5750 C C . PHE A 1 717 ? -20.841 -40.441 4.165 1.00 83.88 717 PHE A C 1
ATOM 5752 O O . PHE A 1 717 ? -21.638 -41.335 4.448 1.00 83.88 717 PHE A O 1
ATOM 5759 N N . LYS A 1 718 ? -20.821 -39.892 2.947 1.00 81.31 718 LYS A N 1
ATOM 5760 C CA . LYS A 1 718 ? -21.701 -40.318 1.847 1.00 81.31 718 LYS A CA 1
ATOM 5761 C C . LYS A 1 718 ? -21.579 -41.820 1.553 1.00 81.31 718 LYS A C 1
ATOM 5763 O O . LYS A 1 718 ? -22.599 -42.503 1.441 1.00 81.31 718 LYS A O 1
ATOM 5768 N N . LYS A 1 719 ? -20.356 -42.368 1.499 1.00 80.88 719 LYS A N 1
ATOM 5769 C CA . LYS A 1 719 ? -20.087 -43.816 1.337 1.00 80.88 719 LYS A CA 1
ATOM 5770 C C . LYS A 1 719 ? -20.514 -44.634 2.568 1.00 80.88 719 LYS A C 1
ATOM 5772 O O . LYS A 1 719 ? -21.043 -45.733 2.406 1.00 80.88 719 LYS A O 1
ATOM 5777 N N . MET A 1 720 ? -20.341 -44.108 3.782 1.00 76.44 720 MET A N 1
ATOM 5778 C CA . MET A 1 720 ? -20.773 -44.748 5.035 1.00 76.44 720 MET A CA 1
ATOM 5779 C C . MET A 1 720 ? -22.303 -44.859 5.136 1.00 76.44 720 MET A C 1
ATOM 5781 O O . MET A 1 720 ? -22.816 -45.906 5.529 1.00 76.44 720 MET A O 1
ATOM 5785 N N . PHE A 1 721 ? -23.027 -43.802 4.762 1.00 78.06 721 PHE A N 1
ATOM 5786 C CA . PHE A 1 721 ? -24.482 -43.711 4.901 1.00 78.06 721 PHE A CA 1
ATOM 5787 C C . PHE A 1 721 ? -25.264 -44.347 3.741 1.00 78.06 721 PHE A C 1
ATOM 5789 O O . PHE A 1 721 ? -26.361 -44.856 3.965 1.00 78.06 721 PHE A O 1
ATOM 5796 N N . SER A 1 722 ? -24.704 -44.379 2.525 1.00 70.94 722 SER A N 1
ATOM 5797 C CA . SER A 1 722 ? -25.296 -45.098 1.379 1.00 70.94 722 SER A CA 1
ATOM 5798 C C . SER A 1 722 ? -24.836 -46.559 1.244 1.00 70.94 722 SER A C 1
ATOM 5800 O O . SER A 1 722 ? -25.472 -47.343 0.538 1.00 70.94 722 SER A O 1
ATOM 5802 N N . GLY A 1 723 ? -23.741 -46.939 1.909 1.00 63.19 723 GLY A N 1
ATOM 5803 C CA . GLY A 1 723 ? -23.174 -48.286 1.868 1.00 63.19 723 GLY A CA 1
ATOM 5804 C C . GLY A 1 723 ? -23.853 -49.301 2.806 1.00 63.19 723 GLY A C 1
ATOM 5805 O O . GLY A 1 723 ? -24.751 -48.971 3.579 1.00 63.19 723 GLY A O 1
ATOM 5806 N N . PRO A 1 724 ? -23.403 -50.571 2.798 1.00 53.97 724 PRO A N 1
ATOM 5807 C CA . PRO A 1 724 ? -24.005 -51.657 3.584 1.00 53.97 724 PRO A CA 1
ATOM 5808 C C . PRO A 1 724 ? -23.697 -51.607 5.096 1.00 53.97 724 PRO A C 1
ATOM 5810 O O . PRO A 1 724 ? -24.123 -52.503 5.833 1.00 53.97 724 PRO A O 1
ATOM 5813 N N . PHE A 1 725 ? -22.968 -50.587 5.557 1.00 61.94 725 PHE A N 1
ATOM 5814 C CA . PHE A 1 725 ? -22.399 -50.419 6.900 1.00 61.94 725 PHE A CA 1
ATOM 5815 C C . PHE A 1 725 ? -23.453 -50.363 8.020 1.00 61.94 725 PHE A C 1
ATOM 5817 O O . PHE A 1 725 ? -24.639 -50.143 7.768 1.00 61.94 725 PHE A O 1
ATOM 5824 N N . MET A 1 726 ? -23.061 -50.622 9.268 1.00 55.28 726 MET A N 1
ATOM 5825 C CA . MET A 1 726 ? -23.990 -50.620 10.413 1.00 55.28 726 MET A CA 1
ATOM 5826 C C . MET A 1 726 ? -24.271 -49.201 10.911 1.00 55.28 726 MET A C 1
ATOM 5828 O O . MET A 1 726 ? -25.396 -48.887 11.283 1.00 55.28 726 MET A O 1
ATOM 5832 N N . GLU A 1 727 ? -23.255 -48.356 10.821 1.00 60.66 727 GLU A N 1
ATOM 5833 C CA . GLU A 1 727 ? -23.160 -46.961 11.233 1.00 60.66 727 GLU A CA 1
ATOM 5834 C C . GLU A 1 727 ? -24.175 -46.067 10.495 1.00 60.66 727 GLU A C 1
ATOM 5836 O O . GLU A 1 727 ? -24.663 -45.081 11.045 1.00 60.66 727 GLU A O 1
ATOM 5841 N N . GLY A 1 728 ? -24.543 -46.443 9.263 1.00 56.72 728 GLY A N 1
ATOM 5842 C CA . GLY A 1 728 ? -25.565 -45.756 8.471 1.00 56.72 728 GLY A CA 1
ATOM 5843 C C . GLY A 1 728 ? -27.000 -46.240 8.663 1.00 56.72 728 GLY A C 1
ATOM 5844 O O . GLY A 1 728 ? -27.921 -45.665 8.080 1.00 56.72 728 GLY A O 1
ATOM 5845 N N . LYS A 1 729 ? -27.227 -47.265 9.491 1.00 59.50 729 LYS A N 1
ATOM 5846 C CA . LYS A 1 729 ? -28.577 -47.718 9.844 1.00 59.50 729 LYS A CA 1
ATOM 5847 C C . LYS A 1 729 ? -29.033 -46.986 11.104 1.00 59.50 729 LYS A C 1
ATOM 5849 O O . LYS A 1 729 ? -28.284 -46.872 12.069 1.00 59.50 729 LYS A O 1
ATOM 5854 N N . ALA A 1 730 ? -30.268 -46.492 11.093 1.00 65.06 730 ALA A N 1
ATOM 5855 C CA . ALA A 1 730 ? -30.866 -45.903 12.283 1.00 65.06 730 ALA A CA 1
ATOM 5856 C C . ALA A 1 730 ? -31.073 -46.974 13.367 1.00 65.06 730 ALA A C 1
ATOM 5858 O O . ALA A 1 730 ? -31.556 -48.074 13.083 1.00 65.06 730 ALA A O 1
ATOM 5859 N N . ASP A 1 731 ? -30.735 -46.634 14.609 1.00 63.53 731 ASP A N 1
ATOM 5860 C CA . ASP A 1 731 ? -31.135 -47.384 15.793 1.00 63.53 731 ASP A CA 1
ATOM 5861 C C . ASP A 1 731 ? -32.668 -47.383 15.940 1.00 63.53 731 ASP A C 1
ATOM 5863 O O . ASP A 1 731 ? -33.403 -46.622 15.310 1.00 63.53 731 ASP A O 1
ATOM 5867 N N . HIS A 1 732 ? -33.161 -48.205 16.862 1.00 54.66 732 HIS A N 1
ATOM 5868 C CA . HIS A 1 732 ? -34.568 -48.289 17.271 1.00 54.66 732 HIS A CA 1
ATOM 5869 C C . HIS A 1 732 ? -35.165 -46.966 17.810 1.00 54.66 732 HIS A C 1
ATOM 5871 O O . HIS A 1 732 ? -36.374 -46.880 18.007 1.00 54.66 732 HIS A O 1
ATOM 5877 N N . SER A 1 733 ? -34.337 -45.941 18.033 1.00 56.97 733 SER A N 1
ATOM 5878 C CA . SER A 1 733 ? -34.717 -44.560 18.364 1.00 56.97 733 SER A CA 1
ATOM 5879 C C . SER A 1 733 ? -34.917 -43.645 17.143 1.00 56.97 733 SER A C 1
ATOM 5881 O O . SER A 1 733 ? -35.321 -42.498 17.313 1.00 56.97 733 SER A O 1
ATOM 5883 N N . GLY A 1 734 ? -34.610 -44.111 15.928 1.00 63.03 734 GLY A N 1
ATOM 5884 C CA . GLY A 1 734 ? -34.615 -43.310 14.697 1.00 63.03 734 GLY A CA 1
ATOM 5885 C C . GLY A 1 734 ? -33.304 -42.568 14.399 1.00 63.03 734 GLY A C 1
ATOM 5886 O O . GLY A 1 734 ? -33.191 -41.971 13.333 1.00 63.03 734 GLY A O 1
ATOM 5887 N N . LEU A 1 735 ? -32.308 -42.636 15.290 1.00 68.69 735 LEU A N 1
ATOM 5888 C CA . LEU A 1 735 ? -31.001 -41.984 15.131 1.00 68.69 735 LEU A CA 1
ATOM 5889 C C . LEU A 1 735 ? -29.956 -42.947 14.550 1.00 68.69 735 LEU A C 1
ATOM 5891 O O . LEU A 1 735 ? -29.772 -44.044 15.073 1.00 68.69 735 LEU A O 1
ATOM 5895 N N . ARG A 1 736 ? -29.216 -42.542 13.515 1.00 77.88 736 ARG A N 1
ATOM 5896 C CA . ARG A 1 736 ? -27.979 -43.220 13.081 1.00 77.88 736 ARG A CA 1
ATOM 5897 C C . ARG A 1 736 ? -26.895 -43.022 14.145 1.00 77.88 736 ARG A C 1
ATOM 5899 O O . ARG A 1 736 ? -26.822 -41.944 14.731 1.00 77.88 736 ARG A O 1
ATOM 5906 N N . ARG A 1 737 ? -26.035 -44.014 14.389 1.00 71.75 737 ARG A N 1
ATOM 5907 C CA . ARG A 1 737 ? -24.977 -43.930 15.413 1.00 71.75 737 ARG A CA 1
ATOM 5908 C C . ARG A 1 737 ? -23.602 -44.133 14.788 1.00 71.75 737 ARG A C 1
ATOM 5910 O O . ARG A 1 737 ? -23.292 -45.225 14.320 1.00 71.75 737 ARG A O 1
ATOM 5917 N N . VAL A 1 738 ? -22.764 -43.102 14.848 1.00 79.00 738 VAL A N 1
ATOM 5918 C CA . VAL A 1 738 ? -21.402 -43.113 14.297 1.00 79.00 738 VAL A CA 1
ATOM 5919 C C . VAL A 1 738 ? -20.400 -42.886 15.428 1.00 79.00 738 VAL A C 1
ATOM 5921 O O . VAL A 1 738 ? -20.501 -41.911 16.168 1.00 79.00 738 VAL A O 1
ATOM 5924 N N . THR A 1 739 ? -19.430 -43.785 15.590 1.00 76.38 739 THR A N 1
ATOM 5925 C CA . THR A 1 739 ? -18.381 -43.663 16.616 1.00 76.38 739 THR A CA 1
ATOM 5926 C C . THR A 1 739 ? -17.078 -43.155 16.013 1.00 76.38 739 THR A C 1
ATOM 5928 O O . THR A 1 739 ? -16.530 -43.796 15.120 1.00 76.38 739 THR A O 1
ATOM 5931 N N . ALA A 1 740 ? -16.560 -42.056 16.555 1.00 78.69 740 ALA A N 1
ATOM 5932 C CA . ALA A 1 740 ? -15.236 -41.518 16.261 1.00 78.69 740 ALA A CA 1
ATOM 5933 C C . ALA A 1 740 ? -14.313 -41.732 17.474 1.00 78.69 740 ALA A C 1
ATOM 5935 O O . ALA A 1 740 ? -14.775 -41.782 18.615 1.00 78.69 740 ALA A O 1
ATOM 5936 N N . SER A 1 741 ? -13.005 -41.856 17.263 1.00 76.19 741 SER A N 1
ATOM 5937 C CA . SER A 1 741 ? -12.036 -42.056 18.351 1.00 76.19 741 SER A CA 1
ATOM 5938 C C . SER A 1 741 ? -10.671 -41.486 18.001 1.00 76.19 741 SER A C 1
ATOM 5940 O O . SER A 1 741 ? -10.304 -41.496 16.831 1.00 76.19 741 SER A O 1
ATOM 5942 N N . ASN A 1 742 ? -9.911 -41.079 19.020 1.00 70.25 742 ASN A N 1
ATOM 5943 C CA . ASN A 1 742 ? -8.547 -40.535 18.906 1.00 70.25 742 ASN A CA 1
ATOM 5944 C C . ASN A 1 742 ? -8.446 -39.177 18.179 1.00 70.25 742 ASN A C 1
ATOM 5946 O O . ASN A 1 742 ? -7.350 -38.766 17.815 1.00 70.25 742 ASN A O 1
ATOM 5950 N N . TRP A 1 743 ? -9.568 -38.473 17.999 1.00 81.94 743 TRP A N 1
ATOM 5951 C CA . TRP A 1 743 ? -9.593 -37.109 17.467 1.00 81.94 743 TRP A CA 1
ATOM 5952 C C . TRP A 1 743 ? -9.662 -36.074 18.589 1.00 81.94 743 TRP A C 1
ATOM 5954 O O . TRP A 1 743 ? -10.310 -36.299 19.617 1.00 81.94 743 TRP A O 1
ATOM 5964 N N . ASP A 1 744 ? -9.019 -34.930 18.365 1.00 81.25 744 ASP A N 1
ATOM 5965 C CA . ASP A 1 744 ? -9.125 -33.759 19.231 1.00 81.25 744 ASP A CA 1
ATOM 5966 C C . ASP A 1 744 ? -10.581 -33.233 19.228 1.00 81.25 744 ASP A C 1
ATOM 5968 O O . ASP A 1 744 ? -11.134 -32.984 18.149 1.00 81.25 744 ASP A O 1
ATOM 5972 N N . PRO A 1 745 ? -11.241 -33.083 20.396 1.00 79.38 745 PRO A N 1
ATOM 5973 C CA . PRO A 1 745 ? -12.640 -32.660 20.455 1.00 79.38 745 PRO A CA 1
ATOM 5974 C C . PRO A 1 745 ? -12.924 -31.256 19.927 1.00 79.38 745 PRO A C 1
ATOM 5976 O O . PRO A 1 745 ? -14.040 -31.012 19.466 1.00 79.38 745 PRO A O 1
ATOM 5979 N N . GLU A 1 746 ? -11.961 -30.339 20.004 1.00 79.62 746 GLU A N 1
ATOM 5980 C CA . GLU A 1 746 ? -12.125 -28.963 19.543 1.00 79.62 746 GLU A CA 1
ATOM 5981 C C . GLU A 1 746 ? -11.940 -28.887 18.026 1.00 79.62 746 GLU A C 1
ATOM 5983 O O . GLU A 1 746 ? -12.825 -28.374 17.338 1.00 79.62 746 GLU A O 1
ATOM 5988 N N . ALA A 1 747 ? -10.899 -29.529 17.487 1.00 83.12 747 ALA A N 1
ATOM 5989 C CA . ALA A 1 747 ? -10.719 -29.666 16.040 1.00 83.12 747 ALA A CA 1
ATOM 5990 C C . ALA A 1 747 ? -11.937 -30.348 15.379 1.00 83.12 747 ALA A C 1
ATOM 5992 O O . ALA A 1 747 ? -12.479 -29.861 14.384 1.00 83.12 747 ALA A O 1
ATOM 5993 N N . PHE A 1 748 ? -12.439 -31.437 15.970 1.00 85.81 748 PHE A N 1
ATOM 5994 C CA . PHE A 1 748 ? -13.604 -32.160 15.447 1.00 85.81 748 PHE A CA 1
ATOM 5995 C C . PHE A 1 748 ? -14.901 -31.327 15.531 1.00 85.81 748 PHE A C 1
ATOM 5997 O O . PHE A 1 748 ? -15.713 -31.343 14.606 1.00 85.81 748 PHE A O 1
ATOM 6004 N N . ASN A 1 749 ? -15.079 -30.533 16.595 1.00 84.00 749 ASN A N 1
ATOM 6005 C CA . ASN A 1 749 ? -16.188 -29.579 16.735 1.00 84.00 749 ASN A CA 1
ATOM 6006 C C . ASN A 1 749 ? -16.117 -28.443 15.693 1.00 84.00 749 ASN A C 1
ATOM 6008 O O . ASN A 1 749 ? -17.152 -28.050 15.150 1.00 84.00 749 ASN A O 1
ATOM 6012 N N . ILE A 1 750 ? -14.920 -27.946 15.363 1.00 84.12 750 ILE A N 1
ATOM 6013 C CA . ILE A 1 750 ? -14.718 -26.931 14.317 1.00 84.12 750 ILE A CA 1
ATOM 6014 C C . ILE A 1 750 ? -15.107 -27.489 12.940 1.00 84.12 750 ILE A C 1
ATOM 6016 O O . ILE A 1 750 ? -15.935 -26.874 12.267 1.00 84.12 750 ILE A O 1
ATOM 6020 N N . VAL A 1 751 ? -14.624 -28.678 12.551 1.00 85.88 751 VAL A N 1
ATOM 6021 C CA . VAL A 1 751 ? -15.011 -29.313 11.271 1.00 85.88 751 VAL A CA 1
ATOM 6022 C C . VAL A 1 751 ? -16.531 -29.492 11.185 1.00 85.88 751 VAL A C 1
ATOM 6024 O O . VAL A 1 751 ? -17.147 -29.072 10.205 1.00 85.88 751 VAL A O 1
ATOM 6027 N N . LEU A 1 752 ? -17.173 -30.013 12.237 1.00 86.56 752 LEU A N 1
ATOM 6028 C CA . LEU A 1 752 ? -18.634 -30.153 12.275 1.00 86.56 752 LEU A CA 1
ATOM 6029 C C . LEU A 1 752 ? -19.375 -28.805 12.230 1.00 86.56 752 LEU A C 1
ATOM 6031 O O . LEU A 1 752 ? -20.453 -28.729 11.638 1.00 86.56 752 LEU A O 1
ATOM 6035 N N . THR A 1 753 ? -18.809 -27.743 12.814 1.00 83.75 753 THR A N 1
ATOM 6036 C CA . THR A 1 753 ? -19.356 -26.374 12.773 1.00 83.75 753 THR A CA 1
ATOM 6037 C C . THR A 1 753 ? -19.360 -25.836 11.339 1.00 83.75 753 THR A C 1
ATOM 6039 O O . THR A 1 753 ? -20.375 -25.281 10.910 1.00 83.75 753 THR A O 1
ATOM 6042 N N . ILE A 1 754 ? -18.288 -26.070 10.572 1.00 84.44 754 ILE A N 1
ATOM 6043 C CA . ILE A 1 754 ? -18.203 -25.698 9.150 1.00 84.44 754 ILE A CA 1
ATOM 6044 C C . ILE A 1 754 ? -19.184 -26.545 8.317 1.00 84.44 754 ILE A C 1
ATOM 6046 O O . ILE A 1 754 ? -20.004 -25.980 7.595 1.00 84.44 754 ILE A O 1
ATOM 6050 N N . MET A 1 755 ? -19.195 -27.876 8.489 1.00 85.50 755 MET A N 1
ATOM 6051 C CA . MET A 1 755 ? -20.101 -28.797 7.772 1.00 85.50 755 MET A CA 1
ATOM 6052 C C . MET A 1 755 ? -21.594 -28.472 7.950 1.00 85.50 755 MET A C 1
ATOM 6054 O O . MET A 1 755 ? -22.391 -28.742 7.057 1.00 85.50 755 MET A O 1
ATOM 6058 N N . HIS A 1 756 ? -21.990 -27.910 9.096 1.00 85.56 756 HIS A N 1
ATOM 6059 C CA . HIS A 1 756 ? -23.380 -27.529 9.385 1.00 85.56 756 HIS A CA 1
ATOM 6060 C C . HIS A 1 756 ? -23.708 -26.065 9.035 1.00 85.56 756 HIS A C 1
ATOM 6062 O O . HIS A 1 756 ? -24.793 -25.586 9.364 1.00 85.56 756 HIS A O 1
ATOM 6068 N N . GLY A 1 757 ? -22.793 -25.340 8.385 1.00 78.56 757 GLY A N 1
ATOM 6069 C CA . GLY A 1 757 ? -23.015 -23.960 7.950 1.00 78.56 757 GLY A CA 1
ATOM 6070 C C . GLY A 1 757 ? -22.975 -22.913 9.071 1.00 78.56 757 GLY A C 1
ATOM 6071 O O . GLY A 1 757 ? -23.388 -21.769 8.864 1.00 78.56 757 GLY A O 1
ATOM 6072 N N . TYR A 1 758 ? -22.456 -23.250 10.258 1.00 80.75 758 TYR A N 1
ATOM 6073 C CA . TYR A 1 758 ? -22.305 -22.322 11.390 1.00 80.75 758 TYR A CA 1
ATOM 6074 C C . TYR A 1 758 ? -21.066 -21.422 11.234 1.00 80.75 758 TYR A C 1
ATOM 6076 O O . TYR A 1 758 ? -20.311 -21.174 12.169 1.00 80.75 758 TYR A O 1
ATOM 6084 N N . HIS A 1 759 ? -20.900 -20.869 10.032 1.00 77.38 759 HIS A N 1
ATOM 6085 C CA . HIS A 1 759 ? -19.762 -20.092 9.534 1.00 77.38 759 HIS A CA 1
ATOM 6086 C C . HIS A 1 759 ? -19.329 -18.887 10.392 1.00 77.38 759 HIS A C 1
ATOM 6088 O O . HIS A 1 759 ? -18.235 -18.360 10.200 1.00 77.38 759 HIS A O 1
ATOM 6094 N N . ARG A 1 760 ? -20.183 -18.431 11.320 1.00 73.50 760 ARG A N 1
ATOM 6095 C CA . ARG A 1 760 ? -19.909 -17.332 12.264 1.00 73.50 760 ARG A CA 1
ATOM 6096 C C . ARG A 1 760 ? -19.287 -17.784 13.587 1.00 73.50 760 ARG A C 1
ATOM 6098 O O . ARG A 1 760 ? -18.675 -16.956 14.252 1.00 73.50 760 ARG A O 1
ATOM 6105 N N . ASP A 1 761 ? -19.449 -19.057 13.942 1.00 72.25 761 ASP A N 1
ATOM 6106 C CA . ASP A 1 761 ? -18.939 -19.656 15.180 1.00 72.25 761 ASP A CA 1
ATOM 6107 C C . ASP A 1 761 ? -17.563 -20.333 14.962 1.00 72.25 761 ASP A C 1
ATOM 6109 O O . ASP A 1 761 ? -16.967 -20.855 15.901 1.00 72.25 761 ASP A O 1
ATOM 6113 N N . VAL A 1 762 ? -17.053 -20.323 13.723 1.00 77.12 762 VAL A N 1
ATOM 6114 C CA . VAL A 1 762 ? -15.715 -20.809 13.349 1.00 77.12 762 VAL A CA 1
ATOM 6115 C C . VAL A 1 762 ? -14.656 -19.795 13.817 1.00 77.12 762 VAL A C 1
ATOM 6117 O O . VAL A 1 762 ? -14.785 -18.610 13.485 1.00 77.12 762 VAL A O 1
ATOM 6120 N N . PRO A 1 763 ? -13.605 -20.206 14.557 1.00 72.38 763 PRO A N 1
ATOM 6121 C CA . PRO A 1 763 ? -12.530 -19.302 14.957 1.00 72.38 763 PRO A CA 1
ATOM 6122 C C . PRO A 1 763 ? -11.823 -18.687 13.743 1.00 72.38 763 PRO A C 1
ATOM 6124 O O . PRO A 1 763 ? -11.461 -19.385 12.801 1.00 72.38 763 PRO A O 1
ATOM 6127 N N . ARG A 1 764 ? -11.598 -17.368 13.778 1.00 66.06 764 ARG A N 1
ATOM 6128 C CA . ARG A 1 764 ? -10.847 -16.640 12.733 1.00 66.06 764 ARG A CA 1
ATOM 6129 C C . ARG A 1 764 ? -9.329 -16.713 12.905 1.00 66.06 764 ARG A C 1
ATOM 6131 O O . ARG A 1 764 ? -8.605 -16.210 12.058 1.00 66.06 764 ARG A O 1
ATOM 6138 N N . SER A 1 765 ? -8.867 -17.298 14.004 1.00 62.66 765 SER A N 1
ATOM 6139 C CA . SER A 1 765 ? -7.462 -17.529 14.304 1.00 62.66 765 SER A CA 1
ATOM 6140 C C . SER A 1 765 ? -7.292 -18.904 14.935 1.00 62.66 765 SER A C 1
ATOM 6142 O O . SER A 1 765 ? -8.048 -19.289 15.827 1.00 62.66 765 SER A O 1
ATOM 6144 N N . LEU A 1 766 ? -6.316 -19.653 14.429 1.00 70.88 766 LEU A N 1
ATOM 6145 C CA . LEU A 1 766 ? -5.998 -21.024 14.813 1.00 70.88 766 LEU A CA 1
ATOM 6146 C C . LEU A 1 766 ? -4.475 -21.163 14.756 1.00 70.88 766 LEU A C 1
ATOM 6148 O O . LEU A 1 766 ? -3.882 -20.807 13.743 1.00 70.88 766 LEU A O 1
ATOM 6152 N N . GLY A 1 767 ? -3.852 -21.653 15.829 1.00 66.75 767 GLY A N 1
ATOM 6153 C CA . GLY A 1 767 ? -2.410 -21.916 15.839 1.00 66.75 767 GLY A CA 1
ATOM 6154 C C . GLY A 1 767 ? -2.046 -23.171 15.041 1.00 66.75 767 GLY A C 1
ATOM 6155 O O . GLY A 1 767 ? -2.895 -24.047 14.836 1.00 66.75 767 GLY A O 1
ATOM 6156 N N . LEU A 1 768 ? -0.774 -23.284 14.647 1.00 63.28 768 LEU A N 1
ATOM 6157 C CA . LEU A 1 768 ? -0.243 -24.359 13.795 1.00 63.28 768 LEU A CA 1
ATOM 6158 C C . LEU A 1 768 ? -0.648 -25.778 14.251 1.00 63.28 768 LEU A C 1
ATOM 6160 O O . LEU A 1 768 ? -1.043 -26.604 13.431 1.00 63.28 768 LEU A O 1
ATOM 6164 N N . GLU A 1 769 ? -0.627 -26.054 15.561 1.00 73.00 769 GLU A N 1
ATOM 6165 C CA . GLU A 1 769 ? -1.040 -27.349 16.131 1.00 73.00 769 GLU A CA 1
ATOM 6166 C C . GLU A 1 769 ? -2.516 -27.679 15.838 1.00 73.00 769 GLU A C 1
ATOM 6168 O O . GLU A 1 769 ? -2.852 -28.804 15.462 1.00 73.00 769 GLU A O 1
ATOM 6173 N N . MET A 1 770 ? -3.409 -26.693 15.974 1.00 76.88 770 MET A N 1
ATOM 6174 C CA . MET A 1 770 ? -4.838 -26.874 15.713 1.00 76.88 770 MET A CA 1
ATOM 6175 C C . MET A 1 770 ? -5.111 -26.992 14.209 1.00 76.88 770 MET A C 1
ATOM 6177 O O . MET A 1 770 ? -5.950 -27.794 13.805 1.00 76.88 770 MET A O 1
ATOM 6181 N N . LEU A 1 771 ? -4.360 -26.272 13.368 1.00 74.06 771 LEU A N 1
ATOM 6182 C CA . LEU A 1 771 ? -4.419 -26.423 11.910 1.00 74.06 771 LEU A CA 1
ATOM 6183 C C . LEU A 1 771 ? -3.971 -27.823 11.461 1.00 74.06 771 LEU A C 1
ATOM 6185 O O . LEU A 1 771 ? -4.656 -28.440 10.647 1.00 74.06 771 LEU A O 1
ATOM 6189 N N . ALA A 1 772 ? -2.905 -28.377 12.045 1.00 73.38 772 ALA A N 1
ATOM 6190 C CA . ALA A 1 772 ? -2.476 -29.752 11.781 1.00 73.38 772 ALA A CA 1
ATOM 6191 C C . ALA A 1 772 ? -3.535 -30.786 12.217 1.00 73.38 772 ALA A C 1
ATOM 6193 O O . ALA A 1 772 ? -3.884 -31.683 11.447 1.00 73.38 772 ALA A O 1
ATOM 6194 N N . LYS A 1 773 ? -4.113 -30.625 13.418 1.00 79.19 773 LYS A N 1
ATOM 6195 C CA . LYS A 1 773 ? -5.224 -31.463 13.914 1.00 79.19 773 LYS A CA 1
ATOM 6196 C C . LYS A 1 773 ? -6.446 -31.415 12.993 1.00 79.19 773 LYS A C 1
ATOM 6198 O O . LYS A 1 773 ? -7.064 -32.451 12.753 1.00 79.19 773 LYS A O 1
ATOM 6203 N N . LEU A 1 774 ? -6.783 -30.238 12.465 1.00 82.19 774 LEU A N 1
ATOM 6204 C CA . LEU A 1 774 ? -7.861 -30.064 11.491 1.00 82.19 774 LEU A CA 1
ATOM 6205 C C . LEU A 1 774 ? -7.533 -30.753 10.165 1.00 82.19 774 LEU A C 1
ATOM 6207 O O . LEU A 1 774 ? -8.344 -31.549 9.701 1.00 82.19 774 LEU A O 1
ATOM 6211 N N . ALA A 1 775 ? -6.348 -30.526 9.595 1.00 76.81 775 ALA A N 1
ATOM 6212 C CA . ALA A 1 775 ? -5.930 -31.140 8.334 1.00 76.81 775 ALA A CA 1
ATOM 6213 C C . ALA A 1 775 ? -6.020 -32.677 8.377 1.00 76.81 775 ALA A C 1
ATOM 6215 O O . ALA A 1 775 ? -6.587 -33.279 7.467 1.00 76.81 775 ALA A O 1
ATOM 6216 N N . MET A 1 776 ? -5.576 -33.310 9.472 1.00 77.50 776 MET A N 1
ATOM 6217 C CA . MET A 1 776 ? -5.695 -34.765 9.656 1.00 77.50 776 MET A CA 1
ATOM 6218 C C . MET A 1 776 ? -7.150 -35.267 9.685 1.00 77.50 776 MET A C 1
ATOM 6220 O O . MET A 1 776 ? -7.426 -36.370 9.216 1.00 77.50 776 MET A O 1
ATOM 6224 N N . ILE A 1 777 ? -8.086 -34.487 10.236 1.00 81.12 777 ILE A N 1
ATOM 6225 C CA . ILE A 1 777 ? -9.521 -34.823 10.228 1.00 81.12 777 ILE A CA 1
ATOM 6226 C C . ILE A 1 777 ? -10.082 -34.663 8.807 1.00 81.12 777 ILE A C 1
ATOM 6228 O O . ILE A 1 777 ? -10.848 -35.507 8.347 1.00 81.12 777 ILE A O 1
ATOM 6232 N N . VAL A 1 778 ? -9.702 -33.595 8.108 1.00 83.56 778 VAL A N 1
ATOM 6233 C CA . VAL A 1 778 ? -10.233 -33.247 6.782 1.00 83.56 778 VAL A CA 1
ATOM 6234 C C . VAL A 1 778 ? -9.793 -34.237 5.702 1.00 83.56 778 VAL A C 1
ATOM 6236 O O . VAL A 1 778 ? -10.629 -34.645 4.894 1.00 83.56 778 VAL A O 1
ATOM 6239 N N . ASP A 1 779 ? -8.535 -34.682 5.757 1.00 77.06 779 ASP A N 1
ATOM 6240 C CA . ASP A 1 779 ? -7.998 -35.775 4.941 1.00 77.06 779 ASP A CA 1
ATOM 6241 C C . ASP A 1 779 ? -8.731 -37.096 5.235 1.00 77.06 779 ASP A C 1
ATOM 6243 O O . ASP A 1 779 ? -9.359 -37.682 4.351 1.00 77.06 779 ASP A O 1
ATOM 6247 N N . TYR A 1 780 ? -8.767 -37.519 6.506 1.00 81.62 780 TYR A N 1
ATOM 6248 C CA . TYR A 1 780 ? -9.353 -38.805 6.898 1.00 81.62 780 TYR A CA 1
ATOM 6249 C C . TYR A 1 780 ? -10.843 -38.946 6.543 1.00 81.62 780 TYR A C 1
ATOM 6251 O O . TYR A 1 780 ? -11.288 -40.023 6.132 1.00 81.62 780 TYR A O 1
ATOM 6259 N N . TYR A 1 781 ? -11.630 -37.881 6.723 1.00 82.69 781 TYR A N 1
ATOM 6260 C CA . TYR A 1 781 ? -13.058 -37.869 6.390 1.00 82.69 781 TYR A CA 1
ATOM 6261 C C . TYR A 1 781 ? -13.350 -37.341 4.976 1.00 82.69 781 TYR A C 1
ATOM 6263 O O . TYR A 1 781 ? -14.526 -37.222 4.630 1.00 82.69 781 TYR A O 1
ATOM 6271 N N . ASP A 1 782 ? -12.335 -37.069 4.151 1.00 81.25 782 ASP A N 1
ATOM 6272 C CA . ASP A 1 782 ? -12.468 -36.656 2.747 1.00 81.25 782 ASP A CA 1
ATOM 6273 C C . ASP A 1 782 ? -13.538 -35.561 2.546 1.00 81.25 782 ASP A C 1
ATOM 6275 O O . ASP A 1 782 ? -14.601 -35.786 1.946 1.00 81.25 782 ASP A O 1
ATOM 6279 N N . CYS A 1 783 ? -13.289 -34.401 3.167 1.00 84.25 783 CYS A N 1
ATOM 6280 C CA . CYS A 1 783 ? -14.199 -33.247 3.206 1.00 84.25 783 CYS A CA 1
ATOM 6281 C C . CYS A 1 783 ? -13.529 -31.921 2.790 1.00 84.25 783 CYS A C 1
ATOM 6283 O O . CYS A 1 783 ? -13.887 -30.847 3.278 1.00 84.25 783 CYS A O 1
ATOM 6285 N N . HIS A 1 784 ? -12.534 -32.010 1.906 1.00 79.19 784 HIS A N 1
ATOM 6286 C CA . HIS A 1 784 ? -11.688 -30.905 1.448 1.00 79.19 784 HIS A CA 1
ATOM 6287 C C . HIS A 1 784 ? -12.480 -29.700 0.900 1.00 79.19 784 HIS A C 1
ATOM 6289 O O . HIS A 1 784 ? -12.253 -28.576 1.342 1.00 79.19 784 HIS A O 1
ATOM 6295 N N . GLU A 1 785 ? -13.473 -29.942 0.034 1.00 77.75 785 GLU A N 1
ATOM 6296 C CA . GLU A 1 785 ? -14.301 -28.919 -0.646 1.00 77.75 785 GLU A CA 1
ATOM 6297 C C . GLU A 1 785 ? -14.972 -27.912 0.316 1.00 77.75 785 GLU A C 1
ATOM 6299 O O . GLU A 1 785 ? -15.186 -26.748 -0.010 1.00 77.75 785 GLU A O 1
ATOM 6304 N N . ILE A 1 786 ? -15.319 -28.354 1.530 1.00 76.81 786 ILE A N 1
ATOM 6305 C CA . ILE A 1 786 ? -16.015 -27.545 2.550 1.00 76.81 786 ILE A CA 1
ATOM 6306 C C . ILE A 1 786 ? -15.027 -26.690 3.367 1.00 76.81 786 ILE A C 1
ATOM 6308 O O . ILE A 1 786 ? -15.418 -25.709 4.005 1.00 76.81 786 ILE A O 1
ATOM 6312 N N . ILE A 1 787 ? -13.749 -27.069 3.359 1.00 74.88 787 ILE A N 1
ATOM 6313 C CA . ILE A 1 787 ? -12.667 -26.478 4.155 1.00 74.88 787 ILE A CA 1
ATOM 6314 C C . ILE A 1 787 ? -11.818 -25.525 3.307 1.00 74.88 787 ILE A C 1
ATOM 6316 O O . ILE A 1 787 ? -11.277 -24.568 3.849 1.00 74.88 787 ILE A O 1
ATOM 6320 N N . GLU A 1 788 ? -11.747 -25.730 1.991 1.00 71.31 788 GLU A N 1
ATOM 6321 C CA . GLU A 1 788 ? -11.029 -24.889 1.020 1.00 71.31 788 GLU A CA 1
ATOM 6322 C C . GLU A 1 788 ? -11.338 -23.389 1.195 1.00 71.31 788 GLU A C 1
ATOM 6324 O O . GLU A 1 788 ? -10.434 -22.583 1.398 1.00 71.31 788 GLU A O 1
ATOM 6329 N N . LEU A 1 789 ? -12.621 -23.024 1.302 1.00 66.56 789 LEU A N 1
ATOM 6330 C CA . LEU A 1 789 ? -13.074 -21.638 1.518 1.00 66.56 789 LEU A CA 1
ATOM 6331 C C . LEU A 1 789 ? -12.684 -21.044 2.897 1.00 66.56 789 LEU A C 1
ATOM 6333 O O . LEU A 1 789 ? -12.865 -19.851 3.143 1.00 66.56 789 LEU A O 1
ATOM 6337 N N . TYR A 1 790 ? -12.153 -21.871 3.800 1.00 66.44 790 TYR A N 1
ATOM 6338 C CA . TYR A 1 790 ? -11.540 -21.480 5.073 1.00 66.44 790 TYR A CA 1
ATOM 6339 C C . TYR A 1 790 ? -10.012 -21.599 5.068 1.00 66.44 790 TYR A C 1
ATOM 6341 O O . TYR A 1 790 ? -9.362 -20.905 5.852 1.00 66.44 790 TYR A O 1
ATOM 6349 N N . ALA A 1 791 ? -9.427 -22.403 4.177 1.00 62.22 791 ALA A N 1
ATOM 6350 C CA . ALA A 1 791 ? -7.983 -22.500 3.999 1.00 62.22 791 ALA A CA 1
ATOM 6351 C C . ALA A 1 791 ? -7.386 -21.138 3.605 1.00 62.22 791 ALA A C 1
ATOM 6353 O O . ALA A 1 791 ? -6.399 -20.731 4.203 1.00 62.22 791 ALA A O 1
ATOM 6354 N N . ASP A 1 792 ? -8.054 -20.363 2.744 1.00 58.81 792 ASP A N 1
ATOM 6355 C CA . ASP A 1 792 ? -7.658 -18.983 2.397 1.00 58.81 792 ASP A CA 1
ATOM 6356 C C . ASP A 1 792 ? -7.743 -17.985 3.569 1.00 58.81 792 ASP A C 1
ATOM 6358 O O . ASP A 1 792 ? -7.093 -16.935 3.567 1.00 58.81 792 ASP A O 1
ATOM 6362 N N . ILE A 1 793 ? -8.582 -18.275 4.570 1.00 55.00 793 ILE A N 1
ATOM 6363 C CA . ILE A 1 793 ? -8.781 -17.422 5.751 1.00 55.00 793 ILE A CA 1
ATOM 6364 C C . ILE A 1 793 ? -7.736 -17.761 6.822 1.00 55.00 793 ILE A C 1
ATOM 6366 O O . ILE A 1 793 ? -7.211 -16.860 7.473 1.00 55.00 793 ILE A O 1
ATOM 6370 N N . CYS A 1 794 ? -7.408 -19.044 6.983 1.00 48.84 794 CYS A N 1
ATOM 6371 C CA . CYS A 1 794 ? -6.404 -19.519 7.933 1.00 48.84 794 CYS A CA 1
ATOM 6372 C C . CYS A 1 794 ? -4.968 -19.471 7.381 1.00 48.84 794 CYS A C 1
ATOM 6374 O O . CYS A 1 794 ? -4.035 -19.278 8.154 1.00 48.84 794 CYS A O 1
ATOM 6376 N N . GLY A 1 795 ? -4.771 -19.583 6.065 1.00 47.22 795 GLY A N 1
ATOM 6377 C CA . GLY A 1 795 ? -3.464 -19.498 5.401 1.00 47.22 795 GLY A CA 1
ATOM 6378 C C . GLY A 1 795 ? -2.780 -18.147 5.614 1.00 47.22 795 GLY A C 1
ATOM 6379 O O . GLY A 1 795 ? -1.576 -18.097 5.838 1.00 47.22 795 GLY A O 1
ATOM 6380 N N . LYS A 1 796 ? -3.571 -17.074 5.731 1.00 47.69 796 LYS A N 1
ATOM 6381 C CA . LYS A 1 796 ? -3.118 -15.714 6.085 1.00 47.69 796 LYS A CA 1
ATOM 6382 C C . LYS A 1 796 ? -2.580 -15.570 7.519 1.00 47.69 796 LYS A C 1
ATOM 6384 O O . LYS A 1 796 ? -2.193 -14.476 7.916 1.00 47.69 796 LYS A O 1
ATOM 6389 N N . LEU A 1 797 ? -2.578 -16.651 8.304 1.00 37.75 797 LEU A N 1
ATOM 6390 C CA . LEU A 1 797 ? -1.856 -16.762 9.577 1.00 37.75 797 LEU A CA 1
ATOM 6391 C C . LEU A 1 797 ? -0.610 -17.652 9.464 1.00 37.75 797 LEU A C 1
ATOM 6393 O O . LEU A 1 797 ? 0.323 -17.479 10.237 1.00 37.75 797 LEU A O 1
ATOM 6397 N N . ILE A 1 798 ? -0.563 -18.561 8.486 1.00 43.81 798 ILE A N 1
ATOM 6398 C CA . ILE A 1 798 ? 0.624 -19.375 8.180 1.00 43.81 798 ILE A CA 1
ATOM 6399 C C . ILE A 1 798 ? 1.718 -18.493 7.551 1.00 43.81 798 ILE A C 1
ATOM 6401 O O . ILE A 1 798 ? 2.896 -18.688 7.822 1.00 43.81 798 ILE A O 1
ATOM 6405 N N . GLU A 1 799 ? 1.330 -17.457 6.803 1.00 44.50 799 GLU A N 1
ATOM 6406 C CA . GLU A 1 799 ? 2.218 -16.375 6.338 1.00 44.50 799 GLU A CA 1
ATOM 6407 C C . GLU A 1 799 ? 2.666 -15.407 7.461 1.00 44.50 799 GLU A C 1
ATOM 6409 O O . GLU A 1 799 ? 3.409 -14.467 7.190 1.00 44.50 799 GLU A O 1
ATOM 6414 N N . ALA A 1 800 ? 2.207 -15.593 8.708 1.00 43.22 800 ALA A N 1
ATOM 6415 C CA . ALA A 1 800 ? 2.438 -14.668 9.826 1.00 43.22 800 ALA A CA 1
ATOM 6416 C C . ALA A 1 800 ? 3.235 -15.265 11.008 1.00 43.22 800 ALA A C 1
ATOM 6418 O O . ALA A 1 800 ? 3.521 -14.541 11.964 1.00 43.22 800 ALA A O 1
ATOM 6419 N N . GLU A 1 801 ? 3.610 -16.549 10.960 1.00 38.19 801 GLU A N 1
ATOM 6420 C CA . GLU A 1 801 ? 4.497 -17.191 11.941 1.00 38.19 801 GLU A CA 1
ATOM 6421 C C . GLU A 1 801 ? 5.740 -17.770 11.234 1.00 38.19 801 GLU A C 1
ATOM 6423 O O . GLU A 1 801 ? 5.669 -18.829 10.610 1.00 38.19 801 GLU A O 1
ATOM 6428 N N . ASP A 1 802 ? 6.897 -17.104 11.374 1.00 42.91 802 ASP A N 1
ATOM 6429 C CA . ASP A 1 802 ? 8.219 -17.522 10.854 1.00 42.91 802 ASP A CA 1
ATOM 6430 C C . ASP A 1 802 ? 8.773 -18.786 11.561 1.00 42.91 802 ASP A C 1
ATOM 6432 O O . ASP A 1 802 ? 9.830 -18.770 12.196 1.00 42.91 802 ASP A O 1
ATOM 6436 N N . CYS A 1 803 ? 8.036 -19.900 11.512 1.00 38.81 803 CYS A N 1
ATOM 6437 C CA . CYS A 1 803 ? 8.378 -21.166 12.170 1.00 38.81 803 CYS A CA 1
ATOM 6438 C C . CYS A 1 803 ? 7.810 -22.404 11.446 1.00 38.81 803 CYS A C 1
ATOM 6440 O O . CYS A 1 803 ? 7.268 -23.321 12.069 1.00 38.81 803 CYS A O 1
ATOM 6442 N N . PHE A 1 804 ? 8.005 -22.500 10.126 1.00 39.31 804 PHE A N 1
ATOM 6443 C CA . PHE A 1 804 ? 7.967 -23.819 9.485 1.00 39.31 804 PHE A CA 1
ATOM 6444 C C . PHE A 1 804 ? 9.092 -24.706 10.062 1.00 39.31 804 PHE A C 1
ATOM 6446 O O . PHE A 1 804 ? 10.244 -24.273 10.109 1.00 39.31 804 PHE A O 1
ATOM 6453 N N . PRO A 1 805 ? 8.819 -25.967 10.457 1.00 49.56 805 PRO A N 1
ATOM 6454 C CA . PRO A 1 805 ? 9.828 -26.874 11.023 1.00 49.56 805 PRO A CA 1
ATOM 6455 C C . PRO A 1 805 ? 10.838 -27.410 9.987 1.00 49.56 805 PRO A C 1
ATOM 6457 O O . PRO A 1 805 ? 11.626 -28.304 10.291 1.00 49.56 805 PRO A O 1
ATOM 6460 N N . ILE A 1 806 ? 10.804 -26.883 8.761 1.00 51.34 806 ILE A N 1
ATOM 6461 C CA . ILE A 1 806 ? 11.725 -27.154 7.658 1.00 51.34 806 ILE A CA 1
ATOM 6462 C C . ILE A 1 806 ? 12.124 -25.776 7.098 1.00 51.34 806 ILE A C 1
ATOM 6464 O O . ILE A 1 806 ? 11.239 -25.076 6.603 1.00 51.34 806 ILE A O 1
ATOM 6468 N N . PRO A 1 807 ? 13.402 -25.358 7.179 1.00 60.53 807 PRO A N 1
ATOM 6469 C CA . PRO A 1 807 ? 13.851 -24.073 6.640 1.00 60.53 807 PRO A CA 1
ATOM 6470 C C . PRO A 1 807 ? 13.569 -23.910 5.140 1.00 60.53 807 PRO A C 1
ATOM 6472 O O . PRO A 1 807 ? 13.623 -24.884 4.383 1.00 60.53 807 PRO A O 1
ATOM 6475 N N . SER A 1 808 ? 13.354 -22.664 4.705 1.00 56.56 808 SER A N 1
ATOM 6476 C CA . SER A 1 808 ? 13.211 -22.256 3.295 1.00 56.56 808 SER A CA 1
ATOM 6477 C C . SER A 1 808 ? 14.281 -22.877 2.400 1.00 56.56 808 SER A C 1
ATOM 6479 O O . SER A 1 808 ? 13.975 -23.552 1.421 1.00 56.56 808 SER A O 1
ATOM 6481 N N . ASP A 1 809 ? 15.532 -22.733 2.818 1.00 62.22 809 ASP A N 1
ATOM 6482 C CA . ASP A 1 809 ? 16.749 -23.154 2.128 1.00 62.22 809 ASP A CA 1
ATOM 6483 C C . ASP A 1 809 ? 16.795 -24.680 1.936 1.00 62.22 809 ASP A C 1
ATOM 6485 O O . ASP A 1 809 ? 17.490 -25.197 1.061 1.00 62.22 809 ASP A O 1
ATOM 6489 N N . LEU A 1 810 ? 16.072 -25.419 2.783 1.00 66.50 810 LEU A N 1
ATOM 6490 C CA . LEU A 1 810 ? 15.974 -26.875 2.769 1.00 66.50 810 LEU A CA 1
ATOM 6491 C C . LEU A 1 810 ? 14.894 -27.325 1.773 1.00 66.50 810 LEU A C 1
ATOM 6493 O O . LEU A 1 810 ? 15.130 -28.239 0.984 1.00 66.50 810 LEU A O 1
ATOM 6497 N N . LEU A 1 811 ? 13.746 -26.636 1.741 1.00 71.62 811 LEU A N 1
ATOM 6498 C CA . LEU A 1 811 ? 12.719 -26.829 0.709 1.00 71.62 811 LEU A CA 1
ATOM 6499 C C . LEU A 1 811 ? 13.255 -26.465 -0.686 1.00 71.62 811 LEU A C 1
ATOM 6501 O O . LEU A 1 811 ? 13.039 -27.218 -1.634 1.00 71.62 811 LEU A O 1
ATOM 6505 N N . GLU A 1 812 ? 14.013 -25.371 -0.797 1.00 75.75 812 GLU A N 1
ATOM 6506 C CA . GLU A 1 812 ? 14.682 -24.960 -2.035 1.00 75.75 812 GLU A CA 1
ATOM 6507 C C . GLU A 1 812 ? 15.704 -26.013 -2.496 1.00 75.75 812 GLU A C 1
ATOM 6509 O O . GLU A 1 812 ? 15.663 -26.447 -3.646 1.00 75.75 812 GLU A O 1
ATOM 6514 N N . GLN A 1 813 ? 16.564 -26.517 -1.601 1.00 74.94 813 GLN A N 1
ATOM 6515 C CA . GLN A 1 813 ? 17.503 -27.598 -1.934 1.00 74.94 813 GLN A CA 1
ATOM 6516 C C . GLN A 1 813 ? 16.804 -28.901 -2.352 1.00 74.94 813 GLN A C 1
ATOM 6518 O O . GLN A 1 813 ? 17.279 -29.576 -3.271 1.00 74.94 813 GLN A O 1
ATOM 6523 N N . ILE A 1 814 ? 15.683 -29.259 -1.716 1.00 78.44 814 ILE A N 1
ATOM 6524 C CA . ILE A 1 814 ? 14.875 -30.427 -2.096 1.00 78.44 814 ILE A CA 1
ATOM 6525 C C . ILE A 1 814 ? 14.269 -30.237 -3.493 1.00 78.44 814 ILE A C 1
ATOM 6527 O O . ILE A 1 814 ? 14.326 -31.165 -4.306 1.00 78.44 814 ILE A O 1
ATOM 6531 N N . ASP A 1 815 ? 13.733 -29.055 -3.811 1.00 82.31 815 ASP A N 1
ATOM 6532 C CA . ASP A 1 815 ? 13.158 -28.809 -5.135 1.00 82.31 815 ASP A CA 1
ATOM 6533 C C . ASP A 1 815 ? 14.229 -28.698 -6.230 1.00 82.31 815 ASP A C 1
ATOM 6535 O O . ASP A 1 815 ? 14.046 -29.263 -7.305 1.00 82.31 815 ASP A O 1
ATOM 6539 N N . ILE A 1 816 ? 15.393 -28.102 -5.948 1.00 82.56 816 ILE A N 1
ATOM 6540 C CA . ILE A 1 816 ? 16.559 -28.123 -6.850 1.00 82.56 816 ILE A CA 1
ATOM 6541 C C . ILE A 1 816 ? 16.980 -29.571 -7.151 1.00 82.56 816 ILE A C 1
ATOM 6543 O O . ILE A 1 816 ? 17.205 -29.916 -8.314 1.00 82.56 816 ILE A O 1
ATOM 6547 N N . ALA A 1 817 ? 17.034 -30.445 -6.140 1.00 82.75 817 ALA A N 1
ATOM 6548 C CA . ALA A 1 817 ? 17.352 -31.861 -6.333 1.00 82.75 817 ALA A CA 1
ATOM 6549 C C . ALA A 1 817 ? 16.271 -32.605 -7.147 1.00 82.75 817 ALA A C 1
ATOM 6551 O O . ALA A 1 817 ? 16.605 -33.425 -8.008 1.00 82.75 817 ALA A O 1
ATOM 6552 N N . ARG A 1 818 ? 14.982 -32.291 -6.937 1.00 88.62 818 ARG A N 1
ATOM 6553 C CA . ARG A 1 818 ? 13.871 -32.802 -7.764 1.00 88.62 818 ARG A CA 1
ATOM 6554 C C . ARG A 1 818 ? 14.009 -32.342 -9.217 1.00 88.62 818 ARG A C 1
ATOM 6556 O O . ARG A 1 818 ? 13.886 -33.161 -10.128 1.00 88.62 818 ARG A O 1
ATOM 6563 N N . GLN A 1 819 ? 14.268 -31.056 -9.431 1.00 88.75 819 GLN A N 1
ATOM 6564 C CA . GLN A 1 819 ? 14.401 -30.443 -10.749 1.00 88.75 819 GLN A CA 1
ATOM 6565 C C . GLN A 1 819 ? 15.590 -31.015 -11.535 1.00 88.75 819 GLN A C 1
ATOM 6567 O O . GLN A 1 819 ? 15.409 -31.393 -12.691 1.00 88.75 819 GLN A O 1
ATOM 6572 N N . ASP A 1 820 ? 16.771 -31.158 -10.922 1.00 86.94 820 ASP A N 1
ATOM 6573 C CA . ASP A 1 820 ? 17.952 -31.768 -11.557 1.00 86.94 820 ASP A CA 1
ATOM 6574 C C . ASP A 1 820 ? 17.713 -33.242 -11.933 1.00 86.94 820 ASP A C 1
ATOM 6576 O O . ASP A 1 820 ? 18.024 -33.661 -13.053 1.00 86.94 820 ASP A O 1
ATOM 6580 N N . TYR A 1 821 ? 17.085 -34.019 -11.042 1.00 87.88 821 TYR A N 1
ATOM 6581 C CA . TYR A 1 821 ? 16.718 -35.406 -11.334 1.00 87.88 821 TYR A CA 1
ATOM 6582 C C . TYR A 1 821 ? 15.783 -35.500 -12.550 1.00 87.88 821 TYR A C 1
ATOM 6584 O O . TYR A 1 821 ? 16.052 -36.247 -13.497 1.00 87.88 821 TYR A O 1
ATOM 6592 N N . LEU A 1 822 ? 14.688 -34.731 -12.545 1.00 89.62 822 LEU A N 1
ATOM 6593 C CA . LEU A 1 822 ? 13.716 -34.734 -13.639 1.00 89.62 822 LEU A CA 1
ATOM 6594 C C . LEU A 1 822 ? 14.355 -34.248 -14.945 1.00 89.62 822 LEU A C 1
ATOM 6596 O O . LEU A 1 822 ? 14.148 -34.876 -15.983 1.00 89.62 822 LEU A O 1
ATOM 6600 N N . ASN A 1 823 ? 15.205 -33.220 -14.891 1.00 90.06 823 ASN A N 1
ATOM 6601 C CA . ASN A 1 823 ? 15.939 -32.720 -16.050 1.00 90.06 823 ASN A CA 1
ATOM 6602 C C . ASN A 1 823 ? 16.781 -33.816 -16.718 1.00 90.06 823 ASN A C 1
ATOM 6604 O O . ASN A 1 823 ? 16.716 -33.985 -17.936 1.00 90.06 823 ASN A O 1
ATOM 6608 N N . LYS A 1 824 ? 17.519 -34.614 -15.935 1.00 88.94 824 LYS A N 1
ATOM 6609 C CA . LYS A 1 824 ? 18.323 -35.741 -16.444 1.00 88.94 824 LYS A CA 1
ATOM 6610 C C . LYS A 1 824 ? 17.459 -36.815 -17.109 1.00 88.94 824 LYS A C 1
ATOM 6612 O O . LYS A 1 824 ? 17.817 -37.310 -18.179 1.00 88.94 824 LYS A O 1
ATOM 6617 N N . VAL A 1 825 ? 16.318 -37.154 -16.507 1.00 88.62 825 VAL A N 1
ATOM 6618 C CA . VAL A 1 825 ? 15.399 -38.182 -17.024 1.00 88.62 825 VAL A CA 1
ATOM 6619 C C . VAL A 1 825 ? 14.683 -37.730 -18.299 1.00 88.62 825 VAL A C 1
ATOM 6621 O O . VAL A 1 825 ? 14.628 -38.490 -19.271 1.00 88.62 825 VAL A O 1
ATOM 6624 N N . PHE A 1 826 ? 14.179 -36.495 -18.339 1.00 90.94 826 PHE A N 1
ATOM 6625 C CA . PHE A 1 826 ? 13.537 -35.950 -19.535 1.00 90.94 826 PHE A CA 1
ATOM 6626 C C . PHE A 1 826 ? 14.545 -35.706 -20.661 1.00 90.94 826 PHE A C 1
ATOM 6628 O O . PHE A 1 826 ? 14.275 -36.125 -21.785 1.00 90.94 826 PHE A O 1
ATOM 6635 N N . SER A 1 827 ? 15.736 -35.168 -20.364 1.00 90.19 827 SER A N 1
ATOM 6636 C CA . SER A 1 827 ? 16.819 -35.019 -21.353 1.00 90.19 827 SER A CA 1
ATOM 6637 C C . SER A 1 827 ? 17.166 -36.357 -22.003 1.00 90.19 827 SER A C 1
ATOM 6639 O O . SER A 1 827 ? 17.031 -36.485 -23.213 1.00 90.19 827 SER A O 1
ATOM 6641 N N . ALA A 1 828 ? 17.457 -37.404 -21.219 1.00 90.38 828 ALA A N 1
ATOM 6642 C CA . ALA A 1 828 ? 17.760 -38.733 -21.763 1.00 90.38 828 ALA A CA 1
ATOM 6643 C C . ALA A 1 828 ? 16.607 -39.345 -22.591 1.00 90.38 828 ALA A C 1
ATOM 6645 O O . ALA A 1 828 ? 16.839 -40.155 -23.494 1.00 90.38 828 ALA A O 1
ATOM 6646 N N . THR A 1 829 ? 15.361 -38.958 -22.298 1.00 90.31 829 THR A N 1
ATOM 6647 C CA . THR A 1 829 ? 14.168 -39.390 -23.039 1.00 90.31 829 THR A CA 1
ATOM 6648 C C . THR A 1 829 ? 14.026 -38.648 -24.373 1.00 90.31 829 THR A C 1
ATOM 6650 O O . THR A 1 829 ? 13.716 -39.281 -25.386 1.00 90.31 829 THR A O 1
ATOM 6653 N N . TYR A 1 830 ? 14.313 -37.344 -24.418 1.00 92.94 830 TYR A N 1
ATOM 6654 C CA . TYR A 1 830 ? 14.363 -36.578 -25.667 1.00 92.94 830 TYR A CA 1
ATOM 6655 C C . TYR A 1 830 ? 15.604 -36.923 -26.509 1.00 92.94 830 TYR A C 1
ATOM 6657 O O . TYR A 1 830 ? 15.475 -37.103 -27.714 1.00 92.94 830 TYR A O 1
ATOM 6665 N N . ASP A 1 831 ? 16.762 -37.168 -25.891 1.00 90.25 831 ASP A N 1
ATOM 6666 C CA . ASP A 1 831 ? 17.967 -37.679 -26.559 1.00 90.25 831 ASP A CA 1
ATOM 6667 C C . ASP A 1 831 ? 17.714 -39.038 -27.230 1.00 90.25 831 ASP A C 1
ATOM 6669 O O . ASP A 1 831 ? 18.318 -39.360 -28.252 1.00 90.25 831 ASP A O 1
ATOM 6673 N N . LEU A 1 832 ? 16.844 -39.881 -26.660 1.00 89.62 832 LEU A N 1
ATOM 6674 C CA . LEU A 1 832 ? 16.397 -41.118 -27.305 1.00 89.62 832 LEU A CA 1
ATOM 6675 C C . LEU A 1 832 ? 15.416 -40.838 -28.452 1.00 89.62 832 LEU A C 1
ATOM 6677 O O . LEU A 1 832 ? 15.544 -41.452 -29.508 1.00 89.62 832 LEU A O 1
ATOM 6681 N N . LEU A 1 833 ? 14.473 -39.909 -28.275 1.00 90.44 833 LEU A N 1
ATOM 6682 C CA . LEU A 1 833 ? 13.537 -39.493 -29.324 1.00 90.44 833 LEU A CA 1
ATOM 6683 C C . LEU A 1 833 ? 14.265 -38.935 -30.557 1.00 90.44 833 LEU A C 1
ATOM 6685 O O . LEU A 1 833 ? 13.899 -39.269 -31.683 1.00 90.44 833 LEU A O 1
ATOM 6689 N N . ASP A 1 834 ? 15.294 -38.117 -30.351 1.00 89.44 834 ASP A N 1
ATOM 6690 C CA . ASP A 1 834 ? 16.034 -37.450 -31.421 1.00 89.44 834 ASP A CA 1
ATOM 6691 C C . ASP A 1 834 ? 17.023 -38.421 -32.099 1.00 89.44 834 ASP A C 1
ATOM 6693 O O . ASP A 1 834 ? 17.014 -38.548 -33.325 1.00 89.44 834 ASP A O 1
ATOM 6697 N N . ARG A 1 835 ? 17.753 -39.257 -31.340 1.00 88.31 835 ARG A N 1
ATOM 6698 C CA . ARG A 1 835 ? 18.601 -40.319 -31.932 1.00 88.31 835 ARG A CA 1
ATOM 6699 C C . ARG A 1 835 ? 17.810 -41.346 -32.749 1.00 88.31 835 ARG A C 1
ATOM 6701 O O . ARG A 1 835 ? 18.311 -41.806 -33.772 1.00 88.31 835 ARG A O 1
ATOM 6708 N N . LEU A 1 836 ? 16.584 -41.689 -32.337 1.00 87.44 836 LEU A N 1
ATOM 6709 C CA . LEU A 1 836 ? 15.708 -42.600 -33.087 1.00 87.44 836 LEU A CA 1
ATOM 6710 C C . LEU A 1 836 ? 15.132 -41.981 -34.376 1.00 87.44 836 LEU A C 1
ATOM 6712 O O . LEU A 1 836 ? 14.685 -42.734 -35.242 1.00 87.44 836 LEU A O 1
ATOM 6716 N N . GLN A 1 837 ? 15.142 -40.650 -34.518 1.00 85.62 837 GLN A N 1
ATOM 6717 C CA . GLN A 1 837 ? 14.818 -39.962 -35.775 1.00 85.62 837 GLN A CA 1
ATOM 6718 C C . GLN A 1 837 ? 16.019 -39.923 -36.728 1.00 85.62 837 GLN A C 1
ATOM 6720 O O . GLN A 1 837 ? 15.844 -40.096 -37.933 1.00 85.62 837 GLN A O 1
ATOM 6725 N N . GLU A 1 838 ? 17.228 -39.707 -36.203 1.00 82.06 838 GLU A N 1
ATOM 6726 C CA . GLU A 1 838 ? 18.427 -39.514 -37.026 1.00 82.06 838 GLU A CA 1
ATOM 6727 C C . GLU A 1 838 ? 19.117 -40.816 -37.464 1.00 82.06 838 GLU A C 1
ATOM 6729 O O . GLU A 1 838 ? 19.662 -40.858 -38.570 1.00 82.06 838 GLU A O 1
ATOM 6734 N N . GLN A 1 839 ? 19.140 -41.872 -36.632 1.00 72.94 839 GLN A N 1
ATOM 6735 C CA . GLN A 1 839 ? 19.953 -43.071 -36.904 1.00 72.94 839 GLN A CA 1
ATOM 6736 C C . GLN A 1 839 ? 19.257 -44.420 -36.594 1.00 72.94 839 GLN A C 1
ATOM 6738 O O . GLN A 1 839 ? 18.528 -44.565 -35.606 1.00 72.94 839 GLN A O 1
ATOM 6743 N N . PRO A 1 840 ? 19.510 -45.469 -37.407 1.00 71.50 840 PRO A N 1
ATOM 6744 C CA . PRO A 1 840 ? 19.073 -46.831 -37.110 1.00 71.50 840 PRO A CA 1
ATOM 6745 C C . PRO A 1 840 ? 19.974 -47.463 -36.032 1.00 71.50 840 PRO A C 1
ATOM 6747 O O . PRO A 1 840 ? 21.101 -47.857 -36.316 1.00 71.50 840 PRO A O 1
ATOM 6750 N N . GLU A 1 841 ? 19.487 -47.599 -34.794 1.00 69.69 841 GLU A N 1
ATOM 6751 C CA . GLU A 1 841 ? 20.303 -48.125 -33.682 1.00 69.69 841 GLU A CA 1
ATOM 6752 C C . GLU A 1 841 ? 20.538 -49.644 -33.744 1.00 69.69 841 GLU A C 1
ATOM 6754 O O . GLU A 1 841 ? 21.508 -50.151 -33.185 1.00 69.69 841 GLU A O 1
ATOM 6759 N N . CYS A 1 842 ? 19.590 -50.389 -34.316 1.00 78.50 842 CYS A N 1
ATOM 6760 C CA . CYS A 1 842 ? 19.530 -51.852 -34.214 1.00 78.50 842 CYS A CA 1
ATOM 6761 C C . CYS A 1 842 ? 19.002 -52.485 -35.508 1.00 78.50 842 CYS A C 1
ATOM 6763 O O . CYS A 1 842 ? 19.616 -53.394 -36.055 1.00 78.50 842 CYS A O 1
ATOM 6765 N N . SER A 1 843 ? 17.918 -51.926 -36.044 1.00 82.12 843 SER A N 1
ATOM 6766 C CA . SER A 1 843 ? 17.529 -52.014 -37.453 1.00 82.12 843 SER A CA 1
ATOM 6767 C C . SER A 1 843 ? 16.686 -50.778 -37.796 1.00 82.12 843 SER A C 1
ATOM 6769 O O . SER A 1 843 ? 16.282 -50.039 -36.890 1.00 82.12 843 SER A O 1
ATOM 6771 N N . TYR A 1 844 ? 16.408 -50.535 -39.077 1.00 82.50 844 TYR A N 1
ATOM 6772 C CA . TYR A 1 844 ? 15.542 -49.423 -39.485 1.00 82.50 844 TYR A CA 1
ATOM 6773 C C . TYR A 1 844 ? 14.101 -49.614 -38.979 1.00 82.50 844 TYR A C 1
ATOM 6775 O O . TYR A 1 844 ? 13.474 -48.680 -38.477 1.00 82.50 844 TYR A O 1
ATOM 6783 N N . GLU A 1 845 ? 13.608 -50.850 -39.028 1.00 83.94 845 GLU A N 1
ATOM 6784 C CA . GLU A 1 845 ? 12.301 -51.281 -38.528 1.00 83.94 845 GLU A CA 1
ATOM 6785 C C . GLU A 1 845 ? 12.232 -51.147 -37.001 1.00 83.94 845 GLU A C 1
ATOM 6787 O O . GLU A 1 845 ? 11.239 -50.657 -36.466 1.00 83.94 845 GLU A O 1
ATOM 6792 N N . CYS A 1 846 ? 13.312 -51.520 -36.306 1.00 85.00 846 CYS A N 1
ATOM 6793 C CA . CYS A 1 846 ? 13.448 -51.391 -34.860 1.00 85.00 846 CYS A CA 1
ATOM 6794 C C . CYS A 1 846 ? 13.393 -49.924 -34.412 1.00 85.00 846 CYS A C 1
ATOM 6796 O O . CYS A 1 846 ? 12.561 -49.586 -33.566 1.00 85.00 846 CYS A O 1
ATOM 6798 N N . SER A 1 847 ? 14.208 -49.043 -35.016 1.00 86.88 847 SER A N 1
ATOM 6799 C CA . SER A 1 847 ? 14.161 -47.603 -34.722 1.00 86.88 847 SER A CA 1
ATOM 6800 C C . SER A 1 847 ? 12.785 -47.019 -35.045 1.00 86.88 847 SER A C 1
ATOM 6802 O O . SER A 1 847 ? 12.207 -46.342 -34.201 1.00 86.88 847 SER A O 1
ATOM 6804 N N . SER A 1 848 ? 12.207 -47.348 -36.206 1.00 86.56 848 SER A N 1
ATOM 6805 C CA . SER A 1 848 ? 10.878 -46.864 -36.615 1.00 86.56 848 SER A CA 1
ATOM 6806 C C . SER A 1 848 ? 9.765 -47.290 -35.648 1.00 86.56 848 SER A C 1
ATOM 6808 O O . SER A 1 848 ? 8.877 -46.497 -35.329 1.00 86.56 848 SER A O 1
ATOM 6810 N N . MET A 1 849 ? 9.813 -48.529 -35.147 1.00 86.75 849 MET A N 1
ATOM 6811 C CA . MET A 1 849 ? 8.840 -49.051 -34.185 1.00 86.75 849 MET A CA 1
ATOM 6812 C C . MET A 1 849 ? 9.010 -48.409 -32.800 1.00 86.75 849 MET A C 1
ATOM 6814 O O . MET A 1 849 ? 8.018 -48.017 -32.187 1.00 86.75 849 MET A O 1
ATOM 6818 N N . LEU A 1 850 ? 10.249 -48.265 -32.315 1.00 88.69 850 LEU A N 1
ATOM 6819 C CA . LEU A 1 850 ? 10.544 -47.625 -31.027 1.00 88.69 850 LEU A CA 1
ATOM 6820 C C . LEU A 1 850 ? 10.191 -46.132 -31.045 1.00 88.69 850 LEU A C 1
ATOM 6822 O O . LEU A 1 850 ? 9.537 -45.665 -30.115 1.00 88.69 850 LEU A O 1
ATOM 6826 N N . LEU A 1 851 ? 10.528 -45.415 -32.122 1.00 90.50 851 LEU A N 1
ATOM 6827 C CA . LEU A 1 851 ? 10.122 -44.027 -32.357 1.00 90.50 851 LEU A CA 1
ATOM 6828 C C . LEU A 1 851 ? 8.593 -43.903 -32.351 1.00 90.50 851 LEU A C 1
ATOM 6830 O O . LEU A 1 851 ? 8.030 -43.126 -31.585 1.00 90.50 851 LEU A O 1
ATOM 6834 N N . GLY A 1 852 ? 7.907 -44.739 -33.137 1.00 88.38 852 GLY A N 1
ATOM 6835 C CA . GLY A 1 852 ? 6.448 -44.742 -33.242 1.00 88.38 852 GLY A CA 1
ATOM 6836 C C . GLY A 1 852 ? 5.703 -45.084 -31.944 1.00 88.38 852 GLY A C 1
ATOM 6837 O O . GLY A 1 852 ? 4.529 -44.727 -31.823 1.00 88.38 852 GLY A O 1
ATOM 6838 N N . VAL A 1 853 ? 6.352 -45.750 -30.981 1.00 89.94 853 VAL A N 1
ATOM 6839 C CA . VAL A 1 853 ? 5.848 -45.918 -29.607 1.00 89.94 853 VAL A CA 1
ATOM 6840 C C . VAL A 1 853 ? 6.190 -44.696 -28.755 1.00 89.94 853 VAL A C 1
ATOM 6842 O O . VAL A 1 853 ? 5.285 -44.114 -28.160 1.00 89.94 853 VAL A O 1
ATOM 6845 N N . LEU A 1 854 ? 7.457 -44.274 -28.719 1.00 91.44 854 LEU A N 1
ATOM 6846 C CA . LEU A 1 854 ? 7.932 -43.181 -27.868 1.00 91.44 854 LEU A CA 1
ATOM 6847 C C . LEU A 1 854 ? 7.175 -41.877 -28.156 1.00 91.44 854 LEU A C 1
ATOM 6849 O O . LEU A 1 854 ? 6.613 -41.283 -27.241 1.00 91.44 854 LEU A O 1
ATOM 6853 N N . THR A 1 855 ? 7.040 -41.487 -29.426 1.00 90.62 855 THR A N 1
ATOM 6854 C CA . THR A 1 855 ? 6.255 -40.308 -29.831 1.00 90.62 855 THR A CA 1
ATOM 6855 C C . THR A 1 855 ? 4.784 -40.408 -29.405 1.00 90.62 855 THR A C 1
ATOM 6857 O O . THR A 1 855 ? 4.171 -39.391 -29.087 1.00 90.62 855 THR A O 1
ATOM 6860 N N . LYS A 1 856 ? 4.195 -41.613 -29.362 1.00 89.88 856 LYS A N 1
ATOM 6861 C CA . LYS A 1 856 ? 2.805 -41.797 -28.913 1.00 89.88 856 LYS A CA 1
ATOM 6862 C C . LYS A 1 856 ? 2.672 -41.672 -27.404 1.00 89.88 856 LYS A C 1
ATOM 6864 O O . LYS A 1 856 ? 1.790 -40.948 -26.965 1.00 89.88 856 LYS A O 1
ATOM 6869 N N . GLU A 1 857 ? 3.525 -42.322 -26.616 1.00 90.94 857 GLU A N 1
ATOM 6870 C CA . GLU A 1 857 ? 3.417 -42.225 -25.155 1.00 90.94 857 GLU A CA 1
ATOM 6871 C C . GLU A 1 857 ? 3.796 -40.821 -24.650 1.00 90.94 857 GLU A C 1
ATOM 6873 O O . GLU A 1 857 ? 3.055 -40.259 -23.846 1.00 90.94 857 GLU A O 1
ATOM 6878 N N . LEU A 1 858 ? 4.830 -40.175 -25.210 1.00 89.56 858 LEU A N 1
ATOM 6879 C CA . LEU A 1 858 ? 5.133 -38.765 -24.912 1.00 89.56 858 LEU A CA 1
ATOM 6880 C C . LEU A 1 858 ? 3.958 -37.831 -25.257 1.00 89.56 858 LEU A C 1
ATOM 6882 O O . LEU A 1 858 ? 3.707 -36.867 -24.537 1.00 89.56 858 LEU A O 1
ATOM 6886 N N . LYS A 1 859 ? 3.201 -38.120 -26.328 1.00 89.12 859 LYS A N 1
ATOM 6887 C CA . LYS A 1 859 ? 1.980 -37.369 -26.656 1.00 89.12 859 LYS A CA 1
ATOM 6888 C C . LYS A 1 859 ? 0.827 -37.675 -25.695 1.00 89.12 859 LYS A C 1
ATOM 6890 O O . LYS A 1 859 ? 0.135 -36.744 -25.298 1.00 89.12 859 LYS A O 1
ATOM 6895 N N . ASN A 1 860 ? 0.629 -38.937 -25.308 1.00 88.31 860 ASN A N 1
ATOM 6896 C CA . ASN A 1 860 ? -0.414 -39.349 -24.358 1.00 88.31 860 ASN A CA 1
ATOM 6897 C C . ASN A 1 860 ? -0.233 -38.677 -22.986 1.00 88.31 860 ASN A C 1
ATOM 6899 O O . ASN A 1 860 ? -1.218 -38.326 -22.346 1.00 88.31 860 ASN A O 1
ATOM 6903 N N . HIS A 1 861 ? 1.017 -38.475 -22.561 1.00 84.00 861 HIS A N 1
ATOM 6904 C CA . HIS A 1 861 ? 1.363 -37.791 -21.313 1.00 84.00 861 HIS A CA 1
ATOM 6905 C C . HIS A 1 861 ? 1.536 -36.264 -21.459 1.00 84.00 861 HIS A C 1
ATOM 6907 O O . HIS A 1 861 ? 1.888 -35.605 -20.489 1.00 84.00 861 HIS A O 1
ATOM 6913 N N . GLY A 1 862 ? 1.282 -35.681 -22.640 1.00 84.50 862 GLY A N 1
ATOM 6914 C CA . GLY A 1 862 ? 1.306 -34.225 -22.859 1.00 84.50 862 GLY A CA 1
ATOM 6915 C C . GLY A 1 862 ? 2.696 -33.576 -22.959 1.00 84.50 862 GLY A C 1
ATOM 6916 O O . GLY A 1 862 ? 2.785 -32.359 -23.063 1.00 84.50 862 GLY A O 1
ATOM 6917 N N . ILE A 1 863 ? 3.770 -34.369 -22.976 1.00 86.94 863 ILE A N 1
ATOM 6918 C CA . ILE A 1 863 ? 5.173 -33.924 -22.835 1.00 86.94 863 ILE A CA 1
ATOM 6919 C C . ILE A 1 863 ? 5.970 -33.903 -24.155 1.00 86.94 863 ILE A C 1
ATOM 6921 O O . ILE A 1 863 ? 7.184 -33.715 -24.162 1.00 86.94 863 ILE A O 1
ATOM 6925 N N . LEU A 1 864 ? 5.311 -34.136 -25.297 1.00 84.00 864 LEU A N 1
ATOM 6926 C CA . LEU A 1 864 ? 5.962 -34.143 -26.616 1.00 84.00 864 LEU A CA 1
ATOM 6927 C C . LEU A 1 864 ? 6.177 -32.733 -27.198 1.00 84.00 864 LEU A C 1
ATOM 6929 O O . LEU A 1 864 ? 7.144 -32.506 -27.927 1.00 84.00 864 LEU A O 1
ATOM 6933 N N . SER A 1 865 ? 5.235 -31.812 -26.982 1.00 78.62 865 SER A N 1
ATOM 6934 C CA . SER A 1 865 ? 5.232 -30.455 -27.555 1.00 78.62 865 SER A CA 1
ATOM 6935 C C . SER A 1 865 ? 4.243 -29.561 -26.783 1.00 78.62 865 SER A C 1
ATOM 6937 O O . SER A 1 865 ? 3.038 -29.774 -26.934 1.00 78.62 865 SER A O 1
ATOM 6939 N N . PRO A 1 866 ? 4.706 -28.568 -25.996 1.00 79.06 866 PRO A N 1
ATOM 6940 C CA . PRO A 1 866 ? 6.114 -28.274 -25.689 1.00 79.06 866 PRO A CA 1
ATOM 6941 C C . PRO A 1 866 ? 6.830 -29.465 -25.027 1.00 79.06 866 PRO A C 1
ATOM 6943 O O . PRO A 1 866 ? 6.184 -30.346 -24.460 1.00 79.06 866 PRO A O 1
ATOM 6946 N N . ARG A 1 867 ? 8.165 -29.508 -25.123 1.00 84.50 867 ARG A N 1
ATOM 6947 C CA . ARG A 1 867 ? 8.967 -30.412 -24.284 1.00 84.50 867 ARG A CA 1
ATOM 6948 C C . ARG A 1 867 ? 8.853 -29.925 -22.836 1.00 84.50 867 ARG A C 1
ATOM 6950 O O . ARG A 1 867 ? 8.824 -28.720 -22.598 1.00 84.50 867 ARG A O 1
ATOM 6957 N N . SER A 1 868 ? 8.782 -30.841 -21.875 1.00 83.00 868 SER A N 1
ATOM 6958 C CA . SER A 1 868 ? 8.864 -30.480 -20.455 1.00 83.00 868 SER A CA 1
ATOM 6959 C C . SER A 1 868 ? 10.236 -29.899 -20.130 1.00 83.00 868 SER A C 1
ATOM 6961 O O . SER A 1 868 ? 11.249 -30.550 -20.391 1.00 83.00 868 SER A O 1
ATOM 6963 N N . GLU A 1 869 ? 10.247 -28.722 -19.515 1.00 78.31 869 GLU A N 1
ATOM 6964 C CA . GLU A 1 869 ? 11.440 -27.986 -19.090 1.00 78.31 869 GLU A CA 1
ATOM 6965 C C . GLU A 1 869 ? 11.310 -27.570 -17.608 1.00 78.31 869 GLU A C 1
ATOM 6967 O O . GLU A 1 869 ? 10.257 -27.734 -16.978 1.00 78.31 869 GLU A O 1
ATOM 6972 N N . LEU A 1 870 ? 12.398 -27.052 -17.032 1.00 75.44 870 LEU A N 1
ATOM 6973 C CA . LEU A 1 870 ? 12.437 -26.518 -15.665 1.00 75.44 870 LEU A CA 1
ATOM 6974 C C . LEU A 1 870 ? 11.369 -25.412 -15.497 1.00 75.44 870 LEU A C 1
ATOM 6976 O O . LEU A 1 870 ? 11.270 -24.567 -16.388 1.00 75.44 870 LEU A O 1
ATOM 6980 N N . PRO A 1 871 ? 10.591 -25.364 -14.390 1.00 73.00 871 PRO A N 1
ATOM 6981 C CA . PRO A 1 871 ? 10.760 -26.113 -13.130 1.00 73.00 871 PRO A CA 1
ATOM 6982 C C . PRO A 1 871 ? 10.055 -27.484 -13.018 1.00 73.00 871 PRO A C 1
ATOM 6984 O O . PRO A 1 871 ? 9.916 -28.010 -11.909 1.00 73.00 871 PRO A O 1
ATOM 6987 N N . PHE A 1 872 ? 9.575 -28.079 -14.119 1.00 81.62 872 PHE A N 1
ATOM 6988 C CA . PHE A 1 872 ? 8.827 -29.352 -14.115 1.00 81.62 872 PHE A CA 1
ATOM 6989 C C . PHE A 1 872 ? 7.638 -29.378 -13.126 1.00 81.62 872 PHE A C 1
ATOM 6991 O O . PHE A 1 872 ? 7.510 -30.299 -12.313 1.00 81.62 872 PHE A O 1
ATOM 6998 N N . TYR A 1 873 ? 6.778 -28.356 -13.149 1.00 78.38 873 TYR A N 1
ATOM 6999 C CA . TYR A 1 873 ? 5.595 -28.292 -12.279 1.00 78.38 873 TYR A CA 1
ATOM 7000 C C . TYR A 1 873 ? 4.654 -29.495 -12.477 1.00 78.38 873 TYR A C 1
ATOM 7002 O O . TYR A 1 873 ? 4.488 -29.997 -13.586 1.00 78.38 873 TYR A O 1
ATOM 7010 N N . GLY A 1 874 ? 4.045 -29.971 -11.385 1.00 76.25 874 GLY A N 1
ATOM 7011 C CA . GLY A 1 874 ? 3.130 -31.122 -11.384 1.00 76.25 874 GLY A CA 1
ATOM 7012 C C . GLY A 1 874 ? 3.789 -32.499 -11.569 1.00 76.25 874 GLY A C 1
ATOM 7013 O O . GLY A 1 874 ? 3.111 -33.514 -11.429 1.00 76.25 874 GLY A O 1
ATOM 7014 N N . LEU A 1 875 ? 5.097 -32.564 -11.845 1.00 79.75 875 LEU A N 1
ATOM 7015 C CA . LEU A 1 875 ? 5.823 -33.813 -12.087 1.00 79.75 875 LEU A CA 1
ATOM 7016 C C . LEU A 1 875 ? 6.627 -34.244 -10.851 1.00 79.75 875 LEU A C 1
ATOM 7018 O O . LEU A 1 875 ? 7.454 -33.495 -10.321 1.00 79.75 875 LEU A O 1
ATOM 7022 N N . SER A 1 876 ? 6.401 -35.484 -10.410 1.00 85.69 876 SER A N 1
ATOM 7023 C CA . SER A 1 876 ? 7.144 -36.134 -9.324 1.00 85.69 876 SER A CA 1
ATOM 7024 C C . SER A 1 876 ? 8.183 -37.121 -9.865 1.00 85.69 876 SER A C 1
ATOM 7026 O O . SER A 1 876 ? 8.052 -37.630 -10.983 1.00 85.69 876 SER A O 1
ATOM 7028 N N . ILE A 1 877 ? 9.212 -37.416 -9.062 1.00 85.88 877 ILE A N 1
ATOM 7029 C CA . ILE A 1 877 ? 10.267 -38.384 -9.413 1.00 85.88 877 ILE A CA 1
ATOM 7030 C C . ILE A 1 877 ? 9.657 -39.761 -9.698 1.00 85.88 877 ILE A C 1
ATOM 7032 O O . ILE A 1 877 ? 9.832 -40.293 -10.793 1.00 85.88 877 ILE A O 1
ATOM 7036 N N . GLU A 1 878 ? 8.903 -40.327 -8.749 1.00 83.62 878 GLU A N 1
ATOM 7037 C CA . GLU A 1 878 ? 8.381 -41.688 -8.911 1.00 83.62 878 GLU A CA 1
ATOM 7038 C C . GLU A 1 878 ? 7.257 -41.762 -9.956 1.00 83.62 878 GLU A C 1
ATOM 7040 O O . GLU A 1 878 ? 7.218 -42.716 -10.724 1.00 83.62 878 GLU A O 1
ATOM 7045 N N . GLY A 1 879 ? 6.428 -40.719 -10.103 1.00 85.75 879 GLY A N 1
ATOM 7046 C CA . GLY A 1 879 ? 5.446 -40.646 -11.193 1.00 85.75 879 GLY A CA 1
ATOM 7047 C C . GLY A 1 879 ? 6.101 -40.629 -12.580 1.00 85.75 879 GLY A C 1
ATOM 7048 O O . GLY A 1 879 ? 5.635 -41.304 -13.497 1.00 85.75 879 GLY A O 1
ATOM 7049 N N . SER A 1 880 ? 7.233 -39.932 -12.724 1.00 86.19 880 SER A N 1
ATOM 7050 C CA . SER A 1 880 ? 8.013 -39.914 -13.971 1.00 86.19 880 SER A CA 1
ATOM 7051 C C . SER A 1 880 ? 8.709 -41.256 -14.233 1.00 86.19 880 SER A C 1
ATOM 7053 O O . SER A 1 880 ? 8.743 -41.726 -15.373 1.00 86.19 880 SER A O 1
ATOM 7055 N N . LYS A 1 881 ? 9.206 -41.922 -13.181 1.00 85.19 881 LYS A N 1
ATOM 7056 C CA . LYS A 1 881 ? 9.724 -43.296 -13.261 1.00 85.19 881 LYS A CA 1
ATOM 7057 C C . LYS A 1 881 ? 8.640 -44.284 -13.688 1.00 85.19 881 LYS A C 1
ATOM 7059 O O . LYS A 1 881 ? 8.872 -45.062 -14.609 1.00 85.19 881 LYS A O 1
ATOM 7064 N N . ASP A 1 882 ? 7.473 -44.263 -13.049 1.00 85.81 882 ASP A N 1
ATOM 7065 C CA . ASP A 1 882 ? 6.372 -45.193 -13.320 1.00 85.81 882 ASP A CA 1
ATOM 7066 C C . ASP A 1 882 ? 5.749 -44.976 -14.701 1.00 85.81 882 ASP A C 1
ATOM 7068 O O . ASP A 1 882 ? 5.450 -45.954 -15.387 1.00 85.81 882 ASP A O 1
ATOM 7072 N N . MET A 1 883 ? 5.672 -43.729 -15.174 1.00 88.12 883 MET A N 1
ATOM 7073 C CA . MET A 1 883 ? 5.354 -43.409 -16.569 1.00 88.12 883 MET A CA 1
ATOM 7074 C C . MET A 1 883 ? 6.311 -44.120 -17.542 1.00 88.12 883 MET A C 1
ATOM 7076 O O . MET A 1 883 ? 5.858 -44.830 -18.440 1.00 88.12 883 MET A O 1
ATOM 7080 N N . ILE A 1 884 ? 7.631 -43.990 -17.348 1.00 86.75 884 ILE A N 1
ATOM 7081 C CA . ILE A 1 884 ? 8.629 -44.599 -18.244 1.00 86.75 884 ILE A CA 1
ATOM 7082 C C . ILE A 1 884 ? 8.628 -46.133 -18.132 1.00 86.75 884 ILE A C 1
ATOM 7084 O O . ILE A 1 884 ? 8.694 -46.821 -19.155 1.00 86.75 884 ILE A O 1
ATOM 7088 N N . LYS A 1 885 ? 8.491 -46.693 -16.919 1.00 85.50 885 LYS A N 1
ATOM 7089 C CA . LYS A 1 885 ? 8.284 -48.140 -16.706 1.00 85.50 885 LYS A CA 1
ATOM 7090 C C . LYS A 1 885 ? 7.034 -48.622 -17.462 1.00 85.50 885 LYS A C 1
ATOM 7092 O O . LYS A 1 885 ? 7.085 -49.675 -18.096 1.00 85.50 885 LYS A O 1
ATOM 7097 N N . GLY A 1 886 ? 5.951 -47.841 -17.432 1.00 84.62 886 GLY A N 1
ATOM 7098 C CA . GLY A 1 886 ? 4.641 -48.140 -18.019 1.00 84.62 886 GLY A CA 1
ATOM 7099 C C . GLY A 1 886 ? 4.509 -47.955 -19.537 1.00 84.62 886 GLY A C 1
ATOM 7100 O O . GLY A 1 886 ? 3.481 -48.343 -20.096 1.00 84.62 886 GLY A O 1
ATOM 7101 N N . PHE A 1 887 ? 5.517 -47.411 -20.230 1.00 88.50 887 PHE A N 1
ATOM 7102 C CA . PHE A 1 887 ? 5.492 -47.273 -21.692 1.00 88.50 887 PHE A CA 1
ATOM 7103 C C . PHE A 1 887 ? 5.243 -48.619 -22.399 1.00 88.50 887 PHE A C 1
ATOM 7105 O O . PHE A 1 887 ? 5.808 -49.657 -22.047 1.00 88.50 887 PHE A O 1
ATOM 7112 N N . LYS A 1 888 ? 4.398 -48.619 -23.436 1.00 85.25 888 LYS A N 1
ATOM 7113 C CA . LYS A 1 888 ? 3.951 -49.862 -24.084 1.00 85.25 888 LYS A CA 1
ATOM 7114 C C . LYS A 1 888 ? 5.113 -50.582 -24.771 1.00 85.25 888 LYS A C 1
ATOM 7116 O O . LYS A 1 888 ? 5.785 -50.023 -25.631 1.00 85.25 888 LYS A O 1
ATOM 7121 N N . VAL A 1 889 ? 5.322 -51.854 -24.438 1.00 82.44 889 VAL A N 1
ATOM 7122 C CA . VAL A 1 889 ? 6.355 -52.681 -25.077 1.00 82.44 889 VAL A CA 1
ATOM 7123 C C . VAL A 1 889 ? 5.915 -53.045 -26.504 1.00 82.44 889 VAL A C 1
ATOM 7125 O O . VAL A 1 889 ? 4.882 -53.701 -26.656 1.00 82.44 889 VAL A O 1
ATOM 7128 N N . PRO A 1 890 ? 6.667 -52.679 -27.562 1.00 77.56 890 PRO A N 1
ATOM 7129 C CA . PRO A 1 890 ? 6.327 -53.087 -28.921 1.00 77.56 890 PRO A CA 1
ATOM 7130 C C . PRO A 1 890 ? 6.443 -54.609 -29.072 1.00 77.56 890 PRO A C 1
ATOM 7132 O O . PRO A 1 890 ? 7.382 -55.239 -28.587 1.00 77.56 890 PRO A O 1
ATOM 7135 N N . HIS A 1 891 ? 5.483 -55.222 -29.761 1.00 73.00 891 HIS A N 1
ATOM 7136 C CA . HIS A 1 891 ? 5.488 -56.656 -30.052 1.00 73.00 891 HIS A CA 1
ATOM 7137 C C . HIS A 1 891 ? 5.611 -56.878 -31.554 1.00 73.00 891 HIS A C 1
ATOM 7139 O O . HIS A 1 891 ? 4.618 -56.885 -32.278 1.00 73.00 891 HIS A O 1
ATOM 7145 N N . TRP A 1 892 ? 6.846 -57.078 -32.008 1.00 73.06 892 TRP A N 1
ATOM 7146 C CA . TRP A 1 892 ? 7.156 -57.459 -33.381 1.00 73.06 892 TRP A CA 1
ATOM 7147 C C . TRP A 1 892 ? 8.151 -58.625 -33.406 1.00 73.06 892 TRP A C 1
ATOM 7149 O O . TRP A 1 892 ? 8.831 -58.919 -32.417 1.00 73.06 892 TRP A O 1
ATOM 7159 N N . TYR A 1 893 ? 8.164 -59.335 -34.528 1.00 70.00 893 TYR A N 1
ATOM 7160 C CA . TYR A 1 893 ? 8.958 -60.541 -34.739 1.00 70.00 893 TYR A CA 1
ATOM 7161 C C . TYR A 1 893 ? 10.082 -60.220 -35.717 1.00 70.00 893 TYR A C 1
ATOM 7163 O O . TYR A 1 893 ? 9.842 -59.548 -36.723 1.00 70.00 893 TYR A O 1
ATOM 7171 N N . ASP A 1 894 ? 11.288 -60.701 -35.429 1.00 65.06 894 ASP A N 1
ATOM 7172 C CA . ASP A 1 894 ? 12.402 -60.565 -36.360 1.00 65.06 894 ASP A CA 1
ATOM 7173 C C . ASP A 1 894 ? 12.121 -61.387 -37.634 1.00 65.06 894 ASP A C 1
ATOM 7175 O O . ASP A 1 894 ? 11.687 -62.541 -37.576 1.00 65.06 894 ASP A O 1
ATOM 7179 N N . SER A 1 895 ? 12.363 -60.772 -38.792 1.00 59.12 895 SER A N 1
ATOM 7180 C CA . SER A 1 895 ? 12.182 -61.386 -40.112 1.00 59.12 895 SER A CA 1
ATOM 7181 C C . SER A 1 895 ? 13.337 -62.316 -40.509 1.00 59.12 895 SER A C 1
ATOM 7183 O O . SER A 1 895 ? 13.230 -63.013 -41.517 1.00 59.12 895 SER A O 1
ATOM 7185 N N . SER A 1 896 ? 14.418 -62.372 -39.721 1.00 59.44 896 SER A N 1
ATOM 7186 C CA . SER A 1 896 ? 15.566 -63.265 -39.942 1.00 59.44 896 SER A CA 1
ATOM 7187 C C . SER A 1 896 ? 15.238 -64.768 -39.838 1.00 59.44 896 SER A C 1
ATOM 7189 O O . SER A 1 896 ? 15.986 -65.595 -40.364 1.00 59.44 896 SER A O 1
ATOM 7191 N N . GLY A 1 897 ? 14.122 -65.137 -39.191 1.00 52.03 897 GLY A N 1
ATOM 7192 C CA . GLY A 1 897 ? 13.710 -66.522 -38.936 1.00 52.03 897 GLY A CA 1
ATOM 7193 C C . GLY A 1 897 ? 12.315 -66.860 -39.477 1.00 52.03 897 GLY A C 1
ATOM 7194 O O . GLY A 1 897 ? 11.332 -66.178 -39.196 1.00 52.03 897 GLY A O 1
ATOM 7195 N N . GLY A 1 898 ? 12.209 -67.946 -40.247 1.00 54.59 898 GLY A N 1
ATOM 7196 C CA . GLY A 1 898 ? 10.997 -68.288 -40.999 1.00 54.59 898 GLY A CA 1
ATOM 7197 C C . GLY A 1 898 ? 9.756 -68.652 -40.163 1.00 54.59 898 GLY A C 1
ATOM 7198 O O . GLY A 1 898 ? 9.821 -69.418 -39.206 1.00 54.59 898 GLY A O 1
ATOM 7199 N N . ARG A 1 899 ? 8.593 -68.172 -40.628 1.00 56.62 899 ARG A N 1
ATOM 7200 C CA . ARG A 1 899 ? 7.205 -68.426 -40.169 1.00 56.62 899 ARG A CA 1
ATOM 7201 C C . ARG A 1 899 ? 6.832 -68.041 -38.725 1.00 56.62 899 ARG A C 1
ATOM 7203 O O . ARG A 1 899 ? 5.721 -67.555 -38.557 1.00 56.62 899 ARG A O 1
ATOM 7210 N N . TYR A 1 900 ? 7.721 -68.182 -37.743 1.00 56.34 900 TYR A N 1
ATOM 7211 C CA . TYR A 1 900 ? 7.616 -67.567 -36.410 1.00 56.34 900 TYR A CA 1
ATOM 7212 C C . TYR A 1 900 ? 9.026 -67.282 -35.867 1.00 56.34 900 TYR A C 1
ATOM 7214 O O . TYR A 1 900 ? 9.562 -68.052 -35.071 1.00 56.34 900 TYR A O 1
ATOM 7222 N N . GLY A 1 901 ? 9.644 -66.191 -36.332 1.00 58.47 901 GLY A N 1
ATOM 7223 C CA . GLY A 1 901 ? 10.924 -65.716 -35.801 1.00 58.47 901 GLY A CA 1
ATOM 7224 C C . GLY A 1 901 ? 10.841 -65.331 -34.314 1.00 58.47 901 GLY A C 1
ATOM 7225 O O . GLY A 1 901 ? 9.740 -65.147 -33.780 1.00 58.47 901 GLY A O 1
ATOM 7226 N N . PRO A 1 902 ? 11.980 -65.208 -33.611 1.00 62.88 902 PRO A N 1
ATOM 7227 C CA . PRO A 1 902 ? 11.990 -64.742 -32.228 1.00 62.88 902 PRO A CA 1
ATOM 7228 C C . PRO A 1 902 ? 11.401 -63.326 -32.122 1.00 62.88 902 PRO A C 1
ATOM 7230 O O . PRO A 1 902 ? 11.521 -62.505 -33.035 1.00 62.88 902 PRO A O 1
ATOM 7233 N N . ARG A 1 903 ? 10.758 -63.021 -30.986 1.00 69.38 903 ARG A N 1
ATOM 7234 C CA . ARG A 1 903 ? 10.332 -61.645 -30.684 1.00 69.38 903 ARG A CA 1
ATOM 7235 C C . ARG A 1 903 ? 11.563 -60.762 -30.529 1.00 69.38 903 ARG A C 1
ATOM 7237 O O . ARG A 1 903 ? 12.492 -61.133 -29.812 1.00 69.38 903 ARG A O 1
ATOM 7244 N N . HIS A 1 904 ? 11.544 -59.594 -31.158 1.00 78.69 904 HIS A N 1
ATOM 7245 C CA . HIS A 1 904 ? 12.646 -58.650 -31.045 1.00 78.69 904 HIS A CA 1
ATOM 7246 C C . HIS A 1 904 ? 12.722 -58.095 -29.604 1.00 78.69 904 HIS A C 1
ATOM 7248 O O . HIS A 1 904 ? 11.705 -57.612 -29.102 1.00 78.69 904 HIS A O 1
ATOM 7254 N N . PRO A 1 905 ? 13.877 -58.158 -28.909 1.00 77.81 905 PRO A N 1
ATOM 7255 C CA . PRO A 1 905 ? 13.925 -57.942 -27.460 1.00 77.81 905 PRO A CA 1
ATOM 7256 C C . PRO A 1 905 ? 13.963 -56.471 -27.021 1.00 77.81 905 PRO A C 1
ATOM 7258 O O . PRO A 1 905 ? 13.685 -56.201 -25.854 1.00 77.81 905 PRO A O 1
ATOM 7261 N N . CYS A 1 906 ? 14.327 -55.535 -27.909 1.00 84.88 906 CYS A N 1
ATOM 7262 C CA . CYS A 1 906 ? 14.525 -54.129 -27.540 1.00 84.88 906 CYS A CA 1
ATOM 7263 C C . CYS A 1 906 ? 13.238 -53.412 -27.112 1.00 84.88 906 CYS A C 1
ATOM 7265 O O . CYS A 1 906 ? 12.239 -53.419 -27.833 1.00 84.88 906 CYS A O 1
ATOM 7267 N N . THR A 1 907 ? 13.316 -52.702 -25.985 1.00 86.25 907 THR A N 1
ATOM 7268 C CA . THR A 1 907 ? 12.254 -51.831 -25.459 1.00 86.25 907 THR A CA 1
ATOM 7269 C C . THR A 1 907 ? 12.790 -50.438 -25.122 1.00 86.25 907 THR A C 1
ATOM 7271 O O . THR A 1 907 ? 13.998 -50.249 -24.968 1.00 86.25 907 THR A O 1
ATOM 7274 N N . ILE A 1 908 ? 11.897 -49.455 -24.965 1.00 87.94 908 ILE A N 1
ATOM 7275 C CA . ILE A 1 908 ? 12.272 -48.097 -24.531 1.00 87.94 908 ILE A CA 1
ATOM 7276 C C . ILE A 1 908 ? 12.865 -48.140 -23.112 1.00 87.94 908 ILE A C 1
ATOM 7278 O O . ILE A 1 908 ? 13.887 -47.511 -22.850 1.00 87.94 908 ILE A O 1
ATOM 7282 N N . GLN A 1 909 ? 12.295 -48.958 -22.222 1.00 87.50 909 GLN A N 1
ATOM 7283 C CA . GLN A 1 909 ? 12.784 -49.150 -20.855 1.00 87.50 909 GLN A CA 1
ATOM 7284 C C . GLN A 1 909 ? 14.249 -49.613 -20.822 1.00 87.50 909 GLN A C 1
ATOM 7286 O O . GLN A 1 909 ? 15.034 -49.073 -20.053 1.00 87.50 909 GLN A O 1
ATOM 7291 N N . GLN A 1 910 ? 14.649 -50.554 -21.686 1.00 85.69 910 GLN A N 1
ATOM 7292 C CA . GLN A 1 910 ? 16.047 -51.010 -21.789 1.00 85.69 910 GLN A CA 1
ATOM 7293 C C . GLN A 1 910 ? 16.997 -49.936 -22.344 1.00 85.69 910 GLN A C 1
ATOM 7295 O O . GLN A 1 910 ? 18.197 -49.984 -22.085 1.00 85.69 910 GLN A O 1
ATOM 7300 N N . LYS A 1 911 ? 16.485 -48.984 -23.133 1.00 85.94 911 LYS A N 1
ATOM 7301 C CA . LYS A 1 911 ? 17.273 -47.870 -23.683 1.00 85.94 911 LYS A CA 1
ATOM 7302 C C . LYS A 1 911 ? 17.444 -46.727 -22.679 1.00 85.94 911 LYS A C 1
ATOM 7304 O O . LYS A 1 911 ? 18.452 -46.031 -22.739 1.00 85.94 911 LYS A O 1
ATOM 7309 N N . LEU A 1 912 ? 16.499 -46.565 -21.750 1.00 88.19 912 LEU A N 1
ATOM 7310 C CA . LEU A 1 912 ? 16.534 -45.542 -20.698 1.00 88.19 912 LEU A CA 1
ATOM 7311 C C . LEU A 1 912 ? 17.053 -46.055 -19.343 1.00 88.19 912 LEU A C 1
ATOM 7313 O O . LEU A 1 912 ? 17.437 -45.238 -18.510 1.00 88.19 912 LEU A O 1
ATOM 7317 N N . SER A 1 913 ? 17.123 -47.372 -19.107 1.00 85.12 913 SER A N 1
ATOM 7318 C CA . SER A 1 913 ? 17.502 -47.935 -17.798 1.00 85.12 913 SER A CA 1
ATOM 7319 C C . SER A 1 913 ? 18.868 -47.459 -17.306 1.00 85.12 913 SER A C 1
ATOM 7321 O O . SER A 1 913 ? 18.996 -47.119 -16.139 1.00 85.12 913 SER A O 1
ATOM 7323 N N . VAL A 1 914 ? 19.865 -47.343 -18.190 1.00 85.06 914 VAL A N 1
ATOM 7324 C CA . VAL A 1 914 ? 21.210 -46.850 -17.833 1.00 85.06 914 VAL A CA 1
ATOM 7325 C C . VAL A 1 914 ? 21.183 -45.378 -17.393 1.00 85.06 914 VAL A C 1
ATOM 7327 O O . VAL A 1 914 ? 21.928 -44.993 -16.494 1.00 85.06 914 VAL A O 1
ATOM 7330 N N . ALA A 1 915 ? 20.310 -44.556 -17.985 1.00 81.75 915 ALA A N 1
ATOM 7331 C CA . ALA A 1 915 ? 20.137 -43.158 -17.593 1.00 81.75 915 ALA A CA 1
ATOM 7332 C C . ALA A 1 915 ? 19.375 -43.032 -16.263 1.00 81.75 915 ALA A C 1
ATOM 7334 O O . ALA A 1 915 ? 19.793 -42.267 -15.395 1.00 81.75 915 ALA A O 1
ATOM 7335 N N . LEU A 1 916 ? 18.322 -43.833 -16.070 1.00 84.31 916 LEU A N 1
ATOM 7336 C CA . LEU A 1 916 ? 17.562 -43.912 -14.816 1.00 84.31 916 LEU A CA 1
ATOM 7337 C C . LEU A 1 916 ? 18.436 -44.414 -13.656 1.00 84.31 916 LEU A C 1
ATOM 7339 O O . LEU A 1 916 ? 18.482 -43.786 -12.605 1.00 84.31 916 LEU A O 1
ATOM 7343 N N . GLU A 1 917 ? 19.208 -45.484 -13.863 1.00 85.56 917 GLU A N 1
ATOM 7344 C CA . GLU A 1 917 ? 20.177 -45.994 -12.886 1.00 85.56 917 GLU A CA 1
ATOM 7345 C C . GLU A 1 917 ? 21.283 -44.990 -12.551 1.00 85.56 917 GLU A C 1
ATOM 7347 O O . GLU A 1 917 ? 21.824 -45.031 -11.446 1.00 85.56 917 GLU A O 1
ATOM 7352 N N . LYS A 1 918 ? 21.678 -44.137 -13.502 1.00 85.31 918 LYS A N 1
ATOM 7353 C CA . LYS A 1 918 ? 22.646 -43.067 -13.251 1.00 85.31 918 LYS A CA 1
ATOM 7354 C C . LYS A 1 918 ? 22.009 -41.960 -12.409 1.00 85.31 918 LYS A C 1
ATOM 7356 O O . LYS A 1 918 ? 22.589 -41.580 -11.398 1.00 85.31 918 LYS A O 1
ATOM 7361 N N . ALA A 1 919 ? 20.816 -41.496 -12.782 1.00 83.56 919 ALA A N 1
ATOM 7362 C CA . ALA A 1 919 ? 20.082 -40.483 -12.026 1.00 83.56 919 ALA A CA 1
ATOM 7363 C C . ALA A 1 919 ? 19.785 -40.952 -10.587 1.00 83.56 919 ALA A C 1
ATOM 7365 O O . ALA A 1 919 ? 19.991 -40.195 -9.644 1.00 83.56 919 ALA A O 1
ATOM 7366 N N . ASP A 1 920 ? 19.407 -42.221 -10.396 1.00 83.44 920 ASP A N 1
ATOM 7367 C CA . ASP A 1 920 ? 19.150 -42.814 -9.072 1.00 83.44 920 ASP A CA 1
ATOM 7368 C C . ASP A 1 920 ? 20.411 -42.930 -8.196 1.00 83.44 920 ASP A C 1
ATOM 7370 O O . ASP A 1 920 ? 20.302 -42.907 -6.974 1.00 83.44 920 ASP A O 1
ATOM 7374 N N . LYS A 1 921 ? 21.610 -43.014 -8.793 1.00 82.62 921 LYS A N 1
ATOM 7375 C CA . LYS A 1 921 ? 22.899 -42.982 -8.070 1.00 82.62 921 LYS A CA 1
ATOM 7376 C C . LYS A 1 921 ? 23.371 -41.557 -7.751 1.00 82.62 921 LYS A C 1
ATOM 7378 O O . LYS A 1 921 ? 24.214 -41.386 -6.877 1.00 82.62 921 LYS A O 1
ATOM 7383 N N . GLU A 1 922 ? 22.859 -40.552 -8.462 1.00 78.25 922 GLU A N 1
ATOM 7384 C CA . GLU A 1 922 ? 23.179 -39.131 -8.262 1.00 78.25 922 GLU A CA 1
ATOM 7385 C C . GLU A 1 922 ? 22.165 -38.401 -7.362 1.00 78.25 922 GLU A C 1
ATOM 7387 O O . GLU A 1 922 ? 22.467 -37.320 -6.855 1.00 78.25 922 GLU A O 1
ATOM 7392 N N . LEU A 1 923 ? 20.986 -38.987 -7.128 1.00 76.19 923 LEU A N 1
ATOM 7393 C CA . LEU A 1 923 ? 19.962 -38.449 -6.235 1.00 76.19 923 LEU A CA 1
ATOM 7394 C C . LEU A 1 923 ? 20.466 -38.438 -4.782 1.00 76.19 923 LEU A C 1
ATOM 7396 O O . LEU A 1 923 ? 20.521 -39.474 -4.118 1.00 76.19 923 LEU A O 1
ATOM 7400 N N . ARG A 1 924 ? 20.806 -37.250 -4.266 1.00 64.44 924 ARG A N 1
ATOM 7401 C CA . ARG A 1 924 ? 21.122 -37.068 -2.844 1.00 64.44 924 ARG A CA 1
ATOM 7402 C C . ARG A 1 924 ? 19.905 -37.413 -1.988 1.00 64.44 924 ARG A C 1
ATOM 7404 O O . ARG A 1 924 ? 18.899 -36.709 -2.018 1.00 64.44 924 ARG A O 1
ATOM 7411 N N . VAL A 1 925 ? 20.036 -38.455 -1.174 1.00 59.06 925 VAL A N 1
ATOM 7412 C CA . VAL A 1 925 ? 19.184 -38.644 0.001 1.00 59.06 925 VAL A CA 1
ATOM 7413 C C . VAL A 1 925 ? 19.669 -37.658 1.060 1.00 59.06 925 VAL A C 1
ATOM 7415 O O . VAL A 1 925 ? 20.815 -37.744 1.491 1.00 59.06 925 VAL A O 1
ATOM 7418 N N . PHE A 1 926 ? 18.813 -36.716 1.446 1.00 56.38 926 PHE A N 1
ATOM 7419 C CA . PHE A 1 926 ? 19.060 -35.823 2.576 1.00 56.38 926 PHE A CA 1
ATOM 7420 C C . PHE A 1 926 ? 18.948 -36.632 3.877 1.00 56.38 926 PHE A C 1
ATOM 7422 O O . PHE A 1 926 ? 17.875 -37.168 4.165 1.00 56.38 926 PHE A O 1
ATOM 7429 N N . ASP A 1 927 ? 20.029 -36.749 4.652 1.00 56.75 927 ASP A N 1
ATOM 7430 C CA . ASP A 1 927 ? 19.973 -37.385 5.971 1.00 56.75 927 ASP A CA 1
ATOM 7431 C C . ASP A 1 927 ? 19.542 -36.333 7.005 1.00 56.75 927 ASP A C 1
ATOM 7433 O O . ASP A 1 927 ? 20.038 -35.206 7.019 1.00 56.75 927 ASP A O 1
ATOM 7437 N N . LEU A 1 928 ? 18.619 -36.680 7.905 1.00 47.84 928 LEU A N 1
ATOM 7438 C CA . LEU A 1 928 ? 18.154 -35.764 8.958 1.00 47.84 928 LEU A CA 1
ATOM 7439 C C . LEU A 1 928 ? 19.284 -35.347 9.919 1.00 47.84 928 LEU A C 1
ATOM 7441 O O . LEU A 1 928 ? 19.147 -34.368 10.654 1.00 47.84 928 LEU A O 1
ATOM 7445 N N . GLN A 1 929 ? 20.406 -36.069 9.913 1.00 53.88 929 GLN A N 1
ATOM 7446 C CA . GLN A 1 929 ? 21.611 -35.725 10.664 1.00 53.88 929 GLN A CA 1
ATOM 7447 C C . GLN A 1 929 ? 22.366 -34.515 10.090 1.00 53.88 929 GLN A C 1
ATOM 7449 O O . GLN A 1 929 ? 22.996 -33.800 10.871 1.00 53.88 929 GLN A O 1
ATOM 7454 N N . ASP A 1 930 ? 22.247 -34.231 8.787 1.00 50.03 930 ASP A N 1
ATOM 7455 C CA . ASP A 1 930 ? 22.887 -33.073 8.133 1.00 50.03 930 ASP A CA 1
ATOM 7456 C C . ASP A 1 930 ? 22.329 -31.728 8.647 1.00 50.03 930 ASP A C 1
ATOM 7458 O O . ASP A 1 930 ? 22.962 -30.683 8.499 1.00 50.03 930 ASP A O 1
ATOM 7462 N N . PHE A 1 931 ? 21.161 -31.762 9.300 1.00 52.00 931 PHE A N 1
ATOM 7463 C CA . PHE A 1 931 ? 20.427 -30.596 9.801 1.00 52.00 931 PHE A CA 1
ATOM 7464 C C . PHE A 1 931 ? 20.420 -30.476 11.331 1.00 52.00 931 PHE A C 1
ATOM 7466 O O . PHE A 1 931 ? 19.633 -29.711 11.891 1.00 52.00 931 PHE A O 1
ATOM 7473 N N . GLN A 1 932 ? 21.303 -31.191 12.039 1.00 45.03 932 GLN A N 1
ATOM 7474 C CA . GLN A 1 932 ? 21.512 -30.910 13.462 1.00 45.03 932 GLN A CA 1
ATOM 7475 C C . GLN A 1 932 ? 22.114 -29.502 13.629 1.00 45.03 932 GLN A C 1
ATOM 7477 O O . GLN A 1 932 ? 23.187 -29.238 13.079 1.00 45.03 932 GLN A O 1
ATOM 7482 N N . PRO A 1 933 ? 21.483 -28.594 14.400 1.00 38.16 933 PRO A N 1
ATOM 7483 C CA . PRO A 1 933 ? 21.987 -27.237 14.558 1.00 38.16 933 PRO A CA 1
ATOM 7484 C C . PRO A 1 933 ? 23.375 -27.269 15.198 1.00 38.16 933 PRO A C 1
ATOM 7486 O O . PRO A 1 933 ? 23.573 -27.847 16.273 1.00 38.16 933 PRO A O 1
ATOM 7489 N N . ALA A 1 934 ? 24.343 -26.643 14.525 1.00 35.66 934 ALA A N 1
ATOM 7490 C CA . ALA A 1 934 ? 25.723 -26.597 14.982 1.00 35.66 934 ALA A CA 1
ATOM 7491 C C . ALA A 1 934 ? 25.783 -26.024 16.404 1.00 35.66 934 ALA A C 1
ATOM 7493 O O . ALA A 1 934 ? 25.388 -24.881 16.648 1.00 35.66 934 ALA A O 1
ATOM 7494 N N . ARG A 1 935 ? 26.284 -26.822 17.358 1.00 33.81 935 ARG A N 1
ATOM 7495 C CA . ARG A 1 935 ? 26.486 -26.359 18.737 1.00 33.81 935 ARG A CA 1
ATOM 7496 C C . ARG A 1 935 ? 27.363 -25.101 18.698 1.00 33.81 935 ARG A C 1
ATOM 7498 O O . ARG A 1 935 ? 28.406 -25.148 18.044 1.00 33.81 935 ARG A O 1
ATOM 7505 N N . PRO A 1 936 ? 26.989 -24.004 19.382 1.00 34.88 936 PRO A N 1
ATOM 7506 C CA . PRO A 1 936 ? 27.767 -22.773 19.341 1.00 34.88 936 PRO A CA 1
ATOM 7507 C C . PRO A 1 936 ? 29.169 -23.050 19.884 1.00 34.88 936 PRO A C 1
ATOM 7509 O O . PRO A 1 936 ? 29.338 -23.372 21.063 1.00 34.88 936 PRO A O 1
ATOM 7512 N N . ASN A 1 937 ? 30.168 -22.979 19.001 1.00 33.09 937 ASN A N 1
ATOM 7513 C CA . ASN A 1 937 ? 31.546 -23.290 19.355 1.00 33.09 937 ASN A CA 1
ATOM 7514 C C . ASN A 1 937 ? 32.030 -22.358 20.469 1.00 33.09 937 ASN A C 1
ATOM 7516 O O . ASN A 1 937 ? 31.794 -21.147 20.446 1.00 33.09 937 ASN A O 1
ATOM 7520 N N . ALA A 1 938 ? 32.736 -22.935 21.443 1.00 34.12 938 ALA A N 1
ATOM 7521 C CA . ALA A 1 938 ? 33.406 -22.156 22.471 1.00 34.12 938 ALA A CA 1
ATOM 7522 C C . ALA A 1 938 ? 34.409 -21.183 21.828 1.00 34.12 938 ALA A C 1
ATOM 7524 O O . ALA A 1 938 ? 34.988 -21.468 20.778 1.00 34.12 938 ALA A O 1
ATOM 7525 N N . ARG A 1 939 ? 34.605 -20.025 22.470 1.00 30.30 939 ARG A N 1
ATOM 7526 C CA . ARG A 1 939 ? 35.511 -18.972 21.989 1.00 30.30 939 ARG A CA 1
ATOM 7527 C C . ARG A 1 939 ? 36.905 -19.556 21.707 1.00 30.30 939 ARG A C 1
ATOM 7529 O O . ARG A 1 939 ? 37.427 -20.236 22.592 1.00 30.30 939 ARG A O 1
ATOM 7536 N N . PRO A 1 940 ? 37.539 -19.259 20.560 1.00 32.12 940 PRO A N 1
ATOM 7537 C CA . PRO A 1 940 ? 38.952 -19.559 20.389 1.00 32.12 940 PRO A CA 1
ATOM 7538 C C . PRO A 1 940 ? 39.759 -18.710 21.378 1.00 32.12 940 PRO A C 1
ATOM 7540 O O . PRO A 1 940 ? 39.626 -17.484 21.414 1.00 32.12 940 PRO A O 1
ATOM 7543 N N . SER A 1 941 ? 40.583 -19.361 22.196 1.00 29.27 941 SER A N 1
ATOM 7544 C CA . SER A 1 941 ? 41.571 -18.674 23.028 1.00 29.27 941 SER A CA 1
ATOM 7545 C C . SER A 1 941 ? 42.595 -17.981 22.132 1.00 29.27 941 SER A C 1
ATOM 7547 O O . SER A 1 941 ? 43.138 -18.606 21.224 1.00 29.27 941 SER A O 1
ATOM 7549 N N . GLN A 1 942 ? 42.894 -16.710 22.402 1.00 32.91 942 GLN A N 1
ATOM 7550 C CA . GLN A 1 942 ? 44.088 -16.078 21.845 1.00 32.91 942 GLN A CA 1
ATOM 7551 C C . GLN A 1 942 ? 45.311 -16.592 22.607 1.00 32.91 942 GLN A C 1
ATOM 7553 O O . GLN A 1 942 ? 45.559 -16.163 23.734 1.00 32.91 942 GLN A O 1
ATOM 7558 N N . GLU A 1 943 ? 46.073 -17.489 21.990 1.00 30.52 943 GLU A N 1
ATOM 7559 C CA . GLU A 1 943 ? 47.479 -17.688 22.344 1.00 30.52 943 GLU A CA 1
ATOM 7560 C C . GLU A 1 943 ? 48.370 -16.829 21.431 1.00 30.52 943 GLU A C 1
ATOM 7562 O O . GLU A 1 943 ? 47.942 -16.351 20.378 1.00 30.52 943 GLU A O 1
ATOM 7567 N N . PHE A 1 944 ? 49.575 -16.537 21.916 1.00 34.53 944 PHE A N 1
ATOM 7568 C CA . PHE A 1 944 ? 50.554 -15.653 21.278 1.00 34.53 944 PHE A CA 1
ATOM 7569 C C . PHE A 1 944 ? 51.464 -16.424 20.298 1.00 34.53 944 PHE A C 1
ATOM 7571 O O . PHE A 1 944 ? 51.321 -17.630 20.134 1.00 34.53 944 PHE A O 1
ATOM 7578 N N . GLU A 1 945 ? 52.445 -15.707 19.731 1.00 30.33 945 GLU A N 1
ATOM 7579 C CA . GLU A 1 945 ? 53.483 -16.177 18.791 1.00 30.33 945 GLU A CA 1
ATOM 7580 C C . GLU A 1 945 ? 53.000 -16.333 17.328 1.00 30.33 945 GLU A C 1
ATOM 7582 O O . GLU A 1 945 ? 51.923 -16.848 17.058 1.00 30.33 945 GLU A O 1
ATOM 7587 N N . GLY A 1 946 ? 53.749 -15.880 16.315 1.00 38.38 946 GLY A N 1
ATOM 7588 C CA . GLY A 1 946 ? 54.974 -15.071 16.352 1.00 38.38 946 GLY A CA 1
ATOM 7589 C C . GLY A 1 946 ? 55.639 -14.946 14.971 1.00 38.38 946 GLY A C 1
ATOM 7590 O O . GLY A 1 946 ? 55.527 -15.869 14.169 1.00 38.38 946 GLY A O 1
ATOM 7591 N N . VAL A 1 947 ? 56.390 -13.847 14.771 1.00 33.75 947 VAL A N 1
ATOM 7592 C CA . VAL A 1 947 ? 57.042 -13.385 13.513 1.00 33.75 947 VAL A CA 1
ATOM 7593 C C . VAL A 1 947 ? 56.089 -12.728 12.510 1.00 33.75 947 VAL A C 1
ATOM 7595 O O . VAL A 1 947 ? 55.296 -13.439 11.863 1.00 33.75 947 VAL A O 1
#

Radius of gyration: 50.59 Å; Cα contacts (8 Å, |Δi|>4): 743; chains: 1; bounding box: 122×129×152 Å